Protein AF-0000000072150602 (afdb_homodimer)

InterPro domains:
  IPR001905 Ammonium transporter [TIGR00836] (14-439)
  IPR018047 Ammonium transporter, conserved site [PS01219] (167-192)
  IPR024041 Ammonium transporter AmtB-like domain [PF00909] (18-439)
  IPR029020 Ammonium/urea transporter [G3DSA:1.10.3430.10] (2-454)

Solvent-accessible surface area (backbone atoms only — not comparable to full-atom values): 42009 Å² total; per-residue (Å²): 93,47,45,50,71,70,52,36,49,49,52,27,53,22,40,54,52,25,41,54,16,21,53,26,30,44,38,26,57,53,9,50,35,29,29,52,33,14,46,32,46,61,49,30,27,38,48,45,45,35,52,45,53,45,27,45,28,42,16,51,52,26,22,44,50,36,8,52,6,22,20,63,24,70,74,48,40,64,40,21,75,32,42,46,59,48,52,76,61,62,51,98,86,46,46,40,37,54,51,47,33,53,47,33,53,36,26,49,26,39,50,40,23,52,36,12,40,57,80,46,50,30,70,68,37,52,56,51,51,27,33,47,38,20,22,44,57,41,16,27,49,36,8,21,41,70,19,56,58,9,50,33,2,49,64,20,91,65,37,34,68,67,31,10,26,67,48,61,50,19,5,46,53,35,31,26,42,14,8,48,36,11,42,41,42,16,64,74,65,44,55,58,91,67,38,43,49,100,84,58,47,81,39,91,77,65,43,65,30,68,68,35,30,54,52,9,45,52,32,34,56,58,9,43,58,15,42,47,30,30,53,62,59,50,47,89,42,65,19,83,82,46,94,87,43,29,36,58,50,48,32,52,49,15,43,50,22,40,51,40,4,12,52,34,0,12,54,46,21,31,54,53,45,24,72,70,71,71,53,88,50,74,65,42,26,49,52,15,21,51,15,4,40,34,14,39,25,9,26,32,67,20,47,55,60,73,56,20,38,53,49,2,47,52,18,15,50,42,30,54,51,39,50,53,50,31,55,76,67,63,54,46,40,76,58,40,23,40,30,30,29,24,40,8,5,51,48,10,29,52,47,24,15,34,53,23,36,49,70,33,45,36,37,71,65,50,50,27,52,79,94,70,85,63,51,17,3,38,79,73,69,33,46,64,34,20,34,50,26,25,52,50,50,54,51,51,49,54,50,52,35,45,70,51,43,34,55,50,46,49,52,31,47,75,68,64,44,27,56,54,53,70,67,40,46,73,67,14,46,7,55,70,50,39,80,38,65,27,54,49,74,70,74,64,77,63,72,72,46,71,55,55,58,47,44,52,53,51,68,71,95,127,81,73,49,72,68,52,47,50,51,54,50,53,24,44,52,53,26,42,53,16,23,54,26,30,45,41,25,57,56,10,48,37,28,29,52,31,12,46,32,47,59,50,32,28,40,48,45,45,51,51,48,53,44,27,45,55,43,13,50,53,26,20,44,50,36,7,51,6,22,20,62,25,70,74,47,40,65,40,20,76,31,42,47,61,50,50,75,60,63,50,99,85,46,45,70,50,56,51,52,34,52,46,32,52,36,26,50,25,39,50,39,23,50,34,12,41,58,78,45,50,30,70,68,37,53,55,50,51,26,32,46,39,20,22,46,57,38,18,26,49,35,8,22,42,71,18,56,59,9,50,32,2,48,64,20,92,66,37,36,69,66,32,10,25,67,47,63,50,19,6,46,52,35,31,27,42,14,9,48,36,13,42,42,43,17,62,73,67,43,53,59,90,68,40,44,46,100,85,58,48,80,40,93,78,64,38,26,26,48,66,35,30,53,52,9,46,50,33,33,56,56,8,42,57,15,43,48,30,32,54,62,61,50,38,78,44,58,16,58,82,27,56,84,44,28,37,41,44,47,32,20,41,16,46,47,22,40,52,40,4,13,22,34,0,12,52,45,21,32,54,54,45,24,74,72,72,71,43,54,46,54,66,40,26,48,52,15,20,49,15,4,39,33,13,37,25,10,26,32,66,20,48,55,59,73,54,20,37,53,50,2,48,51,19,14,51,42,30,54,50,38,49,54,48,29,53,76,67,62,52,46,39,75,59,40,22,40,31,28,29,24,40,8,4,50,47,10,29,53,48,26,16,32,54,24,36,47,70,32,45,35,36,71,65,48,49,26,52,79,93,68,84,63,51,16,3,40,81,73,70,31,45,64,34,20,34,50,28,25,51,48,50,54,51,52,49,54,48,52,34,44,69,50,43,33,55,49,45,48,50,33,46,74,67,64,44,27,58,55,54,70,68,40,44,74,68,13,47,6,55,70,74,64,78,38,66,67,65,77,74,73,69,74,61,62,70,65,38,69,58,48,54,46,43,50,49,50,68,71,93

Structure (mmCIF, N/CA/C/O backbone):
data_AF-0000000072150602-model_v1
#
loop_
_entity.id
_entity.type
_entity.pdbx_description
1 polymer 'Ammonium transporter'
#
loop_
_atom_site.group_PDB
_atom_site.id
_atom_site.type_symbol
_atom_site.label_atom_id
_atom_site.label_alt_id
_atom_site.label_comp_id
_atom_site.label_asym_id
_atom_site.label_entity_id
_atom_site.label_seq_id
_atom_site.pdbx_PDB_ins_code
_atom_site.Cartn_x
_atom_site.Cartn_y
_atom_site.Cartn_z
_atom_site.occupancy
_atom_site.B_iso_or_equiv
_atom_site.auth_seq_id
_atom_site.auth_comp_id
_atom_site.auth_asym_id
_atom_site.auth_atom_id
_atom_site.pdbx_PDB_model_num
ATOM 1 N N . MET A 1 1 ? -31.891 -9.07 10.656 1 74.75 1 MET A N 1
ATOM 2 C CA . MET A 1 1 ? -32.562 -8.969 9.375 1 74.75 1 MET A CA 1
ATOM 3 C C . MET A 1 1 ? -31.625 -8.484 8.289 1 74.75 1 MET A C 1
ATOM 5 O O . MET A 1 1 ? -30.75 -7.66 8.547 1 74.75 1 MET A O 1
ATOM 9 N N . GLU A 1 2 ? -31.828 -9.117 7.176 1 83.19 2 GLU A N 1
ATOM 10 C CA . GLU A 1 2 ? -31 -8.781 6.02 1 83.19 2 GLU A CA 1
ATOM 11 C C . GLU A 1 2 ? -31.156 -7.312 5.637 1 83.19 2 GLU A C 1
ATOM 13 O O . GLU A 1 2 ? -32.25 -6.762 5.699 1 83.19 2 GLU A O 1
ATOM 18 N N . ALA A 1 3 ? -30.062 -6.688 5.266 1 87.44 3 ALA A N 1
ATOM 19 C CA . ALA A 1 3 ? -30.109 -5.305 4.797 1 87.44 3 ALA A CA 1
ATOM 20 C C . ALA A 1 3 ? -31.031 -5.172 3.586 1 87.44 3 ALA A C 1
ATOM 22 O O . ALA A 1 3 ? -31.031 -6.031 2.703 1 87.44 3 ALA A O 1
ATOM 23 N N . SER A 1 4 ? -31.828 -4.086 3.547 1 92.44 4 SER A N 1
ATOM 24 C CA . SER A 1 4 ? -32.625 -3.799 2.354 1 92.44 4 SER A CA 1
ATOM 25 C C . SER A 1 4 ? -31.719 -3.529 1.149 1 92.44 4 SER A C 1
ATOM 27 O O . SER A 1 4 ? -30.516 -3.334 1.301 1 92.44 4 SER A O 1
ATOM 29 N N . TRP A 1 5 ? -32.281 -3.57 0.023 1 92.62 5 TRP A N 1
ATOM 30 C CA . TRP A 1 5 ? -31.531 -3.275 -1.186 1 92.62 5 TRP A CA 1
ATOM 31 C C . TRP A 1 5 ? -30.953 -1.864 -1.133 1 92.62 5 TRP A C 1
ATOM 33 O O . TRP A 1 5 ? -29.781 -1.648 -1.492 1 92.62 5 TRP A O 1
ATOM 43 N N . GLU A 1 6 ? -31.766 -0.874 -0.652 1 94.62 6 GLU A N 1
ATOM 44 C CA . GLU A 1 6 ? -31.297 0.505 -0.53 1 94.62 6 GLU A CA 1
ATOM 45 C C . GLU A 1 6 ? -30.125 0.607 0.438 1 94.62 6 GLU A C 1
ATOM 47 O O . GLU A 1 6 ? -29.156 1.318 0.17 1 94.62 6 GLU A O 1
ATOM 52 N N . GLU A 1 7 ? -30.234 -0.114 1.497 1 94.81 7 GLU A N 1
ATOM 53 C CA . GLU A 1 7 ? -29.156 -0.131 2.477 1 94.81 7 GLU A CA 1
ATOM 54 C C . GLU A 1 7 ? -27.891 -0.781 1.902 1 94.81 7 GLU A C 1
ATOM 56 O O . GLU A 1 7 ? -26.781 -0.287 2.107 1 94.81 7 GLU A O 1
ATOM 61 N N . SER A 1 8 ? -28.156 -1.89 1.17 1 95.12 8 SER A N 1
ATOM 62 C CA . SER A 1 8 ? -27.047 -2.617 0.574 1 95.12 8 SER A CA 1
ATOM 63 C C . SER A 1 8 ? -26.281 -1.748 -0.422 1 95.12 8 SER A C 1
ATOM 65 O O . SER A 1 8 ? -25.047 -1.773 -0.463 1 95.12 8 SER A O 1
ATOM 67 N N . VAL A 1 9 ? -27 -0.994 -1.162 1 96.44 9 VAL A N 1
ATOM 68 C CA . VAL A 1 9 ? -26.406 -0.095 -2.146 1 96.44 9 VAL A CA 1
ATOM 69 C C . VAL A 1 9 ? -25.641 1.014 -1.435 1 96.44 9 VAL A C 1
ATOM 71 O O . VAL A 1 9 ? -24.516 1.35 -1.826 1 96.44 9 VAL A O 1
ATOM 74 N N . THR A 1 10 ? -26.234 1.561 -0.382 1 97.19 10 THR A N 1
ATOM 75 C CA . THR A 1 10 ? -25.594 2.623 0.387 1 97.19 10 THR A CA 1
ATOM 76 C C . THR A 1 10 ? -24.281 2.133 1.01 1 97.19 10 THR A C 1
ATOM 78 O O . THR A 1 10 ? -23.25 2.779 0.871 1 97.19 10 THR A O 1
ATOM 81 N N . TYR A 1 11 ? -24.312 0.928 1.648 1 97 11 TYR A N 1
ATOM 82 C CA . TYR A 1 11 ? -23.125 0.352 2.26 1 97 11 TYR A CA 1
ATOM 83 C C . TYR A 1 11 ? -22.047 0.072 1.211 1 97 11 TYR A C 1
ATOM 85 O O . TYR A 1 11 ? -20.859 0.349 1.431 1 97 11 TYR A O 1
ATOM 93 N N . SER A 1 12 ? -22.469 -0.437 0.057 1 98.12 12 SER A N 1
ATOM 94 C CA . SER A 1 12 ? -21.547 -0.816 -1.001 1 98.12 12 SER A CA 1
ATOM 95 C C . SER A 1 12 ? -20.844 0.407 -1.59 1 98.12 12 SER A C 1
ATOM 97 O O . SER A 1 12 ? -19.625 0.413 -1.754 1 98.12 12 SER A O 1
ATOM 99 N N . ILE A 1 13 ? -21.625 1.476 -1.877 1 98.19 13 ILE A N 1
ATOM 100 C CA . ILE A 1 13 ? -21.078 2.684 -2.48 1 98.19 13 ILE A CA 1
ATOM 101 C C . ILE A 1 13 ? -20.125 3.367 -1.495 1 98.19 13 ILE A C 1
ATOM 103 O O . ILE A 1 13 ? -19.031 3.791 -1.869 1 98.19 13 ILE A O 1
ATOM 107 N N . ASN A 1 14 ? -20.531 3.449 -0.258 1 98.5 14 ASN A N 1
ATOM 108 C CA . ASN A 1 14 ? -19.688 4.051 0.763 1 98.5 14 ASN A CA 1
ATOM 109 C C . ASN A 1 14 ? -18.391 3.266 0.942 1 98.5 14 ASN A C 1
ATOM 111 O O . ASN A 1 14 ? -17.328 3.855 1.125 1 98.5 14 ASN A O 1
ATOM 115 N N . THR A 1 15 ? -18.484 1.943 0.852 1 98.56 15 THR A N 1
ATOM 116 C CA . THR A 1 15 ? -17.312 1.104 1.016 1 98.56 15 THR A CA 1
ATOM 117 C C . THR A 1 15 ? -16.359 1.271 -0.166 1 98.56 15 THR A C 1
ATOM 119 O O . THR A 1 15 ? -15.141 1.393 0.018 1 98.56 15 THR A O 1
ATOM 122 N N . ILE A 1 16 ? -16.875 1.329 -1.387 1 98.44 16 ILE A N 1
ATOM 123 C CA . ILE A 1 16 ? -16.047 1.572 -2.566 1 98.44 16 ILE A CA 1
ATOM 124 C C . ILE A 1 16 ? -15.305 2.898 -2.412 1 98.44 16 ILE A C 1
ATOM 126 O O . ILE A 1 16 ? -14.086 2.961 -2.6 1 98.44 16 ILE A O 1
ATOM 130 N N . TYR A 1 17 ? -16.109 3.902 -2 1 98.56 17 TYR A N 1
ATOM 131 C CA . TYR A 1 17 ? -15.562 5.246 -1.849 1 98.56 17 TYR A CA 1
ATOM 132 C C . TYR A 1 17 ? -14.422 5.258 -0.837 1 98.56 17 TYR A C 1
ATOM 134 O O . TYR A 1 17 ? -13.344 5.793 -1.112 1 98.56 17 TYR A O 1
ATOM 142 N N . LEU A 1 18 ? -14.609 4.609 0.255 1 98.56 18 LEU A N 1
ATOM 143 C CA . LEU A 1 18 ? -13.648 4.688 1.353 1 98.56 18 LEU A CA 1
ATOM 144 C C . LEU A 1 18 ? -12.422 3.828 1.066 1 98.56 18 LEU A C 1
ATOM 146 O O . LEU A 1 18 ? -11.289 4.25 1.316 1 98.56 18 LEU A O 1
ATOM 150 N N . LEU A 1 19 ? -12.578 2.613 0.532 1 98.69 19 LEU A N 1
ATOM 151 C CA . LEU A 1 19 ? -11.445 1.751 0.213 1 98.69 19 LEU A CA 1
ATOM 152 C C . LEU A 1 19 ? -10.562 2.387 -0.854 1 98.69 19 LEU A C 1
ATOM 154 O O . LEU A 1 19 ? -9.336 2.402 -0.721 1 98.69 19 LEU A O 1
ATOM 158 N N . PHE A 1 20 ? -11.141 2.957 -1.824 1 98.12 20 PHE A N 1
ATOM 159 C CA . PHE A 1 20 ? -10.344 3.562 -2.881 1 98.12 20 PHE A CA 1
ATOM 160 C C . PHE A 1 20 ? -9.625 4.805 -2.371 1 98.12 20 PHE A C 1
ATOM 162 O O . PHE A 1 20 ? -8.508 5.105 -2.803 1 98.12 20 PHE A O 1
ATOM 169 N N . SER A 1 21 ? -10.289 5.551 -1.462 1 98.75 21 SER A N 1
ATOM 170 C CA . SER A 1 21 ? -9.594 6.648 -0.797 1 98.75 21 SER A CA 1
ATOM 171 C C . SER A 1 21 ? -8.398 6.141 0.004 1 98.75 21 SER A C 1
ATOM 173 O O . SER A 1 21 ? -7.32 6.734 -0.033 1 98.75 21 SER A O 1
ATOM 175 N N . ALA A 1 22 ? -8.578 5.016 0.692 1 98.69 22 ALA A N 1
ATOM 176 C CA . ALA A 1 22 ? -7.5 4.418 1.477 1 98.69 22 ALA A CA 1
ATOM 177 C C . ALA A 1 22 ? -6.324 4.027 0.586 1 98.69 22 ALA A C 1
ATOM 179 O O . ALA A 1 22 ? -5.168 4.238 0.949 1 98.69 22 ALA A O 1
ATOM 180 N N . TYR A 1 23 ? -6.637 3.449 -0.563 1 98.69 23 TYR A N 1
ATOM 181 C CA . TYR A 1 23 ? -5.598 3.041 -1.504 1 98.69 23 TYR A CA 1
ATOM 182 C C . TYR A 1 23 ? -4.816 4.246 -2.012 1 98.69 23 TYR A C 1
ATOM 184 O O . TYR A 1 23 ? -3.594 4.184 -2.16 1 98.69 23 TYR A O 1
ATOM 192 N N . LEU A 1 24 ? -5.5 5.309 -2.24 1 98.44 24 LEU A N 1
ATOM 193 C CA . LEU A 1 24 ? -4.836 6.531 -2.68 1 98.44 24 LEU A CA 1
ATOM 194 C C . LEU A 1 24 ? -3.932 7.082 -1.581 1 98.44 24 LEU A C 1
ATOM 196 O O . LEU A 1 24 ? -2.816 7.531 -1.857 1 98.44 24 LEU A O 1
ATOM 200 N N . VAL A 1 25 ? -4.418 7.09 -0.36 1 98.62 25 VAL A N 1
ATOM 201 C CA . VAL A 1 25 ? -3.57 7.539 0.738 1 98.62 25 VAL A CA 1
ATOM 202 C C . VAL A 1 25 ? -2.33 6.656 0.828 1 98.62 25 VAL A C 1
ATOM 204 O O . VAL A 1 25 ? -1.227 7.148 1.082 1 98.62 25 VAL A O 1
ATOM 207 N N . PHE A 1 26 ? -2.445 5.367 0.595 1 98.56 26 PHE A N 1
ATOM 208 C CA . PHE A 1 26 ? -1.312 4.449 0.632 1 98.56 26 PHE A CA 1
ATOM 209 C C . PHE A 1 26 ? -0.274 4.828 -0.418 1 98.56 26 PHE A C 1
ATOM 211 O O . PHE A 1 26 ? 0.927 4.66 -0.2 1 98.56 26 PHE A O 1
ATOM 218 N N . VAL A 1 27 ? -0.676 5.41 -1.536 1 97.81 27 VAL A N 1
ATOM 219 C CA . VAL A 1 27 ? 0.238 5.852 -2.586 1 97.81 27 VAL A CA 1
ATOM 220 C C . VAL A 1 27 ? 1.189 6.91 -2.031 1 97.81 27 VAL A C 1
ATOM 222 O O . VAL A 1 27 ? 2.326 7.035 -2.496 1 97.81 27 VAL A O 1
ATOM 225 N N . MET A 1 28 ? 0.75 7.578 -1.054 1 97.69 28 MET A N 1
ATOM 226 C CA . MET A 1 28 ? 1.592 8.602 -0.444 1 97.69 28 MET A CA 1
ATOM 227 C C . MET A 1 28 ? 2.834 7.984 0.187 1 97.69 28 MET A C 1
ATOM 229 O O . MET A 1 28 ? 3.881 8.625 0.268 1 97.69 28 MET A O 1
ATOM 233 N N . GLN A 1 29 ? 2.725 6.715 0.594 1 96.56 29 GLN A N 1
ATOM 234 C CA . GLN A 1 29 ? 3.9 6.02 1.107 1 96.56 29 GLN A CA 1
ATOM 235 C C . GLN A 1 29 ? 4.969 5.871 0.028 1 96.56 29 GLN A C 1
ATOM 237 O O . GLN A 1 29 ? 6.164 5.98 0.309 1 96.56 29 GLN A O 1
ATOM 242 N N . ILE A 1 30 ? 4.504 5.605 -1.151 1 97.19 30 ILE A N 1
ATOM 243 C CA . ILE A 1 30 ? 5.422 5.527 -2.283 1 97.19 30 ILE A CA 1
ATOM 244 C C . ILE A 1 30 ? 6.051 6.898 -2.531 1 97.19 30 ILE A C 1
ATOM 246 O O . ILE A 1 30 ? 7.262 7.004 -2.738 1 97.19 30 ILE A O 1
ATOM 250 N N . GLY A 1 31 ? 5.227 7.887 -2.5 1 97.44 31 GLY A N 1
ATOM 251 C CA . GLY A 1 31 ? 5.707 9.242 -2.699 1 97.44 31 GLY A CA 1
ATOM 252 C C . GLY A 1 31 ? 6.738 9.664 -1.671 1 97.44 31 GLY A C 1
ATOM 253 O O . GLY A 1 31 ? 7.777 10.234 -2.021 1 97.44 31 GLY A O 1
ATOM 254 N N . PHE A 1 32 ? 6.484 9.336 -0.462 1 96.25 32 PHE A N 1
ATOM 255 C CA . PHE A 1 32 ? 7.406 9.68 0.615 1 96.25 32 PHE A CA 1
ATOM 256 C C . PHE A 1 32 ? 8.734 8.953 0.437 1 96.25 32 PHE A C 1
ATOM 258 O O . PHE A 1 32 ? 9.797 9.539 0.659 1 96.25 32 PHE A O 1
ATOM 265 N N . ALA A 1 33 ? 8.648 7.73 0.083 1 96.12 33 ALA A N 1
ATOM 266 C CA . ALA A 1 33 ? 9.867 6.965 -0.135 1 96.12 33 ALA A CA 1
ATOM 267 C C . ALA A 1 33 ? 10.727 7.602 -1.225 1 96.12 33 ALA A C 1
ATOM 269 O O . ALA A 1 33 ? 11.945 7.715 -1.074 1 96.12 33 ALA A O 1
ATOM 270 N N . MET A 1 34 ? 10.109 8.055 -2.291 1 97.12 34 MET A N 1
ATOM 271 C CA . MET A 1 34 ? 10.844 8.633 -3.418 1 97.12 34 MET A CA 1
ATOM 272 C C . MET A 1 34 ? 11.398 10 -3.057 1 97.12 34 MET A C 1
ATOM 274 O O . MET A 1 34 ? 12.562 10.297 -3.346 1 97.12 34 MET A O 1
ATOM 278 N N . ILE A 1 35 ? 10.625 10.82 -2.375 1 96 35 ILE A N 1
ATOM 279 C CA . ILE A 1 35 ? 11.086 12.164 -2.029 1 96 35 ILE A CA 1
ATOM 280 C C . ILE A 1 35 ? 12.227 12.062 -1.013 1 96 35 ILE A C 1
ATOM 282 O O . ILE A 1 35 ? 13.211 12.805 -1.103 1 96 35 ILE A O 1
ATOM 286 N N . CYS A 1 36 ? 12.133 11.195 -0.086 1 95 36 CYS A N 1
ATOM 287 C CA . CYS A 1 36 ? 13.18 11.039 0.922 1 95 36 CYS A CA 1
ATOM 288 C C . CYS A 1 36 ? 14.469 10.523 0.297 1 95 36 CYS A C 1
ATOM 290 O O . CYS A 1 36 ? 15.547 11.039 0.572 1 95 36 CYS A O 1
ATOM 292 N N . ALA A 1 37 ? 14.281 9.531 -0.533 1 94.62 37 ALA A N 1
ATOM 293 C CA . ALA A 1 37 ? 15.461 8.977 -1.188 1 94.62 37 ALA A CA 1
ATOM 294 C C . ALA A 1 37 ? 16.156 10.016 -2.061 1 94.62 37 ALA A C 1
ATOM 296 O O . ALA A 1 37 ? 17.375 10.172 -2.008 1 94.62 37 ALA A O 1
ATOM 297 N N . GLY A 1 38 ? 15.406 10.75 -2.803 1 94.94 38 GLY A N 1
ATOM 298 C CA . GLY A 1 38 ? 15.969 11.734 -3.707 1 94.94 38 GLY A CA 1
ATOM 299 C C . GLY A 1 38 ? 16.594 12.914 -2.988 1 94.94 38 GLY A C 1
ATOM 300 O O . GLY A 1 38 ? 17.516 13.547 -3.508 1 94.94 38 GLY A O 1
ATOM 301 N N . SER A 1 39 ? 16.156 13.18 -1.786 1 93.81 39 SER A N 1
ATOM 302 C CA . SER A 1 39 ? 16.547 14.391 -1.072 1 93.81 39 SER A CA 1
ATOM 303 C C . SER A 1 39 ? 17.766 14.148 -0.184 1 93.81 39 SER A C 1
ATOM 305 O O . SER A 1 39 ? 18.266 15.078 0.448 1 93.81 39 SER A O 1
ATOM 307 N N . VAL A 1 40 ? 18.25 12.93 -0.082 1 93.19 40 VAL A N 1
ATOM 308 C CA . VAL A 1 40 ? 19.422 12.633 0.717 1 93.19 40 VAL A CA 1
ATOM 309 C C . VAL A 1 40 ? 20.609 12.312 -0.202 1 93.19 40 VAL A C 1
ATOM 311 O O . VAL A 1 40 ? 20.422 12.133 -1.408 1 93.19 40 VAL A O 1
ATOM 314 N N . ARG A 1 41 ? 21.906 12.289 0.381 1 92.81 41 ARG A N 1
ATOM 315 C CA . ARG A 1 41 ? 23.094 11.898 -0.373 1 92.81 41 ARG A CA 1
ATOM 316 C C . ARG A 1 41 ? 23.016 10.43 -0.784 1 92.81 41 ARG A C 1
ATOM 318 O O . ARG A 1 41 ? 22.5 9.594 -0.039 1 92.81 41 ARG A O 1
ATOM 325 N N . ALA A 1 42 ? 23.531 10.094 -1.885 1 92 42 ALA A N 1
ATOM 326 C CA . ALA A 1 42 ? 23.438 8.773 -2.494 1 92 42 ALA A CA 1
ATOM 327 C C . ALA A 1 42 ? 23.922 7.688 -1.533 1 92 42 ALA A C 1
ATOM 329 O O . ALA A 1 42 ? 23.375 6.578 -1.523 1 92 42 ALA A O 1
ATOM 330 N N . LYS A 1 43 ? 24.875 7.992 -0.729 1 91.88 43 LYS A N 1
ATOM 331 C CA . LYS A 1 43 ? 25.5 7.027 0.17 1 91.88 43 LYS A CA 1
ATOM 332 C C . LYS A 1 43 ? 24.547 6.629 1.295 1 91.88 43 LYS A C 1
ATOM 334 O O . LYS A 1 43 ? 24.859 5.73 2.084 1 91.88 43 LYS A O 1
ATOM 339 N N . ASN A 1 44 ? 23.297 7.281 1.383 1 93.69 44 ASN A N 1
ATOM 340 C CA . ASN A 1 44 ? 22.312 6.992 2.422 1 93.69 44 ASN A CA 1
ATOM 341 C C . ASN A 1 44 ? 21 6.504 1.828 1 93.69 44 ASN A C 1
ATOM 343 O O . ASN A 1 44 ? 20.016 6.289 2.555 1 93.69 44 ASN A O 1
ATOM 347 N N . ALA A 1 45 ? 20.938 6.336 0.573 1 92.62 45 ALA A N 1
ATOM 348 C CA . ALA A 1 45 ? 19.703 6.055 -0.138 1 92.62 45 ALA A CA 1
ATOM 349 C C . ALA A 1 45 ? 19.109 4.715 0.298 1 92.62 45 ALA A C 1
ATOM 351 O O . ALA A 1 45 ? 17.891 4.605 0.511 1 92.62 45 ALA A O 1
ATOM 352 N N . MET A 1 46 ? 19.891 3.754 0.466 1 92.06 46 MET A N 1
ATOM 353 C CA . MET A 1 46 ? 19.422 2.432 0.864 1 92.06 46 MET A CA 1
ATOM 354 C C . MET A 1 46 ? 18.797 2.475 2.25 1 92.06 46 MET A C 1
ATOM 356 O O . MET A 1 46 ? 17.75 1.865 2.48 1 92.06 46 MET A O 1
ATOM 360 N N . ASN A 1 47 ? 19.406 3.133 3.084 1 92.62 47 ASN A N 1
ATOM 361 C CA . ASN A 1 47 ? 18.891 3.275 4.438 1 92.62 47 ASN A CA 1
ATOM 362 C C . ASN A 1 47 ? 17.516 3.947 4.434 1 92.62 47 ASN A C 1
ATOM 364 O O . ASN A 1 47 ? 16.609 3.516 5.145 1 92.62 47 ASN A O 1
ATOM 368 N N . ILE A 1 48 ? 17.422 4.961 3.707 1 92.12 48 ILE A N 1
ATOM 369 C CA . ILE A 1 48 ? 16.172 5.711 3.631 1 92.12 48 ILE A CA 1
ATOM 370 C C . ILE A 1 48 ? 15.078 4.824 3.059 1 92.12 48 ILE A C 1
ATOM 372 O O . ILE A 1 48 ? 13.938 4.848 3.539 1 92.12 48 ILE A O 1
ATOM 376 N N . MET A 1 49 ? 15.398 4.098 2.084 1 92.12 49 MET A N 1
ATOM 377 C CA . MET A 1 49 ? 14.422 3.195 1.479 1 92.12 49 MET A CA 1
ATOM 378 C C . MET A 1 49 ? 13.961 2.145 2.482 1 92.12 49 MET A C 1
ATOM 380 O O . MET A 1 49 ? 12.758 1.878 2.598 1 92.12 49 MET A O 1
ATOM 384 N N . LEU A 1 50 ? 14.883 1.589 3.154 1 92.62 50 LEU A N 1
ATOM 385 C CA . LEU A 1 50 ? 14.578 0.582 4.164 1 92.62 50 LEU A CA 1
ATOM 386 C C . LEU A 1 50 ? 13.656 1.153 5.238 1 92.62 50 LEU A C 1
ATOM 388 O O . LEU A 1 50 ? 12.68 0.513 5.629 1 92.62 50 LEU A O 1
ATOM 392 N N . THR A 1 51 ? 13.938 2.299 5.691 1 92.62 51 THR A N 1
ATOM 393 C CA . THR A 1 51 ? 13.164 2.891 6.773 1 92.62 51 THR A CA 1
ATOM 394 C C . THR A 1 51 ? 11.734 3.186 6.316 1 92.62 51 THR A C 1
ATOM 396 O O . THR A 1 51 ? 10.797 3.096 7.109 1 92.62 51 THR A O 1
ATOM 399 N N . ASN A 1 52 ? 11.578 3.508 5.09 1 93.44 52 ASN A N 1
ATOM 400 C CA . ASN A 1 52 ? 10.242 3.775 4.574 1 93.44 52 ASN A CA 1
ATOM 401 C C . ASN A 1 52 ? 9.398 2.504 4.527 1 93.44 52 ASN A C 1
ATOM 403 O O . ASN A 1 52 ? 8.219 2.525 4.875 1 93.44 52 ASN A O 1
ATOM 407 N N . VAL A 1 53 ? 9.969 1.414 4.102 1 94.75 53 VAL A N 1
ATOM 408 C CA . VAL A 1 53 ? 9.242 0.146 4.082 1 94.75 53 VAL A CA 1
ATOM 409 C C . VAL A 1 53 ? 8.914 -0.282 5.508 1 94.75 53 VAL A C 1
ATOM 411 O O . VAL A 1 53 ? 7.801 -0.737 5.785 1 94.75 53 VAL A O 1
ATOM 414 N N . VAL A 1 54 ? 9.82 -0.066 6.34 1 93.06 54 VAL A N 1
ATOM 415 C CA . VAL A 1 54 ? 9.672 -0.488 7.73 1 93.06 54 VAL A CA 1
ATOM 416 C C . VAL A 1 54 ? 8.602 0.358 8.414 1 93.06 54 VAL A C 1
ATOM 418 O O . VAL A 1 54 ? 7.836 -0.146 9.242 1 93.06 54 VAL A O 1
ATOM 421 N N . ASP A 1 55 ? 8.547 1.63 8.078 1 94.25 55 ASP A N 1
ATOM 422 C CA . ASP A 1 55 ? 7.48 2.477 8.602 1 94.25 55 ASP A CA 1
ATOM 423 C C . ASP A 1 55 ? 6.105 1.9 8.273 1 94.25 55 ASP A C 1
ATOM 425 O O . ASP A 1 55 ? 5.207 1.894 9.117 1 94.25 55 ASP A O 1
ATOM 429 N N . ALA A 1 56 ? 6 1.407 7.113 1 96 56 ALA A N 1
ATOM 430 C CA . ALA A 1 56 ? 4.711 0.879 6.668 1 96 56 ALA A CA 1
ATOM 431 C C . ALA A 1 56 ? 4.387 -0.437 7.367 1 96 56 ALA A C 1
ATOM 433 O O . ALA A 1 56 ? 3.277 -0.617 7.879 1 96 56 ALA A O 1
ATOM 434 N N . VAL A 1 57 ? 5.344 -1.329 7.477 1 97.5 57 VAL A N 1
ATOM 435 C CA . VAL A 1 57 ? 5.055 -2.666 7.984 1 97.5 57 VAL A CA 1
ATOM 436 C C . VAL A 1 57 ? 4.93 -2.625 9.5 1 97.5 57 VAL A C 1
ATOM 438 O O . VAL A 1 57 ? 4.039 -3.26 10.078 1 97.5 57 VAL A O 1
ATOM 441 N N . VAL A 1 58 ? 5.785 -1.843 10.156 1 97 58 VAL A N 1
ATOM 442 C CA . VAL A 1 58 ? 5.715 -1.708 11.609 1 97 58 VAL A CA 1
ATOM 443 C C . VAL A 1 58 ? 4.445 -0.953 12 1 97 58 VAL A C 1
ATOM 445 O O . VAL A 1 58 ? 3.748 -1.342 12.938 1 97 58 VAL A O 1
ATOM 448 N N . GLY A 1 59 ? 4.215 0.082 11.258 1 97.75 59 GLY A N 1
ATOM 449 C CA . GLY A 1 59 ? 3.008 0.85 11.516 1 97.75 59 GLY A CA 1
ATOM 450 C C . GLY A 1 59 ? 1.738 0.036 11.359 1 97.75 59 GLY A C 1
ATOM 451 O O . GLY A 1 59 ? 0.775 0.227 12.102 1 97.75 59 GLY A O 1
ATOM 452 N N . SER A 1 60 ? 1.714 -0.901 10.406 1 98.5 60 SER A N 1
ATOM 453 C CA . SER A 1 60 ? 0.551 -1.749 10.164 1 98.5 60 SER A CA 1
ATOM 454 C C . SER A 1 60 ? 0.247 -2.625 11.375 1 98.5 60 SER A C 1
ATOM 456 O O . SER A 1 60 ? -0.898 -2.695 11.828 1 98.5 60 SER A O 1
ATOM 458 N N . ILE A 1 61 ? 1.252 -3.201 11.914 1 98.31 61 ILE A N 1
ATOM 459 C CA . ILE A 1 61 ? 1.077 -4.129 13.023 1 98.31 61 ILE A CA 1
ATOM 460 C C . ILE A 1 61 ? 0.753 -3.352 14.297 1 98.31 61 ILE A C 1
ATOM 462 O O . ILE A 1 61 ? -0.137 -3.736 15.062 1 98.31 61 ILE A O 1
ATOM 466 N N . SER A 1 62 ? 1.434 -2.242 14.492 1 98.56 62 SER A N 1
ATOM 467 C CA . SER A 1 62 ? 1.238 -1.435 15.695 1 98.56 62 SER A CA 1
ATOM 468 C C . SER A 1 62 ? -0.162 -0.83 15.727 1 98.56 62 SER A C 1
ATOM 470 O O . SER A 1 62 ? -0.818 -0.835 16.766 1 98.56 62 SER A O 1
ATOM 472 N N . PHE A 1 63 ? -0.587 -0.281 14.609 1 98.69 63 PHE A N 1
ATOM 473 C CA . PHE A 1 63 ? -1.913 0.323 14.555 1 98.69 63 PHE A CA 1
ATOM 474 C C . PHE A 1 63 ? -2.996 -0.737 14.711 1 98.69 63 PHE A C 1
ATOM 476 O O . PHE A 1 63 ? -4.027 -0.488 15.344 1 98.69 63 PHE A O 1
ATOM 483 N N . TYR A 1 64 ? -2.783 -1.94 14.164 1 98.75 64 TYR A N 1
ATOM 484 C CA . TYR A 1 64 ? -3.723 -3.049 14.273 1 98.75 64 TYR A CA 1
ATOM 485 C C . TYR A 1 64 ? -3.854 -3.508 15.727 1 98.75 64 TYR A C 1
ATOM 487 O O . TYR A 1 64 ? -4.965 -3.643 16.234 1 98.75 64 TYR A O 1
ATOM 495 N N . LEU A 1 65 ? -2.734 -3.668 16.391 1 98.56 65 LEU A N 1
ATOM 496 C CA . LEU A 1 65 ? -2.736 -4.238 17.734 1 98.56 65 LEU A CA 1
ATOM 497 C C . LEU A 1 65 ? -3.242 -3.221 18.766 1 98.56 65 LEU A C 1
ATOM 499 O O . LEU A 1 65 ? -3.979 -3.576 19.688 1 98.56 65 LEU A O 1
ATOM 503 N N . PHE A 1 66 ? -2.879 -1.854 18.562 1 98.5 66 PHE A N 1
ATOM 504 C CA . PHE A 1 66 ? -3.1 -0.895 19.641 1 98.5 66 PHE A CA 1
ATOM 505 C C . PHE A 1 66 ? -3.754 0.375 19.109 1 98.5 66 PHE A C 1
ATOM 507 O O . PHE A 1 66 ? -4.719 0.873 19.688 1 98.5 66 PHE A O 1
ATOM 514 N N . GLY A 1 67 ? -3.229 0.902 18.016 1 98.69 67 GLY A N 1
ATOM 515 C CA . GLY A 1 67 ? -3.539 2.252 17.562 1 98.69 67 GLY A CA 1
ATOM 516 C C . GLY A 1 67 ? -5.02 2.473 17.312 1 98.69 67 GLY A C 1
ATOM 517 O O . GLY A 1 67 ? -5.578 3.486 17.734 1 98.69 67 GLY A O 1
ATOM 518 N N . PHE A 1 68 ? -5.641 1.491 16.594 1 98.69 68 PHE A N 1
ATOM 519 C CA . PHE A 1 68 ? -7.055 1.649 16.266 1 98.69 68 PHE A CA 1
ATOM 520 C C . PHE A 1 68 ? -7.891 1.734 17.531 1 98.69 68 PHE A C 1
ATOM 522 O O . PHE A 1 68 ? -8.82 2.539 17.625 1 98.69 68 PHE A O 1
ATOM 529 N N . ALA A 1 69 ? -7.547 0.911 18.531 1 98.5 69 ALA A N 1
ATOM 530 C CA . ALA A 1 69 ? -8.25 0.897 19.812 1 98.5 69 ALA A CA 1
ATOM 531 C C . ALA A 1 69 ? -8.117 2.24 20.516 1 98.5 69 ALA A C 1
ATOM 533 O O . ALA A 1 69 ? -9.109 2.811 20.969 1 98.5 69 ALA A O 1
ATOM 534 N N . PHE A 1 70 ? -6.953 2.777 20.547 1 98.69 70 PHE A N 1
ATOM 535 C CA . PHE A 1 70 ? -6.699 4.039 21.234 1 98.69 70 PHE A CA 1
ATOM 536 C C . PHE A 1 70 ? -7.367 5.199 20.516 1 98.69 70 PHE A C 1
ATOM 538 O O . PHE A 1 70 ? -7.824 6.152 21.141 1 98.69 70 PHE A O 1
ATOM 545 N N . ALA A 1 71 ? -7.516 5.129 19.25 1 98.62 71 ALA A N 1
ATOM 546 C CA . ALA A 1 71 ? -8.039 6.234 18.453 1 98.62 71 ALA A CA 1
ATOM 547 C C . ALA A 1 71 ? -9.562 6.23 18.438 1 98.62 71 ALA A C 1
ATOM 549 O O . ALA A 1 71 ? -10.188 7.289 18.516 1 98.62 71 ALA A O 1
ATOM 550 N N . TYR A 1 72 ? -10.188 5.016 18.359 1 97.69 72 TYR A N 1
ATOM 551 C CA . TYR A 1 72 ? -11.609 5 18.031 1 97.69 72 TYR A CA 1
ATOM 552 C C . TYR A 1 72 ? -12.391 4.141 19.031 1 97.69 72 TYR A C 1
ATOM 554 O O . TYR A 1 72 ? -13.609 4.004 18.922 1 97.69 72 TYR A O 1
ATOM 562 N N . GLY A 1 73 ? -11.641 3.543 19.969 1 96.06 73 GLY A N 1
ATOM 563 C CA . GLY A 1 73 ? -12.336 2.824 21.031 1 96.06 73 GLY A CA 1
ATOM 564 C C . GLY A 1 73 ? -13.172 3.727 21.906 1 96.06 73 GLY A C 1
ATOM 565 O O . GLY A 1 73 ? -13.031 4.949 21.875 1 96.06 73 GLY A O 1
ATOM 566 N N . ASN A 1 74 ? -14.055 3.041 22.594 1 88.25 74 ASN A N 1
ATOM 567 C CA . ASN A 1 74 ? -14.93 3.768 23.516 1 88.25 74 ASN A CA 1
ATOM 568 C C . ASN A 1 74 ? -14.438 3.67 24.953 1 88.25 74 ASN A C 1
ATOM 570 O O . ASN A 1 74 ? -13.969 2.615 25.391 1 88.25 74 ASN A O 1
ATOM 574 N N . SER A 1 75 ? -14.094 4.734 25.562 1 81.56 75 SER A N 1
ATOM 575 C CA . SER A 1 75 ? -13.789 4.691 26.984 1 81.56 75 SER A CA 1
ATOM 576 C C . SER A 1 75 ? -13.969 6.062 27.641 1 81.56 75 SER A C 1
ATOM 578 O O . SER A 1 75 ? -14.766 6.219 28.562 1 81.56 75 SER A O 1
ATOM 580 N N . ASN A 1 76 ? -13.164 6.941 27.219 1 92.56 76 ASN A N 1
ATOM 581 C CA . ASN A 1 76 ? -13.211 8.305 27.734 1 92.56 76 ASN A CA 1
ATOM 582 C C . ASN A 1 76 ? -12.773 9.32 26.688 1 92.56 76 ASN A C 1
ATOM 584 O O . ASN A 1 76 ? -12.344 8.945 25.594 1 92.56 76 ASN A O 1
ATOM 588 N N . PRO A 1 77 ? -12.867 10.562 26.969 1 96.38 77 PRO A N 1
ATOM 589 C CA . PRO A 1 77 ? -12.586 11.609 25.984 1 96.38 77 PRO A CA 1
ATOM 590 C C . PRO A 1 77 ? -11.102 11.703 25.641 1 96.38 77 PRO A C 1
ATOM 592 O O . PRO A 1 77 ? -10.734 12.32 24.641 1 96.38 77 PRO A O 1
ATOM 595 N N . PHE A 1 78 ? -10.297 11.078 26.375 1 97.75 78 PHE A N 1
ATOM 596 C CA . PHE A 1 78 ? -8.859 11.234 26.203 1 97.75 78 PHE A CA 1
ATOM 597 C C . PHE A 1 78 ? -8.289 10.078 25.375 1 97.75 78 PHE A C 1
ATOM 599 O O . PHE A 1 78 ? -7.328 10.266 24.625 1 97.75 78 PHE A O 1
ATOM 606 N N . ILE A 1 79 ? -8.812 8.859 25.531 1 97.88 79 ILE A N 1
ATOM 607 C CA . ILE A 1 79 ? -8.219 7.68 24.922 1 97.88 79 ILE A CA 1
ATOM 608 C C . ILE A 1 79 ? -9.273 6.578 24.797 1 97.88 79 ILE A C 1
ATOM 610 O O . ILE A 1 79 ? -10.148 6.457 25.656 1 97.88 79 ILE A O 1
ATOM 614 N N . GLY A 1 80 ? -9.188 5.781 23.688 1 97.31 80 GLY A N 1
ATOM 615 C CA . GLY A 1 80 ? -9.984 4.574 23.578 1 97.31 80 GLY A CA 1
ATOM 616 C C . GLY A 1 80 ? -9.344 3.369 24.25 1 97.31 80 GLY A C 1
ATOM 617 O O . GLY A 1 80 ? -8.117 3.264 24.297 1 97.31 80 GLY A O 1
ATOM 618 N N . THR A 1 81 ? -10.203 2.369 24.719 1 96.06 81 THR A N 1
ATOM 619 C CA . THR A 1 81 ? -9.617 1.252 25.453 1 96.06 81 THR A CA 1
ATOM 620 C C . THR A 1 81 ? -10.25 -0.068 25.016 1 96.06 81 THR A C 1
ATOM 622 O O . THR A 1 81 ? -10.172 -1.064 25.75 1 96.06 81 THR A O 1
ATOM 625 N N . ASP A 1 82 ? -10.922 -0.038 23.906 1 96.12 82 ASP A N 1
ATOM 626 C CA . ASP A 1 82 ? -11.445 -1.283 23.359 1 96.12 82 ASP A CA 1
ATOM 627 C C . ASP A 1 82 ? -11.141 -1.392 21.859 1 96.12 82 ASP A C 1
ATOM 629 O O . ASP A 1 82 ? -10.516 -0.503 21.281 1 96.12 82 ASP A O 1
ATOM 633 N N . LEU A 1 83 ? -11.438 -2.51 21.219 1 97 83 LEU A N 1
ATOM 634 C CA . LEU A 1 83 ? -11.258 -2.783 19.797 1 97 83 LEU A CA 1
ATOM 635 C C . LEU A 1 83 ? -9.812 -3.166 19.5 1 97 83 LEU A C 1
ATOM 637 O O . LEU A 1 83 ? -9.352 -3.041 18.359 1 97 83 LEU A O 1
ATOM 641 N N . PHE A 1 84 ? -9.039 -3.543 20.547 1 98.25 84 PHE A N 1
ATOM 642 C CA . PHE A 1 84 ? -7.664 -3.988 20.328 1 98.25 84 PHE A CA 1
ATOM 643 C C . PHE A 1 84 ? -7.617 -5.156 19.344 1 98.25 84 PHE A C 1
ATOM 645 O O . PHE A 1 84 ? -8.469 -6.047 19.406 1 98.25 84 PHE A O 1
ATOM 652 N N . ALA A 1 85 ? -6.719 -5.125 18.422 1 98.31 85 ALA A N 1
ATOM 653 C CA . ALA A 1 85 ? -6.543 -6.168 17.406 1 98.31 85 ALA A CA 1
ATOM 654 C C . ALA A 1 85 ? -7.844 -6.418 16.656 1 98.31 85 ALA A C 1
ATOM 656 O O . ALA A 1 85 ? -8.125 -7.547 16.234 1 98.31 85 ALA A O 1
ATOM 657 N N . LEU A 1 86 ? -8.742 -5.414 16.609 1 98 86 LEU A N 1
ATOM 658 C CA . LEU A 1 86 ? -9.992 -5.387 15.859 1 98 86 LEU A CA 1
ATOM 659 C C . LEU A 1 86 ? -10.992 -6.387 16.438 1 98 86 LEU A C 1
ATOM 661 O O . LEU A 1 86 ? -11.812 -6.934 15.695 1 98 86 LEU A O 1
ATOM 665 N N . VAL A 1 87 ? -10.836 -6.641 17.703 1 96.88 87 VAL A N 1
ATOM 666 C CA . VAL A 1 87 ? -11.875 -7.422 18.359 1 96.88 87 VAL A CA 1
ATOM 667 C C . VAL A 1 87 ? -13.219 -6.699 18.234 1 96.88 87 VAL A C 1
ATOM 669 O O . VAL A 1 87 ? -13.289 -5.477 18.359 1 96.88 87 VAL A O 1
ATOM 672 N N . ASN A 1 88 ? -14.281 -7.398 17.844 1 95.25 88 ASN A N 1
ATOM 673 C CA . ASN A 1 88 ? -15.648 -6.906 17.734 1 95.25 88 ASN A CA 1
ATOM 674 C C . ASN A 1 88 ? -15.828 -6.055 16.484 1 95.25 88 ASN A C 1
ATOM 676 O O . ASN A 1 88 ? -16.734 -5.215 16.422 1 95.25 88 ASN A O 1
ATOM 680 N N . ILE A 1 89 ? -14.953 -6.152 15.539 1 96.25 89 ILE A N 1
ATOM 681 C CA . ILE A 1 89 ? -15.109 -5.531 14.227 1 96.25 89 ILE A CA 1
ATOM 682 C C . ILE A 1 89 ? -15.422 -6.602 13.18 1 96.25 89 ILE A C 1
ATOM 684 O O . ILE A 1 89 ? -14.773 -7.652 13.148 1 96.25 89 ILE A O 1
ATOM 688 N N . PRO A 1 90 ? -16.438 -6.414 12.422 1 96.06 90 PRO A N 1
ATOM 689 C CA . PRO A 1 90 ? -17.25 -5.203 12.273 1 96.06 90 PRO A CA 1
ATOM 690 C C . PRO A 1 90 ? -18.297 -5.055 13.375 1 96.06 90 PRO A C 1
ATOM 692 O O . PRO A 1 90 ? -18.625 -6.035 14.047 1 96.06 90 PRO A O 1
ATOM 695 N N . ASN A 1 91 ? -18.703 -3.812 13.602 1 94.19 91 ASN A N 1
ATOM 696 C CA . ASN A 1 91 ? -19.859 -3.482 14.438 1 94.19 91 ASN A CA 1
ATOM 697 C C . ASN A 1 91 ? -20.688 -2.373 13.812 1 94.19 91 ASN A C 1
ATOM 699 O O . ASN A 1 91 ? -20.5 -2.02 12.648 1 94.19 91 ASN A O 1
ATOM 703 N N . VAL A 1 92 ? -21.656 -1.843 14.516 1 89.06 92 VAL A N 1
ATOM 704 C CA . VAL A 1 92 ? -22.641 -0.917 13.961 1 89.06 92 VAL A CA 1
ATOM 705 C C . VAL A 1 92 ? -21.953 0.39 13.57 1 89.06 92 VAL A C 1
ATOM 707 O O . VAL A 1 92 ? -22.438 1.101 12.68 1 89.06 92 VAL A O 1
ATOM 710 N N . THR A 1 93 ? -20.75 0.651 14.18 1 91.25 93 THR A N 1
ATOM 711 C CA . THR A 1 93 ? -20.094 1.937 13.984 1 91.25 93 THR A CA 1
ATOM 712 C C . THR A 1 93 ? -18.938 1.807 12.984 1 91.25 93 THR A C 1
ATOM 714 O O . THR A 1 93 ? -18.766 2.668 12.125 1 91.25 93 THR A O 1
ATOM 717 N N . TYR A 1 94 ? -18.172 0.731 13.203 1 95.69 94 TYR A N 1
ATOM 718 C CA . TYR A 1 94 ? -16.938 0.626 12.43 1 95.69 94 TYR A CA 1
ATOM 719 C C . TYR A 1 94 ? -16.891 -0.679 11.648 1 95.69 94 TYR A C 1
ATOM 721 O O . TYR A 1 94 ? -17.328 -1.724 12.141 1 95.69 94 TYR A O 1
ATOM 729 N N . ASP A 1 95 ? -16.422 -0.573 10.406 1 97.69 95 ASP A N 1
ATOM 730 C CA . ASP A 1 95 ? -16.141 -1.729 9.562 1 97.69 95 ASP A CA 1
ATOM 731 C C . ASP A 1 95 ? -14.672 -1.759 9.141 1 97.69 95 ASP A C 1
ATOM 733 O O . ASP A 1 95 ? -13.914 -0.839 9.445 1 97.69 95 ASP A O 1
ATOM 737 N N . TYR A 1 96 ? -14.273 -2.785 8.477 1 98.69 96 TYR A N 1
ATOM 738 C CA . TYR A 1 96 ? -12.883 -3.014 8.102 1 98.69 96 TYR A CA 1
ATOM 739 C C . TYR A 1 96 ? -12.391 -1.915 7.164 1 98.69 96 TYR A C 1
ATOM 741 O O . TYR A 1 96 ? -11.211 -1.548 7.203 1 98.69 96 TYR A O 1
ATOM 749 N N . ALA A 1 97 ? -13.266 -1.403 6.332 1 98.62 97 ALA A N 1
ATOM 750 C CA . ALA A 1 97 ? -12.867 -0.333 5.422 1 98.62 97 ALA A CA 1
ATOM 751 C C . ALA A 1 97 ? -12.414 0.903 6.191 1 98.62 97 ALA A C 1
ATOM 753 O O . ALA A 1 97 ? -11.469 1.581 5.789 1 98.62 97 ALA A O 1
ATOM 754 N N . PHE A 1 98 ? -13.07 1.182 7.289 1 98.69 98 PHE A N 1
ATOM 755 C CA . PHE A 1 98 ? -12.703 2.324 8.117 1 98.69 98 PHE A CA 1
ATOM 756 C C . PHE A 1 98 ? -11.336 2.109 8.758 1 98.69 98 PHE A C 1
ATOM 758 O O . PHE A 1 98 ? -10.508 3.025 8.789 1 98.69 98 PHE A O 1
ATOM 765 N N . PHE A 1 99 ? -11.102 0.948 9.211 1 98.62 99 PHE A N 1
ATOM 766 C CA . PHE A 1 99 ? -9.789 0.628 9.75 1 98.62 99 PHE A CA 1
ATOM 767 C C . PHE A 1 99 ? -8.703 0.875 8.711 1 98.62 99 PHE A C 1
ATOM 769 O O . PHE A 1 99 ? -7.68 1.498 9 1 98.62 99 PHE A O 1
ATOM 776 N N . LEU A 1 100 ? -8.914 0.317 7.523 1 98.75 100 LEU A N 1
ATOM 777 C CA . LEU A 1 100 ? -7.891 0.416 6.488 1 98.75 100 LEU A CA 1
ATOM 778 C C . LEU A 1 100 ? -7.602 1.873 6.148 1 98.75 100 LEU A C 1
ATOM 780 O O . LEU A 1 100 ? -6.449 2.246 5.922 1 98.75 100 LEU A O 1
ATOM 784 N N . TYR A 1 101 ? -8.664 2.641 6.062 1 98.75 101 TYR A N 1
ATOM 785 C CA . TYR A 1 101 ? -8.5 4.059 5.762 1 98.75 101 TYR A CA 1
ATOM 786 C C . TYR A 1 101 ? -7.688 4.758 6.844 1 98.75 101 TYR A C 1
ATOM 788 O O . TYR A 1 101 ? -6.742 5.488 6.543 1 98.75 101 TYR A O 1
ATOM 796 N N . GLN A 1 102 ? -8.016 4.523 8.102 1 98.69 102 GLN A N 1
ATOM 797 C CA . GLN A 1 102 ? -7.316 5.152 9.219 1 98.69 102 GLN A CA 1
ATOM 798 C C . GLN A 1 102 ? -5.891 4.621 9.344 1 98.69 102 GLN A C 1
ATOM 800 O O . GLN A 1 102 ? -4.984 5.355 9.734 1 98.69 102 GLN A O 1
ATOM 805 N N . TRP A 1 103 ? -5.684 3.381 9.008 1 98.5 103 TRP A N 1
ATOM 806 C CA . TRP A 1 103 ? -4.355 2.775 8.977 1 98.5 103 TRP A CA 1
ATOM 807 C C . TRP A 1 103 ? -3.432 3.539 8.039 1 98.5 103 TRP A C 1
ATOM 809 O O . TRP A 1 103 ? -2.262 3.77 8.359 1 98.5 103 TRP A O 1
ATOM 819 N N . ALA A 1 104 ? -3.945 3.928 6.898 1 98.25 104 ALA A N 1
ATOM 820 C CA . ALA A 1 104 ? -3.133 4.633 5.91 1 98.25 104 ALA A CA 1
ATOM 821 C C . ALA A 1 104 ? -2.627 5.961 6.465 1 98.25 104 ALA A C 1
ATOM 823 O O . ALA A 1 104 ? -1.518 6.391 6.145 1 98.25 104 ALA A O 1
ATOM 824 N N . PHE A 1 105 ? -3.422 6.621 7.332 1 98.19 105 PHE A N 1
ATOM 825 C CA . PHE A 1 105 ? -2.98 7.844 7.988 1 98.19 105 PHE A CA 1
ATOM 826 C C . PHE A 1 105 ? -1.885 7.547 9.008 1 98.19 105 PHE A C 1
ATOM 828 O O . PHE A 1 105 ? -0.904 8.289 9.109 1 98.19 105 PHE A O 1
ATOM 835 N N . ALA A 1 106 ? -2.076 6.48 9.695 1 97.81 106 ALA A N 1
ATOM 836 C CA . ALA A 1 106 ? -1.146 6.133 10.773 1 97.81 106 ALA A CA 1
ATOM 837 C C . ALA A 1 106 ? 0.258 5.891 10.219 1 97.81 106 ALA A C 1
ATOM 839 O O . ALA A 1 106 ? 1.244 6.359 10.797 1 97.81 106 ALA A O 1
ATOM 840 N N . ILE A 1 107 ? 0.376 5.184 9.133 1 96.5 107 ILE A N 1
ATOM 841 C CA . ILE A 1 107 ? 1.702 4.867 8.617 1 96.5 107 ILE A CA 1
ATOM 842 C C . ILE A 1 107 ? 2.309 6.105 7.957 1 96.5 107 ILE A C 1
ATOM 844 O O . ILE A 1 107 ? 3.533 6.246 7.898 1 96.5 107 ILE A O 1
ATOM 848 N N . ALA A 1 108 ? 1.51 7.027 7.559 1 93.81 108 ALA A N 1
ATOM 849 C CA . ALA A 1 108 ? 1.998 8.266 6.961 1 93.81 108 ALA A CA 1
ATOM 850 C C . ALA A 1 108 ? 2.662 9.156 8.008 1 93.81 108 ALA A C 1
ATOM 852 O O . ALA A 1 108 ? 3.656 9.828 7.719 1 93.81 108 ALA A O 1
ATOM 853 N N . VAL A 1 109 ? 2.168 9.164 9.203 1 96.5 109 VAL A N 1
ATOM 854 C CA . VAL A 1 109 ? 2.693 10.016 10.266 1 96.5 109 VAL A CA 1
ATOM 855 C C . VAL A 1 109 ? 4.145 9.633 10.562 1 96.5 109 VAL A C 1
ATOM 857 O O . VAL A 1 109 ? 4.996 10.508 10.727 1 96.5 109 VAL A O 1
ATOM 860 N N . ALA A 1 110 ? 4.414 8.398 10.578 1 93.88 110 ALA A N 1
ATOM 861 C CA . ALA A 1 110 ? 5.762 7.91 10.859 1 93.88 110 ALA A CA 1
ATOM 862 C C . ALA A 1 110 ? 6.742 8.367 9.789 1 93.88 110 ALA A C 1
ATOM 864 O O . ALA A 1 110 ? 7.906 8.656 10.086 1 93.88 110 ALA A O 1
ATOM 865 N N . GLY A 1 111 ? 6.285 8.445 8.617 1 92.81 111 GLY A N 1
ATOM 866 C CA . GLY A 1 111 ? 7.129 8.898 7.523 1 92.81 111 GLY A CA 1
ATOM 867 C C . GLY A 1 111 ? 7.578 10.344 7.668 1 92.81 111 GLY A C 1
ATOM 868 O O . GLY A 1 111 ? 8.719 10.68 7.34 1 92.81 111 GLY A O 1
ATOM 869 N N . ILE A 1 112 ? 6.766 11.195 8.211 1 95.75 112 ILE A N 1
ATOM 870 C CA . ILE A 1 112 ? 7.082 12.602 8.414 1 95.75 112 ILE A CA 1
ATOM 871 C C . ILE A 1 112 ? 8.234 12.727 9.406 1 95.75 112 ILE A C 1
ATOM 873 O O . ILE A 1 112 ? 9.211 13.438 9.148 1 95.75 112 ILE A O 1
ATOM 877 N N . THR A 1 113 ? 8.195 11.984 10.414 1 96.44 113 THR A N 1
ATOM 878 C CA . THR A 1 113 ? 9.211 12.016 11.461 1 96.44 113 THR A CA 1
ATOM 879 C C . THR A 1 113 ? 10.539 11.469 10.938 1 96.44 113 THR A C 1
ATOM 881 O O . THR A 1 113 ? 11.602 12.031 11.219 1 96.44 113 THR A O 1
ATOM 884 N N . SER A 1 114 ? 10.477 10.438 10.148 1 93.69 114 SER A N 1
ATOM 885 C CA . SER A 1 114 ? 11.672 9.797 9.609 1 93.69 114 SER A CA 1
ATOM 886 C C . SER A 1 114 ? 12.469 10.758 8.734 1 93.69 114 SER A C 1
ATOM 888 O O . SER A 1 114 ? 13.695 10.711 8.703 1 93.69 114 SER A O 1
ATOM 890 N N . GLY A 1 115 ? 11.82 11.625 8.086 1 92.31 115 GLY A N 1
ATOM 891 C CA . GLY A 1 115 ? 12.477 12.602 7.227 1 92.31 115 GLY A CA 1
ATOM 892 C C . GLY A 1 115 ? 13.328 13.594 7.996 1 92.31 115 GLY A C 1
ATOM 893 O O . GLY A 1 115 ? 14.375 14.023 7.516 1 92.31 115 GLY A O 1
ATOM 894 N N . SER A 1 116 ? 12.969 13.875 9.18 1 95.5 116 SER A N 1
ATOM 895 C CA . SER A 1 116 ? 13.641 14.883 10 1 95.5 116 SER A CA 1
ATOM 896 C C . SER A 1 116 ? 14.969 14.352 10.539 1 95.5 116 SER A C 1
ATOM 898 O O . SER A 1 116 ? 15.891 15.133 10.789 1 95.5 116 SER A O 1
ATOM 900 N N . ILE A 1 117 ? 15.062 13.07 10.672 1 95.25 117 ILE A N 1
ATOM 901 C CA . ILE A 1 117 ? 16.234 12.516 11.359 1 95.25 117 ILE A CA 1
ATOM 902 C C . ILE A 1 117 ? 17.031 11.648 10.398 1 95.25 117 ILE A C 1
ATOM 904 O O . ILE A 1 117 ? 17.859 10.836 10.82 1 95.25 117 ILE A O 1
ATOM 908 N N . ALA A 1 118 ? 16.844 11.875 9.18 1 93.5 118 ALA A N 1
ATOM 909 C CA . ALA A 1 118 ? 17.484 11.086 8.125 1 93.5 118 ALA A CA 1
ATOM 910 C C . ALA A 1 118 ? 18.984 11.281 8.133 1 93.5 118 ALA A C 1
ATOM 912 O O . ALA A 1 118 ? 19.484 12.312 8.586 1 93.5 118 ALA A O 1
ATOM 913 N N . GLU A 1 119 ? 19.812 10.305 7.66 1 94.25 119 GLU A N 1
ATOM 914 C CA . GLU A 1 119 ? 21.234 10.266 7.301 1 94.25 119 GLU A CA 1
ATOM 915 C C . GLU A 1 119 ? 22.109 10.078 8.539 1 94.25 119 GLU A C 1
ATOM 917 O O . GLU A 1 119 ? 23.312 9.859 8.422 1 94.25 119 GLU A O 1
ATOM 922 N N . ARG A 1 120 ? 21.531 10.141 9.758 1 95.31 120 ARG A N 1
ATOM 923 C CA . ARG A 1 120 ? 22.453 9.992 10.891 1 95.31 120 ARG A CA 1
ATOM 924 C C . ARG A 1 120 ? 21.797 9.211 12.023 1 95.31 120 ARG A C 1
ATOM 926 O O . ARG A 1 120 ? 22.297 9.188 13.141 1 95.31 120 ARG A O 1
ATOM 933 N N . THR A 1 121 ? 20.672 8.633 11.82 1 96.06 121 THR A N 1
ATOM 934 C CA . THR A 1 121 ? 19.938 7.898 12.844 1 96.06 121 THR A CA 1
ATOM 935 C C . THR A 1 121 ? 20.125 6.395 12.672 1 96.06 121 THR A C 1
ATOM 937 O O . THR A 1 121 ? 20.109 5.887 11.547 1 96.06 121 THR A O 1
ATOM 940 N N . GLN A 1 122 ? 20.297 5.742 13.805 1 95.06 122 GLN A N 1
ATOM 941 C CA . GLN A 1 122 ? 20.406 4.289 13.773 1 95.06 122 GLN A CA 1
ATOM 942 C C . GLN A 1 122 ? 19.078 3.643 13.375 1 95.06 122 GLN A C 1
ATOM 944 O O . GLN A 1 122 ? 18.016 4.109 13.766 1 95.06 122 GLN A O 1
ATOM 949 N N . PHE A 1 123 ? 19.188 2.525 12.688 1 92.38 123 PHE A N 1
ATOM 950 C CA . PHE A 1 123 ? 18.016 1.832 12.172 1 92.38 123 PHE A CA 1
ATOM 951 C C . PHE A 1 123 ? 17.125 1.362 13.32 1 92.38 123 PHE A C 1
ATOM 953 O O . PHE A 1 123 ? 15.898 1.41 13.219 1 92.38 123 PHE A O 1
ATOM 960 N N . SER A 1 124 ? 17.656 0.931 14.367 1 92 124 SER A N 1
ATOM 961 C CA . SER A 1 124 ? 16.906 0.462 15.523 1 92 124 SER A CA 1
ATOM 962 C C . SER A 1 124 ? 16.031 1.57 16.109 1 92 124 SER A C 1
ATOM 964 O O . SER A 1 124 ? 14.938 1.309 16.594 1 92 124 SER A O 1
ATOM 966 N N . ALA A 1 125 ? 16.531 2.73 16.078 1 95.12 125 ALA A N 1
ATOM 967 C CA . ALA A 1 125 ? 15.75 3.871 16.547 1 95.12 125 ALA A CA 1
ATOM 968 C C . ALA A 1 125 ? 14.5 4.078 15.703 1 95.12 125 ALA A C 1
ATOM 970 O O . ALA A 1 125 ? 13.438 4.414 16.219 1 95.12 125 ALA A O 1
ATOM 971 N N . TYR A 1 126 ? 14.641 3.84 14.43 1 93.44 126 TYR A N 1
ATOM 972 C CA . TYR A 1 126 ? 13.5 3.967 13.523 1 93.44 126 TYR A CA 1
ATOM 973 C C . TYR A 1 126 ? 12.406 2.963 13.883 1 93.44 126 TYR A C 1
ATOM 975 O O . TYR A 1 126 ? 11.219 3.291 13.844 1 93.44 126 TYR A O 1
ATOM 983 N N . LEU A 1 127 ? 12.789 1.789 14.211 1 94.19 127 LEU A N 1
ATOM 984 C CA . LEU A 1 127 ? 11.836 0.751 14.586 1 94.19 127 LEU A CA 1
ATOM 985 C C . LEU A 1 127 ? 11.055 1.153 15.836 1 94.19 127 LEU A C 1
ATOM 987 O O . LEU A 1 127 ? 9.836 1.015 15.883 1 94.19 127 LEU A O 1
ATOM 991 N N . VAL A 1 128 ? 11.742 1.688 16.734 1 95.81 128 VAL A N 1
ATOM 992 C CA . VAL A 1 128 ? 11.164 2 18.031 1 95.81 128 VAL A CA 1
ATOM 993 C C . VAL A 1 128 ? 10.195 3.172 17.891 1 95.81 128 VAL A C 1
ATOM 995 O O . VAL A 1 128 ? 9.031 3.078 18.297 1 95.81 128 VAL A O 1
ATOM 998 N N . PHE A 1 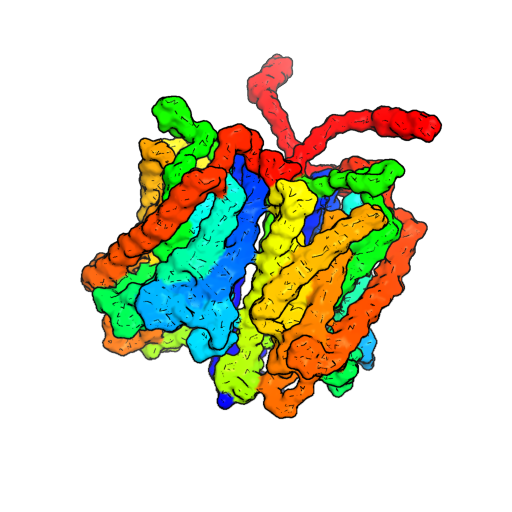129 ? 10.648 4.246 17.375 1 96.06 129 PHE A N 1
ATOM 999 C CA . PHE A 1 129 ? 9.758 5.406 17.391 1 96.06 129 PHE A CA 1
ATOM 1000 C C . PHE A 1 129 ? 8.57 5.176 16.469 1 96.06 129 PHE A C 1
ATOM 1002 O O . PHE A 1 129 ? 7.465 5.66 16.734 1 96.06 129 PHE A O 1
ATOM 1009 N N . SER A 1 130 ? 8.789 4.473 15.281 1 96.44 130 SER A N 1
ATOM 1010 C CA . SER A 1 130 ? 7.68 4.199 14.375 1 96.44 130 SER A CA 1
ATOM 1011 C C . SER A 1 130 ? 6.578 3.402 15.062 1 96.44 130 SER A C 1
ATOM 1013 O O . SER A 1 130 ? 5.395 3.699 14.898 1 96.44 130 SER A O 1
ATOM 1015 N N . PHE A 1 131 ? 7.023 2.396 15.797 1 97.69 131 PHE A N 1
ATOM 1016 C CA . PHE A 1 131 ? 6.082 1.569 16.547 1 97.69 131 PHE A CA 1
ATOM 1017 C C . PHE A 1 131 ? 5.316 2.404 17.562 1 97.69 131 PHE A C 1
ATOM 1019 O O . PHE A 1 131 ? 4.086 2.338 17.625 1 97.69 131 PHE A O 1
ATOM 1026 N N . PHE A 1 132 ? 5.969 3.258 18.266 1 98.25 132 PHE A N 1
ATOM 1027 C CA . PHE A 1 132 ? 5.379 4.027 19.359 1 98.25 132 PHE A CA 1
ATOM 1028 C C . PHE A 1 132 ? 4.508 5.156 18.812 1 98.25 132 PHE A C 1
ATOM 1030 O O . PHE A 1 132 ? 3.43 5.426 19.344 1 98.25 132 PHE A O 1
ATOM 1037 N N . LEU A 1 133 ? 4.965 5.781 17.828 1 98.44 133 LEU A N 1
ATOM 1038 C CA . LEU A 1 133 ? 4.246 6.906 17.234 1 98.44 133 LEU A CA 1
ATOM 1039 C C . LEU A 1 133 ? 2.943 6.441 16.594 1 98.44 133 LEU A C 1
ATOM 1041 O O . LEU A 1 133 ? 1.885 7.027 16.844 1 98.44 133 LEU A O 1
ATOM 1045 N N . SER A 1 134 ? 2.938 5.348 15.836 1 98.06 134 SER A N 1
ATOM 1046 C CA . SER A 1 134 ? 1.768 4.879 15.102 1 98.06 134 SER A CA 1
ATOM 1047 C C . SER A 1 134 ? 0.812 4.113 16.016 1 98.06 134 SER A C 1
ATOM 1049 O O . SER A 1 134 ? -0.388 4.043 15.734 1 98.06 134 SER A O 1
ATOM 1051 N N . GLY A 1 135 ? 1.354 3.572 17.109 1 98.44 135 GLY A N 1
ATOM 1052 C CA . GLY A 1 135 ? 0.536 2.715 17.953 1 98.44 135 GLY A CA 1
ATOM 1053 C C . GLY A 1 135 ? -0.004 3.426 19.188 1 98.44 135 GLY A C 1
ATOM 1054 O O . GLY A 1 135 ? -0.953 2.953 19.812 1 98.44 135 GLY A O 1
ATOM 1055 N N . PHE A 1 136 ? 0.576 4.629 19.438 1 98.62 136 PHE A N 1
ATOM 1056 C CA . PHE A 1 136 ? 0.195 5.215 20.719 1 98.62 136 PHE A CA 1
ATOM 1057 C C . PHE A 1 136 ? 0.048 6.727 20.609 1 98.62 136 PHE A C 1
ATOM 1059 O O . PHE A 1 136 ? -1.036 7.27 20.828 1 98.62 136 PHE A O 1
ATOM 1066 N N . VAL A 1 137 ? 1.022 7.43 20.203 1 98.88 137 VAL A N 1
ATOM 1067 C CA . VAL A 1 137 ? 1.054 8.891 20.266 1 98.88 137 VAL A CA 1
ATOM 1068 C C . VAL A 1 137 ? 0.051 9.469 19.281 1 98.88 137 VAL A C 1
ATOM 1070 O O . VAL A 1 137 ? -0.823 10.258 19.656 1 98.88 137 VAL A O 1
ATOM 1073 N N . TYR A 1 138 ? 0.144 9.094 18.031 1 98.75 138 TYR A N 1
ATOM 1074 C CA . TYR A 1 138 ? -0.753 9.57 16.984 1 98.75 138 TYR A CA 1
ATOM 1075 C C . TYR A 1 138 ? -2.195 9.18 17.281 1 98.75 138 TYR A C 1
ATOM 1077 O O . TYR A 1 138 ? -3.102 10.016 17.219 1 98.75 138 TYR A O 1
ATOM 1085 N N . PRO A 1 139 ? -2.467 7.941 17.688 1 98.81 139 PRO A N 1
ATOM 1086 C CA . PRO A 1 139 ? -3.854 7.504 17.875 1 98.81 139 PRO A CA 1
ATOM 1087 C C . PRO A 1 139 ? -4.578 8.297 18.953 1 98.81 139 PRO A C 1
ATOM 1089 O O . PRO A 1 139 ? -5.777 8.555 18.844 1 98.81 139 PRO A O 1
ATOM 1092 N N . ILE A 1 140 ? -3.902 8.719 19.906 1 98.81 140 ILE A N 1
ATOM 1093 C CA . ILE A 1 140 ? -4.547 9.445 20.984 1 98.81 140 ILE A CA 1
ATOM 1094 C C . ILE A 1 140 ? -4.938 10.844 20.516 1 98.81 140 ILE A C 1
ATOM 1096 O O . ILE A 1 140 ? -6.023 11.336 20.828 1 98.81 140 ILE A O 1
ATOM 1100 N N . ALA A 1 141 ? -4.059 11.453 19.781 1 98.88 141 ALA A N 1
ATOM 1101 C CA . ALA A 1 141 ? -4.426 12.734 19.172 1 98.88 141 ALA A CA 1
ATOM 1102 C C . ALA A 1 141 ? -5.613 12.57 18.234 1 98.88 141 ALA A C 1
ATOM 1104 O O . ALA A 1 141 ? -6.516 13.414 18.219 1 98.88 141 ALA A O 1
ATOM 1105 N N . ALA A 1 142 ? -5.594 11.492 17.469 1 98.75 142 ALA A N 1
ATOM 1106 C CA . ALA A 1 142 ? -6.711 11.203 16.578 1 98.75 142 ALA A CA 1
ATOM 1107 C C . ALA A 1 142 ? -8.008 11.031 17.359 1 98.75 142 ALA A C 1
ATOM 1109 O O . ALA A 1 142 ? -9.07 11.484 16.922 1 98.75 142 ALA A O 1
ATOM 1110 N N . HIS A 1 143 ? -7.914 10.422 18.484 1 98.69 143 HIS A N 1
ATOM 1111 C CA . HIS A 1 143 ? -9.07 10.242 19.359 1 98.69 143 HIS A CA 1
ATOM 1112 C C . HIS A 1 143 ? -9.664 11.578 19.766 1 98.69 143 HIS A C 1
ATOM 1114 O O . HIS A 1 143 ? -10.883 11.773 19.688 1 98.69 143 HIS A O 1
ATOM 1120 N N . TRP A 1 144 ? -8.828 12.492 20.141 1 98.75 144 TRP A N 1
ATOM 1121 C CA . TRP A 1 144 ? -9.281 13.789 20.641 1 98.75 144 TRP A CA 1
ATOM 1122 C C . TRP A 1 144 ? -10.125 14.508 19.578 1 98.75 144 TRP A C 1
ATOM 1124 O O . TRP A 1 144 ? -11.125 15.148 19.922 1 98.75 144 TRP A O 1
ATOM 1134 N N . VAL A 1 145 ? -9.727 14.336 18.375 1 98.69 145 VAL A N 1
ATOM 1135 C CA . VAL A 1 145 ? -10.242 15.258 17.359 1 98.69 145 VAL A CA 1
ATOM 1136 C C . VAL A 1 145 ? -11.242 14.531 16.469 1 98.69 145 VAL A C 1
ATOM 1138 O O . VAL A 1 145 ? -12.203 15.133 15.992 1 98.69 145 VAL A O 1
ATOM 1141 N N . TRP A 1 146 ? -11.047 13.219 16.281 1 98.06 146 TRP A N 1
ATOM 1142 C CA . TRP A 1 146 ? -11.812 12.57 15.211 1 98.06 146 TRP A CA 1
ATOM 1143 C C . TRP A 1 146 ? -12.797 11.562 15.789 1 98.06 146 TRP A C 1
ATOM 1145 O O . TRP A 1 146 ? -13.766 11.188 15.125 1 98.06 146 TRP A O 1
ATOM 1155 N N . SER A 1 147 ? -12.594 11.078 16.969 1 97.31 147 SER A N 1
ATOM 1156 C CA . SER A 1 147 ? -13.555 10.164 17.578 1 97.31 147 SER A CA 1
ATOM 1157 C C . SER A 1 147 ? -14.758 10.914 18.141 1 97.31 147 SER A C 1
ATOM 1159 O O . SER A 1 147 ? -14.617 12 18.703 1 97.31 147 SER A O 1
ATOM 1161 N N . PRO A 1 148 ? -15.914 10.367 18 1 94.12 148 PRO A N 1
ATOM 1162 C CA . PRO A 1 148 ? -17.094 11.016 18.594 1 94.12 148 PRO A CA 1
ATOM 1163 C C . PRO A 1 148 ? -16.984 11.156 20.109 1 94.12 148 PRO A C 1
ATOM 1165 O O . PRO A 1 148 ? -17.625 12.016 20.703 1 94.12 148 PRO A O 1
ATOM 1168 N N . SER A 1 149 ? -16.109 10.375 20.672 1 94.62 149 SER A N 1
ATOM 1169 C CA . SER A 1 149 ? -15.922 10.43 22.109 1 94.62 149 SER A CA 1
ATOM 1170 C C . SER A 1 149 ? -14.773 11.367 22.484 1 94.62 149 SER A C 1
ATOM 1172 O O . SER A 1 149 ? -14.508 11.586 23.672 1 94.62 149 SER A O 1
ATOM 1174 N N . GLY A 1 150 ? -14.125 11.961 21.547 1 97.81 150 GLY A N 1
ATOM 1175 C CA . GLY A 1 150 ? -12.984 12.82 21.797 1 97.81 150 GLY A CA 1
ATOM 1176 C C . GLY A 1 150 ? -13.375 14.188 22.328 1 97.81 150 GLY A C 1
ATOM 1177 O O . GLY A 1 150 ? -14.383 14.758 21.906 1 97.81 150 GLY A O 1
ATOM 1178 N N . TRP A 1 151 ? -12.586 14.75 23.125 1 98.12 151 TRP A N 1
ATOM 1179 C CA . TRP A 1 151 ? -12.969 15.961 23.828 1 98.12 151 TRP A CA 1
ATOM 1180 C C . TRP A 1 151 ? -12.844 17.188 22.938 1 98.12 151 TRP A C 1
ATOM 1182 O O . TRP A 1 151 ? -13.453 18.234 23.203 1 98.12 151 TRP A O 1
ATOM 1192 N N . LEU A 1 152 ? -12.117 17.094 21.891 1 98.62 152 LEU A N 1
ATOM 1193 C CA . LEU A 1 152 ? -11.969 18.219 20.969 1 98.62 152 LEU A CA 1
ATOM 1194 C C . LEU A 1 152 ? -12.766 17.984 19.688 1 98.62 152 LEU A C 1
ATOM 1196 O O . LEU A 1 152 ? -12.742 18.797 18.766 1 98.62 152 LEU A O 1
ATOM 1200 N N . SER A 1 153 ? -13.492 16.891 19.609 1 98.38 153 SER A N 1
ATOM 1201 C CA . SER A 1 153 ? -14.133 16.453 18.375 1 98.38 153 SER A CA 1
ATOM 1202 C C . SER A 1 153 ? -15.359 17.312 18.062 1 98.38 153 SER A C 1
ATOM 1204 O O . SER A 1 153 ? -16.234 17.484 18.906 1 98.38 153 SER A O 1
ATOM 1206 N N . PRO A 1 154 ? -15.438 17.75 16.812 1 98.19 154 PRO A N 1
ATOM 1207 C CA . PRO A 1 154 ? -16.641 18.453 16.391 1 98.19 154 PRO A CA 1
ATOM 1208 C C . PRO A 1 154 ? -17.859 17.531 16.266 1 98.19 154 PRO A C 1
ATOM 1210 O O . PRO A 1 154 ? -18.969 18 16.016 1 98.19 154 PRO A O 1
ATOM 1213 N N . PHE A 1 155 ? -17.625 16.25 16.453 1 95.38 155 PHE A N 1
ATOM 1214 C CA . PHE A 1 155 ? -18.719 15.281 16.422 1 95.38 155 PHE A CA 1
ATOM 1215 C C . PHE A 1 155 ? -19.219 14.984 17.828 1 95.38 155 PHE A C 1
ATOM 1217 O O . PHE A 1 155 ? -20.234 14.32 18.016 1 95.38 155 PHE A O 1
ATOM 1224 N N . SER A 1 156 ? -18.578 15.5 18.797 1 93.75 156 SER A N 1
ATOM 1225 C CA . SER A 1 156 ? -18.891 15.18 20.172 1 93.75 156 SER A CA 1
ATOM 1226 C C . SER A 1 156 ? -20.266 15.727 20.578 1 93.75 156 SER A C 1
ATOM 1228 O O . SER A 1 156 ? -20.703 16.734 20.047 1 93.75 156 SER A O 1
ATOM 1230 N N . THR A 1 157 ? -20.906 15.023 21.5 1 90.94 157 THR A N 1
ATOM 1231 C CA . THR A 1 157 ? -22.156 15.516 22.062 1 90.94 157 THR A CA 1
ATOM 1232 C C . THR A 1 157 ? -21.891 16.703 22.984 1 90.94 157 THR A C 1
ATOM 1234 O O . THR A 1 157 ? -22.797 17.516 23.219 1 90.94 157 THR A O 1
ATOM 1237 N N . ASN A 1 158 ? -20.734 16.734 23.547 1 93.69 158 ASN A N 1
ATOM 1238 C CA . ASN A 1 158 ? -20.281 17.859 24.359 1 93.69 158 ASN A CA 1
ATOM 1239 C C . ASN A 1 158 ? -19.156 18.625 23.672 1 93.69 158 ASN A C 1
ATOM 1241 O O . ASN A 1 158 ? -17.984 18.406 23.953 1 93.69 158 ASN A O 1
ATOM 1245 N N . LEU A 1 159 ? -19.531 19.656 22.984 1 97 159 LEU A N 1
ATOM 1246 C CA . LEU A 1 159 ? -18.578 20.375 22.141 1 97 159 LEU A CA 1
ATOM 1247 C C . LEU A 1 159 ? -17.719 21.312 22.969 1 97 159 LEU A C 1
ATOM 1249 O O . LEU A 1 159 ? -18.234 22.188 23.672 1 97 159 LEU A O 1
ATOM 1253 N N . PHE A 1 160 ? -16.422 21.156 22.828 1 97.88 160 PHE A N 1
ATOM 1254 C CA . PHE A 1 160 ? -15.469 22.062 23.422 1 97.88 160 PHE A CA 1
ATOM 1255 C C . PHE A 1 160 ? -15.625 23.469 22.859 1 97.88 160 PHE A C 1
ATOM 1257 O O . PHE A 1 160 ? -15.586 23.672 21.641 1 97.88 160 PHE A O 1
ATOM 1264 N N . LEU A 1 161 ? -15.961 24.5 23.688 1 97.94 161 LEU A N 1
ATOM 1265 C CA . LEU A 1 161 ? -16.188 25.891 23.312 1 97.94 161 LEU A CA 1
ATOM 1266 C C . LEU A 1 161 ? -17.328 26 22.312 1 97.94 161 LEU A C 1
ATOM 1268 O O . LEU A 1 161 ? -17.281 26.828 21.391 1 97.94 161 LEU A O 1
ATOM 1272 N N . SER A 1 162 ? -18.25 25.047 22.375 1 97.12 162 SER A N 1
ATOM 1273 C CA . SER A 1 162 ? -19.453 25 21.547 1 97.12 162 SER A CA 1
ATOM 1274 C C . SER A 1 162 ? -19.125 24.688 20.094 1 97.12 162 SER A C 1
ATOM 1276 O O . SER A 1 162 ? -19.953 24.875 19.203 1 97.12 162 SER A O 1
ATOM 1278 N N . SER A 1 163 ? -17.969 24.219 19.875 1 97.88 163 SER A N 1
ATOM 1279 C CA . SER A 1 163 ? -17.547 24.031 18.5 1 97.88 163 SER A CA 1
ATOM 1280 C C . SER A 1 163 ? -16.844 22.688 18.312 1 97.88 163 SER A C 1
ATOM 1282 O O . SER A 1 163 ? -17.234 21.891 17.453 1 97.88 163 SER A O 1
ATOM 1284 N N . GLY A 1 164 ? -15.867 22.422 19.125 1 98.44 164 GLY A N 1
ATOM 1285 C CA . GLY A 1 164 ? -14.805 21.469 18.812 1 98.44 164 GLY A CA 1
ATOM 1286 C C . GLY A 1 164 ? -13.742 22.047 17.891 1 98.44 164 GLY A C 1
ATOM 1287 O O . GLY A 1 164 ? -13.883 23.156 17.406 1 98.44 164 GLY A O 1
ATOM 1288 N N . ALA A 1 165 ? -12.727 21.344 17.719 1 98.88 165 ALA A N 1
ATOM 1289 C CA . ALA A 1 165 ? -11.68 21.766 16.781 1 98.88 165 ALA A CA 1
ATOM 1290 C C . ALA A 1 165 ? -11.836 21.078 15.438 1 98.88 165 ALA A C 1
ATOM 1292 O O . ALA A 1 165 ? -12.086 19.875 15.375 1 98.88 165 ALA A O 1
ATOM 1293 N N . ILE A 1 166 ? -11.727 21.891 14.391 1 98.88 166 ILE A N 1
ATOM 1294 C CA . ILE A 1 166 ? -11.844 21.328 13.047 1 98.88 166 ILE A CA 1
ATOM 1295 C C . ILE A 1 166 ? -10.453 21.062 12.477 1 98.88 166 ILE A C 1
ATOM 1297 O O . ILE A 1 166 ? -9.727 22 12.133 1 98.88 166 ILE A O 1
ATOM 1301 N N . ASP A 1 167 ? -10.102 19.875 12.414 1 98.94 167 ASP A N 1
ATOM 1302 C CA . ASP A 1 167 ? -8.961 19.312 11.703 1 98.94 167 ASP A CA 1
ATOM 1303 C C . ASP A 1 167 ? -9.391 18.156 10.812 1 98.94 167 ASP A C 1
ATOM 1305 O O . ASP A 1 167 ? -9.078 17 11.109 1 98.94 167 ASP A O 1
ATOM 1309 N N . PHE A 1 168 ? -10.023 18.531 9.766 1 98.88 168 PHE A N 1
ATOM 1310 C CA . PHE A 1 168 ? -10.859 17.625 8.984 1 98.88 168 PHE A CA 1
ATOM 1311 C C . PHE A 1 168 ? -10.07 16.391 8.539 1 98.88 168 PHE A C 1
ATOM 1313 O O . PHE A 1 168 ? -10.547 15.266 8.664 1 98.88 168 PHE A O 1
ATOM 1320 N N . ALA A 1 169 ? -8.844 16.672 7.988 1 98.88 169 ALA A N 1
ATOM 1321 C CA . ALA A 1 169 ? -8.086 15.555 7.434 1 98.88 169 ALA A CA 1
ATOM 1322 C C . ALA A 1 169 ? -6.707 15.453 8.094 1 98.88 169 ALA A C 1
ATOM 1324 O O . ALA A 1 169 ? -5.965 14.5 7.84 1 98.88 169 ALA A O 1
ATOM 1325 N N . GLY A 1 170 ? -6.215 16.469 8.859 1 98.81 170 GLY A N 1
ATOM 1326 C CA . GLY A 1 170 ? -5.07 16.109 9.688 1 98.81 170 GLY A CA 1
ATOM 1327 C C . GLY A 1 170 ? -3.908 17.078 9.547 1 98.81 170 GLY A C 1
ATOM 1328 O O . GLY A 1 170 ? -2.746 16.672 9.625 1 98.81 170 GLY A O 1
ATOM 1329 N N . SER A 1 171 ? -4.152 18.438 9.328 1 98.94 171 SER A N 1
ATOM 1330 C CA . SER A 1 171 ? -3.051 19.375 9.469 1 98.94 171 SER A CA 1
ATOM 1331 C C . SER A 1 171 ? -2.41 19.266 10.852 1 98.94 171 SER A C 1
ATOM 1333 O O . SER A 1 171 ? -1.201 19.469 11 1 98.94 171 SER A O 1
ATOM 1335 N N . GLY A 1 172 ? -3.236 19.078 11.789 1 98.88 172 GLY A N 1
ATOM 1336 C CA . GLY A 1 172 ? -2.789 18.906 13.164 1 98.88 172 GLY A CA 1
ATOM 1337 C C . GLY A 1 172 ? -2.508 17.453 13.516 1 98.88 172 GLY A C 1
ATOM 1338 O O . GLY A 1 172 ? -1.348 17.047 13.609 1 98.88 172 GLY A O 1
ATOM 1339 N N . VAL A 1 173 ? -3.488 16.594 13.453 1 98.88 173 VAL A N 1
ATOM 1340 C CA . VAL A 1 173 ? -3.475 15.227 13.961 1 98.88 173 VAL A CA 1
ATOM 1341 C C . VAL A 1 173 ? -2.41 14.414 13.234 1 98.88 173 VAL A C 1
ATOM 1343 O O . VAL A 1 173 ? -1.774 13.539 13.828 1 98.88 173 VAL A O 1
ATOM 1346 N N . VAL A 1 174 ? -2.189 14.695 11.961 1 98.81 174 VAL A N 1
ATOM 1347 C CA . VAL A 1 174 ? -1.215 13.938 11.195 1 98.81 174 VAL A CA 1
ATOM 1348 C C . VAL A 1 174 ? 0.072 14.742 11.039 1 98.81 174 VAL A C 1
ATOM 1350 O O . VAL A 1 174 ? 1.118 14.359 11.57 1 98.81 174 VAL A O 1
ATOM 1353 N N . HIS A 1 175 ? -0.024 15.922 10.414 1 98.88 175 HIS A N 1
ATOM 1354 C CA . HIS A 1 175 ? 1.155 16.672 9.992 1 98.88 175 HIS A CA 1
ATOM 1355 C C . HIS A 1 175 ? 1.858 17.312 11.188 1 98.88 175 HIS A C 1
ATOM 1357 O O . HIS A 1 175 ? 3.076 17.188 11.336 1 98.88 175 HIS A O 1
ATOM 1363 N N . LEU A 1 176 ? 1.143 17.938 12.039 1 98.88 176 LEU A N 1
ATOM 1364 C CA . LEU A 1 176 ? 1.762 18.562 13.203 1 98.88 176 LEU A CA 1
ATOM 1365 C C . LEU A 1 176 ? 2.326 17.516 14.148 1 98.88 176 LEU A C 1
ATOM 1367 O O . LEU A 1 176 ? 3.418 17.688 14.695 1 98.88 176 LEU A O 1
ATOM 1371 N N . VAL A 1 177 ? 1.591 16.438 14.352 1 98.88 177 VAL A N 1
ATOM 1372 C CA . VAL A 1 177 ? 2.066 15.359 15.211 1 98.88 177 VAL A CA 1
ATOM 1373 C C . VAL A 1 177 ? 3.391 14.82 14.672 1 98.88 177 VAL A C 1
ATOM 1375 O O . VAL A 1 177 ? 4.375 14.727 15.414 1 98.88 177 VAL A O 1
ATOM 1378 N N . GLY A 1 178 ? 3.41 14.469 13.43 1 98.62 178 GLY A N 1
ATOM 1379 C CA . GLY A 1 178 ? 4.637 13.961 12.836 1 98.62 178 GLY A CA 1
ATOM 1380 C C . GLY A 1 178 ? 5.777 14.961 12.875 1 98.62 178 GLY A C 1
ATOM 1381 O O . GLY A 1 178 ? 6.926 14.586 13.125 1 98.62 178 GLY A O 1
ATOM 1382 N N . ALA A 1 179 ? 5.461 16.203 12.688 1 98.75 179 ALA A N 1
ATOM 1383 C CA . ALA A 1 179 ? 6.465 17.266 12.609 1 98.75 179 ALA A CA 1
ATOM 1384 C C . ALA A 1 179 ? 7.082 17.531 13.984 1 98.75 179 ALA A C 1
ATOM 1386 O O . ALA A 1 179 ? 8.289 17.766 14.094 1 98.75 179 ALA A O 1
ATOM 1387 N N . ILE A 1 180 ? 6.258 17.531 14.992 1 98.81 180 ILE A N 1
ATOM 1388 C CA . ILE A 1 180 ? 6.762 17.797 16.328 1 98.81 180 ILE A CA 1
ATOM 1389 C C . ILE A 1 180 ? 7.633 16.625 16.797 1 98.81 180 ILE A C 1
ATOM 1391 O O . ILE A 1 180 ? 8.664 16.828 17.438 1 98.81 180 ILE A O 1
ATOM 1395 N N . ALA A 1 181 ? 7.199 15.43 16.484 1 98.75 181 ALA A N 1
ATOM 1396 C CA . ALA A 1 181 ? 8.055 14.281 16.75 1 98.75 181 ALA A CA 1
ATOM 1397 C C . ALA A 1 181 ? 9.406 14.422 16.062 1 98.75 181 ALA A C 1
ATOM 1399 O O . ALA A 1 181 ? 10.453 14.227 16.672 1 98.75 181 ALA A O 1
ATOM 1400 N N . GLY A 1 182 ? 9.352 14.797 14.797 1 98.25 182 GLY A N 1
ATOM 1401 C CA . GLY A 1 182 ? 10.578 15.016 14.047 1 98.25 182 GLY A CA 1
ATOM 1402 C C . GLY A 1 182 ? 11.422 16.156 14.594 1 98.25 182 GLY A C 1
ATOM 1403 O O . GLY A 1 182 ? 12.648 16.078 14.578 1 98.25 182 GLY A O 1
ATOM 1404 N N . LEU A 1 183 ? 10.773 17.172 15.031 1 98.5 183 LEU A N 1
ATOM 1405 C CA . LEU A 1 183 ? 11.453 18.312 15.641 1 98.5 183 LEU A CA 1
ATOM 1406 C C . LEU A 1 183 ? 12.289 17.859 16.828 1 98.5 183 LEU A C 1
ATOM 1408 O O . LEU A 1 183 ? 13.477 18.188 16.922 1 98.5 183 LEU A O 1
ATOM 1412 N N . TRP A 1 184 ? 11.711 17.109 17.719 1 98.5 184 TRP A N 1
ATOM 1413 C CA . TRP A 1 184 ? 12.422 16.656 18.906 1 98.5 184 TRP A CA 1
ATOM 1414 C C . TRP A 1 184 ? 13.523 15.664 18.547 1 98.5 184 TRP A C 1
ATOM 1416 O O . TRP A 1 184 ? 14.625 15.711 19.109 1 98.5 184 TRP A O 1
ATOM 1426 N N . GLY A 1 185 ? 13.211 14.789 17.625 1 98.06 185 GLY A N 1
ATOM 1427 C CA . GLY A 1 185 ? 14.266 13.906 17.141 1 98.06 185 GLY A CA 1
ATOM 1428 C C . GLY A 1 185 ? 15.477 14.641 16.609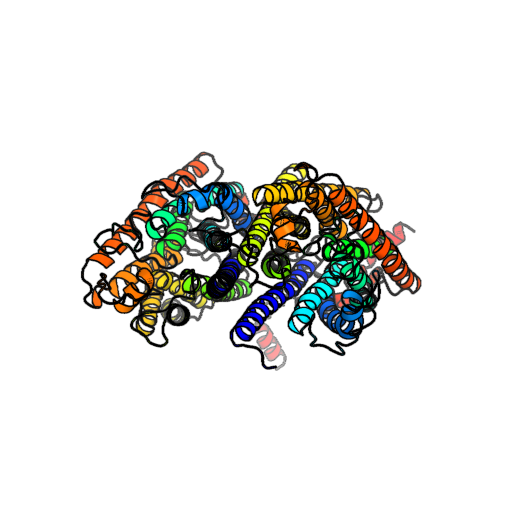 1 98.06 185 GLY A C 1
ATOM 1429 O O . GLY A 1 185 ? 16.609 14.328 16.969 1 98.06 185 GLY A O 1
ATOM 1430 N N . SER A 1 186 ? 15.234 15.648 15.867 1 97.88 186 SER A N 1
ATOM 1431 C CA . SER A 1 186 ? 16.297 16.422 15.234 1 97.88 186 SER A CA 1
ATOM 1432 C C . SER A 1 186 ? 17.062 17.25 16.266 1 97.88 186 SER A C 1
ATOM 1434 O O . SER A 1 186 ? 18.281 17.375 16.188 1 97.88 186 SER A O 1
ATOM 1436 N N . ILE A 1 187 ? 16.375 17.844 17.188 1 97.94 187 ILE A N 1
ATOM 1437 C CA . ILE A 1 187 ? 17 18.672 18.203 1 97.94 187 ILE A CA 1
ATOM 1438 C C . ILE A 1 187 ? 17.922 17.828 19.062 1 97.94 187 ILE A C 1
ATOM 1440 O O . ILE A 1 187 ? 19.062 18.203 19.328 1 97.94 187 ILE A O 1
ATOM 1444 N N . ILE A 1 188 ? 17.484 16.688 19.438 1 98.06 188 ILE A N 1
ATOM 1445 C CA . ILE A 1 188 ? 18.219 15.82 20.344 1 98.06 188 ILE A CA 1
ATOM 1446 C C . ILE A 1 188 ? 19.406 15.18 19.609 1 98.06 188 ILE A C 1
ATOM 1448 O O . ILE A 1 188 ? 20.5 15.055 20.172 1 98.06 188 ILE A O 1
ATOM 1452 N N . GLU A 1 189 ? 19.234 14.891 18.391 1 96.38 189 GLU A N 1
ATOM 1453 C CA . GLU A 1 189 ? 20.281 14.273 17.578 1 96.38 189 GLU A CA 1
ATOM 1454 C C . GLU A 1 189 ? 21.344 15.289 17.172 1 96.38 189 GLU A C 1
ATOM 1456 O O . GLU A 1 189 ? 22.516 14.945 17 1 96.38 189 GLU A O 1
ATOM 1461 N N . GLY A 1 190 ? 20.922 16.516 16.953 1 96.19 190 GLY A N 1
ATOM 1462 C CA . GLY A 1 190 ? 21.828 17.531 16.453 1 96.19 190 GLY A CA 1
ATOM 1463 C C . GLY A 1 190 ? 21.984 17.484 14.938 1 96.19 190 GLY A C 1
ATOM 1464 O O . GLY A 1 190 ? 21.516 16.547 14.289 1 96.19 190 GLY A O 1
ATOM 1465 N N . PRO A 1 191 ? 22.688 18.453 14.438 1 96.75 191 PRO A N 1
ATOM 1466 C CA . PRO A 1 191 ? 22.844 18.547 12.984 1 96.75 191 PRO A CA 1
ATOM 1467 C C . PRO A 1 191 ? 23.75 17.469 12.414 1 96.75 191 PRO A C 1
ATOM 1469 O O . PRO A 1 191 ? 24.641 16.969 13.109 1 96.75 191 PRO A O 1
ATOM 1472 N N . ARG A 1 192 ? 23.547 17.141 11.18 1 96.62 192 ARG A N 1
ATOM 1473 C CA . ARG A 1 192 ? 24.438 16.234 10.461 1 96.62 192 ARG A CA 1
ATOM 1474 C C . ARG A 1 192 ? 25.844 16.797 10.383 1 96.62 192 ARG A C 1
ATOM 1476 O O . ARG A 1 192 ? 26.031 18.016 10.305 1 96.62 192 ARG A O 1
ATOM 1483 N N . ALA A 1 193 ? 26.719 15.828 10.328 1 93.5 193 ALA A N 1
ATOM 1484 C CA . ALA A 1 193 ? 28.109 16.234 10.188 1 93.5 193 ALA A CA 1
ATOM 1485 C C . ALA A 1 193 ? 28.328 17 8.891 1 93.5 193 ALA A C 1
ATOM 1487 O O . ALA A 1 193 ? 27.969 16.531 7.812 1 93.5 193 ALA A O 1
ATOM 1488 N N . GLY A 1 194 ? 28.812 18.219 9.086 1 92.94 194 GLY A N 1
ATOM 1489 C CA . GLY A 1 194 ? 29.156 19 7.91 1 92.94 194 GLY A CA 1
ATOM 1490 C C . GLY A 1 194 ? 28.047 19.938 7.477 1 92.94 194 GLY A C 1
ATOM 1491 O O . GLY A 1 194 ? 28.234 20.734 6.555 1 92.94 194 GLY A O 1
ATOM 1492 N N . ARG A 1 195 ? 26.953 19.906 8.133 1 94.75 195 ARG A N 1
ATOM 1493 C CA . ARG A 1 195 ? 25.828 20.75 7.754 1 94.75 195 ARG A CA 1
ATOM 1494 C C . ARG A 1 195 ? 26.078 22.219 8.109 1 94.75 195 ARG A C 1
ATOM 1496 O O . ARG A 1 195 ? 25.578 23.125 7.453 1 94.75 195 ARG A O 1
ATOM 1503 N N . PHE A 1 196 ? 26.844 22.406 9.133 1 94.94 196 PHE A N 1
ATOM 1504 C CA . PHE A 1 196 ? 27.312 23.719 9.57 1 94.94 196 PHE A CA 1
ATOM 1505 C C . PHE A 1 196 ? 28.812 23.703 9.797 1 94.94 196 PHE A C 1
ATOM 1507 O O . PHE A 1 196 ? 29.359 22.734 10.32 1 94.94 196 PHE A O 1
ATOM 1514 N N . ASP A 1 197 ? 29.422 24.734 9.391 1 91.75 197 ASP A N 1
ATOM 1515 C CA . ASP A 1 197 ? 30.875 24.766 9.547 1 91.75 197 ASP A CA 1
ATOM 1516 C C . ASP A 1 197 ? 31.266 25.172 10.961 1 91.75 197 ASP A C 1
ATOM 1518 O O . ASP A 1 197 ? 30.422 25.266 11.852 1 91.75 197 ASP A O 1
ATOM 1522 N N . ALA A 1 198 ? 32.594 25.312 11.148 1 90.19 198 ALA A N 1
ATOM 1523 C CA . ALA A 1 198 ? 33.156 25.578 12.469 1 90.19 198 ALA A CA 1
ATOM 1524 C C . ALA A 1 198 ? 32.656 26.906 13.016 1 90.19 198 ALA A C 1
ATOM 1526 O O . ALA A 1 198 ? 32.688 27.141 14.227 1 90.19 198 ALA A O 1
ATOM 1527 N N . PHE A 1 199 ? 32.156 27.719 12.125 1 92.38 199 PHE A N 1
ATOM 1528 C CA . PHE A 1 199 ? 31.703 29.047 12.531 1 92.38 199 PHE A CA 1
ATOM 1529 C C . PHE A 1 199 ? 30.188 29.125 12.555 1 92.38 199 PHE A C 1
ATOM 1531 O O . PHE A 1 199 ? 29.625 30.219 12.734 1 92.38 199 PHE A O 1
ATOM 1538 N N . GLY A 1 200 ? 29.562 28.047 12.242 1 90.25 200 GLY A N 1
ATOM 1539 C CA . GLY A 1 200 ? 28.109 28 12.312 1 90.25 200 GLY A CA 1
ATOM 1540 C C . GLY A 1 200 ? 27.438 28.359 11.008 1 90.25 200 GLY A C 1
ATOM 1541 O O . GLY A 1 200 ? 26.203 28.453 10.938 1 90.25 200 GLY A O 1
ATOM 1542 N N . LYS A 1 201 ? 28.172 28.594 10.039 1 93.38 201 LYS A N 1
ATOM 1543 C CA . LYS A 1 201 ? 27.625 28.922 8.727 1 93.38 201 LYS A CA 1
ATOM 1544 C C . LYS A 1 201 ? 27.062 27.688 8.039 1 93.38 201 LYS A C 1
ATOM 1546 O O . LYS A 1 201 ? 27.688 26.625 8.039 1 93.38 201 LYS A O 1
ATOM 1551 N N . PRO A 1 202 ? 25.938 27.844 7.441 1 93.94 202 PRO A N 1
ATOM 1552 C CA . PRO A 1 202 ? 25.312 26.688 6.797 1 93.94 202 PRO A CA 1
ATOM 1553 C C . PRO A 1 202 ? 26.078 26.219 5.555 1 93.94 202 PRO A C 1
ATOM 1555 O O . PRO A 1 202 ? 26.578 27.047 4.789 1 93.94 202 PRO A O 1
ATOM 1558 N N . VAL A 1 203 ? 26.234 24.875 5.395 1 92.88 203 VAL A N 1
ATOM 1559 C CA . VAL A 1 203 ? 26.781 24.203 4.219 1 92.88 203 VAL A CA 1
ATOM 1560 C C . VAL A 1 203 ? 25.703 23.328 3.584 1 92.88 203 VAL A C 1
ATOM 1562 O O . VAL A 1 203 ? 25.156 22.438 4.238 1 92.88 203 VAL A O 1
ATOM 1565 N N . PRO A 1 204 ? 25.438 23.578 2.305 1 89.81 204 PRO A N 1
ATOM 1566 C CA . PRO A 1 204 ? 24.359 22.797 1.678 1 89.81 204 PRO A CA 1
ATOM 1567 C C . PRO A 1 204 ? 24.719 21.328 1.483 1 89.81 204 PRO A C 1
ATOM 1569 O O . PRO A 1 204 ? 25.828 21.016 1.023 1 89.81 204 PRO A O 1
ATOM 1572 N N . LEU A 1 205 ? 23.938 20.438 1.918 1 91 205 LEU A N 1
ATOM 1573 C CA . LEU A 1 205 ? 23.969 19.016 1.598 1 91 205 LEU A CA 1
ATOM 1574 C C . LEU A 1 205 ? 22.875 18.672 0.6 1 91 205 LEU A C 1
ATOM 1576 O O . LEU A 1 205 ? 21.703 18.547 0.974 1 91 205 LEU A O 1
ATOM 1580 N N . ARG A 1 206 ? 23.266 18.438 -0.637 1 88.94 206 ARG A N 1
ATOM 1581 C CA . ARG A 1 206 ? 22.281 18.312 -1.712 1 88.94 206 ARG A CA 1
ATOM 1582 C C . ARG A 1 206 ? 21.828 16.859 -1.875 1 88.94 206 ARG A C 1
ATOM 1584 O O . ARG A 1 206 ? 22.625 15.938 -1.712 1 88.94 206 ARG A O 1
ATOM 1591 N N . GLY A 1 207 ? 20.562 16.75 -2.211 1 91.81 207 GLY A N 1
ATOM 1592 C CA . GLY A 1 207 ? 20.062 15.445 -2.59 1 91.81 207 GLY A CA 1
ATOM 1593 C C . GLY A 1 207 ? 20.672 14.922 -3.881 1 91.81 207 GLY A C 1
ATOM 1594 O O . GLY A 1 207 ? 21.156 15.703 -4.699 1 91.81 207 GLY A O 1
ATOM 1595 N N . HIS A 1 208 ? 20.578 13.625 -4.086 1 92.19 208 HIS A N 1
ATOM 1596 C CA . HIS A 1 208 ? 21.344 13.047 -5.188 1 92.19 208 HIS A CA 1
ATOM 1597 C C . HIS A 1 208 ? 20.469 12.859 -6.422 1 92.19 208 HIS A C 1
ATOM 1599 O O . HIS A 1 208 ? 20.969 12.609 -7.516 1 92.19 208 HIS A O 1
ATOM 1605 N N . ASN A 1 209 ? 19.109 12.969 -6.301 1 95.25 209 ASN A N 1
ATOM 1606 C CA . ASN A 1 209 ? 18.266 12.602 -7.434 1 95.25 209 ASN A CA 1
ATOM 1607 C C . ASN A 1 209 ? 16.984 13.438 -7.473 1 95.25 209 ASN A C 1
ATOM 1609 O O . ASN A 1 209 ? 15.977 13.07 -6.871 1 95.25 209 ASN A O 1
ATOM 1613 N N . ALA A 1 210 ? 16.984 14.477 -8.266 1 93.44 210 ALA A N 1
ATOM 1614 C CA . ALA A 1 210 ? 15.867 15.414 -8.352 1 93.44 210 ALA A CA 1
ATOM 1615 C C . ALA A 1 210 ? 14.664 14.758 -9.023 1 93.44 210 ALA A C 1
ATOM 1617 O O . ALA A 1 210 ? 13.516 15.117 -8.742 1 93.44 210 ALA A O 1
ATOM 1618 N N . THR A 1 211 ? 14.922 13.812 -9.906 1 94.69 211 THR A N 1
ATOM 1619 C CA . THR A 1 211 ? 13.836 13.117 -10.594 1 94.69 211 THR A CA 1
ATOM 1620 C C . THR A 1 211 ? 12.969 12.359 -9.594 1 94.69 211 THR A C 1
ATOM 1622 O O . THR A 1 211 ? 11.742 12.359 -9.711 1 94.69 211 THR A O 1
ATOM 1625 N N . LEU A 1 212 ? 13.586 11.75 -8.617 1 96.75 212 LEU A N 1
ATOM 1626 C CA . LEU A 1 212 ? 12.844 11.031 -7.582 1 96.75 212 LEU A CA 1
ATOM 1627 C C . LEU A 1 212 ? 12.023 11.992 -6.73 1 96.75 212 LEU A C 1
ATOM 1629 O O . LEU A 1 212 ? 10.906 11.672 -6.332 1 96.75 212 LEU A O 1
ATOM 1633 N N . VAL A 1 213 ? 12.531 13.164 -6.473 1 96.56 213 VAL A N 1
ATOM 1634 C CA . VAL A 1 213 ? 11.828 14.164 -5.676 1 96.56 213 VAL A CA 1
ATOM 1635 C C . VAL A 1 213 ? 10.562 14.602 -6.402 1 96.56 213 VAL A C 1
ATOM 1637 O O . VAL A 1 213 ? 9.484 14.672 -5.805 1 96.56 213 VAL A O 1
ATOM 1640 N N . VAL A 1 214 ? 10.68 14.867 -7.672 1 96.94 214 VAL A N 1
ATOM 1641 C CA . VAL A 1 214 ? 9.531 15.305 -8.453 1 96.94 214 VAL A CA 1
ATOM 1642 C C . VAL A 1 214 ? 8.508 14.18 -8.547 1 96.94 214 VAL A C 1
ATOM 1644 O O . VAL A 1 214 ? 7.305 14.406 -8.383 1 96.94 214 VAL A O 1
ATOM 1647 N N . LEU A 1 215 ? 8.992 12.945 -8.781 1 97.31 215 LEU A N 1
ATOM 1648 C CA . LEU A 1 215 ? 8.109 11.781 -8.789 1 97.31 215 LEU A CA 1
ATOM 1649 C C . LEU A 1 215 ? 7.359 11.664 -7.469 1 97.31 215 LEU A C 1
ATOM 1651 O O . LEU A 1 215 ? 6.137 11.508 -7.457 1 97.31 215 LEU A O 1
ATOM 1655 N N . GLY A 1 216 ? 8.125 11.758 -6.438 1 98.06 216 GLY A N 1
ATOM 1656 C CA . GLY A 1 216 ? 7.516 11.664 -5.117 1 98.06 216 GLY A CA 1
ATOM 1657 C C . GLY A 1 216 ? 6.496 12.758 -4.855 1 98.06 216 GLY A C 1
ATOM 1658 O O . GLY A 1 216 ? 5.441 12.5 -4.27 1 98.06 216 GLY A O 1
ATOM 1659 N N . THR A 1 217 ? 6.746 13.914 -5.27 1 98.25 217 THR A N 1
ATOM 1660 C CA . THR A 1 217 ? 5.84 15.039 -5.082 1 98.25 217 THR A CA 1
ATOM 1661 C C . THR A 1 217 ? 4.508 14.781 -5.777 1 98.25 217 THR A C 1
ATOM 1663 O O . THR A 1 217 ? 3.443 14.984 -5.184 1 98.25 217 THR A O 1
ATOM 1666 N N . PHE A 1 218 ? 4.559 14.312 -6.992 1 98.19 218 PHE A N 1
ATOM 1667 C CA . PHE A 1 218 ? 3.334 14.055 -7.742 1 98.19 218 PHE A CA 1
ATOM 1668 C C . PHE A 1 218 ? 2.57 12.883 -7.145 1 98.19 218 PHE A C 1
ATOM 1670 O O . PHE A 1 218 ? 1.337 12.867 -7.145 1 98.19 218 PHE A O 1
ATOM 1677 N N . LEU A 1 219 ? 3.26 11.883 -6.68 1 98.44 219 LEU A N 1
ATOM 1678 C CA . LEU A 1 219 ? 2.588 10.758 -6.039 1 98.44 219 LEU A CA 1
ATOM 1679 C C . LEU A 1 219 ? 1.919 11.195 -4.738 1 98.44 219 LEU A C 1
ATOM 1681 O O . LEU A 1 219 ? 0.824 10.727 -4.414 1 98.44 219 LEU A O 1
ATOM 1685 N N . LEU A 1 220 ? 2.572 12.062 -4 1 98.5 220 LEU A N 1
ATOM 1686 C CA . LEU A 1 220 ? 1.953 12.617 -2.801 1 98.5 220 LEU A CA 1
ATOM 1687 C C . LEU A 1 220 ? 0.707 13.422 -3.154 1 98.5 220 LEU A C 1
ATOM 1689 O O . LEU A 1 220 ? -0.34 13.258 -2.521 1 98.5 220 LEU A O 1
ATOM 1693 N N . TRP A 1 221 ? 0.817 14.258 -4.191 1 98.62 221 TRP A N 1
ATOM 1694 C CA . TRP A 1 221 ? -0.334 15.031 -4.641 1 98.62 221 TRP A CA 1
ATOM 1695 C C . TRP A 1 221 ? -1.474 14.117 -5.07 1 98.62 221 TRP A C 1
ATOM 1697 O O . TRP A 1 221 ? -2.627 14.328 -4.695 1 98.62 221 TRP A O 1
ATOM 1707 N N . PHE A 1 222 ? -1.139 13.07 -5.797 1 98.5 222 PHE A N 1
ATOM 1708 C CA . PHE A 1 222 ? -2.115 12.078 -6.227 1 98.5 222 PHE A CA 1
ATOM 1709 C C . PHE A 1 222 ? -2.801 11.438 -5.023 1 98.5 222 PHE A C 1
ATOM 1711 O O . PHE A 1 222 ? -4.023 11.305 -5 1 98.5 222 PHE A O 1
ATOM 1718 N N . GLY A 1 223 ? -2.045 11.078 -4.047 1 98.62 223 GLY A N 1
ATOM 1719 C CA . GLY A 1 223 ? -2.588 10.461 -2.844 1 98.62 223 GLY A CA 1
ATOM 1720 C C . GLY A 1 223 ? -3.441 11.414 -2.023 1 98.62 223 GLY A C 1
ATOM 1721 O O . GLY A 1 223 ? -4.371 10.984 -1.339 1 98.62 223 GLY A O 1
ATOM 1722 N N . TRP A 1 224 ? -3.225 12.727 -2.154 1 98.81 224 TRP A N 1
ATOM 1723 C CA . TRP A 1 224 ? -3.945 13.719 -1.363 1 98.81 224 TRP A CA 1
ATOM 1724 C C . TRP A 1 224 ? -5.418 13.766 -1.761 1 98.81 224 TRP A C 1
ATOM 1726 O O . TRP A 1 224 ? -6.258 14.25 -1 1 98.81 224 TRP A O 1
ATOM 1736 N N . PHE A 1 225 ? -5.754 13.211 -2.939 1 98.69 225 PHE A N 1
ATOM 1737 C CA . PHE A 1 225 ? -7.145 13.156 -3.373 1 98.69 225 PHE A CA 1
ATOM 1738 C C . PHE A 1 225 ? -7.91 12.094 -2.598 1 98.69 225 PHE A C 1
ATOM 1740 O O . PHE A 1 225 ? -9.141 12.109 -2.564 1 98.69 225 PHE A O 1
ATOM 1747 N N . GLY A 1 226 ? -7.191 11.141 -2.049 1 98.69 226 GLY A N 1
ATOM 1748 C CA . GLY A 1 226 ? -7.797 10.227 -1.096 1 98.69 226 GLY A CA 1
ATOM 1749 C C . GLY A 1 226 ? -7.758 10.734 0.332 1 98.69 226 GLY A C 1
ATOM 1750 O O . GLY A 1 226 ? -8.633 10.414 1.137 1 98.69 226 GLY A O 1
ATOM 1751 N N . PHE A 1 227 ? -6.812 11.555 0.607 1 98.69 227 PHE A N 1
ATOM 1752 C CA . PHE A 1 227 ? -6.52 12.055 1.947 1 98.69 227 PHE A CA 1
ATOM 1753 C C . PHE A 1 227 ? -7.57 13.062 2.391 1 98.69 227 PHE A C 1
ATOM 1755 O O . PHE A 1 227 ? -8.312 12.82 3.348 1 98.69 227 PHE A O 1
ATOM 1762 N N . ASN A 1 228 ? -7.723 14.109 1.626 1 98.88 228 ASN A N 1
ATOM 1763 C CA . ASN A 1 228 ? -8.641 15.172 2.01 1 98.88 228 ASN A CA 1
ATOM 1764 C C . ASN A 1 228 ? -10.086 14.812 1.687 1 98.88 228 ASN A C 1
ATOM 1766 O O . ASN A 1 228 ? -10.914 14.688 2.59 1 98.88 228 ASN A O 1
ATOM 1770 N N . PRO A 1 229 ? -10.422 14.547 0.419 1 98.88 229 PRO A N 1
ATOM 1771 C CA . PRO A 1 229 ? -11.812 14.188 0.132 1 98.88 229 PRO A CA 1
ATOM 1772 C C . PRO A 1 229 ? -12.258 12.922 0.867 1 98.88 229 PRO A C 1
ATOM 1774 O O . PRO A 1 229 ? -13.398 12.844 1.336 1 98.88 229 PRO A O 1
ATOM 1777 N N . GLY A 1 230 ? -11.344 11.969 0.972 1 98.81 230 GLY A N 1
ATOM 1778 C CA . GLY A 1 230 ? -11.68 10.688 1.571 1 98.81 230 GLY A CA 1
ATOM 1779 C C . GLY A 1 230 ? -12.078 10.797 3.031 1 98.81 230 GLY A C 1
ATOM 1780 O O . GLY A 1 230 ? -12.797 9.945 3.553 1 98.81 230 GLY A O 1
ATOM 1781 N N . SER A 1 231 ? -11.805 11.883 3.666 1 98.81 231 SER A N 1
ATOM 1782 C CA . SER A 1 231 ? -12.016 12.047 5.102 1 98.81 231 SER A CA 1
ATOM 1783 C C . SER A 1 231 ? -13.484 12.305 5.422 1 98.81 231 SER A C 1
ATOM 1785 O O . SER A 1 231 ? -13.867 12.336 6.59 1 98.81 231 SER A O 1
ATOM 1787 N N . PHE A 1 232 ? -14.344 12.359 4.391 1 98.69 232 PHE A N 1
ATOM 1788 C CA . PHE A 1 232 ? -15.789 12.375 4.625 1 98.69 232 PHE A CA 1
ATOM 1789 C C . PHE A 1 232 ? -16.281 11.008 5.074 1 98.69 232 PHE A C 1
ATOM 1791 O O . PHE A 1 232 ? -17.391 10.883 5.602 1 98.69 232 PHE A O 1
ATOM 1798 N N . ASP A 1 233 ? -15.539 9.969 4.766 1 97.94 233 ASP A N 1
ATOM 1799 C CA . ASP A 1 233 ? -15.797 8.586 5.152 1 97.94 233 ASP A CA 1
ATOM 1800 C C . ASP A 1 233 ? -16.969 8.008 4.367 1 97.94 233 ASP A C 1
ATOM 1802 O O . ASP A 1 233 ? -16.984 6.82 4.035 1 97.94 233 ASP A O 1
ATOM 1806 N N . LYS A 1 234 ? -18.078 8.844 4.148 1 98.25 234 LYS A N 1
ATOM 1807 C CA . LYS A 1 234 ? -19.297 8.438 3.438 1 98.25 234 LYS A CA 1
ATOM 1808 C C . LYS A 1 234 ? -19.641 9.438 2.342 1 98.25 234 LYS A C 1
ATOM 1810 O O . LYS A 1 234 ? -19.516 10.648 2.533 1 98.25 234 LYS A O 1
ATOM 1815 N N . ILE A 1 235 ? -20.062 8.852 1.264 1 98.62 235 ILE A N 1
ATOM 1816 C CA . ILE A 1 235 ? -20.375 9.727 0.144 1 98.62 235 ILE A CA 1
ATOM 1817 C C . ILE A 1 235 ? -21.891 9.828 -0.014 1 98.62 235 ILE A C 1
ATOM 1819 O O . ILE A 1 235 ? -22.406 10.867 -0.441 1 98.62 235 ILE A O 1
ATOM 1823 N N . VAL A 1 236 ? -22.719 8.805 0.45 1 98 236 VAL A N 1
ATOM 1824 C CA . VAL A 1 236 ? -24.172 8.82 0.293 1 98 236 VAL A CA 1
ATOM 1825 C C . VAL A 1 236 ? -24.812 9.477 1.513 1 98 236 VAL A C 1
ATOM 1827 O O . VAL A 1 236 ? -25.453 8.797 2.322 1 98 236 VAL A O 1
ATOM 1830 N N . VAL A 1 237 ? -24.703 10.766 1.567 1 97.94 237 VAL A N 1
ATOM 1831 C CA . VAL A 1 237 ? -25.344 11.609 2.576 1 97.94 237 VAL A CA 1
ATOM 1832 C C . VAL A 1 237 ? -25.953 12.844 1.912 1 97.94 237 VAL A C 1
ATOM 1834 O O . VAL A 1 237 ? -25.219 13.711 1.427 1 97.94 237 VAL A O 1
ATOM 1837 N N . SER A 1 238 ? -27.234 12.953 1.908 1 97.44 238 SER A N 1
ATOM 1838 C CA . SER A 1 238 ? -27.938 14.078 1.298 1 97.44 238 SER A CA 1
ATOM 1839 C C . SER A 1 238 ? -28.078 15.234 2.281 1 97.44 238 SER A C 1
ATOM 1841 O O . SER A 1 238 ? -28.172 15.023 3.49 1 97.44 238 SER A O 1
ATOM 1843 N N . TYR A 1 239 ? -28.141 16.359 1.721 1 97.12 239 TYR A N 1
ATOM 1844 C CA . TYR A 1 239 ? -28.375 17.547 2.529 1 97.12 239 TYR A CA 1
ATOM 1845 C C . TYR A 1 239 ? -29.844 17.969 2.471 1 97.12 239 TYR A C 1
ATOM 1847 O O . TYR A 1 239 ? -30.328 18.391 1.423 1 97.12 239 TYR A O 1
ATOM 1855 N N . PRO A 1 240 ? -30.797 17.766 3.502 1 94.44 240 PRO A N 1
ATOM 1856 C CA . PRO A 1 240 ? -32.25 18 3.49 1 94.44 240 PRO A CA 1
ATOM 1857 C C . PRO A 1 240 ? -32.594 19.391 2.971 1 94.44 240 PRO A C 1
ATOM 1859 O O . PRO A 1 240 ? -33.625 19.547 2.293 1 94.44 240 PRO A O 1
ATOM 1862 N N . GLY A 1 241 ? -31.859 20.406 2.969 1 88.75 241 GLY A N 1
ATOM 1863 C CA . GLY A 1 241 ? -32.156 21.781 2.545 1 88.75 241 GLY A CA 1
ATOM 1864 C C . GLY A 1 241 ? -31.734 22.062 1.114 1 88.75 241 GLY A C 1
ATOM 1865 O O . GLY A 1 241 ? -31.859 23.188 0.634 1 88.75 241 GLY A O 1
ATOM 1866 N N . THR A 1 242 ? -31.328 20.984 0.482 1 92.88 242 THR A N 1
ATOM 1867 C CA . THR A 1 242 ? -30.906 21.125 -0.906 1 92.88 242 THR A CA 1
ATOM 1868 C C . THR A 1 242 ? -31.516 20.031 -1.773 1 92.88 242 THR A C 1
ATOM 1870 O O . THR A 1 242 ? -31.922 18.984 -1.264 1 92.88 242 THR A O 1
ATOM 1873 N N . THR A 1 243 ? -31.656 20.25 -3.105 1 93.19 243 THR A N 1
ATOM 1874 C CA . THR A 1 243 ? -32.281 19.297 -4.012 1 93.19 243 THR A CA 1
ATOM 1875 C C . THR A 1 243 ? -31.234 18.344 -4.602 1 93.19 243 THR A C 1
ATOM 1877 O O . THR A 1 243 ? -31.562 17.203 -4.934 1 93.19 243 THR A O 1
ATOM 1880 N N . TYR A 1 244 ? -30.031 18.797 -4.723 1 95.88 244 TYR A N 1
ATOM 1881 C CA . TYR A 1 244 ? -29.094 17.969 -5.484 1 95.88 244 TYR A CA 1
ATOM 1882 C C . TYR A 1 244 ? -27.734 17.938 -4.816 1 95.88 244 TYR A C 1
ATOM 1884 O O . TYR A 1 244 ? -26.734 17.531 -5.434 1 95.88 244 TYR A O 1
ATOM 1892 N N . GLN A 1 245 ? -27.672 18.438 -3.566 1 97.44 245 GLN A N 1
ATOM 1893 C CA . GLN A 1 245 ? -26.375 18.5 -2.916 1 97.44 245 GLN A CA 1
ATOM 1894 C C . GLN A 1 245 ? -26.281 17.484 -1.778 1 97.44 245 GLN A C 1
ATOM 1896 O O . GLN A 1 245 ? -27.297 17.078 -1.214 1 97.44 245 GLN A O 1
ATOM 1901 N N . GLY A 1 246 ? -25.156 17.047 -1.452 1 98.44 246 GLY A N 1
ATOM 1902 C CA . GLY A 1 246 ? -24.781 16.125 -0.383 1 98.44 246 GLY A CA 1
ATOM 1903 C C . GLY A 1 246 ? -23.281 16.031 -0.174 1 98.44 246 GLY A C 1
ATOM 1904 O O . GLY A 1 246 ? -22.531 16.859 -0.669 1 98.44 246 GLY A O 1
ATOM 1905 N N . ASN A 1 247 ? -22.906 15.07 0.57 1 98.75 247 ASN A N 1
ATOM 1906 C CA . ASN A 1 247 ? -21.469 14.859 0.729 1 98.75 247 ASN A CA 1
ATOM 1907 C C . ASN A 1 247 ? -20.766 14.766 -0.621 1 98.75 247 ASN A C 1
ATOM 1909 O O . ASN A 1 247 ? -19.609 15.188 -0.755 1 98.75 247 ASN A O 1
ATOM 1913 N N . TRP A 1 248 ? -21.453 14.195 -1.677 1 98.5 248 TRP A N 1
ATOM 1914 C CA . TRP A 1 248 ? -20.844 14.047 -2.992 1 98.5 248 TRP A CA 1
ATOM 1915 C C . TRP A 1 248 ? -20.453 15.406 -3.562 1 98.5 248 TRP A C 1
ATOM 1917 O O . TRP A 1 248 ? -19.453 15.516 -4.293 1 98.5 248 TRP A O 1
ATOM 1927 N N . THR A 1 249 ? -21.172 16.453 -3.174 1 98.62 249 THR A N 1
ATOM 1928 C CA . THR A 1 249 ? -20.828 17.797 -3.594 1 98.62 249 THR A CA 1
ATOM 1929 C C . THR A 1 249 ? -19.641 18.328 -2.797 1 98.62 249 THR A C 1
ATOM 1931 O O . THR A 1 249 ? -18.688 18.875 -3.369 1 98.62 249 THR A O 1
ATOM 1934 N N . SER A 1 250 ? -19.688 18.141 -1.474 1 98.75 250 SER A N 1
ATOM 1935 C CA . SER A 1 250 ? -18.641 18.625 -0.586 1 98.75 250 SER A CA 1
ATOM 1936 C C . SER A 1 250 ? -17.312 17.906 -0.859 1 98.75 250 SER A C 1
ATOM 1938 O O . SER A 1 250 ? -16.25 18.516 -0.756 1 98.75 250 SER A O 1
ATOM 1940 N N . ILE A 1 251 ? -17.391 16.641 -1.177 1 98.81 251 ILE A N 1
ATOM 1941 C CA . ILE A 1 251 ? -16.203 15.859 -1.526 1 98.81 251 ILE A CA 1
ATOM 1942 C C . ILE A 1 251 ? -15.531 16.453 -2.762 1 98.81 251 ILE A C 1
ATOM 1944 O O . ILE A 1 251 ? -14.32 16.641 -2.777 1 98.81 251 ILE A O 1
ATOM 1948 N N . GLY A 1 252 ? -16.312 16.812 -3.77 1 98.81 252 GLY A N 1
ATOM 1949 C CA . GLY A 1 252 ? -15.789 17.469 -4.957 1 98.81 252 GLY A CA 1
ATOM 1950 C C . GLY A 1 252 ? -15.148 18.812 -4.664 1 98.81 252 GLY A C 1
ATOM 1951 O O . GLY A 1 252 ? -14.062 19.109 -5.168 1 98.81 252 GLY A O 1
ATOM 1952 N N . ARG A 1 253 ? -15.766 19.578 -3.838 1 98.81 253 ARG A N 1
ATOM 1953 C CA . ARG A 1 253 ? -15.219 20.875 -3.445 1 98.81 253 ARG A CA 1
ATOM 1954 C C . ARG A 1 253 ? -13.891 20.703 -2.707 1 98.81 253 ARG A C 1
ATOM 1956 O O . ARG A 1 253 ? -12.945 21.469 -2.941 1 98.81 253 ARG A O 1
ATOM 1963 N N . THR A 1 254 ? -13.875 19.734 -1.836 1 98.94 254 THR A N 1
ATOM 1964 C CA . THR A 1 254 ? -12.672 19.453 -1.058 1 98.94 254 THR A CA 1
ATOM 1965 C C . THR A 1 254 ? -11.5 19.109 -1.976 1 98.94 254 THR A C 1
ATOM 1967 O O . THR A 1 254 ? -10.383 19.562 -1.745 1 98.94 254 THR A O 1
ATOM 1970 N N . ALA A 1 255 ? -11.758 18.344 -3.053 1 98.88 255 ALA A N 1
ATOM 1971 C CA . ALA A 1 255 ? -10.711 18.031 -4.027 1 98.88 255 ALA A CA 1
ATOM 1972 C C . ALA A 1 255 ? -10.219 19.281 -4.734 1 98.88 255 ALA A C 1
ATOM 1974 O O . ALA A 1 255 ? -9.016 19.469 -4.934 1 98.88 255 ALA A O 1
ATOM 1975 N N . VAL A 1 256 ? -11.125 20.141 -5.039 1 98.88 256 VAL A N 1
ATOM 1976 C CA . VAL A 1 256 ? -10.812 21.375 -5.75 1 98.88 256 VAL A CA 1
ATOM 1977 C C . VAL A 1 256 ? -9.945 22.281 -4.867 1 98.88 256 VAL A C 1
ATOM 1979 O O . VAL A 1 256 ? -8.898 22.766 -5.297 1 98.88 256 VAL A O 1
ATOM 1982 N N . VAL A 1 257 ? -10.336 22.5 -3.635 1 98.88 257 VAL A N 1
ATOM 1983 C CA . VAL A 1 257 ? -9.602 23.422 -2.77 1 98.88 257 VAL A CA 1
ATOM 1984 C C . VAL A 1 257 ? -8.227 22.844 -2.453 1 98.88 257 VAL A C 1
ATOM 1986 O O . VAL A 1 257 ? -7.254 23.594 -2.305 1 98.88 257 VAL A O 1
ATOM 1989 N N . THR A 1 258 ? -8.148 21.516 -2.357 1 98.88 258 THR A N 1
ATOM 1990 C CA . THR A 1 258 ? -6.863 20.859 -2.168 1 98.88 258 THR A CA 1
ATOM 1991 C C . THR A 1 258 ? -5.898 21.234 -3.291 1 98.88 258 THR A C 1
ATOM 1993 O O . THR A 1 258 ? -4.766 21.641 -3.033 1 98.88 258 THR A O 1
ATOM 1996 N N . THR A 1 259 ? -6.367 21.156 -4.504 1 98.88 259 THR A N 1
ATOM 1997 C CA . THR A 1 259 ? -5.555 21.438 -5.68 1 98.88 259 THR A CA 1
ATOM 1998 C C . THR A 1 259 ? -5.164 22.906 -5.727 1 98.88 259 THR A C 1
ATOM 2000 O O . THR A 1 259 ? -4.016 23.25 -6.027 1 98.88 259 THR A O 1
ATOM 2003 N N . LEU A 1 260 ? -6.066 23.719 -5.391 1 98.94 260 LEU A N 1
ATOM 2004 C CA . LEU A 1 260 ? -5.824 25.141 -5.48 1 98.94 260 LEU A CA 1
ATOM 2005 C C . LEU A 1 260 ? -4.82 25.594 -4.426 1 98.94 260 LEU A C 1
ATOM 2007 O O . LEU A 1 260 ? -3.939 26.406 -4.707 1 98.94 260 LEU A O 1
ATOM 2011 N N . ALA A 1 261 ? -4.949 25.109 -3.227 1 98.94 261 ALA A N 1
ATOM 2012 C CA . ALA A 1 261 ? -4.023 25.484 -2.16 1 98.94 261 ALA A CA 1
ATOM 2013 C C . ALA A 1 261 ? -2.607 25 -2.473 1 98.94 261 ALA A C 1
ATOM 2015 O O . ALA A 1 261 ? -1.648 25.766 -2.348 1 98.94 261 ALA A O 1
ATOM 2016 N N . GLY A 1 262 ? -2.479 23.75 -2.861 1 98.94 262 GLY A N 1
ATOM 2017 C CA . GLY A 1 262 ? -1.17 23.234 -3.227 1 98.94 262 GLY A CA 1
ATOM 2018 C C . GLY A 1 262 ? -0.532 23.984 -4.383 1 98.94 262 GLY A C 1
ATOM 2019 O O . GLY A 1 262 ? 0.645 24.344 -4.316 1 98.94 262 GLY A O 1
ATOM 2020 N N . SER A 1 263 ? -1.313 24.25 -5.402 1 98.88 263 SER A N 1
ATOM 2021 C CA . SER A 1 263 ? -0.819 24.938 -6.594 1 98.88 263 SER A CA 1
ATOM 2022 C C . SER A 1 263 ? -0.378 26.359 -6.273 1 98.88 263 SER A C 1
ATOM 2024 O O . SER A 1 263 ? 0.672 26.812 -6.734 1 98.88 263 SER A O 1
ATOM 2026 N N . THR A 1 264 ? -1.139 26.969 -5.492 1 98.88 264 THR A N 1
ATOM 2027 C CA . THR A 1 264 ? -0.8 28.344 -5.129 1 98.88 264 THR A CA 1
ATOM 2028 C C . THR A 1 264 ? 0.48 28.391 -4.301 1 98.88 264 THR A C 1
ATOM 2030 O O . THR A 1 264 ? 1.371 29.203 -4.562 1 98.88 264 THR A O 1
ATOM 2033 N N . ALA A 1 265 ? 0.548 27.547 -3.348 1 98.94 265 ALA A N 1
ATOM 2034 C CA . ALA A 1 265 ? 1.747 27.516 -2.514 1 98.94 265 ALA A CA 1
ATOM 2035 C C . ALA A 1 265 ? 2.984 27.188 -3.344 1 98.94 265 ALA A C 1
ATOM 2037 O O . ALA A 1 265 ? 4.062 27.734 -3.105 1 98.94 265 ALA A O 1
ATOM 2038 N N . GLY A 1 266 ? 2.838 26.281 -4.285 1 98.69 266 GLY A N 1
ATOM 2039 C CA . GLY A 1 266 ? 3.945 25.922 -5.16 1 98.69 266 GLY A CA 1
ATOM 2040 C C . GLY A 1 266 ? 4.465 27.109 -5.961 1 98.69 266 GLY A C 1
ATOM 2041 O O . GLY A 1 266 ? 5.664 27.375 -5.969 1 98.69 266 GLY A O 1
ATOM 2042 N N . ILE A 1 267 ? 3.582 27.828 -6.57 1 98.44 267 ILE A N 1
ATOM 2043 C CA . ILE A 1 267 ? 3.98 28.938 -7.438 1 98.44 267 ILE A CA 1
ATOM 2044 C C . ILE A 1 267 ? 4.543 30.078 -6.59 1 98.44 267 ILE A C 1
ATOM 2046 O O . ILE A 1 267 ? 5.535 30.703 -6.965 1 98.44 267 ILE A O 1
ATOM 2050 N N . VAL A 1 268 ? 3.928 30.344 -5.512 1 98.69 268 VAL A N 1
ATOM 2051 C CA . VAL A 1 268 ? 4.375 31.438 -4.648 1 98.69 268 VAL A CA 1
ATOM 2052 C C . VAL A 1 268 ? 5.742 31.094 -4.059 1 98.69 268 VAL A C 1
ATOM 2054 O O . VAL A 1 268 ? 6.609 31.969 -3.957 1 98.69 268 VAL A O 1
ATOM 2057 N N . THR A 1 269 ? 5.934 29.891 -3.631 1 98.62 269 THR A N 1
ATOM 2058 C CA . THR A 1 269 ? 7.242 29.484 -3.121 1 98.62 269 THR A CA 1
ATOM 2059 C C . THR A 1 269 ? 8.305 29.609 -4.207 1 98.62 269 THR A C 1
ATOM 2061 O O . THR A 1 269 ? 9.422 30.062 -3.939 1 98.62 269 THR A O 1
ATOM 2064 N N . LEU A 1 270 ? 7.957 29.156 -5.406 1 97.31 270 LEU A N 1
ATOM 2065 C CA . LEU A 1 270 ? 8.883 29.234 -6.531 1 97.31 270 LEU A CA 1
ATOM 2066 C C . LEU A 1 270 ? 9.336 30.672 -6.766 1 97.31 270 LEU A C 1
ATOM 2068 O O . LEU A 1 270 ? 10.539 30.953 -6.84 1 97.31 270 LEU A O 1
ATOM 2072 N N . PHE A 1 271 ? 8.445 31.594 -6.832 1 97.25 271 PHE A N 1
ATOM 2073 C CA . PHE A 1 271 ? 8.758 33 -7.109 1 97.25 271 PHE A CA 1
ATOM 2074 C C . PHE A 1 271 ? 9.391 33.656 -5.891 1 97.25 271 PHE A C 1
ATOM 2076 O O . PHE A 1 271 ? 10.312 34.469 -6.027 1 97.25 271 PHE A O 1
ATOM 2083 N N . GLY A 1 272 ? 8.852 33.375 -4.754 1 96.94 272 GLY A N 1
ATOM 2084 C CA . GLY A 1 272 ? 9.438 33.938 -3.543 1 96.94 272 GLY A CA 1
ATOM 2085 C C . GLY A 1 272 ? 10.891 33.562 -3.354 1 96.94 272 GLY A C 1
ATOM 2086 O O . GLY A 1 272 ? 11.727 34.406 -3.02 1 96.94 272 GLY A O 1
ATOM 2087 N N . ARG A 1 273 ? 11.156 32.344 -3.553 1 96.19 273 ARG A N 1
ATOM 2088 C CA . ARG A 1 273 ? 12.523 31.875 -3.398 1 96.19 273 ARG A CA 1
ATOM 2089 C C . ARG A 1 273 ? 13.43 32.406 -4.5 1 96.19 273 ARG A C 1
ATOM 2091 O O . ARG A 1 273 ? 14.602 32.688 -4.266 1 96.19 273 ARG A O 1
ATOM 2098 N N . ARG A 1 274 ? 12.938 32.469 -5.688 1 94.19 274 ARG A N 1
ATOM 2099 C CA . ARG A 1 274 ? 13.703 33.094 -6.77 1 94.19 274 ARG A CA 1
ATOM 2100 C C . ARG A 1 274 ? 14.172 34.5 -6.391 1 94.19 274 ARG A C 1
ATOM 2102 O O . ARG A 1 274 ? 15.297 34.875 -6.703 1 94.19 274 ARG A O 1
ATOM 2109 N N . LEU A 1 275 ? 13.398 35.188 -5.758 1 94.75 275 LEU A N 1
ATOM 2110 C CA . LEU A 1 275 ? 13.727 36.531 -5.34 1 94.75 275 LEU A CA 1
ATOM 2111 C C . LEU A 1 275 ? 14.828 36.531 -4.281 1 94.75 275 LEU A C 1
ATOM 2113 O O . LEU A 1 275 ? 15.641 37.469 -4.215 1 94.75 275 LEU A O 1
ATOM 2117 N N . LEU A 1 276 ? 14.867 35.562 -3.551 1 92.06 276 LEU A N 1
ATOM 2118 C CA . LEU A 1 276 ? 15.812 35.469 -2.445 1 92.06 276 LEU A CA 1
ATOM 2119 C C . LEU A 1 276 ? 17.141 34.906 -2.91 1 92.06 276 LEU A C 1
ATOM 2121 O O . LEU A 1 276 ? 18.203 35.344 -2.469 1 92.06 276 LEU A O 1
ATOM 2125 N N . ILE A 1 277 ? 17.094 33.906 -3.807 1 90.62 277 ILE A N 1
ATOM 2126 C CA . ILE A 1 277 ? 18.328 33.188 -4.086 1 90.62 277 ILE A CA 1
ATOM 2127 C C . ILE A 1 277 ? 18.781 33.469 -5.516 1 90.62 277 ILE A C 1
ATOM 2129 O O . ILE A 1 277 ? 19.906 33.156 -5.887 1 90.62 277 ILE A O 1
ATOM 2133 N N . GLY A 1 278 ? 17.938 33.906 -6.434 1 92.19 278 GLY A N 1
ATOM 2134 C CA . GLY A 1 278 ? 18.359 34.438 -7.723 1 92.19 278 GLY A CA 1
ATOM 2135 C C . GLY A 1 278 ? 18.188 33.438 -8.859 1 92.19 278 GLY A C 1
ATOM 2136 O O . GLY A 1 278 ? 18.469 33.781 -10.016 1 92.19 278 GLY A O 1
ATOM 2137 N N . HIS A 1 279 ? 17.891 32.188 -8.555 1 91.88 279 HIS A N 1
ATOM 2138 C CA . HIS A 1 279 ? 17.656 31.219 -9.625 1 91.88 279 HIS A CA 1
ATOM 2139 C C . HIS A 1 279 ? 16.438 30.359 -9.344 1 91.88 279 HIS A C 1
ATOM 2141 O O . HIS A 1 279 ? 15.977 30.281 -8.203 1 91.88 279 HIS A O 1
ATOM 2147 N N . TRP A 1 280 ? 15.852 29.781 -10.422 1 92.62 280 TRP A N 1
ATOM 2148 C CA . TRP A 1 280 ? 14.719 28.859 -10.305 1 92.62 280 TRP A CA 1
ATOM 2149 C C . TRP A 1 280 ? 15.164 27.516 -9.766 1 92.62 280 TRP A C 1
ATOM 2151 O O . TRP A 1 280 ? 16.172 26.969 -10.211 1 92.62 280 TRP A O 1
ATOM 2161 N N . ASP A 1 281 ? 14.477 27.031 -8.812 1 90.75 281 ASP A N 1
ATOM 2162 C CA . ASP A 1 281 ? 14.812 25.766 -8.18 1 90.75 281 ASP A CA 1
ATOM 2163 C C . ASP A 1 281 ? 13.609 24.828 -8.141 1 90.75 281 ASP A C 1
ATOM 2165 O O . ASP A 1 281 ? 12.586 25.156 -7.539 1 90.75 281 ASP A O 1
ATOM 2169 N N . ALA A 1 282 ? 13.75 23.656 -8.727 1 90.75 282 ALA A N 1
ATOM 2170 C CA . ALA A 1 282 ? 12.672 22.688 -8.82 1 90.75 282 ALA A CA 1
ATOM 2171 C C . ALA A 1 282 ? 12.266 22.172 -7.441 1 90.75 282 ALA A C 1
ATOM 2173 O O . ALA A 1 282 ? 11.094 21.875 -7.203 1 90.75 282 ALA A O 1
ATOM 2174 N N . MET A 1 283 ? 13.148 22.109 -6.523 1 91.88 283 MET A N 1
ATOM 2175 C CA . MET A 1 283 ? 12.859 21.609 -5.18 1 91.88 283 MET A CA 1
ATOM 2176 C C . MET A 1 283 ? 11.977 22.578 -4.418 1 91.88 283 MET A C 1
ATOM 2178 O O . MET A 1 283 ? 11.148 22.172 -3.604 1 91.88 283 MET A O 1
ATOM 2182 N N . ASP A 1 284 ? 12.164 23.812 -4.734 1 94.06 284 ASP A N 1
ATOM 2183 C CA . ASP A 1 284 ? 11.383 24.828 -4.047 1 94.06 284 ASP A CA 1
ATOM 2184 C C . ASP A 1 284 ? 9.898 24.719 -4.387 1 94.06 284 ASP A C 1
ATOM 2186 O O . ASP A 1 284 ? 9.047 24.797 -3.504 1 94.06 284 ASP A O 1
ATOM 2190 N N . VAL A 1 285 ? 9.586 24.578 -5.625 1 96.62 285 VAL A N 1
ATOM 2191 C CA . VAL A 1 285 ? 8.188 24.469 -6.039 1 96.62 285 VAL A CA 1
ATOM 2192 C C . VAL A 1 285 ? 7.57 23.203 -5.461 1 96.62 285 VAL A C 1
ATOM 2194 O O . VAL A 1 285 ? 6.398 23.203 -5.07 1 96.62 285 VAL A O 1
ATOM 2197 N N . CYS A 1 286 ? 8.32 22.094 -5.445 1 97.75 286 CYS A N 1
ATOM 2198 C CA . CYS A 1 286 ? 7.828 20.844 -4.887 1 97.75 286 CYS A CA 1
ATOM 2199 C C . CYS A 1 286 ? 7.504 20.984 -3.406 1 97.75 286 CYS A C 1
ATOM 2201 O O . CYS A 1 286 ? 6.406 20.641 -2.969 1 97.75 286 CYS A O 1
ATOM 2203 N N . ASN A 1 287 ? 8.383 21.578 -2.646 1 97.62 287 ASN A N 1
ATOM 2204 C CA . ASN A 1 287 ? 8.164 21.75 -1.215 1 97.62 287 ASN A CA 1
ATOM 2205 C C . ASN A 1 287 ? 7.031 22.734 -0.935 1 97.62 287 ASN A C 1
ATOM 2207 O O . ASN A 1 287 ? 6.25 22.531 -0.005 1 97.62 287 ASN A O 1
ATOM 2211 N N . GLY A 1 288 ? 7.066 23.766 -1.699 1 98.62 288 GLY A N 1
ATOM 2212 C CA . GLY A 1 288 ? 5.973 24.703 -1.555 1 98.62 288 GLY A CA 1
ATOM 2213 C C . GLY A 1 288 ? 4.609 24.078 -1.787 1 98.62 288 GLY A C 1
ATOM 2214 O O . GLY A 1 288 ? 3.686 24.281 -0.996 1 98.62 288 GLY A O 1
ATOM 2215 N N . LEU A 1 289 ? 4.516 23.359 -2.895 1 98.81 289 LEU A N 1
ATOM 2216 C CA . LEU A 1 289 ? 3.289 22.641 -3.227 1 98.81 289 LEU A CA 1
ATOM 2217 C C . LEU A 1 289 ? 2.846 21.75 -2.068 1 98.81 289 LEU A C 1
ATOM 2219 O O . LEU A 1 289 ? 1.681 21.797 -1.663 1 98.81 289 LEU A O 1
ATOM 2223 N N . LEU A 1 290 ? 3.719 21.031 -1.511 1 98.81 290 LEU A N 1
ATOM 2224 C CA . LEU A 1 290 ? 3.41 20.141 -0.396 1 98.81 290 LEU A CA 1
ATOM 2225 C C . LEU A 1 290 ? 2.98 20.938 0.832 1 98.81 290 LEU A C 1
ATOM 2227 O O . LEU A 1 290 ? 2.08 20.516 1.563 1 98.81 290 LEU A O 1
ATOM 2231 N N . GLY A 1 291 ? 3.635 22.062 1.043 1 98.88 291 GLY A N 1
ATOM 2232 C CA . GLY A 1 291 ? 3.229 22.922 2.145 1 98.88 291 GLY A CA 1
ATOM 2233 C C . GLY A 1 291 ? 1.788 23.391 2.037 1 98.88 291 GLY A C 1
ATOM 2234 O O . GLY A 1 291 ? 1.071 23.438 3.039 1 98.88 291 GLY A O 1
ATOM 2235 N N . GLY A 1 292 ? 1.398 23.766 0.85 1 98.94 292 GLY A N 1
ATOM 2236 C CA . GLY A 1 292 ? 0.02 24.172 0.624 1 98.94 292 GLY A CA 1
ATOM 2237 C C . GLY A 1 292 ? -0.975 23.047 0.839 1 98.94 292 GLY A C 1
ATOM 2238 O O . GLY A 1 292 ? -2.057 23.266 1.391 1 98.94 292 GLY A O 1
ATOM 2239 N N . LEU A 1 293 ? -0.626 21.844 0.377 1 98.94 293 LEU A N 1
ATOM 2240 C CA . LEU A 1 293 ? -1.471 20.672 0.591 1 98.94 293 LEU A CA 1
ATOM 2241 C C . LEU A 1 293 ? -1.638 20.391 2.08 1 98.94 293 LEU A C 1
ATOM 2243 O O . LEU A 1 293 ? -2.744 20.094 2.539 1 98.94 293 LEU A O 1
ATOM 2247 N N . VAL A 1 294 ? -0.586 20.516 2.869 1 98.94 294 VAL A N 1
ATOM 2248 C CA . VAL A 1 294 ? -0.607 20.312 4.312 1 98.94 294 VAL A CA 1
ATOM 2249 C C . VAL A 1 294 ? -1.499 21.344 4.977 1 98.94 294 VAL A C 1
ATOM 2251 O O . VAL A 1 294 ? -2.336 21.016 5.82 1 98.94 294 VAL A O 1
ATOM 2254 N N . ALA A 1 295 ? -1.404 22.516 4.566 1 99 295 ALA A N 1
ATOM 2255 C CA . ALA A 1 295 ? -2.109 23.625 5.207 1 99 295 ALA A CA 1
ATOM 2256 C C . ALA A 1 295 ? -3.619 23.5 5.008 1 99 295 ALA A C 1
ATOM 2258 O O . ALA A 1 295 ? -4.391 23.672 5.957 1 99 295 ALA A O 1
ATOM 2259 N N . ILE A 1 296 ? -4.043 23.188 3.863 1 99 296 ILE A N 1
ATOM 2260 C CA . ILE A 1 296 ? -5.465 23.219 3.543 1 99 296 ILE A CA 1
ATOM 2261 C C . ILE A 1 296 ? -6.164 22 4.164 1 99 296 ILE A C 1
ATOM 2263 O O . ILE A 1 296 ? -7.395 21.953 4.227 1 99 296 ILE A O 1
ATOM 2267 N N . THR A 1 297 ? -5.422 21.047 4.625 1 98.94 297 THR A N 1
ATOM 2268 C CA . THR A 1 297 ? -5.902 19.75 5.055 1 98.94 297 THR A CA 1
ATOM 2269 C C . THR A 1 297 ? -6.859 19.875 6.234 1 98.94 297 THR A C 1
ATOM 2271 O O . THR A 1 297 ? -7.84 19.141 6.336 1 98.94 297 THR A O 1
ATOM 2274 N N . SER A 1 298 ? -6.691 20.859 7.062 1 98.88 298 SER A N 1
ATOM 2275 C CA . SER A 1 298 ? -7.559 21.078 8.219 1 98.88 298 SER A CA 1
ATOM 2276 C C . SER A 1 298 ? -8.922 21.609 7.797 1 98.88 298 SER A C 1
ATOM 2278 O O . SER A 1 298 ? -9.953 21.172 8.289 1 98.88 298 SER A O 1
ATOM 2280 N N . GLY A 1 299 ? -8.93 22.531 6.918 1 98.94 299 GLY A N 1
ATOM 2281 C CA . GLY A 1 299 ? -10.148 23.266 6.598 1 98.94 299 GLY A CA 1
ATOM 2282 C C . GLY A 1 299 ? -10.719 22.906 5.242 1 98.94 299 GLY A C 1
ATOM 2283 O O . GLY A 1 299 ? -11.68 23.516 4.781 1 98.94 299 GLY A O 1
ATOM 2284 N N . CYS A 1 300 ? -10.227 21.859 4.582 1 98.94 300 CYS A N 1
ATOM 2285 C CA . CYS A 1 300 ? -10.531 21.594 3.182 1 98.94 300 CYS A CA 1
ATOM 2286 C C . CYS A 1 300 ? -12.016 21.312 2.984 1 98.94 300 CYS A C 1
ATOM 2288 O O . CYS A 1 300 ? -12.555 21.547 1.901 1 98.94 300 CYS A O 1
ATOM 2290 N N . SER A 1 301 ? -12.727 20.922 3.994 1 98.88 301 SER A N 1
ATOM 2291 C CA . SER A 1 301 ? -14.141 20.594 3.848 1 98.88 301 SER A CA 1
ATOM 2292 C C . SER A 1 301 ? -15.031 21.812 4.125 1 98.88 301 SER A C 1
ATOM 2294 O O . SER A 1 301 ? -16.234 21.781 3.848 1 98.88 301 SER A O 1
ATOM 2296 N N . VAL A 1 302 ? -14.438 22.906 4.652 1 98.94 302 VAL A N 1
ATOM 2297 C CA . VAL A 1 302 ? -15.336 23.922 5.203 1 98.94 302 VAL A CA 1
ATOM 2298 C C . VAL A 1 302 ? -14.984 25.297 4.625 1 98.94 302 VAL A C 1
ATOM 2300 O O . VAL A 1 302 ? -15.359 26.328 5.184 1 98.94 302 VAL A O 1
ATOM 2303 N N . VAL A 1 303 ? -14.227 25.312 3.572 1 98.88 303 VAL A N 1
ATOM 2304 C CA . VAL A 1 303 ? -13.859 26.625 3.018 1 98.88 303 VAL A CA 1
ATOM 2305 C C . VAL A 1 303 ? -14.227 26.672 1.536 1 98.88 303 VAL A C 1
ATOM 2307 O O . VAL A 1 303 ? -14.398 25.625 0.897 1 98.88 303 VAL A O 1
ATOM 2310 N N . GLU A 1 304 ? -14.32 27.844 1.023 1 98.5 304 GLU A N 1
ATOM 2311 C CA . GLU A 1 304 ? -14.57 28.094 -0.393 1 98.5 304 GLU A CA 1
ATOM 2312 C C . GLU A 1 304 ? -13.281 28.047 -1.201 1 98.5 304 GLU A C 1
ATOM 2314 O O . GLU A 1 304 ? -12.188 28.234 -0.655 1 98.5 304 GLU A O 1
ATOM 2319 N N . PRO A 1 305 ? -13.375 27.844 -2.5 1 98.69 305 PRO A N 1
ATOM 2320 C CA . PRO A 1 305 ? -12.188 27.766 -3.352 1 98.69 305 PRO A CA 1
ATOM 2321 C C . PRO A 1 305 ? -11.32 29.016 -3.279 1 98.69 305 PRO A C 1
ATOM 2323 O O . PRO A 1 305 ? -10.094 28.922 -3.279 1 98.69 305 PRO A O 1
ATOM 2326 N N . TRP A 1 306 ? -11.914 30.188 -3.178 1 98.69 306 TRP A N 1
ATOM 2327 C CA . TRP A 1 306 ? -11.109 31.406 -3.125 1 98.69 306 TRP A CA 1
ATOM 2328 C C . TRP A 1 306 ? -10.234 31.422 -1.875 1 98.69 306 TRP A C 1
ATOM 2330 O O . TRP A 1 306 ? -9.109 31.922 -1.906 1 98.69 306 TRP A O 1
ATOM 2340 N N . ALA A 1 307 ? -10.742 30.969 -0.77 1 98.81 307 ALA A N 1
ATOM 2341 C CA . ALA A 1 307 ? -10 30.938 0.489 1 98.81 307 ALA A CA 1
ATOM 2342 C C . ALA A 1 307 ? -8.805 30 0.402 1 98.81 307 ALA A C 1
ATOM 2344 O O . ALA A 1 307 ? -7.781 30.234 1.051 1 98.81 307 ALA A O 1
ATOM 2345 N N . ALA A 1 308 ? -8.938 28.953 -0.401 1 98.88 308 ALA A N 1
ATOM 2346 C CA . ALA A 1 308 ? -7.836 28 -0.577 1 98.88 308 ALA A CA 1
ATOM 2347 C C . ALA A 1 308 ? -6.621 28.688 -1.202 1 98.88 308 ALA A C 1
ATOM 2349 O O . ALA A 1 308 ? -5.48 28.344 -0.886 1 98.88 308 ALA A O 1
ATOM 2350 N N . ILE A 1 309 ? -6.883 29.594 -2.094 1 98.88 309 ILE A N 1
ATOM 2351 C CA . ILE A 1 309 ? -5.805 30.375 -2.705 1 98.88 309 ILE A CA 1
ATOM 2352 C C . ILE A 1 309 ? -5.051 31.141 -1.627 1 98.88 309 ILE A C 1
ATOM 2354 O O . ILE A 1 309 ? -3.816 31.141 -1.604 1 98.88 309 ILE A O 1
ATOM 2358 N N . LEU A 1 310 ? -5.746 31.719 -0.74 1 98.88 310 LEU A N 1
ATOM 2359 C CA . LEU A 1 310 ? -5.141 32.469 0.357 1 98.88 310 LEU A CA 1
ATOM 2360 C C . LEU A 1 310 ? -4.371 31.547 1.288 1 98.88 310 LEU A C 1
ATOM 2362 O O . LEU A 1 310 ? -3.291 31.906 1.77 1 98.88 310 LEU A O 1
ATOM 2366 N N . CYS A 1 311 ? -4.98 30.438 1.535 1 98.94 311 CYS A N 1
ATOM 2367 C CA . CYS A 1 311 ? -4.32 29.453 2.377 1 98.94 311 CYS A CA 1
ATOM 2368 C C . CYS A 1 311 ? -2.951 29.078 1.817 1 98.94 311 CYS A C 1
ATOM 2370 O O . CYS A 1 311 ? -1.957 29.078 2.545 1 98.94 311 CYS A O 1
ATOM 2372 N N . GLY A 1 312 ? -2.941 28.734 0.514 1 98.94 312 GLY A N 1
ATOM 2373 C CA . GLY A 1 312 ? -1.688 28.375 -0.132 1 98.94 312 GLY A CA 1
ATOM 2374 C C . GLY A 1 312 ? -0.688 29.516 -0.159 1 98.94 312 GLY A C 1
ATOM 2375 O O . GLY A 1 312 ? 0.51 29.312 0.046 1 98.94 312 GLY A O 1
ATOM 2376 N N . PHE A 1 313 ? -1.191 30.719 -0.375 1 98.94 313 PHE A N 1
ATOM 2377 C CA . PHE A 1 313 ? -0.333 31.891 -0.438 1 98.94 313 PHE A CA 1
ATOM 2378 C C . PHE A 1 313 ? 0.428 32.062 0.87 1 98.94 313 PHE A C 1
ATOM 2380 O O . PHE A 1 313 ? 1.649 32.25 0.866 1 98.94 313 PHE A O 1
ATOM 2387 N N . VAL A 1 314 ? -0.244 32.031 1.962 1 98.94 314 VAL A N 1
ATOM 2388 C CA . VAL A 1 314 ? 0.379 32.25 3.26 1 98.94 314 VAL A CA 1
ATOM 2389 C C . VAL A 1 314 ? 1.263 31.078 3.633 1 98.94 314 VAL A C 1
ATOM 2391 O O . VAL A 1 314 ? 2.326 31.25 4.234 1 98.94 314 VAL A O 1
ATOM 2394 N N . ALA A 1 315 ? 0.792 29.859 3.26 1 98.94 315 ALA A N 1
ATOM 2395 C CA . ALA A 1 315 ? 1.581 28.672 3.549 1 98.94 315 ALA A CA 1
ATOM 2396 C C . ALA A 1 315 ? 2.98 28.781 2.951 1 98.94 315 ALA A C 1
ATOM 2398 O O . ALA A 1 315 ? 3.963 28.359 3.574 1 98.94 315 ALA A O 1
ATOM 2399 N N . ALA A 1 316 ? 3.064 29.312 1.743 1 98.88 316 ALA A N 1
ATOM 2400 C CA . ALA A 1 316 ? 4.355 29.484 1.083 1 98.88 316 ALA A CA 1
ATOM 2401 C C . ALA A 1 316 ? 5.293 30.344 1.927 1 98.88 316 ALA A C 1
ATOM 2403 O O . ALA A 1 316 ? 6.461 30 2.115 1 98.88 316 ALA A O 1
ATOM 2404 N N . TRP A 1 317 ? 4.836 31.375 2.461 1 98.81 317 TRP A N 1
ATOM 2405 C CA . TRP A 1 317 ? 5.656 32.312 3.232 1 98.81 317 TRP A CA 1
ATOM 2406 C C . TRP A 1 317 ? 5.992 31.734 4.602 1 98.81 317 TRP A C 1
ATOM 2408 O O . TRP A 1 317 ? 7.066 31.984 5.145 1 98.81 317 TRP A O 1
ATOM 2418 N N . VAL A 1 318 ? 5.039 31.016 5.168 1 98.88 318 VAL A N 1
ATOM 2419 C CA . VAL A 1 318 ? 5.328 30.297 6.41 1 98.88 318 VAL A CA 1
ATOM 2420 C C . VAL A 1 318 ? 6.512 29.359 6.203 1 98.88 318 VAL A C 1
ATOM 2422 O O . VAL A 1 318 ? 7.453 29.344 7 1 98.88 318 VAL A O 1
ATOM 2425 N N . LEU A 1 319 ? 6.457 28.578 5.121 1 98.69 319 LEU A N 1
ATOM 2426 C CA . LEU A 1 319 ? 7.527 27.641 4.82 1 98.69 319 LEU A CA 1
ATOM 2427 C C . LEU A 1 319 ? 8.844 28.375 4.59 1 98.69 319 LEU A C 1
ATOM 2429 O O . LEU A 1 319 ? 9.875 28 5.172 1 98.69 319 LEU A O 1
ATOM 2433 N N . ILE A 1 320 ? 8.867 29.422 3.76 1 98.38 320 ILE A N 1
ATOM 2434 C CA . ILE A 1 320 ? 10.062 30.188 3.455 1 98.38 320 ILE A CA 1
ATOM 2435 C C . ILE A 1 320 ? 10.625 30.797 4.738 1 98.38 320 ILE A C 1
ATOM 2437 O O . ILE A 1 320 ? 11.828 30.688 5.008 1 98.38 320 ILE A O 1
ATOM 2441 N N . GLY A 1 321 ? 9.766 31.422 5.523 1 98.5 321 GLY A N 1
ATOM 2442 C CA . GLY A 1 321 ? 10.188 32.062 6.762 1 98.5 321 GLY A CA 1
ATOM 2443 C C . GLY A 1 321 ? 10.781 31.078 7.762 1 98.5 321 GLY A C 1
ATOM 2444 O O . GLY A 1 321 ? 11.82 31.344 8.359 1 98.5 321 GLY A O 1
ATOM 2445 N N . LEU A 1 322 ? 10.148 29.938 7.926 1 98.62 322 LEU A N 1
ATOM 2446 C CA . LEU A 1 322 ? 10.625 28.969 8.906 1 98.62 322 LEU A CA 1
ATOM 2447 C C . LEU A 1 322 ? 11.914 28.297 8.43 1 98.62 322 LEU A C 1
ATOM 2449 O O . LEU A 1 322 ? 12.75 27.906 9.242 1 98.62 322 LEU A O 1
ATOM 2453 N N . ASN A 1 323 ? 12.07 28.172 7.148 1 97.25 323 ASN A N 1
ATOM 2454 C CA . ASN A 1 323 ? 13.352 27.672 6.641 1 97.25 323 ASN A CA 1
ATOM 2455 C C . ASN A 1 323 ? 14.492 28.625 6.953 1 97.25 323 ASN A C 1
ATOM 2457 O O . ASN A 1 323 ? 15.594 28.203 7.289 1 97.25 323 ASN A O 1
ATOM 2461 N N . ILE A 1 324 ? 14.266 29.938 6.809 1 96.69 324 ILE A N 1
ATOM 2462 C CA . ILE A 1 324 ? 15.266 30.938 7.148 1 96.69 324 ILE A CA 1
ATOM 2463 C C . ILE A 1 324 ? 15.586 30.875 8.641 1 96.69 324 ILE A C 1
ATOM 2465 O O . ILE A 1 324 ? 16.75 30.875 9.031 1 96.69 324 ILE A O 1
ATOM 2469 N N . VAL A 1 325 ? 14.547 30.75 9.453 1 97.88 325 VAL A N 1
ATOM 2470 C CA . VAL A 1 325 ? 14.719 30.688 10.906 1 97.88 325 VAL A CA 1
ATOM 2471 C C . VAL A 1 325 ? 15.5 29.438 11.281 1 97.88 325 VAL A C 1
ATOM 2473 O O . VAL A 1 325 ? 16.375 29.469 12.156 1 97.88 325 VAL A O 1
ATOM 2476 N N . ALA A 1 326 ? 15.164 28.328 10.672 1 97.25 326 ALA A N 1
ATOM 2477 C CA . ALA A 1 326 ? 15.852 27.062 10.953 1 97.25 326 ALA A CA 1
ATOM 2478 C C . ALA A 1 326 ? 17.344 27.203 10.711 1 97.25 326 ALA A C 1
ATOM 2480 O O . ALA A 1 326 ? 18.156 26.734 11.523 1 97.25 326 ALA A O 1
ATOM 2481 N N . LEU A 1 327 ? 17.719 27.812 9.648 1 95.44 327 LEU A N 1
ATOM 2482 C CA . LEU A 1 327 ? 19.141 28 9.328 1 95.44 327 LEU A CA 1
ATOM 2483 C C . LEU A 1 327 ? 19.812 28.906 10.352 1 95.44 327 LEU A C 1
ATOM 2485 O O . LEU A 1 327 ? 20.938 28.641 10.781 1 95.44 327 LEU A O 1
ATOM 2489 N N . LYS A 1 328 ? 19.141 29.922 10.695 1 95.88 328 LYS A N 1
ATOM 2490 C CA . LYS A 1 328 ? 19.672 30.875 11.664 1 95.88 328 LYS A CA 1
ATOM 2491 C C . LYS A 1 328 ? 19.875 30.219 13.023 1 95.88 328 LYS A C 1
ATOM 2493 O O . LYS A 1 328 ? 20.781 30.578 13.773 1 95.88 328 LYS A O 1
ATOM 2498 N N . MET A 1 329 ? 19.078 29.203 13.312 1 96.75 329 MET A N 1
ATOM 2499 C CA . MET A 1 329 ? 19.141 28.516 14.602 1 96.75 329 MET A CA 1
ATOM 2500 C C . MET A 1 329 ? 20.016 27.266 14.523 1 96.75 329 MET A C 1
ATOM 2502 O O . MET A 1 329 ? 20.078 26.484 15.477 1 96.75 329 MET A O 1
ATOM 2506 N N . ASN A 1 330 ? 20.594 26.984 13.438 1 96.62 330 ASN A N 1
ATOM 2507 C CA . ASN A 1 330 ? 21.422 25.812 13.188 1 96.62 330 ASN A CA 1
ATOM 2508 C C . ASN A 1 330 ? 20.625 24.516 13.406 1 96.62 330 ASN A C 1
ATOM 2510 O O . ASN A 1 330 ? 21.141 23.578 14.008 1 96.62 330 ASN A O 1
ATOM 2514 N N . TYR A 1 331 ? 19.375 24.578 13.016 1 97.19 331 TYR A N 1
ATOM 2515 C CA . TYR A 1 331 ? 18.484 23.422 13.031 1 97.19 331 TYR A CA 1
ATOM 2516 C C . TYR A 1 331 ? 18.578 22.641 11.727 1 97.19 331 TYR A C 1
ATOM 2518 O O . TYR A 1 331 ? 18.422 23.203 10.648 1 97.19 331 TYR A O 1
ATOM 2526 N N . ASP A 1 332 ? 18.875 21.359 11.852 1 96.94 332 ASP A N 1
ATOM 2527 C CA . ASP A 1 332 ? 19.062 20.531 10.664 1 96.94 332 ASP A CA 1
ATOM 2528 C C . ASP A 1 332 ? 17.953 19.484 10.539 1 96.94 332 ASP A C 1
ATOM 2530 O O . ASP A 1 332 ? 17.922 18.5 11.289 1 96.94 332 ASP A O 1
ATOM 2534 N N . ASP A 1 333 ? 17.094 19.672 9.602 1 96.19 333 ASP A N 1
ATOM 2535 C CA . ASP A 1 333 ? 16.016 18.797 9.195 1 96.19 333 ASP A CA 1
ATOM 2536 C C . ASP A 1 333 ? 16.078 18.5 7.695 1 96.19 333 ASP A C 1
ATOM 2538 O O . ASP A 1 333 ? 15.57 19.281 6.883 1 96.19 333 ASP A O 1
ATOM 2542 N N . PRO A 1 334 ? 16.672 17.359 7.34 1 94.12 334 PRO A N 1
ATOM 2543 C CA . PRO A 1 334 ? 16.969 17.078 5.938 1 94.12 334 PRO A CA 1
ATOM 2544 C C . PRO A 1 334 ? 15.758 17.219 5.023 1 94.12 334 PRO A C 1
ATOM 2546 O O . PRO A 1 334 ? 15.898 17.578 3.854 1 94.12 334 PRO A O 1
ATOM 2549 N N . LEU A 1 335 ? 14.586 16.969 5.504 1 94.44 335 LEU A N 1
ATOM 2550 C CA . LEU A 1 335 ? 13.406 17.031 4.652 1 94.44 335 LEU A CA 1
ATOM 2551 C C . LEU A 1 335 ? 12.508 18.203 5.066 1 94.44 335 LEU A C 1
ATOM 2553 O O . LEU A 1 335 ? 11.352 18.281 4.633 1 94.44 335 LEU A O 1
ATOM 2557 N N . GLU A 1 336 ? 12.969 19.062 5.957 1 96 336 GLU A N 1
ATOM 2558 C CA . GLU A 1 336 ? 12.258 20.25 6.398 1 96 336 GLU A CA 1
ATOM 2559 C C . GLU A 1 336 ? 10.875 19.906 6.945 1 96 336 GLU A C 1
ATOM 2561 O O . GLU A 1 336 ? 9.898 20.609 6.676 1 96 336 GLU A O 1
ATOM 2566 N N . ALA A 1 337 ? 10.742 18.812 7.625 1 96.5 337 ALA A N 1
ATOM 2567 C CA . ALA A 1 337 ? 9.445 18.328 8.102 1 96.5 337 ALA A CA 1
ATOM 2568 C C . ALA A 1 337 ? 8.852 19.297 9.133 1 96.5 337 ALA A C 1
ATOM 2570 O O . ALA A 1 337 ? 7.652 19.594 9.086 1 96.5 337 ALA A O 1
ATOM 2571 N N . ALA A 1 338 ? 9.641 19.766 10.031 1 98.06 338 ALA A N 1
ATOM 2572 C CA . ALA A 1 338 ? 9.133 20.703 11.031 1 98.06 338 ALA A CA 1
ATOM 2573 C C . ALA A 1 338 ? 8.625 21.984 10.383 1 98.06 338 ALA A C 1
ATOM 2575 O O . ALA A 1 338 ? 7.582 22.516 10.766 1 98.06 338 ALA A O 1
ATOM 2576 N N . GLN A 1 339 ? 9.406 22.5 9.477 1 98.56 339 GLN A N 1
ATOM 2577 C CA . GLN A 1 339 ? 9.047 23.75 8.797 1 98.56 339 GLN A CA 1
ATOM 2578 C C . GLN A 1 339 ? 7.816 23.547 7.918 1 98.56 339 GLN A C 1
ATOM 2580 O O . GLN A 1 339 ? 6.883 24.359 7.961 1 98.56 339 GLN A O 1
ATOM 2585 N N . LEU A 1 340 ? 7.824 22.484 7.156 1 98.56 340 LEU A N 1
ATOM 2586 C CA . LEU A 1 340 ? 6.777 22.234 6.168 1 98.56 340 LEU A CA 1
ATOM 2587 C C . LEU A 1 340 ? 5.523 21.688 6.832 1 98.56 340 LEU A C 1
ATOM 2589 O O . LEU A 1 340 ? 4.469 22.328 6.812 1 98.56 340 LEU A O 1
ATOM 2593 N N . HIS A 1 341 ? 5.613 20.516 7.465 1 98.81 341 HIS A N 1
ATOM 2594 C CA . HIS A 1 341 ? 4.457 19.891 8.086 1 98.81 341 HIS A CA 1
ATOM 2595 C C . HIS A 1 341 ? 4.062 20.594 9.375 1 98.81 341 HIS A C 1
ATOM 2597 O O . HIS A 1 341 ? 2.873 20.766 9.656 1 98.81 341 HIS A O 1
ATOM 2603 N N . GLY A 1 342 ? 5.035 21 10.148 1 98.81 342 GLY A N 1
ATOM 2604 C CA . GLY A 1 342 ? 4.738 21.703 11.383 1 98.81 342 GLY A CA 1
ATOM 2605 C C . GLY A 1 342 ? 4.246 23.125 11.164 1 98.81 342 GLY A C 1
ATOM 2606 O O . GLY A 1 342 ? 3.189 23.5 11.672 1 98.81 342 GLY A O 1
ATOM 2607 N N . GLY A 1 343 ? 5.035 23.859 10.461 1 98.88 343 GLY A N 1
ATOM 2608 C CA . GLY A 1 343 ? 4.68 25.25 10.195 1 98.88 343 GLY A CA 1
ATOM 2609 C C . GLY A 1 343 ? 3.404 25.391 9.391 1 98.88 343 GLY A C 1
ATOM 2610 O O . GLY A 1 343 ? 2.473 26.078 9.812 1 98.88 343 GLY A O 1
ATOM 2611 N N . CYS A 1 344 ? 3.371 24.781 8.234 1 98.94 344 CYS A N 1
ATOM 2612 C CA . CYS A 1 344 ? 2.197 24.891 7.371 1 98.94 344 CYS A CA 1
ATOM 2613 C C . CYS A 1 344 ? 0.994 24.203 8.008 1 98.94 344 CYS A C 1
ATOM 2615 O O . CYS A 1 344 ? -0.143 24.641 7.82 1 98.94 344 CYS A O 1
ATOM 2617 N N . GLY A 1 345 ? 1.225 23.109 8.758 1 98.94 345 GLY A N 1
ATOM 2618 C CA . GLY A 1 345 ? 0.139 22.5 9.508 1 98.94 345 GLY A CA 1
ATOM 2619 C C . GLY A 1 345 ? -0.479 23.422 10.531 1 98.94 345 GLY A C 1
ATOM 2620 O O . GLY A 1 345 ? -1.704 23.516 10.641 1 98.94 345 GLY A O 1
ATOM 2621 N N . THR A 1 346 ? 0.354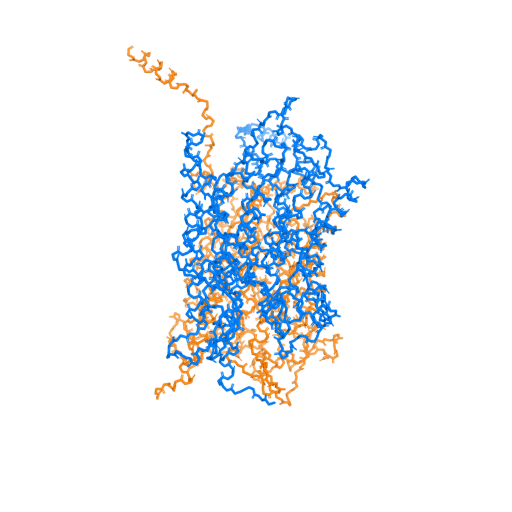 24.094 11.234 1 98.94 346 THR A N 1
ATOM 2622 C CA . THR A 1 346 ? -0.107 25.078 12.211 1 98.94 346 THR A CA 1
ATOM 2623 C C . THR A 1 346 ? -0.887 26.203 11.531 1 98.94 346 THR A C 1
ATOM 2625 O O . THR A 1 346 ? -1.971 26.578 11.984 1 98.94 346 THR A O 1
ATOM 2628 N N . TRP A 1 347 ? -0.333 26.688 10.492 1 98.94 347 TRP A N 1
ATOM 2629 C CA . TRP A 1 347 ? -1.051 27.703 9.727 1 98.94 347 TRP A CA 1
ATOM 2630 C C . TRP A 1 347 ? -2.406 27.172 9.266 1 98.94 347 TRP A C 1
ATOM 2632 O O . TRP A 1 347 ? -3.41 27.891 9.328 1 98.94 347 TRP A O 1
ATOM 2642 N N . GLY A 1 348 ? -2.439 25.938 8.781 1 98.94 348 GLY A N 1
ATOM 2643 C CA . GLY A 1 348 ? -3.689 25.328 8.344 1 98.94 348 GLY A CA 1
ATOM 2644 C C . GLY A 1 348 ? -4.762 25.328 9.414 1 98.94 348 GLY A C 1
ATOM 2645 O O . GLY A 1 348 ? -5.922 25.641 9.141 1 98.94 348 GLY A O 1
ATOM 2646 N N . LEU A 1 349 ? -4.375 25.031 10.602 1 98.94 349 LEU A N 1
ATOM 2647 C CA . LEU A 1 349 ? -5.312 25 11.719 1 98.94 349 LEU A CA 1
ATOM 2648 C C . LEU A 1 349 ? -5.824 26.406 12.023 1 98.94 349 LEU A C 1
ATOM 2650 O O . LEU A 1 349 ? -7.023 26.609 12.234 1 98.94 349 LEU A O 1
ATOM 2654 N N . LEU A 1 350 ? -4.934 27.375 12.055 1 98.94 350 LEU A N 1
ATOM 2655 C CA . LEU A 1 350 ? -5.34 28.75 12.281 1 98.94 350 LEU A CA 1
ATOM 2656 C C . LEU A 1 350 ? -6.234 29.25 11.156 1 98.94 350 LEU A C 1
ATOM 2658 O O . LEU A 1 350 ? -7.254 29.891 11.406 1 98.94 350 LEU A O 1
ATOM 2662 N N . PHE A 1 351 ? -5.848 28.922 9.953 1 98.94 351 PHE A N 1
ATOM 2663 C CA . PHE A 1 351 ? -6.598 29.312 8.758 1 98.94 351 PHE A CA 1
ATOM 2664 C C . PHE A 1 351 ? -8.039 28.828 8.852 1 98.94 351 PHE A C 1
ATOM 2666 O O . PHE A 1 351 ? -8.969 29.578 8.531 1 98.94 351 PHE A O 1
ATOM 2673 N N . THR A 1 352 ? -8.242 27.609 9.273 1 98.94 352 THR A N 1
ATOM 2674 C CA . THR A 1 352 ? -9.57 27.031 9.414 1 98.94 352 THR A CA 1
ATOM 2675 C C . THR A 1 352 ? -10.414 27.844 10.391 1 98.94 352 THR A C 1
ATOM 2677 O O . THR A 1 352 ? -11.57 28.156 10.109 1 98.94 352 THR A O 1
ATOM 2680 N N . GLY A 1 353 ? -9.805 28.25 11.516 1 98.88 353 GLY A N 1
ATOM 2681 C CA . GLY A 1 353 ? -10.5 29.047 12.508 1 98.88 353 GLY A CA 1
ATOM 2682 C C . GLY A 1 353 ? -10.844 30.438 12.016 1 98.88 353 GLY A C 1
ATOM 2683 O O . GLY A 1 353 ? -11.766 31.078 12.531 1 98.88 353 GLY A O 1
ATOM 2684 N N . LEU A 1 354 ? -10.195 30.859 11.016 1 98.88 354 LEU A N 1
ATOM 2685 C CA . LEU A 1 354 ? -10.375 32.219 10.508 1 98.88 354 LEU A CA 1
ATOM 2686 C C . LEU A 1 354 ? -11.367 32.25 9.352 1 98.88 354 LEU A C 1
ATOM 2688 O O . LEU A 1 354 ? -12.094 33.219 9.164 1 98.88 354 LEU A O 1
ATOM 2692 N N . PHE A 1 355 ? -11.508 31.109 8.539 1 98.88 355 PHE A N 1
ATOM 2693 C CA . PHE A 1 355 ? -12.156 31.266 7.246 1 98.88 355 PHE A CA 1
ATOM 2694 C C . PHE A 1 355 ? -13.219 30.203 7.027 1 98.88 355 PHE A C 1
ATOM 2696 O O . PHE A 1 355 ? -13.844 30.141 5.969 1 98.88 355 PHE A O 1
ATOM 2703 N N . ALA A 1 356 ? -13.492 29.344 7.98 1 98.88 356 ALA A N 1
ATOM 2704 C CA . ALA A 1 356 ? -14.531 28.328 7.824 1 98.88 356 ALA A CA 1
ATOM 2705 C C . ALA A 1 356 ? -15.891 28.969 7.574 1 98.88 356 ALA A C 1
ATOM 2707 O O . ALA A 1 356 ? -16.266 29.938 8.25 1 98.88 356 ALA A O 1
ATOM 2708 N N . LYS A 1 357 ? -16.594 28.438 6.609 1 98.75 357 LYS A N 1
ATOM 2709 C CA . LYS A 1 357 ? -17.938 28.891 6.309 1 98.75 357 LYS A CA 1
ATOM 2710 C C . LYS A 1 357 ? -18.984 28.094 7.09 1 98.75 357 LYS A C 1
ATOM 2712 O O . LYS A 1 357 ? -18.953 26.859 7.102 1 98.75 357 LYS A O 1
ATOM 2717 N N . GLN A 1 358 ? -19.938 28.844 7.684 1 98.12 358 GLN A N 1
ATOM 2718 C CA . GLN A 1 358 ? -20.906 28.203 8.57 1 98.12 358 GLN A CA 1
ATOM 2719 C C . GLN A 1 358 ? -21.672 27.109 7.84 1 98.12 358 GLN A C 1
ATOM 2721 O O . GLN A 1 358 ? -21.844 26 8.367 1 98.12 358 GLN A O 1
ATOM 2726 N N . GLU A 1 359 ? -22.125 27.391 6.668 1 97.75 359 GLU A N 1
ATOM 2727 C CA . GLU A 1 359 ? -22.875 26.422 5.871 1 97.75 359 GLU A CA 1
ATOM 2728 C C . GLU A 1 359 ? -22.109 25.125 5.695 1 97.75 359 GLU A C 1
ATOM 2730 O O . GLU A 1 359 ? -22.672 24.031 5.84 1 97.75 359 GLU A O 1
ATOM 2735 N N . PHE A 1 360 ? -20.859 25.234 5.426 1 98.62 360 PHE A N 1
ATOM 2736 C CA . PHE A 1 360 ? -20.031 24.062 5.145 1 98.62 360 PHE A CA 1
ATOM 2737 C C . PHE A 1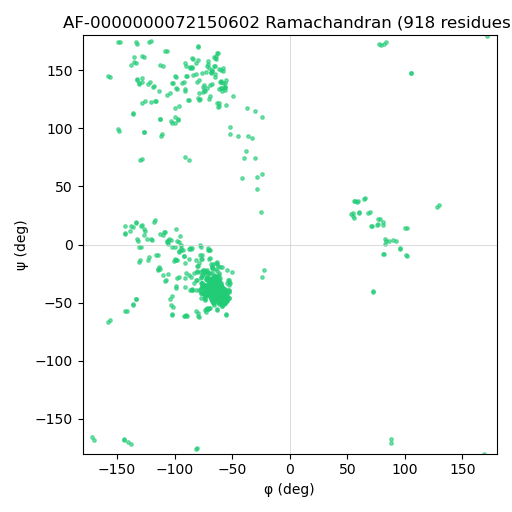 360 ? -19.703 23.312 6.43 1 98.62 360 PHE A C 1
ATOM 2739 O O . PHE A 1 360 ? -19.578 22.094 6.426 1 98.62 360 PHE A O 1
ATOM 2746 N N . VAL A 1 361 ? -19.547 24.031 7.551 1 98.69 361 VAL A N 1
ATOM 2747 C CA . VAL A 1 361 ? -19.359 23.375 8.844 1 98.69 361 VAL A CA 1
ATOM 2748 C C . VAL A 1 361 ? -20.562 22.5 9.164 1 98.69 361 VAL A C 1
ATOM 2750 O O . VAL A 1 361 ? -20.406 21.344 9.562 1 98.69 361 VAL A O 1
ATOM 2753 N N . ILE A 1 362 ? -21.766 23.031 8.938 1 98.06 362 ILE A N 1
ATOM 2754 C CA . ILE A 1 362 ? -23 22.297 9.211 1 98.06 362 ILE A CA 1
ATOM 2755 C C . ILE A 1 362 ? -23.125 21.125 8.25 1 98.06 362 ILE A C 1
ATOM 2757 O O . ILE A 1 362 ? -23.531 20.031 8.648 1 98.06 362 ILE A O 1
ATOM 2761 N N . GLN A 1 363 ? -22.75 21.297 6.984 1 98 363 GLN A N 1
ATOM 2762 C CA . GLN A 1 363 ? -22.781 20.219 6.008 1 98 363 GLN A CA 1
ATOM 2763 C C . GLN A 1 363 ? -21.844 19.078 6.414 1 98 363 GLN A C 1
ATOM 2765 O O . GLN A 1 363 ? -22.219 17.906 6.359 1 98 363 GLN A O 1
ATOM 2770 N N . THR A 1 364 ? -20.688 19.438 6.891 1 98.19 364 THR A N 1
ATOM 2771 C CA . THR A 1 364 ? -19.641 18.453 7.188 1 98.19 364 THR A CA 1
ATOM 2772 C C . THR A 1 364 ? -19.938 17.734 8.492 1 98.19 364 THR A C 1
ATOM 2774 O O . THR A 1 364 ? -19.781 16.5 8.586 1 98.19 364 THR A O 1
ATOM 2777 N N . TYR A 1 365 ? -20.469 18.438 9.484 1 97.81 365 TYR A N 1
ATOM 2778 C CA . TYR A 1 365 ? -20.5 17.844 10.82 1 97.81 365 TYR A CA 1
ATOM 2779 C C . TYR A 1 365 ? -21.938 17.625 11.281 1 97.81 365 TYR A C 1
ATOM 2781 O O . TYR A 1 365 ? -22.172 16.953 12.297 1 97.81 365 TYR A O 1
ATOM 2789 N N . ASN A 1 366 ? -22.969 18.172 10.492 1 96.81 366 ASN A N 1
ATOM 2790 C CA . ASN A 1 366 ? -24.375 17.969 10.812 1 96.81 366 ASN A CA 1
ATOM 2791 C C . ASN A 1 366 ? -25.188 17.562 9.586 1 96.81 366 ASN A C 1
ATOM 2793 O O . ASN A 1 366 ? -26.406 17.766 9.539 1 96.81 366 ASN A O 1
ATOM 2797 N N . SER A 1 367 ? -24.516 17.078 8.523 1 95.88 367 SER A N 1
ATOM 2798 C CA . SER A 1 367 ? -25.141 16.578 7.301 1 95.88 367 SER A CA 1
ATOM 2799 C C . SER A 1 367 ? -26.078 17.625 6.695 1 95.88 367 SER A C 1
ATOM 2801 O O . SER A 1 367 ? -27.141 17.281 6.176 1 95.88 367 SER A O 1
ATOM 2803 N N . GLY A 1 368 ? -25.797 18.844 6.957 1 93.56 368 GLY A N 1
ATOM 2804 C CA . GLY A 1 368 ? -26.562 19.922 6.359 1 93.56 368 GLY A CA 1
ATOM 2805 C C . GLY A 1 368 ? -27.922 20.125 7.016 1 93.56 368 GLY A C 1
ATOM 2806 O O . GLY A 1 368 ? -28.828 20.688 6.406 1 93.56 368 GLY A O 1
ATOM 2807 N N . GLU A 1 369 ? -28.078 19.703 8.164 1 94.62 369 GLU A N 1
ATOM 2808 C CA . GLU A 1 369 ? -29.344 19.828 8.883 1 94.62 369 GLU A CA 1
ATOM 2809 C C . GLU A 1 369 ? -29.797 21.281 8.945 1 94.62 369 GLU A C 1
ATOM 2811 O O . GLU A 1 369 ? -28.984 22.188 9.148 1 94.62 369 GLU A O 1
ATOM 2816 N N . LEU A 1 370 ? -31.078 21.453 8.812 1 94.88 370 LEU A N 1
ATOM 2817 C CA . LEU A 1 370 ? -31.641 22.797 8.852 1 94.88 370 LEU A CA 1
ATOM 2818 C C . LEU A 1 370 ? -31.875 23.25 10.289 1 94.88 370 LEU A C 1
ATOM 2820 O O . LEU A 1 370 ? -32.188 22.438 11.156 1 94.88 370 LEU A O 1
ATOM 2824 N N . GLY A 1 371 ? -31.734 24.469 10.609 1 94.06 371 GLY A N 1
ATOM 2825 C CA . GLY A 1 371 ? -32.031 25.047 11.914 1 94.06 371 GLY A CA 1
ATOM 2826 C C . GLY A 1 371 ? -30.891 24.875 12.914 1 94.06 371 GLY A C 1
ATOM 2827 O O . GLY A 1 371 ? -31.031 25.25 14.078 1 94.06 371 GLY A O 1
ATOM 2828 N N . VAL A 1 372 ? -29.797 24.312 12.516 1 94.19 372 VAL A N 1
ATOM 2829 C CA . VAL A 1 372 ? -28.625 24.109 13.375 1 94.19 372 VAL A CA 1
ATOM 2830 C C . VAL A 1 372 ? -27.656 25.281 13.195 1 94.19 372 VAL A C 1
ATOM 2832 O O . VAL A 1 372 ? -27.5 25.797 12.094 1 94.19 372 VAL A O 1
ATOM 2835 N N . SER A 1 373 ? -27.094 25.703 14.352 1 95.5 373 SER A N 1
ATOM 2836 C CA . SER A 1 373 ? -26.062 26.734 14.312 1 95.5 373 SER A CA 1
ATOM 2837 C C . SER A 1 373 ? -24.734 26.203 14.859 1 95.5 373 SER A C 1
ATOM 2839 O O . SER A 1 373 ? -24.719 25.469 15.844 1 95.5 373 SER A O 1
ATOM 2841 N N . ARG A 1 374 ? -23.703 26.531 14.172 1 97.5 374 ARG A N 1
ATOM 2842 C CA . ARG A 1 374 ? -22.344 26.156 14.555 1 97.5 374 ARG A CA 1
ATOM 2843 C C . ARG A 1 374 ? -21.406 27.359 14.461 1 97.5 374 ARG A C 1
ATOM 2845 O O . ARG A 1 374 ? -21.531 28.188 13.555 1 97.5 374 ARG A O 1
ATOM 2852 N N . PRO A 1 375 ? -20.469 27.422 15.422 1 98.25 375 PRO A N 1
ATOM 2853 C CA . PRO A 1 375 ? -19.422 28.438 15.227 1 98.25 375 PRO A CA 1
ATOM 2854 C C . PRO A 1 375 ? -18.641 28.234 13.93 1 98.25 375 PRO A C 1
ATOM 2856 O O . PRO A 1 375 ? -18.547 27.109 13.438 1 98.25 375 PRO A O 1
ATOM 2859 N N . TYR A 1 376 ? -18.156 29.359 13.375 1 98.44 376 TYR A N 1
ATOM 2860 C CA . TYR A 1 376 ? -17.422 29.344 12.109 1 98.44 376 TYR A CA 1
ATOM 2861 C C . TYR A 1 376 ? -16.297 30.391 12.117 1 98.44 376 TYR A C 1
ATOM 2863 O O . TYR A 1 376 ? -15.891 30.859 13.172 1 98.44 376 TYR A O 1
ATOM 2871 N N . GLY A 1 377 ? -15.727 30.672 11 1 98.69 377 GLY A N 1
ATOM 2872 C CA . GLY A 1 377 ? -14.516 31.469 10.914 1 98.69 377 GLY A CA 1
ATOM 2873 C C . GLY A 1 377 ? -14.68 32.875 11.484 1 98.69 377 GLY A C 1
ATOM 2874 O O . GLY A 1 377 ? -15.68 33.531 11.227 1 98.69 377 GLY A O 1
ATOM 2875 N N . LEU A 1 378 ? -13.648 33.25 12.156 1 98.75 378 LEU A N 1
ATOM 2876 C CA . LEU A 1 378 ? -13.656 34.531 12.836 1 98.75 378 LEU A CA 1
ATOM 2877 C C . LEU A 1 378 ? -13.828 35.656 11.836 1 98.75 378 LEU A C 1
ATOM 2879 O O . LEU A 1 378 ? -14.625 36.594 12.055 1 98.75 378 LEU A O 1
ATOM 2883 N N . LEU A 1 379 ? -13.117 35.594 10.773 1 98.5 379 LEU A N 1
ATOM 2884 C CA . LEU A 1 379 ? -13.078 36.688 9.812 1 98.5 379 LEU A CA 1
ATOM 2885 C C . LEU A 1 379 ? -14.352 36.719 8.969 1 98.5 379 LEU A C 1
ATOM 2887 O O . LEU A 1 379 ? -14.602 37.688 8.25 1 98.5 379 LEU A O 1
ATOM 2891 N N . LEU A 1 380 ? -15.156 35.688 9.109 1 98 380 LEU A N 1
ATOM 2892 C CA . LEU A 1 380 ? -16.438 35.656 8.414 1 98 380 LEU A CA 1
ATOM 2893 C C . LEU A 1 380 ? -17.594 35.938 9.375 1 98 380 LEU A C 1
ATOM 2895 O O . LEU A 1 380 ? -18.75 35.781 9.016 1 98 380 LEU A O 1
ATOM 2899 N N . GLY A 1 381 ? -17.203 36.25 10.641 1 97.44 381 GLY A N 1
ATOM 2900 C CA . GLY A 1 381 ? -18.219 36.688 11.609 1 97.44 381 GLY A CA 1
ATOM 2901 C C . GLY A 1 381 ? -18.609 35.562 12.57 1 97.44 381 GLY A C 1
ATOM 2902 O O . GLY A 1 381 ? -19.594 35.688 13.289 1 97.44 381 GLY A O 1
ATOM 2903 N N . GLY A 1 382 ? -17.938 34.5 12.688 1 96.81 382 GLY A N 1
ATOM 2904 C CA . GLY A 1 382 ? -18.344 33.281 13.406 1 96.81 382 GLY A CA 1
ATOM 2905 C C . GLY A 1 382 ? -18.016 33.344 14.891 1 96.81 382 GLY A C 1
ATOM 2906 O O . GLY A 1 382 ? -18.359 32.406 15.633 1 96.81 382 GLY A O 1
ATOM 2907 N N . GLY A 1 383 ? -17.359 34.406 15.367 1 95.75 383 GLY A N 1
ATOM 2908 C CA . GLY A 1 383 ? -17.016 34.5 16.781 1 95.75 383 GLY A CA 1
ATOM 2909 C C . GLY A 1 383 ? -15.68 33.844 17.109 1 95.75 383 GLY A C 1
ATOM 2910 O O . GLY A 1 383 ? -14.969 33.375 16.219 1 95.75 383 GLY A O 1
ATOM 2911 N N . TRP A 1 384 ? -15.391 33.719 18.469 1 98.25 384 TRP A N 1
ATOM 2912 C CA . TRP A 1 384 ? -14.055 33.312 18.906 1 98.25 384 TRP A CA 1
ATOM 2913 C C . TRP A 1 384 ? -14.008 31.844 19.25 1 98.25 384 TRP A C 1
ATOM 2915 O O . TRP A 1 384 ? -12.938 31.281 19.516 1 98.25 384 TRP A O 1
ATOM 2925 N N . GLU A 1 385 ? -15.141 31.172 19.156 1 98.56 385 GLU A N 1
ATOM 2926 C CA . GLU A 1 385 ? -15.25 29.797 19.625 1 98.56 385 GLU A CA 1
ATOM 2927 C C . GLU A 1 385 ? -14.383 28.844 18.797 1 98.56 385 GLU A C 1
ATOM 2929 O O . GLU A 1 385 ? -13.555 28.125 19.344 1 98.56 385 GLU A O 1
ATOM 2934 N N . LEU A 1 386 ? -14.57 28.922 17.469 1 98.81 386 LEU A N 1
ATOM 2935 C CA . LEU A 1 386 ? -13.828 28 16.625 1 98.81 386 LEU A CA 1
ATOM 2936 C C . LEU A 1 386 ? -12.336 28.297 16.656 1 98.81 386 LEU A C 1
ATOM 2938 O O . LEU A 1 386 ? -11.523 27.375 16.828 1 98.81 386 LEU A O 1
ATOM 2942 N N . ILE A 1 387 ? -11.938 29.531 16.5 1 98.81 387 ILE A N 1
ATOM 2943 C CA . ILE A 1 387 ? -10.516 29.875 16.484 1 98.81 387 ILE A CA 1
ATOM 2944 C C . ILE A 1 387 ? -9.898 29.516 17.844 1 98.81 387 ILE A C 1
ATOM 2946 O O . ILE A 1 387 ? -8.742 29.109 17.922 1 98.81 387 ILE A O 1
ATOM 2950 N N . GLY A 1 388 ? -10.609 29.766 18.922 1 98.81 388 GLY A N 1
ATOM 2951 C CA . GLY A 1 388 ? -10.148 29.328 20.234 1 98.81 388 GLY A CA 1
ATOM 2952 C C . GLY A 1 388 ? -9.883 27.844 20.297 1 98.81 388 GLY A C 1
ATOM 2953 O O . GLY A 1 388 ? -8.867 27.422 20.859 1 98.81 388 GLY A O 1
ATOM 2954 N N . ALA A 1 389 ? -10.828 27.047 19.797 1 98.88 389 ALA A N 1
ATOM 2955 C CA . ALA A 1 389 ? -10.656 25.594 19.781 1 98.88 389 ALA A CA 1
ATOM 2956 C C . ALA A 1 389 ? -9.438 25.203 18.953 1 98.88 389 ALA A C 1
ATOM 2958 O O . ALA A 1 389 ? -8.703 24.281 19.312 1 98.88 389 ALA A O 1
ATOM 2959 N N . GLN A 1 390 ? -9.273 25.922 17.812 1 98.94 390 GLN A N 1
ATOM 2960 C CA . GLN A 1 390 ? -8.125 25.656 16.969 1 98.94 390 GLN A CA 1
ATOM 2961 C C . GLN A 1 390 ? -6.816 25.891 17.719 1 98.94 390 GLN A C 1
ATOM 2963 O O . GLN A 1 390 ? -5.883 25.094 17.625 1 98.94 390 GLN A O 1
ATOM 2968 N N . VAL A 1 391 ? -6.711 26.938 18.406 1 98.88 391 VAL A N 1
ATOM 2969 C CA . VAL A 1 391 ? -5.508 27.281 19.156 1 98.88 391 VAL A CA 1
ATOM 2970 C C . VAL A 1 391 ? -5.246 26.234 20.234 1 98.88 391 VAL A C 1
ATOM 2972 O O . VAL A 1 391 ? -4.105 25.812 20.422 1 98.88 391 VAL A O 1
ATOM 2975 N N . VAL A 1 392 ? -6.277 25.859 20.906 1 98.88 392 VAL A N 1
ATOM 2976 C CA . VAL A 1 392 ? -6.129 24.828 21.938 1 98.88 392 VAL A CA 1
ATOM 2977 C C . VAL A 1 392 ? -5.621 23.547 21.312 1 98.88 392 VAL A C 1
ATOM 2979 O O . VAL A 1 392 ? -4.754 22.859 21.875 1 98.88 392 VAL A O 1
ATOM 2982 N N . GLU A 1 393 ? -6.199 23.156 20.156 1 98.94 393 GLU A N 1
ATOM 2983 C CA . GLU A 1 393 ? -5.723 21.953 19.469 1 98.94 393 GLU A CA 1
ATOM 2984 C C . GLU A 1 393 ? -4.227 22.047 19.188 1 98.94 393 GLU A C 1
ATOM 2986 O O . GLU A 1 393 ? -3.488 21.078 19.422 1 98.94 393 GLU A O 1
ATOM 2991 N N . ILE A 1 394 ? -3.781 23.156 18.656 1 98.94 394 ILE A N 1
ATOM 2992 C CA . ILE A 1 394 ? -2.373 23.375 18.328 1 98.94 394 ILE A CA 1
ATOM 2993 C C . ILE A 1 394 ? -1.525 23.172 19.594 1 98.94 394 ILE A C 1
ATOM 2995 O O . ILE A 1 394 ? -0.546 22.422 19.578 1 98.94 394 ILE A O 1
ATOM 2999 N N . LEU A 1 395 ? -1.896 23.75 20.656 1 98.88 395 LEU A N 1
ATOM 3000 C CA . LEU A 1 395 ? -1.122 23.734 21.891 1 98.88 395 LEU A CA 1
ATOM 3001 C C . LEU A 1 395 ? -1.098 22.344 22.5 1 98.88 395 LEU A C 1
ATOM 3003 O O . LEU A 1 395 ? -0.052 21.891 22.969 1 98.88 395 LEU A O 1
ATOM 3007 N N . VAL A 1 396 ? -2.225 21.672 22.547 1 98.81 396 VAL A N 1
ATOM 3008 C CA . VAL A 1 396 ? -2.295 20.375 23.203 1 98.81 396 VAL A CA 1
ATOM 3009 C C . VAL A 1 396 ? -1.537 19.344 22.391 1 98.81 396 VAL A C 1
ATOM 3011 O O . VAL A 1 396 ? -0.923 18.422 22.938 1 98.81 396 VAL A O 1
ATOM 3014 N N . ILE A 1 397 ? -1.649 19.391 21.031 1 98.88 397 ILE A N 1
ATOM 3015 C CA . ILE A 1 397 ? -0.884 18.469 20.203 1 98.88 397 ILE A CA 1
ATOM 3016 C C . ILE A 1 397 ? 0.61 18.719 20.406 1 98.88 397 ILE A C 1
ATOM 3018 O O . ILE A 1 397 ? 1.379 17.766 20.578 1 98.88 397 ILE A O 1
ATOM 3022 N N . PHE A 1 398 ? 1.02 20.016 20.375 1 98.81 398 PHE A N 1
ATOM 3023 C CA . PHE A 1 398 ? 2.42 20.344 20.609 1 98.81 398 PHE A CA 1
ATOM 3024 C C . PHE A 1 398 ? 2.881 19.766 21.953 1 98.81 398 PHE A C 1
ATOM 3026 O O . PHE A 1 398 ? 3.936 19.141 22.031 1 98.81 398 PHE A O 1
ATOM 3033 N N . ALA A 1 399 ? 2.125 19.953 22.953 1 98.88 399 ALA A N 1
ATOM 3034 C CA . ALA A 1 399 ? 2.479 19.516 24.297 1 98.88 399 ALA A CA 1
ATOM 3035 C C . ALA A 1 399 ? 2.5 17.984 24.375 1 98.88 399 ALA A C 1
ATOM 3037 O O . ALA A 1 399 ? 3.445 17.406 24.906 1 98.88 399 ALA A O 1
ATOM 3038 N N . TRP A 1 400 ? 1.476 17.328 23.875 1 98.88 400 TRP A N 1
ATOM 3039 C CA . TRP A 1 400 ? 1.331 15.875 23.938 1 98.88 400 TRP A CA 1
ATOM 3040 C C . TRP A 1 400 ? 2.496 15.18 23.25 1 98.88 400 TRP A C 1
ATOM 3042 O O . TRP A 1 400 ? 3.125 14.289 23.828 1 98.88 400 TRP A O 1
ATOM 3052 N N . VAL A 1 401 ? 2.768 15.602 22.031 1 98.88 401 VAL A N 1
ATOM 3053 C CA . VAL A 1 401 ? 3.828 14.961 21.266 1 98.88 401 VAL A CA 1
ATOM 3054 C C . VAL A 1 401 ? 5.184 15.266 21.906 1 98.88 401 VAL A C 1
ATOM 3056 O O . VAL A 1 401 ? 6.07 14.414 21.922 1 98.88 401 VAL A O 1
ATOM 3059 N N . SER A 1 402 ? 5.34 16.5 22.469 1 98.88 402 SER A N 1
ATOM 3060 C CA . SER A 1 402 ? 6.59 16.875 23.125 1 98.88 402 SER A CA 1
ATOM 3061 C C . SER A 1 402 ? 6.824 16.016 24.375 1 98.88 402 SER A C 1
ATOM 3063 O O . SER A 1 402 ? 7.938 15.531 24.594 1 98.88 402 SER A O 1
ATOM 3065 N N . VAL A 1 403 ? 5.828 15.727 25.172 1 98.75 403 VAL A N 1
ATOM 3066 C CA . VAL A 1 403 ? 6.004 15.023 26.438 1 98.75 403 VAL A CA 1
ATOM 3067 C C . VAL A 1 403 ? 6.102 13.523 26.203 1 98.75 403 VAL A C 1
ATOM 3069 O O . VAL A 1 403 ? 6.559 12.773 27.062 1 98.75 403 VAL A O 1
ATOM 3072 N N . THR A 1 404 ? 5.742 13.062 25 1 98.75 404 THR A N 1
ATOM 3073 C CA . THR A 1 404 ? 5.836 11.633 24.719 1 98.75 404 THR A CA 1
ATOM 3074 C C . THR A 1 404 ? 7.062 11.336 23.859 1 98.75 404 THR A C 1
ATOM 3076 O O . THR A 1 404 ? 7.957 10.602 24.281 1 98.75 404 THR A O 1
ATOM 3079 N N . MET A 1 405 ? 7.207 12.047 22.734 1 98.62 405 MET A N 1
ATOM 3080 C CA . MET A 1 405 ? 8.281 11.742 21.797 1 98.62 405 MET A CA 1
ATOM 3081 C C . MET A 1 405 ? 9.594 12.375 22.25 1 98.62 405 MET A C 1
ATOM 3083 O O . MET A 1 405 ? 10.672 11.844 21.969 1 98.62 405 MET A O 1
ATOM 3087 N N . GLY A 1 406 ? 9.516 13.547 22.953 1 98.44 406 GLY A N 1
ATOM 3088 C CA . GLY A 1 406 ? 10.727 14.133 23.5 1 98.44 406 GLY A CA 1
ATOM 3089 C C . GLY A 1 406 ? 11.5 13.18 24.391 1 98.44 406 GLY A C 1
ATOM 3090 O O . GLY A 1 406 ? 12.641 12.828 24.094 1 98.44 406 GLY A O 1
ATOM 3091 N N . PRO A 1 407 ? 10.867 12.727 25.453 1 98.62 407 PRO A N 1
ATOM 3092 C CA . PRO A 1 407 ? 11.531 11.766 26.328 1 98.62 407 PRO A CA 1
ATOM 3093 C C . PRO A 1 407 ? 11.914 10.469 25.609 1 98.62 407 PRO A C 1
ATOM 3095 O O . PRO A 1 407 ? 12.93 9.852 25.938 1 98.62 407 PRO A O 1
ATOM 3098 N N . MET A 1 408 ? 11.117 10.031 24.672 1 98.12 408 MET A N 1
ATOM 3099 C CA . MET A 1 408 ? 11.445 8.82 23.938 1 98.12 408 MET A CA 1
ATOM 3100 C C . MET A 1 408 ? 12.766 8.977 23.188 1 98.12 408 MET A C 1
ATOM 3102 O O . MET A 1 408 ? 13.672 8.156 23.344 1 98.12 408 MET A O 1
ATOM 3106 N N . PHE A 1 409 ? 12.914 10.031 22.438 1 98.44 409 PHE A N 1
ATOM 3107 C CA . PHE A 1 409 ? 14.148 10.266 21.688 1 98.44 409 PHE A CA 1
ATOM 3108 C C . PHE A 1 409 ? 15.312 10.523 22.625 1 98.44 409 PHE A C 1
ATOM 3110 O O . PHE A 1 409 ? 16.438 10.102 22.359 1 98.44 409 PHE A O 1
ATOM 3117 N N . TYR A 1 410 ? 15.055 11.211 23.703 1 98.5 410 TYR A N 1
ATOM 3118 C CA . TYR A 1 410 ? 16.109 11.445 24.688 1 98.5 410 TYR A CA 1
ATOM 3119 C C . TYR A 1 410 ? 16.578 10.125 25.297 1 98.5 410 TYR A C 1
ATOM 3121 O O . TYR A 1 410 ? 17.766 9.938 25.531 1 98.5 410 TYR A O 1
ATOM 3129 N N . GLY A 1 411 ? 15.602 9.234 25.641 1 98.38 411 GLY A N 1
ATOM 3130 C CA . GLY A 1 411 ? 15.961 7.91 26.109 1 98.38 411 GLY A CA 1
ATOM 3131 C C . GLY A 1 411 ? 16.812 7.129 25.141 1 98.38 411 GLY A C 1
ATOM 3132 O O . GLY A 1 411 ? 17.781 6.488 25.531 1 98.38 411 GLY A O 1
ATOM 3133 N N . LEU A 1 412 ? 16.484 7.188 23.859 1 98.06 412 LEU A N 1
ATOM 3134 C CA . LEU A 1 412 ? 17.281 6.52 22.828 1 98.06 412 LEU A CA 1
ATOM 3135 C C . LEU A 1 412 ? 18.688 7.117 22.75 1 98.06 412 LEU A C 1
ATOM 3137 O O . LEU A 1 412 ? 19.656 6.395 22.531 1 98.06 412 LEU A O 1
ATOM 3141 N N . HIS A 1 413 ? 18.766 8.438 22.891 1 98.06 413 HIS A N 1
ATOM 3142 C CA . HIS A 1 413 ? 20.047 9.125 22.906 1 98.06 413 HIS A CA 1
ATOM 3143 C C . HIS A 1 413 ? 20.891 8.68 24.078 1 98.06 413 HIS A C 1
ATOM 3145 O O . HIS A 1 413 ? 22.094 8.398 23.922 1 98.06 413 HIS A O 1
ATOM 3151 N N . LYS A 1 414 ? 20.328 8.562 25.25 1 98.06 414 LYS A N 1
ATOM 3152 C CA . LYS A 1 414 ? 21.047 8.172 26.453 1 98.06 414 LYS A CA 1
ATOM 3153 C C . LYS A 1 414 ? 21.516 6.723 26.375 1 98.06 414 LYS A C 1
ATOM 3155 O O . LYS A 1 414 ? 22.562 6.371 26.922 1 98.06 414 LYS A O 1
ATOM 3160 N N . LEU A 1 415 ? 20.797 5.949 25.656 1 97.31 415 LEU A N 1
ATOM 3161 C CA . LEU A 1 415 ? 21.141 4.539 25.5 1 97.31 415 LEU A CA 1
ATOM 3162 C C . LEU A 1 415 ? 22.125 4.348 24.344 1 97.31 415 LEU A C 1
ATOM 3164 O O . LEU A 1 415 ? 22.531 3.221 24.047 1 97.31 415 LEU A O 1
ATOM 3168 N N . ASN A 1 416 ? 22.453 5.367 23.656 1 96.38 416 ASN A N 1
ATOM 3169 C CA . ASN A 1 416 ? 23.391 5.371 22.547 1 96.38 416 ASN A CA 1
ATOM 3170 C C . ASN A 1 416 ? 22.875 4.531 21.375 1 96.38 416 ASN A C 1
ATOM 3172 O O . ASN A 1 416 ? 23.656 3.805 20.75 1 96.38 416 ASN A O 1
ATOM 3176 N N . ILE A 1 417 ? 21.547 4.645 21.141 1 95.44 417 ILE A N 1
ATOM 3177 C CA . ILE A 1 417 ? 21 3.887 20.031 1 95.44 417 ILE A CA 1
ATOM 3178 C C . ILE A 1 417 ? 20.25 4.824 19.094 1 95.44 417 ILE A C 1
ATOM 3180 O O . ILE A 1 417 ? 19.484 4.371 18.234 1 95.44 417 ILE A O 1
ATOM 3184 N N . LEU A 1 418 ? 20.406 6.074 19.266 1 97.25 418 LEU A N 1
ATOM 3185 C CA . LEU A 1 418 ? 19.734 7.043 18.406 1 97.25 418 LEU A CA 1
ATOM 3186 C C . LEU A 1 418 ? 20.609 7.414 17.203 1 97.25 418 LEU A C 1
ATOM 3188 O O . LEU A 1 418 ? 20.328 7.02 16.078 1 97.25 418 LEU A O 1
ATOM 3192 N N . ARG A 1 419 ? 21.828 8.023 17.5 1 97.12 419 ARG A N 1
ATOM 3193 C CA . ARG A 1 419 ? 22.703 8.539 16.438 1 97.12 419 ARG A CA 1
ATOM 3194 C C . ARG A 1 419 ? 23.812 7.547 16.109 1 97.12 419 ARG A C 1
ATOM 3196 O O . ARG A 1 419 ? 24.344 6.883 17.016 1 97.12 419 ARG A O 1
ATOM 3203 N N . ILE A 1 420 ? 24.141 7.492 14.914 1 95.44 420 ILE A N 1
ATOM 3204 C CA . ILE A 1 420 ? 25.266 6.668 14.484 1 95.44 420 ILE A CA 1
ATOM 3205 C C . ILE A 1 420 ? 26.578 7.391 14.766 1 95.44 420 ILE A C 1
ATOM 3207 O O . ILE A 1 420 ? 26.578 8.578 15.109 1 95.44 420 ILE A O 1
ATOM 3211 N N . SER A 1 421 ? 27.703 6.652 14.609 1 94.81 421 SER A N 1
ATOM 3212 C CA . SER A 1 421 ? 29 7.273 14.805 1 94.81 421 SER A CA 1
ATOM 3213 C C . SER A 1 421 ? 29.328 8.25 13.68 1 94.81 421 SER A C 1
ATOM 3215 O O . SER A 1 421 ? 28.797 8.125 12.57 1 94.81 421 SER A O 1
ATOM 3217 N N . ILE A 1 422 ? 30.188 9.133 13.984 1 93.5 422 ILE A N 1
ATOM 3218 C CA . ILE A 1 422 ? 30.578 10.125 12.992 1 93.5 422 ILE A CA 1
ATOM 3219 C C . ILE A 1 422 ? 31.25 9.43 11.805 1 93.5 422 ILE A C 1
ATOM 3221 O O . ILE A 1 422 ? 31.078 9.852 10.656 1 93.5 422 ILE A O 1
ATOM 3225 N N . ASP A 1 423 ? 31.953 8.406 12.078 1 92.56 423 ASP A N 1
ATOM 3226 C CA . ASP A 1 423 ? 32.594 7.652 11.016 1 92.56 423 ASP A CA 1
ATOM 3227 C C . ASP A 1 423 ? 31.594 7.012 10.078 1 92.56 423 ASP A C 1
ATOM 3229 O O . ASP A 1 423 ? 31.734 7.055 8.859 1 92.56 423 ASP A O 1
ATOM 3233 N N . ASP A 1 424 ? 30.641 6.508 10.695 1 91.81 424 ASP A N 1
ATOM 3234 C CA . ASP A 1 424 ? 29.578 5.906 9.898 1 91.81 424 ASP A CA 1
ATOM 3235 C C . ASP A 1 424 ? 28.828 6.965 9.094 1 91.81 424 ASP A C 1
ATOM 3237 O O . ASP A 1 424 ? 28.406 6.715 7.961 1 91.81 424 ASP A O 1
ATOM 3241 N N . GLU A 1 425 ? 28.656 8.078 9.664 1 93.19 425 GLU A N 1
ATOM 3242 C CA . GLU A 1 425 ? 27.953 9.172 9 1 93.19 425 GLU A CA 1
ATOM 3243 C C . GLU A 1 425 ? 28.734 9.664 7.777 1 93.19 425 GLU A C 1
ATOM 3245 O O . GLU A 1 425 ? 28.125 9.953 6.738 1 93.19 425 GLU A O 1
ATOM 3250 N N . VAL A 1 426 ? 30.016 9.758 7.879 1 90.12 426 VAL A N 1
ATOM 3251 C CA . VAL A 1 426 ? 30.875 10.227 6.793 1 90.12 426 VAL A CA 1
ATOM 3252 C C . VAL A 1 426 ? 30.938 9.172 5.695 1 90.12 426 VAL A C 1
ATOM 3254 O O . VAL A 1 426 ? 30.906 9.5 4.504 1 90.12 426 VAL A O 1
ATOM 3257 N N . ALA A 1 427 ? 30.984 7.98 6.086 1 89.38 427 ALA A N 1
ATOM 3258 C CA . ALA A 1 427 ? 31.047 6.879 5.129 1 89.38 427 ALA A CA 1
ATOM 3259 C C . ALA A 1 427 ? 29.719 6.699 4.402 1 89.38 427 ALA A C 1
ATOM 3261 O O . ALA A 1 427 ? 29.703 6.348 3.221 1 89.38 427 ALA A O 1
ATOM 3262 N N . GLY A 1 428 ? 28.703 6.918 5.156 1 90.69 428 GLY A N 1
ATOM 3263 C CA . GLY A 1 428 ? 27.359 6.648 4.668 1 90.69 428 GLY A CA 1
ATOM 3264 C C . GLY A 1 428 ? 26.75 5.387 5.254 1 90.69 428 GLY A C 1
ATOM 3265 O O . GLY A 1 428 ? 27.453 4.391 5.453 1 90.69 428 GLY A O 1
ATOM 3266 N N . LEU A 1 429 ? 25.562 5.379 5.426 1 89.06 429 LEU A N 1
ATOM 3267 C CA . LEU A 1 429 ? 24.891 4.289 6.109 1 89.06 429 LEU A CA 1
ATOM 3268 C C . LEU A 1 429 ? 24.75 3.072 5.203 1 89.06 429 LEU A C 1
ATOM 3270 O O . LEU A 1 429 ? 24.688 1.938 5.684 1 89.06 429 LEU A O 1
ATOM 3274 N N . ASP A 1 430 ? 24.688 3.287 3.93 1 88.38 430 ASP A N 1
ATOM 3275 C CA . ASP A 1 430 ? 24.484 2.184 2.994 1 88.38 430 ASP A CA 1
ATOM 3276 C C . ASP A 1 430 ? 25.609 1.146 3.125 1 88.38 430 ASP A C 1
ATOM 3278 O O . ASP A 1 430 ? 25.328 -0.043 3.301 1 88.38 430 ASP A O 1
ATOM 3282 N N . ILE A 1 431 ? 26.75 1.624 3.131 1 82.31 431 ILE A N 1
ATOM 3283 C CA . ILE A 1 431 ? 27.891 0.715 3.156 1 82.31 431 ILE A CA 1
ATOM 3284 C C . ILE A 1 431 ? 28.172 0.281 4.594 1 82.31 431 ILE A C 1
ATOM 3286 O O . ILE A 1 431 ? 28.547 -0.869 4.84 1 82.31 431 ILE A O 1
ATOM 3290 N N . SER A 1 432 ? 27.953 1.078 5.5 1 78.5 432 SER A N 1
ATOM 3291 C CA . SER A 1 432 ? 28.391 0.816 6.867 1 78.5 432 SER A CA 1
ATOM 3292 C C . SER A 1 432 ? 27.391 -0.079 7.598 1 78.5 432 SER A C 1
ATOM 3294 O O . SER A 1 432 ? 27.766 -0.829 8.5 1 78.5 432 SER A O 1
ATOM 3296 N N . ARG A 1 433 ? 26.172 -0.028 7.125 1 80.81 433 ARG A N 1
ATOM 3297 C CA . ARG A 1 433 ? 25.172 -0.704 7.945 1 80.81 433 ARG A CA 1
ATOM 3298 C C . ARG A 1 433 ? 24.312 -1.656 7.109 1 80.81 433 ARG A C 1
ATOM 3300 O O . ARG A 1 433 ? 23.656 -2.539 7.648 1 80.81 433 ARG A O 1
ATOM 3307 N N . HIS A 1 434 ? 24.422 -1.509 5.809 1 83.56 434 HIS A N 1
ATOM 3308 C CA . HIS A 1 434 ? 23.469 -2.273 5.004 1 83.56 434 HIS A CA 1
ATOM 3309 C C . HIS A 1 434 ? 24.188 -3.121 3.961 1 83.56 434 HIS A C 1
ATOM 3311 O O . HIS A 1 434 ? 23.562 -3.695 3.074 1 83.56 434 HIS A O 1
ATOM 3317 N N . GLY A 1 435 ? 25.422 -3.193 4.012 1 73.19 435 GLY A N 1
ATOM 3318 C CA . GLY A 1 435 ? 26.219 -4.16 3.271 1 73.19 435 GLY A CA 1
ATOM 3319 C C . GLY A 1 435 ? 26.484 -3.736 1.84 1 73.19 435 GLY A C 1
ATOM 3320 O O . GLY A 1 435 ? 26.984 -4.527 1.038 1 73.19 435 GLY A O 1
ATOM 3321 N N . GLY A 1 436 ? 26.062 -2.52 1.43 1 77.31 436 GLY A N 1
ATOM 3322 C CA . GLY A 1 436 ? 26.328 -2.066 0.073 1 77.31 436 GLY A CA 1
ATOM 3323 C C . GLY A 1 436 ? 25.562 -0.808 -0.293 1 77.31 436 GLY A C 1
ATOM 3324 O O . GLY A 1 436 ? 24.797 -0.275 0.522 1 77.31 436 GLY A O 1
ATOM 3325 N N . TYR A 1 437 ? 25.812 -0.36 -1.606 1 81.62 437 TYR A N 1
ATOM 3326 C CA . TYR A 1 437 ? 25.188 0.874 -2.076 1 81.62 437 TYR A CA 1
ATOM 3327 C C . TYR A 1 437 ? 23.844 0.592 -2.742 1 81.62 437 TYR A C 1
ATOM 3329 O O . TYR A 1 437 ? 23.594 -0.521 -3.211 1 81.62 437 TYR A O 1
ATOM 3337 N N . ALA A 1 438 ? 23.031 1.609 -2.75 1 82.31 438 ALA A N 1
ATOM 3338 C CA . ALA A 1 438 ? 21.734 1.521 -3.404 1 82.31 438 ALA A CA 1
ATOM 3339 C C . ALA A 1 438 ? 21.891 1.362 -4.914 1 82.31 438 ALA A C 1
ATOM 3341 O O . ALA A 1 438 ? 21 0.816 -5.582 1 82.31 438 ALA A O 1
ATOM 3342 N N . TYR A 1 439 ? 22.922 1.904 -5.434 1 83.88 439 TYR A N 1
ATOM 3343 C CA . TYR A 1 439 ? 23.203 1.862 -6.863 1 83.88 439 TYR A CA 1
ATOM 3344 C C . TYR A 1 439 ? 24.547 1.181 -7.133 1 83.88 439 TYR A C 1
ATOM 3346 O O . TYR A 1 439 ? 25.531 1.461 -6.461 1 83.88 439 TYR A O 1
ATOM 3354 N N . ALA A 1 440 ? 24.531 0.137 -7.926 1 78.12 440 ALA A N 1
ATOM 3355 C CA . ALA A 1 440 ? 25.781 -0.532 -8.273 1 78.12 440 ALA A CA 1
ATOM 3356 C C . ALA A 1 440 ? 26.609 0.312 -9.234 1 78.12 440 ALA A C 1
ATOM 3358 O O . ALA A 1 440 ? 26.047 0.965 -10.125 1 78.12 440 ALA A O 1
ATOM 3359 N N . PRO A 1 441 ? 28.016 0.387 -8.859 1 63.81 441 PRO A N 1
ATOM 3360 C CA . PRO A 1 441 ? 28.859 1.155 -9.766 1 63.81 441 PRO A CA 1
ATOM 3361 C C . PRO A 1 441 ? 28.781 0.658 -11.211 1 63.81 441 PRO A C 1
ATOM 3363 O O . PRO A 1 441 ? 28.578 -0.535 -11.445 1 63.81 441 PRO A O 1
ATOM 3366 N N . HIS A 1 442 ? 28.375 1.51 -12.023 1 53.34 442 HIS A N 1
ATOM 3367 C CA . HIS A 1 442 ? 28.469 1.113 -13.43 1 53.34 442 HIS A CA 1
ATOM 3368 C C . HIS A 1 442 ? 29.828 0.464 -13.719 1 53.34 442 HIS A C 1
ATOM 3370 O O . HIS A 1 442 ? 30.859 0.968 -13.289 1 53.34 442 HIS A O 1
ATOM 3376 N N . GLU A 1 443 ? 29.844 -0.814 -13.617 1 45.12 443 GLU A N 1
ATOM 3377 C CA . GLU A 1 443 ? 31.125 -1.4 -14.023 1 45.12 443 GLU A CA 1
ATOM 3378 C C . GLU A 1 443 ? 31.797 -0.556 -15.102 1 45.12 443 GLU A C 1
ATOM 3380 O O . GLU A 1 443 ? 31.219 -0.338 -16.172 1 45.12 443 GLU A O 1
ATOM 3385 N N . ASP A 1 444 ? 32.312 0.506 -14.781 1 39.34 444 ASP A N 1
ATOM 3386 C CA . ASP A 1 444 ? 33.219 1.029 -15.797 1 39.34 444 ASP A CA 1
ATOM 3387 C C . ASP A 1 444 ? 33.875 -0.103 -16.594 1 39.34 444 ASP A C 1
ATOM 3389 O O . ASP A 1 444 ? 34.219 -1.145 -16.031 1 39.34 444 ASP A O 1
ATOM 3393 N N . ASN A 1 445 ? 33.531 -0.12 -17.828 1 36.25 445 ASN A N 1
ATOM 3394 C CA . ASN A 1 445 ? 34.312 -0.903 -18.797 1 36.25 445 ASN A CA 1
ATOM 3395 C C . ASN A 1 445 ? 35.75 -1.12 -18.344 1 36.25 445 ASN A C 1
ATOM 3397 O O . ASN A 1 445 ? 36.625 -0.372 -18.734 1 36.25 445 ASN A O 1
ATOM 3401 N N . PHE A 1 446 ? 36.125 -1.16 -17.188 1 32.81 446 PHE A N 1
ATOM 3402 C CA . PHE A 1 446 ? 37.469 -1.688 -17.391 1 32.81 446 PHE A CA 1
ATOM 3403 C C . PHE A 1 446 ? 37.438 -2.961 -18.234 1 32.81 446 PHE A C 1
ATOM 3405 O O . PHE A 1 446 ? 36.656 -3.873 -17.938 1 32.81 446 PHE A O 1
ATOM 3412 N N . PRO A 1 447 ? 37.75 -2.881 -19.5 1 34.28 447 PRO A N 1
ATOM 3413 C CA . PRO A 1 447 ? 38.062 -4.09 -20.25 1 34.28 447 PRO A CA 1
ATOM 3414 C C . PRO A 1 447 ? 38.656 -5.191 -19.375 1 34.28 447 PRO A C 1
ATOM 3416 O O . PRO A 1 447 ? 39.812 -5.059 -18.906 1 34.28 447 PRO A O 1
ATOM 3419 N N . GLN A 1 448 ? 38.25 -5.535 -18.375 1 34.38 448 GLN A N 1
ATOM 3420 C CA . GLN A 1 448 ? 38.938 -6.781 -18.062 1 34.38 448 GLN A CA 1
ATOM 3421 C C . GLN A 1 448 ? 39.25 -7.57 -19.328 1 34.38 448 GLN A C 1
ATOM 3423 O O . GLN A 1 448 ? 38.375 -7.906 -20.094 1 34.38 448 GLN A O 1
ATOM 3428 N N . SER A 1 449 ? 40.406 -7.414 -19.969 1 32.78 449 SER A N 1
ATOM 3429 C CA . SER A 1 449 ? 40.906 -7.922 -21.25 1 32.78 449 SER A CA 1
ATOM 3430 C C . SER A 1 449 ? 40.406 -9.352 -21.484 1 32.78 449 SER A C 1
ATOM 3432 O O . SER A 1 449 ? 40.406 -10.172 -20.562 1 32.78 449 SER A O 1
ATOM 3434 N N . TYR A 1 450 ? 39.625 -9.625 -22.5 1 31.98 450 TYR A N 1
ATOM 3435 C CA . TYR A 1 450 ? 39.562 -10.945 -23.109 1 31.98 450 TYR A CA 1
ATOM 3436 C C . TYR A 1 450 ? 40.844 -11.742 -22.812 1 31.98 450 TYR A C 1
ATOM 3438 O O . TYR A 1 450 ? 40.875 -12.945 -23.078 1 31.98 450 TYR A O 1
ATOM 3446 N N . ALA A 1 451 ? 41.781 -10.914 -22.516 1 40.12 451 ALA A N 1
ATOM 3447 C CA . ALA A 1 451 ? 43.094 -11.477 -22.312 1 40.12 451 ALA A CA 1
ATOM 3448 C C . ALA A 1 451 ? 43.188 -12.156 -20.953 1 40.12 451 ALA A C 1
ATOM 3450 O O . ALA A 1 451 ? 43.812 -13.227 -20.828 1 40.12 451 ALA A O 1
ATOM 3451 N N . ASP A 1 452 ? 42.594 -11.609 -20.109 1 40.44 452 ASP A N 1
ATOM 3452 C CA . ASP A 1 452 ? 42.719 -12.25 -18.812 1 40.44 452 ASP A CA 1
ATOM 3453 C C . ASP A 1 452 ? 41.75 -13.438 -18.672 1 40.44 452 ASP A C 1
ATOM 3455 O O . ASP A 1 452 ? 42.125 -14.461 -18.094 1 40.44 452 ASP A O 1
ATOM 3459 N N . TYR A 1 453 ? 40.594 -13.281 -19.172 1 38.03 453 TYR A N 1
ATOM 3460 C CA . TYR A 1 453 ? 39.719 -14.438 -19.25 1 38.03 453 TYR A CA 1
ATOM 3461 C C . TYR A 1 453 ? 40.25 -15.477 -20.219 1 38.03 453 TYR A C 1
ATOM 3463 O O . TYR A 1 453 ? 40.219 -16.672 -19.938 1 38.03 453 TYR A O 1
ATOM 3471 N N . MET A 1 454 ? 40.75 -15.016 -21.359 1 41.91 454 MET A N 1
ATOM 3472 C CA . MET A 1 454 ? 41.438 -15.945 -22.25 1 41.91 454 MET A CA 1
ATOM 3473 C C . MET A 1 454 ? 42.656 -16.531 -21.562 1 41.91 454 MET A C 1
ATOM 3475 O O . MET A 1 454 ? 43.031 -17.688 -21.828 1 41.91 454 MET A O 1
ATOM 3479 N N . ARG A 1 455 ? 43.281 -15.766 -20.719 1 44.28 455 ARG A N 1
ATOM 3480 C CA . ARG A 1 455 ? 44.438 -16.281 -19.984 1 44.28 455 ARG A CA 1
ATOM 3481 C C . ARG A 1 455 ? 44 -17.359 -18.984 1 44.28 455 ARG A C 1
ATOM 3483 O O . ARG A 1 455 ? 44.688 -18.375 -18.828 1 44.28 455 ARG A O 1
ATOM 3490 N N . LEU A 1 456 ? 42.906 -17.156 -18.406 1 41.25 456 LEU A N 1
ATOM 3491 C CA . LEU A 1 456 ? 42.469 -18.188 -17.469 1 41.25 456 LEU A CA 1
ATOM 3492 C C . LEU A 1 456 ? 41.938 -19.422 -18.203 1 41.25 456 LEU A C 1
ATOM 3494 O O . LEU A 1 456 ? 42.188 -20.547 -17.766 1 41.25 456 LEU A O 1
ATOM 3498 N N . ARG A 1 457 ? 41.281 -19.312 -19.297 1 42.25 457 ARG A N 1
ATOM 3499 C CA . ARG A 1 457 ? 40.969 -20.469 -20.109 1 42.25 457 ARG A CA 1
ATOM 3500 C C . ARG A 1 457 ? 42.219 -21.125 -20.672 1 42.25 457 ARG A C 1
ATOM 3502 O O . ARG A 1 457 ? 42.281 -22.344 -20.781 1 42.25 457 ARG A O 1
ATOM 3509 N N . GLU A 1 458 ? 43.125 -20.312 -21.062 1 45 458 GLU A N 1
ATOM 3510 C CA . GLU A 1 458 ? 44.375 -20.875 -21.547 1 45 458 GLU A CA 1
ATOM 3511 C C . GLU A 1 458 ? 45.156 -21.562 -20.422 1 45 458 GLU A C 1
ATOM 3513 O O . GLU A 1 458 ? 45.781 -22.594 -20.641 1 45 458 GLU A O 1
ATOM 3518 N N . ASP A 1 459 ? 45.062 -21.031 -19.312 1 44.91 459 ASP A N 1
ATOM 3519 C CA . ASP A 1 459 ? 45.781 -21.719 -18.234 1 44.91 459 ASP A CA 1
ATOM 3520 C C . ASP A 1 459 ? 45.062 -23 -17.812 1 44.91 459 ASP A C 1
ATOM 3522 O O . ASP A 1 459 ? 45.625 -23.812 -17.078 1 44.91 459 ASP A O 1
ATOM 3526 N N . GLN A 1 460 ? 43.75 -23.094 -18.062 1 40.5 460 GLN A N 1
ATOM 3527 C CA . GLN A 1 460 ? 43.062 -24.328 -17.719 1 40.5 460 GLN A CA 1
ATOM 3528 C C . GLN A 1 460 ? 43.062 -25.312 -18.891 1 40.5 460 GLN A C 1
ATOM 3530 O O . GLN A 1 460 ? 42.594 -26.453 -18.75 1 40.5 460 GLN A O 1
ATOM 3535 N N . SER A 1 461 ? 43.344 -24.844 -20.016 1 36.62 461 SER A N 1
ATOM 3536 C CA . SER A 1 461 ? 43.688 -25.875 -20.984 1 36.62 461 SER A CA 1
ATOM 3537 C C . SER A 1 461 ? 45.094 -26.359 -20.797 1 36.62 461 SER A C 1
ATOM 3539 O O . SER A 1 461 ? 46 -25.578 -20.484 1 36.62 461 SER A O 1
ATOM 3541 N N . MET B 1 1 ? -36.469 -7.414 -21.578 1 74.81 1 MET B N 1
ATOM 3542 C CA . MET B 1 1 ? -37.031 -6.387 -20.719 1 74.81 1 MET B CA 1
ATOM 3543 C C . MET B 1 1 ? -35.969 -5.457 -20.172 1 74.81 1 MET B C 1
ATOM 3545 O O . MET B 1 1 ? -34.844 -5.891 -19.922 1 74.81 1 MET B O 1
ATOM 3549 N N . GLU B 1 2 ? -36.25 -4.32 -20.266 1 86.12 2 GLU B N 1
ATOM 3550 C CA . GLU B 1 2 ? -35.312 -3.299 -19.781 1 86.12 2 GLU B CA 1
ATOM 3551 C C . GLU B 1 2 ? -34.969 -3.523 -18.312 1 86.12 2 GLU B C 1
ATOM 3553 O O . GLU B 1 2 ? -35.812 -3.951 -17.531 1 86.12 2 GLU B O 1
ATOM 3558 N N . ALA B 1 3 ? -33.781 -3.422 -18.031 1 89.75 3 ALA B N 1
ATOM 3559 C CA . ALA B 1 3 ? -33.344 -3.512 -16.641 1 89.75 3 ALA B CA 1
ATOM 3560 C C . ALA B 1 3 ? -34.062 -2.486 -15.773 1 89.75 3 ALA B C 1
ATOM 3562 O O . ALA B 1 3 ? -34.25 -1.34 -16.188 1 89.75 3 ALA B O 1
ATOM 3563 N N . SER B 1 4 ? -34.562 -2.877 -14.656 1 94.06 4 SER B N 1
ATOM 3564 C CA . SER B 1 4 ? -35.156 -1.941 -13.688 1 94.06 4 SER B CA 1
ATOM 3565 C C . SER B 1 4 ? -34.094 -0.952 -13.188 1 94.06 4 SER B C 1
ATOM 3567 O O . SER B 1 4 ? -32.906 -1.138 -13.422 1 94.06 4 SER B O 1
ATOM 3569 N N . TRP B 1 5 ? -34.5 0.081 -12.586 1 93.12 5 TRP B N 1
ATOM 3570 C CA . TRP B 1 5 ? -33.562 1.055 -12.016 1 93.12 5 TRP B CA 1
ATOM 3571 C C . TRP B 1 5 ? -32.656 0.396 -10.984 1 93.12 5 TRP B C 1
ATOM 3573 O O . TRP B 1 5 ? -31.453 0.655 -10.961 1 93.12 5 TRP B O 1
ATOM 3583 N N . GLU B 1 6 ? -33.25 -0.461 -10.133 1 94.62 6 GLU B N 1
ATOM 3584 C CA . GLU B 1 6 ? -32.469 -1.159 -9.109 1 94.62 6 GLU B CA 1
ATOM 3585 C C . GLU B 1 6 ? -31.406 -2.051 -9.734 1 94.62 6 GLU B C 1
ATOM 3587 O O . GLU B 1 6 ? -30.266 -2.084 -9.273 1 94.62 6 GLU B O 1
ATOM 3592 N N . GLU B 1 7 ? -31.812 -2.736 -10.766 1 94.31 7 GLU B N 1
ATOM 3593 C CA . GLU B 1 7 ? -30.875 -3.59 -11.477 1 94.31 7 GLU B CA 1
ATOM 3594 C C . GLU B 1 7 ? -29.766 -2.764 -12.125 1 94.31 7 GLU B C 1
ATOM 3596 O O . GLU B 1 7 ? -28.594 -3.146 -12.086 1 94.31 7 GLU B O 1
ATOM 3601 N N . SER B 1 8 ? -30.219 -1.682 -12.719 1 95.5 8 SER B N 1
ATOM 3602 C CA . SER B 1 8 ? -29.266 -0.805 -13.391 1 95.5 8 SER B CA 1
ATOM 3603 C C . SER B 1 8 ? -28.219 -0.275 -12.422 1 95.5 8 SER B C 1
ATOM 3605 O O . SER B 1 8 ? -27.031 -0.224 -12.75 1 95.5 8 SER B O 1
ATOM 3607 N N . VAL B 1 9 ? -28.641 0.127 -11.242 1 96.25 9 VAL B N 1
ATOM 3608 C CA . VAL B 1 9 ? -27.734 0.652 -10.219 1 96.25 9 VAL B CA 1
ATOM 3609 C C . VAL B 1 9 ? -26.797 -0.452 -9.742 1 96.25 9 VAL B C 1
ATOM 3611 O O . VAL B 1 9 ? -25.594 -0.233 -9.609 1 96.25 9 VAL B O 1
ATOM 3614 N N . THR B 1 10 ? -27.344 -1.617 -9.547 1 96.69 10 THR B N 1
ATOM 3615 C CA . THR B 1 10 ? -26.547 -2.75 -9.086 1 96.69 10 THR B CA 1
ATOM 3616 C C . THR B 1 10 ? -25.469 -3.107 -10.102 1 96.69 10 THR B C 1
ATOM 3618 O O . THR B 1 10 ? -24.297 -3.262 -9.75 1 96.69 10 THR B O 1
ATOM 3621 N N . TYR B 1 11 ? -25.828 -3.201 -11.422 1 96.62 11 TYR B N 1
ATOM 3622 C CA . TYR B 1 11 ? -24.875 -3.502 -12.484 1 96.62 11 TYR B CA 1
ATOM 3623 C C . TYR B 1 11 ? -23.781 -2.434 -12.555 1 96.62 11 TYR B C 1
ATOM 3625 O O . TYR B 1 11 ? -22.609 -2.746 -12.727 1 96.62 11 TYR B O 1
ATOM 3633 N N . SER B 1 12 ? -24.234 -1.168 -12.375 1 97.56 12 SER B N 1
ATOM 3634 C CA . SER B 1 12 ? -23.297 -0.05 -12.508 1 97.56 12 SER B CA 1
ATOM 3635 C C . SER B 1 12 ? -22.266 -0.054 -11.383 1 97.56 12 SER B C 1
ATOM 3637 O O . SER B 1 12 ? -21.078 0.095 -11.633 1 97.56 12 SER B O 1
ATOM 3639 N N . ILE B 1 13 ? -22.734 -0.282 -10.156 1 98.06 13 ILE B N 1
ATOM 3640 C CA . ILE B 1 13 ? -21.844 -0.259 -8.992 1 98.06 13 ILE B CA 1
ATOM 3641 C C . ILE B 1 13 ? -20.875 -1.437 -9.062 1 98.06 13 ILE B C 1
ATOM 3643 O O . ILE B 1 13 ? -19.672 -1.273 -8.836 1 98.06 13 ILE B O 1
ATOM 3647 N N . ASN B 1 14 ? -21.328 -2.551 -9.438 1 98.38 14 ASN B N 1
ATOM 3648 C CA . ASN B 1 14 ? -20.484 -3.727 -9.547 1 98.38 14 ASN B CA 1
ATOM 3649 C C . ASN B 1 14 ? -19.438 -3.557 -10.648 1 98.38 14 ASN B C 1
ATOM 3651 O O . ASN B 1 14 ? -18.281 -3.971 -10.492 1 98.38 14 ASN B O 1
ATOM 3655 N N . THR B 1 15 ? -19.828 -2.941 -11.742 1 98.44 15 THR B N 1
ATOM 3656 C CA . THR B 1 15 ? -18.891 -2.709 -12.844 1 98.44 15 THR B CA 1
ATOM 3657 C C . THR B 1 15 ? -17.812 -1.718 -12.438 1 98.44 15 THR B C 1
ATOM 3659 O O . THR B 1 15 ? -16.625 -1.929 -12.727 1 98.44 15 THR B O 1
ATOM 3662 N N . ILE B 1 16 ? -18.188 -0.666 -11.695 1 98.06 16 ILE B N 1
ATOM 3663 C CA . ILE B 1 16 ? -17.219 0.318 -11.211 1 98.06 16 ILE B CA 1
ATOM 3664 C C . ILE B 1 16 ? -16.203 -0.361 -10.297 1 98.06 16 ILE B C 1
ATOM 3666 O O . ILE B 1 16 ? -15 -0.194 -10.461 1 98.06 16 ILE B O 1
ATOM 3670 N N . TYR B 1 17 ? -16.766 -1.141 -9.406 1 98.56 17 TYR B N 1
ATOM 3671 C CA . TYR B 1 17 ? -15.922 -1.846 -8.445 1 98.56 17 TYR B CA 1
ATOM 3672 C C . TYR B 1 17 ? -14.93 -2.756 -9.148 1 98.56 17 TYR B C 1
ATOM 3674 O O . TYR B 1 17 ? -13.734 -2.734 -8.852 1 98.56 17 TYR B O 1
ATOM 3682 N N . LEU B 1 18 ? -15.344 -3.494 -10.094 1 98.56 18 LEU B N 1
ATOM 3683 C CA . LEU B 1 18 ? -14.523 -4.508 -10.742 1 98.56 18 LEU B CA 1
ATOM 3684 C C . LEU B 1 18 ? -13.5 -3.863 -11.672 1 98.56 18 LEU B C 1
ATOM 3686 O O . LEU B 1 18 ? -12.336 -4.285 -11.711 1 98.56 18 LEU B O 1
ATOM 3690 N N . LEU B 1 19 ? -13.875 -2.826 -12.43 1 98.44 19 LEU B N 1
ATOM 3691 C CA . LEU B 1 19 ? -12.953 -2.146 -13.328 1 98.44 19 LEU B CA 1
ATOM 3692 C C . LEU B 1 19 ? -11.82 -1.484 -12.547 1 98.44 19 LEU B C 1
ATOM 3694 O O . LEU B 1 19 ? -10.656 -1.596 -12.922 1 98.44 19 LEU B O 1
ATOM 3698 N N . PHE B 1 20 ? -12.148 -0.881 -11.445 1 98 20 PHE B N 1
ATOM 3699 C CA . PHE B 1 20 ? -11.102 -0.234 -10.656 1 98 20 PHE B CA 1
ATOM 3700 C C . PHE B 1 20 ? -10.172 -1.269 -10.039 1 98 20 PHE B C 1
ATOM 3702 O O . PHE B 1 20 ? -8.969 -1.032 -9.922 1 98 20 PHE B O 1
ATOM 3709 N N . SER B 1 21 ? -10.75 -2.369 -9.648 1 98.69 21 SER B N 1
ATOM 3710 C CA . SER B 1 21 ? -9.906 -3.457 -9.172 1 98.69 21 SER B CA 1
ATOM 3711 C C . SER B 1 21 ? -8.953 -3.941 -10.266 1 98.69 21 SER B C 1
ATOM 3713 O O . SER B 1 21 ? -7.777 -4.195 -10.008 1 98.69 21 SER B O 1
ATOM 3715 N N . ALA B 1 22 ? -9.438 -4.027 -11.508 1 98.62 22 ALA B N 1
ATOM 3716 C CA . ALA B 1 22 ? -8.617 -4.445 -12.633 1 98.62 22 ALA B CA 1
ATOM 3717 C C . ALA B 1 22 ? -7.465 -3.471 -12.867 1 98.62 22 ALA B C 1
ATOM 3719 O O . ALA B 1 22 ? -6.336 -3.887 -13.141 1 98.62 22 ALA B O 1
ATOM 3720 N N . TYR B 1 23 ? -7.793 -2.184 -12.789 1 98.5 23 TYR B N 1
ATOM 3721 C CA . TYR B 1 23 ? -6.773 -1.158 -12.969 1 98.5 23 TYR B CA 1
ATOM 3722 C C . TYR B 1 23 ? -5.684 -1.273 -11.914 1 98.5 23 TYR B C 1
ATOM 3724 O O . TYR B 1 23 ? -4.496 -1.114 -12.211 1 98.5 23 TYR B O 1
ATOM 3732 N N . LEU B 1 24 ? -6.051 -1.549 -10.695 1 98.56 24 LEU B N 1
ATOM 3733 C CA . LEU B 1 24 ? -5.082 -1.737 -9.625 1 98.56 24 LEU B CA 1
ATOM 3734 C C . LEU B 1 24 ? -4.219 -2.965 -9.883 1 98.56 24 LEU B C 1
ATOM 3736 O O . LEU B 1 24 ? -3.002 -2.928 -9.68 1 98.56 24 LEU B O 1
ATOM 3740 N N . VAL B 1 25 ? -4.82 -4.07 -10.305 1 98.5 25 VAL B N 1
ATOM 3741 C CA . VAL B 1 25 ? -4.039 -5.262 -10.625 1 98.5 25 VAL B CA 1
ATOM 3742 C C . VAL B 1 25 ? -3.053 -4.949 -11.75 1 98.5 25 VAL B C 1
ATOM 3744 O O . VAL B 1 25 ? -1.906 -5.402 -11.719 1 98.5 25 VAL B O 1
ATOM 3747 N N . PHE B 1 26 ? -3.447 -4.148 -12.711 1 98.06 26 PHE B N 1
ATOM 3748 C CA . PHE B 1 26 ? -2.568 -3.805 -13.82 1 98.06 26 PHE B CA 1
ATOM 3749 C C . PHE B 1 26 ? -1.357 -3.021 -13.328 1 98.06 26 PHE B C 1
ATOM 3751 O O . PHE B 1 26 ? -0.269 -3.133 -13.898 1 98.06 26 PHE B O 1
ATOM 3758 N N . VAL B 1 27 ? -1.498 -2.275 -12.281 1 97.75 27 VAL B N 1
ATOM 3759 C CA . VAL B 1 27 ? -0.381 -1.53 -11.711 1 97.75 27 VAL B CA 1
ATOM 3760 C C . VAL B 1 27 ? 0.713 -2.498 -11.266 1 97.75 27 VAL B C 1
ATOM 3762 O O . VAL B 1 27 ? 1.896 -2.148 -11.258 1 97.75 27 VAL B O 1
ATOM 3765 N N . MET B 1 28 ? 0.368 -3.695 -10.984 1 97.56 28 MET B N 1
ATOM 3766 C CA . MET B 1 28 ? 1.346 -4.699 -10.578 1 97.56 28 MET B CA 1
ATOM 3767 C C . MET B 1 28 ? 2.34 -4.977 -11.703 1 97.56 28 MET B C 1
ATOM 3769 O O . MET B 1 28 ? 3.494 -5.32 -11.445 1 97.56 28 MET B O 1
ATOM 3773 N N . GLN B 1 29 ? 1.882 -4.773 -12.953 1 96.31 29 GLN B N 1
ATOM 3774 C CA . GLN B 1 29 ? 2.805 -4.922 -14.07 1 96.31 29 GLN B CA 1
ATOM 3775 C C . GLN B 1 29 ? 3.924 -3.889 -14 1 96.31 29 GLN B C 1
ATOM 3777 O O . GLN B 1 29 ? 5.078 -4.191 -14.32 1 96.31 29 GLN B O 1
ATOM 3782 N N . ILE B 1 30 ? 3.576 -2.688 -13.594 1 96.5 30 ILE B N 1
ATOM 3783 C CA . ILE B 1 30 ? 4.574 -1.642 -13.406 1 96.5 30 ILE B CA 1
ATOM 3784 C C . ILE B 1 30 ? 5.52 -2.029 -12.266 1 96.5 30 ILE B C 1
ATOM 3786 O O . ILE B 1 30 ? 6.738 -1.892 -12.391 1 96.5 30 ILE B O 1
ATOM 3790 N N . GLY B 1 31 ? 4.918 -2.521 -11.203 1 97.19 31 GLY B N 1
ATOM 3791 C CA . GLY B 1 31 ? 5.715 -2.955 -10.07 1 97.19 31 GLY B CA 1
ATOM 3792 C C . GLY B 1 31 ? 6.695 -4.062 -10.422 1 97.19 31 GLY B C 1
ATOM 3793 O O . GLY B 1 31 ? 7.863 -4.004 -10.039 1 97.19 31 GLY B O 1
ATOM 3794 N N . PHE B 1 32 ? 6.258 -5 -11.18 1 95.81 32 PHE B N 1
ATOM 3795 C CA . PHE B 1 32 ? 7.113 -6.105 -11.602 1 95.81 32 PHE B CA 1
ATOM 3796 C C . PHE B 1 32 ? 8.25 -5.605 -12.484 1 95.81 32 PHE B C 1
ATOM 3798 O O . PHE B 1 32 ? 9.391 -6.062 -12.359 1 95.81 32 PHE B O 1
ATOM 3805 N N . ALA B 1 33 ? 7.914 -4.73 -13.352 1 96.12 33 ALA B N 1
ATOM 3806 C CA . ALA B 1 33 ? 8.945 -4.172 -14.227 1 96.12 33 ALA B CA 1
ATOM 3807 C C . ALA B 1 33 ? 10.047 -3.494 -13.414 1 96.12 33 ALA B C 1
ATOM 3809 O O . ALA B 1 33 ? 11.234 -3.676 -13.688 1 96.12 33 ALA B O 1
ATOM 3810 N N . MET B 1 34 ? 9.664 -2.789 -12.375 1 96.94 34 MET B N 1
ATOM 3811 C CA . MET B 1 34 ? 10.633 -2.055 -11.555 1 96.94 34 MET B CA 1
ATOM 3812 C C . MET B 1 34 ? 11.453 -3.008 -10.695 1 96.94 34 MET B C 1
ATOM 3814 O O . MET B 1 34 ? 12.672 -2.891 -10.617 1 96.94 34 MET B O 1
ATOM 3818 N N . ILE B 1 35 ? 10.797 -3.971 -10.102 1 95.81 35 ILE B N 1
ATOM 3819 C CA . ILE B 1 35 ? 11.523 -4.895 -9.234 1 95.81 35 ILE B CA 1
ATOM 3820 C C . ILE B 1 35 ? 12.477 -5.742 -10.07 1 95.81 35 ILE B C 1
ATOM 3822 O O . ILE B 1 35 ? 13.617 -5.996 -9.656 1 95.81 35 ILE B O 1
ATOM 3826 N N . CYS B 1 36 ? 12.07 -6.16 -11.227 1 94.69 36 CYS B N 1
ATOM 3827 C CA . CYS B 1 36 ? 12.93 -6.973 -12.078 1 94.69 36 CYS B CA 1
ATOM 3828 C C . CYS B 1 36 ? 14.125 -6.172 -12.578 1 94.69 36 CYS B C 1
ATOM 3830 O O . CYS B 1 36 ? 15.258 -6.648 -12.531 1 94.69 36 CYS B O 1
ATOM 3832 N N . ALA B 1 37 ? 13.82 -4.965 -12.984 1 94.12 37 ALA B N 1
ATOM 3833 C CA . ALA B 1 37 ? 14.898 -4.113 -13.477 1 94.12 37 ALA B CA 1
ATOM 3834 C C . ALA B 1 37 ? 15.906 -3.818 -12.367 1 94.12 37 ALA B C 1
ATOM 3836 O O . ALA B 1 37 ? 17.125 -3.936 -12.578 1 94.12 37 ALA B O 1
ATOM 3837 N N . GLY B 1 38 ? 15.438 -3.52 -11.25 1 94.56 38 GLY B N 1
ATOM 3838 C CA . GLY B 1 38 ? 16.312 -3.164 -10.148 1 94.56 38 GLY B CA 1
ATOM 3839 C C . GLY B 1 38 ? 17.109 -4.34 -9.617 1 94.56 38 GLY B C 1
ATOM 3840 O O . GLY B 1 38 ? 18.219 -4.168 -9.102 1 94.56 38 GLY B O 1
ATOM 3841 N N . SER B 1 39 ? 16.641 -5.547 -9.797 1 93.38 39 SER B N 1
ATOM 3842 C CA . SER B 1 39 ? 17.203 -6.73 -9.164 1 93.38 39 SER B CA 1
ATOM 3843 C C . SER B 1 39 ? 18.219 -7.406 -10.078 1 93.38 39 SER B C 1
ATOM 3845 O O . SER B 1 39 ? 18.875 -8.375 -9.688 1 93.38 39 SER B O 1
ATOM 3847 N N . VAL B 1 40 ? 18.375 -6.934 -11.281 1 92.25 40 VAL B N 1
ATOM 3848 C CA . VAL B 1 40 ? 19.359 -7.508 -12.195 1 92.25 40 VAL B CA 1
ATOM 3849 C C . VAL B 1 40 ? 20.547 -6.547 -12.344 1 92.25 40 VAL B C 1
ATOM 3851 O O . VAL B 1 40 ? 20.453 -5.383 -11.953 1 92.25 40 VAL B O 1
ATOM 3854 N N . ARG B 1 41 ? 21.719 -7.082 -12.953 1 92.19 41 ARG B N 1
ATOM 3855 C CA . ARG B 1 41 ? 22.875 -6.238 -13.25 1 92.19 41 ARG B CA 1
ATOM 3856 C C . ARG B 1 41 ? 22.531 -5.191 -14.305 1 92.19 41 ARG B C 1
ATOM 3858 O O . ARG B 1 41 ? 21.734 -5.453 -15.203 1 92.19 41 ARG B O 1
ATOM 3865 N N . ALA B 1 42 ? 23.047 -4.062 -14.219 1 90.38 42 ALA B N 1
ATOM 3866 C CA . ALA B 1 42 ? 22.719 -2.91 -15.055 1 90.38 42 ALA B CA 1
ATOM 3867 C C . ALA B 1 42 ? 22.812 -3.266 -16.531 1 90.38 42 ALA B C 1
ATOM 3869 O O . ALA B 1 42 ? 22.047 -2.762 -17.344 1 90.38 42 ALA B O 1
ATOM 3870 N N . LYS B 1 43 ? 23.734 -4.121 -16.906 1 89.81 43 LYS B N 1
ATOM 3871 C CA . LYS B 1 43 ? 24.016 -4.477 -18.297 1 89.81 43 LYS B CA 1
ATOM 3872 C C . LYS B 1 43 ? 22.859 -5.289 -18.891 1 89.81 43 LYS B C 1
ATOM 3874 O O . LYS B 1 43 ? 22.844 -5.566 -20.094 1 89.81 43 LYS B O 1
ATOM 3879 N N . ASN B 1 44 ? 21.812 -5.66 -18.078 1 92.56 44 ASN B N 1
ATOM 3880 C CA . ASN B 1 44 ? 20.672 -6.453 -18.531 1 92.56 44 ASN B CA 1
ATOM 3881 C C . ASN B 1 44 ? 19.359 -5.703 -18.344 1 92.56 44 ASN B C 1
ATOM 3883 O O . ASN B 1 44 ? 18.281 -6.262 -18.562 1 92.56 44 ASN B O 1
ATOM 3887 N N . ALA B 1 45 ? 19.375 -4.5 -17.938 1 91.62 45 ALA B N 1
ATOM 3888 C CA . ALA B 1 45 ? 18.188 -3.734 -17.531 1 91.62 45 ALA B CA 1
ATOM 3889 C C . ALA B 1 45 ? 17.25 -3.52 -18.719 1 91.62 45 ALA B C 1
ATOM 3891 O O . ALA B 1 45 ? 16.031 -3.658 -18.594 1 91.62 45 ALA B O 1
ATOM 3892 N N . MET B 1 46 ? 17.797 -3.229 -19.859 1 90.38 46 MET B N 1
ATOM 3893 C CA . MET B 1 46 ? 16.984 -2.977 -21.031 1 90.38 46 MET B CA 1
ATOM 3894 C C . MET B 1 46 ? 16.219 -4.234 -21.438 1 90.38 46 MET B C 1
ATOM 3896 O O . MET B 1 46 ? 15.039 -4.164 -21.797 1 90.38 46 MET B O 1
ATOM 3900 N N . ASN B 1 47 ? 16.891 -5.293 -21.438 1 90.81 47 ASN B N 1
ATOM 3901 C CA . ASN B 1 47 ? 16.266 -6.562 -21.766 1 90.81 47 ASN B CA 1
ATOM 3902 C C . ASN B 1 47 ? 15.094 -6.875 -20.844 1 90.81 47 ASN B C 1
ATOM 3904 O O . ASN B 1 47 ? 14.023 -7.297 -21.297 1 90.81 47 ASN B O 1
ATOM 3908 N N . ILE B 1 48 ? 15.305 -6.699 -19.625 1 90.44 48 ILE B N 1
ATOM 3909 C CA . ILE B 1 48 ? 14.281 -6.992 -18.625 1 90.44 48 ILE B CA 1
ATOM 3910 C C . ILE B 1 48 ? 13.078 -6.074 -18.828 1 90.44 48 ILE B C 1
ATOM 3912 O O . ILE B 1 48 ? 11.93 -6.508 -18.719 1 90.44 48 ILE B O 1
ATOM 3916 N N . MET B 1 49 ? 13.297 -4.828 -19.094 1 90.69 49 MET B N 1
ATOM 3917 C CA . MET B 1 49 ? 12.219 -3.873 -19.328 1 90.69 49 MET B CA 1
ATOM 3918 C C . MET B 1 49 ? 11.406 -4.273 -20.547 1 90.69 49 MET B C 1
ATOM 3920 O O . MET B 1 49 ? 10.172 -4.207 -20.531 1 90.69 49 MET B O 1
ATOM 3924 N N . LEU B 1 50 ? 12.094 -4.676 -21.578 1 90.69 50 LEU B N 1
ATOM 3925 C CA . LEU B 1 50 ? 11.43 -5.102 -22.797 1 90.69 50 LEU B CA 1
ATOM 3926 C C . LEU B 1 50 ? 10.555 -6.328 -22.547 1 90.69 50 LEU B C 1
ATOM 3928 O O . LEU B 1 50 ? 9.406 -6.383 -22.984 1 90.69 50 LEU B O 1
ATOM 3932 N N . THR B 1 51 ? 11.07 -7.273 -21.875 1 90.94 51 THR B N 1
ATOM 3933 C CA . THR B 1 51 ? 10.336 -8.516 -21.641 1 90.94 51 THR B CA 1
ATOM 3934 C C . THR B 1 51 ? 9.094 -8.258 -20.797 1 90.94 51 THR B C 1
ATOM 3936 O O . THR B 1 51 ? 8.07 -8.922 -20.984 1 90.94 51 THR B O 1
ATOM 3939 N N . ASN B 1 52 ? 9.141 -7.355 -19.906 1 92.25 52 ASN B N 1
ATOM 3940 C CA . ASN B 1 52 ? 7.973 -7.023 -19.094 1 92.25 52 ASN B CA 1
ATOM 3941 C C . ASN B 1 52 ? 6.852 -6.426 -19.938 1 92.25 52 ASN B C 1
ATOM 3943 O O . ASN B 1 52 ? 5.684 -6.773 -19.766 1 92.25 52 ASN B O 1
ATOM 3947 N N . VAL B 1 53 ? 7.188 -5.555 -20.844 1 93 53 VAL B N 1
ATOM 3948 C CA . VAL B 1 53 ? 6.191 -4.957 -21.719 1 93 53 VAL B CA 1
ATOM 3949 C C . VAL B 1 53 ? 5.602 -6.027 -22.641 1 93 53 VAL B C 1
ATOM 3951 O O . VAL B 1 53 ? 4.391 -6.07 -22.844 1 93 53 VAL B O 1
ATOM 3954 N N . VAL B 1 54 ? 6.438 -6.828 -23.109 1 90.44 54 VAL B N 1
ATOM 3955 C CA . VAL B 1 54 ? 6.031 -7.875 -24.031 1 90.44 54 VAL B CA 1
ATOM 3956 C C . VAL B 1 54 ? 5.117 -8.867 -23.328 1 90.44 54 VAL B C 1
ATOM 3958 O O . VAL B 1 54 ? 4.152 -9.367 -23.922 1 90.44 54 VAL B O 1
ATOM 3961 N N . ASP B 1 55 ? 5.434 -9.195 -22.094 1 92.25 55 ASP B N 1
ATOM 3962 C CA . ASP B 1 55 ? 4.555 -10.062 -21.312 1 92.25 55 ASP B CA 1
ATOM 3963 C C . ASP B 1 55 ? 3.127 -9.531 -21.297 1 92.25 55 ASP B C 1
ATOM 3965 O O . ASP B 1 55 ? 2.17 -10.289 -21.453 1 92.25 55 ASP B O 1
ATOM 3969 N N . ALA B 1 56 ? 2.992 -8.258 -21.188 1 94.75 56 ALA B N 1
ATOM 3970 C CA . ALA B 1 56 ? 1.673 -7.641 -21.109 1 94.75 56 ALA B CA 1
ATOM 3971 C C . ALA B 1 56 ? 0.976 -7.672 -22.469 1 94.75 56 ALA B C 1
ATOM 3973 O O . ALA B 1 56 ? -0.206 -8.016 -22.562 1 94.75 56 ALA B O 1
ATOM 3974 N N . VAL B 1 57 ? 1.722 -7.371 -23.516 1 96.62 57 VAL B N 1
ATOM 3975 C CA . VAL B 1 57 ? 1.087 -7.227 -24.828 1 96.62 57 VAL B CA 1
ATOM 3976 C C . VAL B 1 57 ? 0.782 -8.609 -25.406 1 96.62 57 VAL B C 1
ATOM 3978 O O . VAL B 1 57 ? -0.299 -8.836 -25.953 1 96.62 57 VAL B O 1
ATOM 3981 N N . VAL B 1 58 ? 1.721 -9.531 -25.25 1 96.69 58 VAL B N 1
ATOM 3982 C CA . VAL B 1 58 ? 1.52 -10.891 -25.75 1 96.69 58 VAL B CA 1
ATOM 3983 C C . VAL B 1 58 ? 0.434 -11.586 -24.922 1 96.69 58 VAL B C 1
ATOM 3985 O O . VAL B 1 58 ? -0.446 -12.25 -25.469 1 96.69 58 VAL B O 1
ATOM 3988 N N . GLY B 1 59 ? 0.547 -11.406 -23.625 1 97.19 59 GLY B N 1
ATOM 3989 C CA . GLY B 1 59 ? -0.46 -11.992 -22.766 1 97.19 59 GLY B CA 1
ATOM 3990 C C . GLY B 1 59 ? -1.863 -11.5 -23.047 1 97.19 59 GLY B C 1
ATOM 3991 O O . GLY B 1 59 ? -2.83 -12.25 -22.953 1 97.19 59 GLY B O 1
ATOM 3992 N N . SER B 1 60 ? -1.982 -10.234 -23.453 1 98.06 60 SER B N 1
ATOM 3993 C CA . SER B 1 60 ? -3.281 -9.641 -23.766 1 98.06 60 SER B CA 1
ATOM 3994 C C . SER B 1 60 ? -3.93 -10.32 -24.969 1 98.06 60 SER B C 1
ATOM 3996 O O . SER B 1 60 ? -5.098 -10.703 -24.906 1 98.06 60 SER B O 1
ATOM 3998 N N . ILE B 1 61 ? -3.154 -10.492 -25.984 1 98.31 61 ILE B N 1
ATOM 3999 C CA . ILE B 1 61 ? -3.689 -11.07 -27.203 1 98.31 61 ILE B CA 1
ATOM 4000 C C . ILE B 1 61 ? -3.947 -12.562 -27.016 1 98.31 61 ILE B C 1
ATOM 4002 O O . ILE B 1 61 ? -4.98 -13.078 -27.438 1 98.31 61 ILE B O 1
ATOM 4006 N N . SER B 1 62 ? -3.037 -13.211 -26.359 1 98.56 62 SER B N 1
ATOM 4007 C CA . SER B 1 62 ? -3.168 -14.648 -26.125 1 98.56 62 SER B CA 1
ATOM 4008 C C . SER B 1 62 ? -4.371 -14.961 -25.25 1 98.56 62 SER B C 1
ATOM 4010 O O . SER B 1 62 ? -5.121 -15.906 -25.531 1 98.56 62 SER B O 1
ATOM 4012 N N . PHE B 1 63 ? -4.555 -14.219 -24.203 1 98.62 63 PHE B N 1
ATOM 4013 C CA . PHE B 1 63 ? -5.68 -14.453 -23.312 1 98.62 63 PHE B CA 1
ATOM 4014 C C . PHE B 1 63 ? -7 -14.141 -24 1 98.62 63 PHE B C 1
ATOM 4016 O O . PHE B 1 63 ? -8.008 -14.82 -23.766 1 98.62 63 PHE B O 1
ATOM 4023 N N . TYR B 1 64 ? -7.016 -13.109 -24.844 1 98.62 64 TYR B N 1
ATOM 4024 C CA . TYR B 1 64 ? -8.203 -12.727 -25.609 1 98.62 64 TYR B CA 1
ATOM 4025 C C . TYR B 1 64 ? -8.594 -13.82 -26.594 1 98.62 64 TYR B C 1
ATOM 4027 O O . TYR B 1 64 ? -9.75 -14.242 -26.641 1 98.62 64 TYR B O 1
ATOM 4035 N N . LEU B 1 65 ? -7.602 -14.336 -27.297 1 98.56 65 LEU B N 1
ATOM 4036 C CA . LEU B 1 65 ? -7.887 -15.289 -28.359 1 98.56 65 LEU B CA 1
ATOM 4037 C C . LEU B 1 65 ? -8.242 -16.656 -27.797 1 98.56 65 LEU B C 1
ATOM 4039 O O . LEU B 1 65 ? -9.125 -17.344 -28.312 1 98.56 65 LEU B O 1
ATOM 4043 N N . PHE B 1 66 ? -7.562 -17.094 -26.656 1 98.5 66 PHE B N 1
ATOM 4044 C CA . PHE B 1 66 ? -7.672 -18.484 -26.219 1 98.5 66 PHE B CA 1
ATOM 4045 C C . PHE B 1 66 ? -7.941 -18.562 -24.719 1 98.5 66 PHE B C 1
ATOM 4047 O O . PHE B 1 66 ? -8.828 -19.297 -24.281 1 98.5 66 PHE B O 1
ATOM 4054 N N . GLY B 1 67 ? -7.199 -17.812 -23.938 1 98.62 67 GLY B N 1
ATOM 4055 C CA . GLY B 1 67 ? -7.129 -18 -22.5 1 98.62 67 GLY B CA 1
ATOM 4056 C C . GLY B 1 67 ? -8.477 -17.875 -21.812 1 98.62 67 GLY B C 1
ATOM 4057 O O . GLY B 1 67 ? -8.836 -18.703 -20.969 1 98.62 67 GLY B O 1
ATOM 4058 N N . PHE B 1 68 ? -9.203 -16.781 -22.172 1 98.69 68 PHE B N 1
ATOM 4059 C CA . PHE B 1 68 ? -10.492 -16.562 -21.531 1 98.69 68 PHE B CA 1
ATOM 4060 C C . PHE B 1 68 ? -11.43 -17.734 -21.797 1 98.69 68 PHE B C 1
ATOM 4062 O O . PHE B 1 68 ? -12.148 -18.172 -20.891 1 98.69 68 PHE B O 1
ATOM 4069 N N . ALA B 1 69 ? -11.422 -18.25 -23.031 1 98.44 69 ALA B N 1
ATOM 4070 C CA . ALA B 1 69 ? -12.25 -19.391 -23.406 1 98.44 69 ALA B CA 1
ATOM 4071 C C . ALA B 1 69 ? -11.883 -20.641 -22.594 1 98.44 69 ALA B C 1
ATOM 4073 O O . ALA B 1 69 ? -12.766 -21.297 -22.047 1 98.44 69 ALA B O 1
ATOM 4074 N N . PHE B 1 70 ? -10.641 -20.906 -22.453 1 98.69 70 PHE B N 1
ATOM 4075 C CA . PHE B 1 70 ? -10.18 -22.094 -21.734 1 98.69 70 PHE B CA 1
ATOM 4076 C C . PHE B 1 70 ? -10.453 -21.969 -20.234 1 98.69 70 PHE B C 1
ATOM 4078 O O . PHE B 1 70 ? -10.742 -22.953 -19.562 1 98.69 70 PHE B O 1
ATOM 4085 N N . ALA B 1 71 ? -10.477 -20.797 -19.703 1 98.56 71 ALA B N 1
ATOM 4086 C CA . ALA B 1 71 ? -10.625 -20.562 -18.266 1 98.56 71 ALA B CA 1
ATOM 4087 C C . ALA B 1 71 ? -12.094 -20.562 -17.859 1 98.56 71 ALA B C 1
ATOM 4089 O O . ALA B 1 71 ? -12.461 -21.109 -16.812 1 98.56 71 ALA B O 1
ATOM 4090 N N . TYR B 1 72 ? -12.984 -19.969 -18.703 1 97.62 72 TYR B N 1
ATOM 4091 C CA . TYR B 1 72 ? -14.32 -19.672 -18.203 1 97.62 72 TYR B CA 1
ATOM 4092 C C . TYR B 1 72 ? -15.391 -20.172 -19.172 1 97.62 72 TYR B C 1
ATOM 4094 O O . TYR B 1 72 ? -16.578 -20.031 -18.906 1 97.62 72 TYR B O 1
ATOM 4102 N N . GLY B 1 73 ? -14.922 -20.719 -20.281 1 96 73 GLY B N 1
ATOM 4103 C CA . GLY B 1 73 ? -15.875 -21.344 -21.188 1 96 73 GLY B CA 1
ATOM 4104 C C . GLY B 1 73 ? -16.562 -22.547 -20.578 1 96 73 GLY B C 1
ATOM 4105 O O . GLY B 1 73 ? -16.141 -23.062 -19.547 1 96 73 GLY B O 1
ATOM 4106 N N . ASN B 1 74 ? -17.672 -22.828 -21.188 1 88.19 74 ASN B N 1
ATOM 4107 C CA . ASN B 1 74 ? -18.453 -23.984 -20.75 1 88.19 74 ASN B CA 1
ATOM 4108 C C . ASN B 1 74 ? -18.141 -25.219 -21.594 1 88.19 74 ASN B C 1
ATOM 4110 O O . ASN B 1 74 ? -17.953 -25.109 -22.812 1 88.19 74 ASN B O 1
ATOM 4114 N N . SER B 1 75 ? -17.656 -26.266 -21.047 1 81.31 75 SER B N 1
ATOM 4115 C CA . SER B 1 75 ? -17.531 -27.516 -21.781 1 81.31 75 SER B CA 1
ATOM 4116 C C . SER B 1 75 ? -17.453 -28.703 -20.844 1 81.31 75 SER B C 1
ATOM 4118 O O . SER B 1 75 ? -18.312 -29.594 -20.891 1 81.31 75 SER B O 1
ATOM 4120 N N . ASN B 1 76 ? -16.422 -28.766 -20.125 1 92.19 76 ASN B N 1
ATOM 4121 C CA . ASN B 1 76 ? -16.219 -29.844 -19.156 1 92.19 76 ASN B CA 1
ATOM 4122 C C . ASN B 1 76 ? -15.445 -29.359 -17.938 1 92.19 76 ASN B C 1
ATOM 4124 O O . ASN B 1 76 ? -14.984 -28.219 -17.906 1 92.19 76 ASN B O 1
ATOM 4128 N N . PRO B 1 77 ? -15.297 -30.156 -16.969 1 96.44 77 PRO B N 1
ATOM 4129 C CA . PRO B 1 77 ? -14.664 -29.734 -15.719 1 96.44 77 PRO B CA 1
ATOM 4130 C C . PRO B 1 77 ? -13.172 -29.469 -15.867 1 96.44 77 PRO B C 1
ATOM 4132 O O . PRO B 1 77 ? -12.562 -28.844 -14.992 1 96.44 77 PRO B O 1
ATOM 4135 N N . PHE B 1 78 ? -12.609 -29.828 -16.922 1 97.62 78 PHE B N 1
ATOM 4136 C CA . PHE B 1 78 ? -11.164 -29.734 -17.094 1 97.62 78 PHE B CA 1
ATOM 4137 C C . PHE B 1 78 ? -10.789 -28.484 -17.875 1 97.62 78 PHE B C 1
ATOM 4139 O O . PHE B 1 78 ? -9.734 -27.891 -17.641 1 97.62 78 PHE B O 1
ATOM 4146 N N . ILE B 1 79 ? -11.602 -28.109 -18.875 1 97.81 79 ILE B N 1
ATOM 4147 C CA . ILE B 1 79 ? -11.234 -27.031 -19.781 1 97.81 79 ILE B CA 1
ATOM 4148 C C . ILE B 1 79 ? -12.492 -26.422 -20.406 1 97.81 79 ILE B C 1
ATOM 4150 O O . ILE B 1 79 ? -13.477 -27.141 -20.641 1 97.81 79 ILE B O 1
ATOM 4154 N N . GLY B 1 80 ? -12.469 -25.078 -20.625 1 97.19 80 GLY B N 1
ATOM 4155 C CA . GLY B 1 80 ? -13.516 -24.438 -21.406 1 97.19 80 GLY B CA 1
ATOM 4156 C C . GLY B 1 80 ? -13.25 -24.5 -22.906 1 97.19 80 GLY B C 1
ATOM 4157 O O . GLY B 1 80 ? -12.094 -24.5 -23.328 1 97.19 80 GLY B O 1
ATOM 4158 N N . THR B 1 81 ? -14.359 -24.5 -23.719 1 95.94 81 THR B N 1
ATOM 4159 C CA . THR B 1 81 ? -14.141 -24.656 -25.141 1 95.94 81 THR B CA 1
ATOM 4160 C C . THR B 1 81 ? -15.016 -23.672 -25.938 1 95.94 81 THR B C 1
ATOM 4162 O O . THR B 1 81 ? -15.25 -23.875 -27.125 1 95.94 81 THR B O 1
ATOM 4165 N N . ASP B 1 82 ? -15.531 -22.719 -25.25 1 95.75 82 ASP B N 1
ATOM 4166 C CA . ASP B 1 82 ? -16.266 -21.656 -25.938 1 95.75 82 ASP B CA 1
ATOM 4167 C C . ASP B 1 82 ? -15.82 -20.281 -25.453 1 95.75 82 ASP B C 1
ATOM 4169 O O . ASP B 1 82 ? -14.914 -20.156 -24.625 1 95.75 82 ASP B O 1
ATOM 4173 N N . LEU B 1 83 ? -16.281 -19.203 -26.078 1 97.19 83 LEU B N 1
ATOM 4174 C CA . LEU B 1 83 ? -16.016 -17.812 -25.75 1 97.19 83 LEU B CA 1
ATOM 4175 C C . LEU B 1 83 ? -14.672 -17.375 -26.312 1 97.19 83 LEU B C 1
ATOM 4177 O O . LEU B 1 83 ? -14.078 -16.406 -25.828 1 97.19 83 LEU B O 1
ATOM 4181 N N . PHE B 1 84 ? -14.133 -18.141 -27.328 1 98.19 84 PHE B N 1
ATOM 4182 C CA . PHE B 1 84 ? -12.898 -17.75 -27.984 1 98.19 84 PHE B CA 1
ATOM 4183 C C . PHE B 1 84 ? -13.016 -16.359 -28.578 1 98.19 84 PHE B C 1
ATOM 4185 O O . PHE B 1 84 ? -14.062 -16 -29.141 1 98.19 84 PHE B O 1
ATOM 4192 N N . ALA B 1 85 ? -12.039 -15.492 -28.406 1 98.44 85 ALA B N 1
ATOM 4193 C CA . ALA B 1 85 ? -12.016 -14.125 -28.922 1 98.44 85 ALA B CA 1
ATOM 4194 C C . ALA B 1 85 ? -13.242 -13.352 -28.453 1 98.44 85 ALA B C 1
ATOM 4196 O O . ALA B 1 85 ? -13.75 -12.484 -29.172 1 98.44 85 ALA B O 1
ATOM 4197 N N . LEU B 1 86 ? -13.852 -13.789 -27.344 1 98.12 86 LEU B N 1
ATOM 4198 C CA . LEU B 1 86 ? -14.961 -13.141 -26.641 1 98.12 86 LEU B CA 1
ATOM 4199 C C . LEU B 1 86 ? -16.25 -13.219 -27.469 1 98.12 86 LEU B C 1
ATOM 4201 O O . LEU B 1 86 ? -17.094 -12.328 -27.391 1 98.12 86 LEU B O 1
ATOM 4205 N N . VAL B 1 87 ? -16.312 -14.234 -28.25 1 97.56 87 VAL B N 1
ATOM 4206 C CA . VAL B 1 87 ? -17.578 -14.469 -28.938 1 97.56 87 VAL B CA 1
ATOM 4207 C C . VAL B 1 87 ? -18.672 -14.711 -27.906 1 97.56 87 VAL B C 1
ATOM 4209 O O . VAL B 1 87 ? -18.469 -15.398 -26.906 1 97.56 87 VAL B O 1
ATOM 4212 N N . ASN B 1 88 ? -19.828 -14.086 -28.047 1 96.38 88 ASN B N 1
ATOM 4213 C CA . ASN B 1 88 ? -21.016 -14.227 -27.219 1 96.38 88 ASN B CA 1
ATOM 4214 C C . ASN B 1 88 ? -20.859 -13.508 -25.891 1 96.38 88 ASN B C 1
ATOM 4216 O O . ASN B 1 88 ? -21.547 -13.82 -24.922 1 96.38 88 ASN B O 1
ATOM 4220 N N . ILE B 1 89 ? -19.938 -12.641 -25.781 1 96.94 89 ILE B N 1
ATOM 4221 C CA . ILE B 1 89 ? -19.812 -11.734 -24.656 1 96.94 89 ILE B CA 1
ATOM 4222 C C . ILE B 1 89 ? -20.281 -10.336 -25.062 1 96.94 89 ILE B C 1
ATOM 4224 O O . ILE B 1 89 ? -19.906 -9.836 -26.125 1 96.94 89 ILE B O 1
ATOM 4228 N N . PRO B 1 90 ? -21.094 -9.68 -24.391 1 96.56 90 PRO B N 1
ATOM 4229 C CA . PRO B 1 90 ? -21.562 -10.094 -23.062 1 96.56 90 PRO B CA 1
ATOM 4230 C C . PRO B 1 90 ? -22.656 -11.156 -23.125 1 96.56 90 PRO B C 1
ATOM 4232 O O . PRO B 1 90 ? -23.297 -11.328 -24.172 1 96.56 90 PRO B O 1
ATOM 4235 N N . ASN B 1 91 ? -22.828 -11.883 -22.031 1 95.06 91 ASN B N 1
ATOM 4236 C CA . ASN B 1 91 ? -23.938 -12.789 -21.781 1 95.06 91 ASN B CA 1
ATOM 4237 C C . ASN B 1 91 ? -24.422 -12.719 -20.344 1 95.06 91 ASN B C 1
ATOM 4239 O O . ASN B 1 91 ? -24.047 -11.797 -19.609 1 95.06 91 ASN B O 1
ATOM 4243 N N . VAL B 1 92 ? -25.266 -13.609 -19.922 1 90.44 92 VAL B N 1
ATOM 4244 C CA . VAL B 1 92 ? -25.922 -13.531 -18.625 1 90.44 92 VAL B CA 1
ATOM 4245 C C . VAL B 1 92 ? -24.891 -13.727 -17.516 1 90.44 92 VAL B C 1
ATOM 4247 O O . VAL B 1 92 ? -25.078 -13.242 -16.391 1 90.44 92 VAL B O 1
ATOM 4250 N N . THR B 1 93 ? -23.719 -14.344 -17.859 1 91.12 93 THR B N 1
ATOM 4251 C CA . THR B 1 93 ? -22.75 -14.727 -16.844 1 91.12 93 THR B CA 1
ATOM 4252 C C . THR B 1 93 ? -21.578 -13.766 -16.828 1 91.12 93 THR B C 1
ATOM 4254 O O . THR B 1 93 ? -21.109 -13.359 -15.758 1 91.12 93 THR B O 1
ATOM 4257 N N . TYR B 1 94 ? -21.078 -13.484 -18.047 1 95.62 94 TYR B N 1
ATOM 4258 C CA . TYR B 1 94 ? -19.844 -12.734 -18.141 1 95.62 94 TYR B CA 1
ATOM 4259 C C . TYR B 1 94 ? -20.031 -11.453 -18.938 1 95.62 94 TYR B C 1
ATOM 4261 O O . TYR B 1 94 ? -20.766 -11.438 -19.922 1 95.62 94 TYR B O 1
ATOM 4269 N N . ASP B 1 95 ? -19.391 -10.336 -18.469 1 97.56 95 ASP B N 1
ATOM 4270 C CA . ASP B 1 95 ? -19.312 -9.07 -19.188 1 97.56 95 ASP B CA 1
ATOM 4271 C C . ASP B 1 95 ? -17.859 -8.656 -19.406 1 97.56 95 ASP B C 1
ATOM 4273 O O . ASP B 1 95 ? -16.938 -9.336 -18.953 1 97.56 95 ASP B O 1
ATOM 4277 N N . TYR B 1 96 ? -17.625 -7.594 -20.141 1 98.5 96 TYR B N 1
ATOM 4278 C CA . TYR B 1 96 ? -16.297 -7.145 -20.531 1 98.5 96 TYR B CA 1
ATOM 4279 C C . TYR B 1 96 ? -15.445 -6.789 -19.328 1 98.5 96 TYR B C 1
ATOM 4281 O O . TYR B 1 96 ? -14.227 -6.965 -19.328 1 98.5 96 TYR B O 1
ATOM 4289 N N . ALA B 1 97 ? -16.109 -6.293 -18.203 1 98.5 97 ALA B N 1
ATOM 4290 C CA . ALA B 1 97 ? -15.367 -5.957 -16.984 1 98.5 97 ALA B CA 1
ATOM 4291 C C . ALA B 1 97 ? -14.734 -7.203 -16.375 1 98.5 97 ALA B C 1
ATOM 4293 O O . ALA B 1 97 ? -13.617 -7.145 -15.859 1 98.5 97 ALA B O 1
ATOM 4294 N N . PHE B 1 98 ? -15.438 -8.289 -16.484 1 98.56 98 PHE B N 1
ATOM 4295 C CA . PHE B 1 98 ? -14.906 -9.539 -15.953 1 98.56 98 PHE B CA 1
ATOM 4296 C C . PHE B 1 98 ? -13.711 -10.016 -16.766 1 98.56 98 PHE B C 1
ATOM 4298 O O . PHE B 1 98 ? -12.703 -10.453 -16.203 1 98.56 98 PHE B O 1
ATOM 4305 N N . PHE B 1 99 ? -13.773 -9.922 -18.062 1 98.56 99 PHE B N 1
ATOM 4306 C CA . PHE B 1 99 ? -12.641 -10.25 -18.922 1 98.56 99 PHE B CA 1
ATOM 4307 C C . PHE B 1 99 ? -11.414 -9.422 -18.531 1 98.56 99 PHE B C 1
ATOM 4309 O O . PHE B 1 99 ? -10.32 -9.961 -18.391 1 98.56 99 PHE B O 1
ATOM 4316 N N . LEU B 1 100 ? -11.641 -8.102 -18.422 1 98.75 100 LEU B N 1
ATOM 4317 C CA . LEU B 1 100 ? -10.508 -7.223 -18.156 1 98.75 100 LEU B CA 1
ATOM 4318 C C . LEU B 1 100 ? -9.859 -7.57 -16.812 1 98.75 100 LEU B C 1
ATOM 4320 O O . LEU B 1 100 ? -8.633 -7.582 -16.703 1 98.75 100 LEU B O 1
ATOM 4324 N N . TYR B 1 101 ? -10.688 -7.809 -15.844 1 98.69 101 TYR B N 1
ATOM 4325 C CA . TYR B 1 101 ? -10.172 -8.172 -14.531 1 98.69 101 TYR B CA 1
ATOM 4326 C C . TYR B 1 101 ? -9.352 -9.453 -14.602 1 98.69 101 TYR B C 1
ATOM 4328 O O . TYR B 1 101 ? -8.242 -9.516 -14.07 1 98.69 101 TYR B O 1
ATOM 4336 N N . GLN B 1 102 ? -9.852 -10.484 -15.266 1 98.62 102 GLN B N 1
ATOM 4337 C CA . GLN B 1 102 ? -9.164 -11.766 -15.383 1 98.62 102 GLN B CA 1
ATOM 4338 C C . GLN B 1 102 ? -7.926 -11.648 -16.266 1 98.62 102 GLN B C 1
ATOM 4340 O O . GLN B 1 102 ? -6.926 -12.336 -16.031 1 98.62 102 GLN B O 1
ATOM 4345 N N . TRP B 1 103 ? -7.977 -10.812 -17.234 1 98.38 103 TRP B N 1
ATOM 4346 C CA . TRP B 1 103 ? -6.832 -10.516 -18.094 1 98.38 103 TRP B CA 1
ATOM 4347 C C . TRP B 1 103 ? -5.648 -10.016 -17.266 1 98.38 103 TRP B C 1
ATOM 4349 O O . TRP B 1 103 ? -4.504 -10.414 -17.516 1 98.38 103 TRP B O 1
ATOM 4359 N N . ALA B 1 104 ? -5.926 -9.188 -16.312 1 98.12 104 ALA B N 1
ATOM 4360 C CA . ALA B 1 104 ? -4.859 -8.617 -15.492 1 98.12 104 ALA B CA 1
ATOM 4361 C C . ALA B 1 104 ? -4.129 -9.703 -14.711 1 98.12 104 ALA B C 1
ATOM 4363 O O . ALA B 1 104 ? -2.92 -9.609 -14.484 1 98.12 104 ALA B O 1
ATOM 4364 N N . PHE B 1 105 ? -4.844 -10.766 -14.344 1 98.06 105 PHE B N 1
ATOM 4365 C CA . PHE B 1 105 ? -4.211 -11.898 -13.68 1 98.06 105 PHE B CA 1
ATOM 4366 C C . PHE B 1 105 ? -3.332 -12.672 -14.648 1 98.06 105 PHE B C 1
ATOM 4368 O O . PHE B 1 105 ? -2.225 -13.086 -14.297 1 98.06 105 PHE B O 1
ATOM 4375 N N . ALA B 1 106 ? -3.826 -12.82 -15.82 1 97.69 106 ALA B N 1
ATOM 4376 C CA . ALA B 1 106 ? -3.131 -13.625 -16.812 1 97.69 106 ALA B CA 1
ATOM 4377 C C . ALA B 1 106 ? -1.765 -13.031 -17.156 1 97.69 106 ALA B C 1
ATOM 4379 O O . ALA B 1 106 ? -0.769 -13.758 -17.234 1 97.69 106 ALA B O 1
ATOM 4380 N N . ILE B 1 107 ? -1.705 -11.766 -17.312 1 96 107 ILE B N 1
ATOM 4381 C CA . ILE B 1 107 ? -0.44 -11.156 -17.719 1 96 107 ILE B CA 1
ATOM 4382 C C . ILE B 1 107 ? 0.508 -11.109 -16.516 1 96 107 ILE B C 1
ATOM 4384 O O . ILE B 1 107 ? 1.729 -11.094 -16.688 1 96 107 ILE B O 1
ATOM 4388 N N . ALA B 1 108 ? -0.022 -11.148 -15.344 1 93.38 108 ALA B N 1
ATOM 4389 C CA . ALA B 1 108 ? 0.812 -11.156 -14.141 1 93.38 108 ALA B CA 1
ATOM 4390 C C . ALA B 1 108 ? 1.531 -12.5 -13.992 1 93.38 108 ALA B C 1
ATOM 4392 O O . ALA B 1 108 ? 2.676 -12.547 -13.531 1 93.38 108 ALA B O 1
ATOM 4393 N N . VAL B 1 109 ? 0.937 -13.555 -14.375 1 96.25 109 VAL B N 1
ATOM 4394 C CA . VAL B 1 109 ? 1.514 -14.883 -14.242 1 96.25 109 VAL B CA 1
ATOM 4395 C C . VAL B 1 109 ? 2.791 -14.984 -15.07 1 96.25 109 VAL B C 1
ATOM 4397 O O . VAL B 1 109 ? 3.801 -15.516 -14.609 1 96.25 109 VAL B O 1
ATOM 4400 N N . ALA B 1 110 ? 2.768 -14.469 -16.234 1 93.62 110 ALA B N 1
ATOM 4401 C CA . ALA B 1 110 ? 3.928 -14.5 -17.125 1 93.62 110 ALA B CA 1
ATOM 4402 C C . ALA B 1 110 ? 5.105 -13.742 -16.516 1 93.62 110 ALA B C 1
ATOM 4404 O O . ALA B 1 110 ? 6.262 -14.133 -16.703 1 93.62 110 ALA B O 1
ATOM 4405 N N . GLY B 1 111 ? 4.801 -12.719 -15.836 1 92.5 111 GLY B N 1
ATOM 4406 C CA . GLY B 1 111 ? 5.848 -11.938 -15.195 1 92.5 111 GLY B CA 1
ATOM 4407 C C . GLY B 1 111 ? 6.598 -12.711 -14.125 1 92.5 111 GLY B C 1
ATOM 4408 O O . GLY B 1 111 ? 7.812 -12.555 -13.984 1 92.5 111 GLY B O 1
ATOM 4409 N N . ILE B 1 112 ? 5.953 -13.562 -13.406 1 95.56 112 ILE B N 1
ATOM 4410 C CA . ILE B 1 112 ? 6.566 -14.375 -12.367 1 95.56 112 ILE B CA 1
ATOM 4411 C C . ILE B 1 112 ? 7.598 -15.312 -12.977 1 95.56 112 ILE B C 1
ATOM 4413 O O . ILE B 1 112 ? 8.734 -15.398 -12.5 1 95.56 112 ILE B O 1
ATOM 4417 N N . THR B 1 113 ? 7.293 -15.883 -14.039 1 96.06 113 THR B N 1
ATOM 4418 C CA . THR B 1 113 ? 8.164 -16.828 -14.734 1 96.06 113 THR B CA 1
ATOM 4419 C C . THR B 1 113 ? 9.375 -16.109 -15.32 1 96.06 113 THR B C 1
ATOM 4421 O O . THR B 1 113 ? 10.5 -16.609 -15.234 1 96.06 113 THR B O 1
ATOM 4424 N N . SER B 1 114 ? 9.141 -14.953 -15.867 1 93.31 114 SER B N 1
ATOM 4425 C CA . SER B 1 114 ? 10.211 -14.18 -16.5 1 93.31 114 SER B CA 1
ATOM 4426 C C . SER B 1 114 ? 11.305 -13.828 -15.492 1 93.31 114 SER B C 1
ATOM 4428 O O . SER B 1 114 ? 12.484 -13.781 -15.852 1 93.31 114 SER B O 1
ATOM 4430 N N . GLY B 1 115 ? 10.938 -13.641 -14.305 1 92.25 115 GLY B N 1
ATOM 4431 C CA . GLY B 1 115 ? 11.906 -13.305 -13.273 1 92.25 115 GLY B CA 1
ATOM 4432 C C . GLY B 1 115 ? 12.867 -14.438 -12.969 1 92.25 115 GLY B C 1
ATOM 4433 O O . GLY B 1 115 ? 14.039 -14.203 -12.656 1 92.25 115 GLY B O 1
ATOM 4434 N N . SER B 1 116 ? 12.461 -15.609 -13.141 1 95.25 116 SER B N 1
ATOM 4435 C CA . SER B 1 116 ? 13.25 -16.797 -12.812 1 95.25 116 SER B CA 1
ATOM 4436 C C . SER B 1 116 ? 14.352 -17.031 -13.844 1 95.25 116 SER B C 1
ATOM 4438 O O . SER B 1 116 ? 15.391 -17.609 -13.523 1 95.25 116 SER B O 1
ATOM 4440 N N . ILE B 1 117 ? 14.156 -16.578 -15.023 1 95 117 ILE B N 1
ATOM 4441 C CA . ILE B 1 117 ? 15.07 -16.938 -16.109 1 95 117 ILE B CA 1
ATOM 4442 C C . ILE B 1 117 ? 15.75 -15.688 -16.641 1 95 117 ILE B C 1
ATOM 4444 O O . ILE B 1 117 ? 16.312 -15.703 -17.734 1 95 117 ILE B O 1
ATOM 4448 N N . ALA B 1 118 ? 15.742 -14.688 -15.875 1 93.31 118 ALA B N 1
ATOM 4449 C CA . ALA B 1 118 ? 16.297 -13.391 -16.266 1 93.31 118 ALA B CA 1
ATOM 4450 C C . ALA B 1 118 ? 17.812 -13.484 -16.484 1 93.31 118 ALA B C 1
ATOM 4452 O O . ALA B 1 118 ? 18.469 -14.344 -15.906 1 93.31 118 ALA B O 1
ATOM 4453 N N . GLU B 1 119 ? 18.422 -12.609 -17.328 1 93.81 119 GLU B N 1
ATOM 4454 C CA . GLU B 1 119 ? 19.812 -12.266 -17.578 1 93.81 119 GLU B CA 1
ATOM 4455 C C . GLU B 1 119 ? 20.484 -13.281 -18.5 1 93.81 119 GLU B C 1
ATOM 4457 O O . GLU B 1 119 ? 21.625 -13.078 -18.922 1 93.81 119 GLU B O 1
ATOM 4462 N N . ARG B 1 120 ? 19.828 -14.391 -18.828 1 94.94 120 ARG B N 1
ATOM 4463 C CA . ARG B 1 120 ? 20.531 -15.328 -19.688 1 94.94 120 ARG B CA 1
ATOM 4464 C C . ARG B 1 120 ? 19.594 -15.984 -20.688 1 94.94 120 ARG B C 1
ATOM 4466 O O . ARG B 1 120 ? 19.953 -16.969 -21.328 1 94.94 120 ARG B O 1
ATOM 4473 N N . THR B 1 121 ? 18.375 -15.562 -20.812 1 95.69 121 THR B N 1
ATOM 4474 C CA . THR B 1 121 ? 17.375 -16.156 -21.703 1 95.69 121 THR B CA 1
ATOM 4475 C C . THR B 1 121 ? 17.219 -15.312 -22.953 1 95.69 121 THR B C 1
ATOM 4477 O O . THR B 1 121 ? 17.219 -14.078 -22.891 1 95.69 121 THR B O 1
ATOM 4480 N N . GLN B 1 122 ? 17.109 -16.016 -24.062 1 95.06 122 GLN B N 1
ATOM 4481 C CA . GLN B 1 122 ? 16.891 -15.32 -25.328 1 95.06 122 GLN B CA 1
ATOM 4482 C C . GLN B 1 122 ? 15.5 -14.68 -25.359 1 95.06 122 GLN B C 1
ATOM 4484 O O . GLN B 1 122 ? 14.531 -15.258 -24.875 1 95.06 122 GLN B O 1
ATOM 4489 N N . PHE B 1 123 ? 15.391 -13.555 -26.062 1 92.38 123 PHE B N 1
ATOM 4490 C CA . PHE B 1 123 ? 14.141 -12.797 -26.141 1 92.38 123 PHE B CA 1
ATOM 4491 C C . PHE B 1 123 ? 13.047 -13.633 -26.812 1 92.38 123 PHE B C 1
ATOM 4493 O O . PHE B 1 123 ? 11.891 -13.578 -26.406 1 92.38 123 PHE B O 1
ATOM 4500 N N . SER B 1 124 ? 13.359 -14.375 -27.781 1 93.12 124 SER B N 1
ATOM 4501 C CA . SER B 1 124 ? 12.391 -15.211 -28.5 1 93.12 124 SER B CA 1
ATOM 4502 C C . SER B 1 124 ? 11.758 -16.234 -27.562 1 93.12 124 SER B C 1
ATOM 4504 O O . SER B 1 124 ? 10.578 -16.562 -27.703 1 93.12 124 SER B O 1
ATOM 4506 N N . ALA B 1 125 ? 12.5 -16.734 -26.672 1 94.94 125 ALA B N 1
ATOM 4507 C CA . ALA B 1 125 ? 11.977 -17.688 -25.703 1 94.94 125 ALA B CA 1
ATOM 4508 C C . ALA B 1 125 ? 10.914 -17.031 -24.812 1 94.94 125 ALA B C 1
ATOM 4510 O O . ALA B 1 125 ? 9.914 -17.672 -24.469 1 94.94 125 ALA B O 1
ATOM 4511 N N . TYR B 1 126 ? 11.086 -15.789 -24.516 1 93.06 126 TYR B N 1
ATOM 4512 C CA . TYR B 1 126 ? 10.117 -15.047 -23.703 1 93.06 126 TYR B CA 1
ATOM 4513 C C . TYR B 1 126 ? 8.781 -14.922 -24.438 1 93.06 126 TYR B C 1
ATOM 4515 O O . TYR B 1 126 ? 7.723 -15.039 -23.812 1 93.06 126 TYR B O 1
ATOM 4523 N N . LEU B 1 127 ? 8.852 -14.695 -25.703 1 94.62 127 LEU B N 1
ATOM 4524 C CA . LEU B 1 127 ? 7.637 -14.57 -26.5 1 94.62 127 LEU B CA 1
ATOM 4525 C C . LEU B 1 127 ? 6.848 -15.875 -26.5 1 94.62 127 LEU B C 1
ATOM 4527 O O . LEU B 1 127 ? 5.629 -15.867 -26.312 1 94.62 127 LEU B O 1
ATOM 4531 N N . VAL B 1 128 ? 7.566 -16.906 -26.594 1 96.12 128 VAL B N 1
ATOM 4532 C CA . VAL B 1 128 ? 6.93 -18.219 -26.734 1 96.12 128 VAL B CA 1
ATOM 4533 C C . VAL B 1 128 ? 6.285 -18.625 -25.406 1 96.12 128 VAL B C 1
ATOM 4535 O O . VAL B 1 128 ? 5.098 -18.953 -25.375 1 96.12 128 VAL B O 1
ATOM 4538 N N . PHE B 1 129 ? 7.035 -18.625 -24.391 1 95.81 129 PHE B N 1
ATOM 4539 C CA . PHE B 1 129 ? 6.445 -19.156 -23.156 1 95.81 129 PHE B CA 1
ATOM 4540 C C . PHE B 1 129 ? 5.348 -18.219 -22.641 1 95.81 129 PHE B C 1
ATOM 4542 O O . PHE B 1 129 ? 4.367 -18.688 -22.047 1 95.81 129 PHE B O 1
ATOM 4549 N N . SER B 1 130 ? 5.5 -16.859 -22.797 1 96.38 130 SER B N 1
ATOM 4550 C CA . SER B 1 130 ? 4.469 -15.93 -22.359 1 96.38 130 SER B CA 1
ATOM 4551 C C . SER B 1 130 ? 3.141 -16.188 -23.062 1 96.38 130 SER B C 1
ATOM 4553 O O . SER B 1 130 ? 2.084 -16.172 -22.422 1 96.38 130 SER B O 1
ATOM 4555 N N . PHE B 1 131 ? 3.254 -16.422 -24.344 1 97.69 131 PHE B N 1
ATOM 4556 C CA . PHE B 1 131 ? 2.066 -16.734 -25.141 1 97.69 131 PHE B CA 1
ATOM 4557 C C . PHE B 1 131 ? 1.414 -18.016 -24.656 1 97.69 131 PHE B C 1
ATOM 4559 O O . PHE B 1 131 ? 0.205 -18.062 -24.422 1 97.69 131 PHE B O 1
ATOM 4566 N N . PHE B 1 132 ? 2.184 -19.031 -24.406 1 98.25 132 PHE B N 1
ATOM 4567 C CA . PHE B 1 132 ? 1.683 -20.359 -24.062 1 98.25 132 PHE B CA 1
ATOM 4568 C C . PHE B 1 132 ? 1.165 -20.375 -22.625 1 98.25 132 PHE B C 1
ATOM 4570 O O . PHE B 1 132 ? 0.13 -20.984 -22.344 1 98.25 132 PHE B O 1
ATOM 4577 N N . LEU B 1 133 ? 1.852 -19.75 -21.781 1 98.31 133 LEU B N 1
ATOM 4578 C CA . LEU B 1 133 ? 1.487 -19.734 -20.375 1 98.31 133 LEU B CA 1
ATOM 4579 C C . LEU B 1 133 ? 0.189 -18.953 -20.156 1 98.31 133 LEU B C 1
ATOM 4581 O O . LEU B 1 133 ? -0.72 -19.438 -19.469 1 98.31 133 LEU B O 1
ATOM 4585 N N . SER B 1 134 ? 0.003 -17.781 -20.75 1 98 134 SER B N 1
ATOM 4586 C CA . SER B 1 134 ? -1.153 -16.922 -20.531 1 98 134 SER B CA 1
ATOM 4587 C C . SER B 1 134 ? -2.357 -17.391 -21.344 1 98 134 SER B C 1
ATOM 4589 O O . SER B 1 134 ? -3.502 -17.125 -20.969 1 98 134 SER B O 1
ATOM 4591 N N . GLY B 1 135 ? -2.057 -18.141 -22.422 1 98.38 135 GLY B N 1
ATOM 4592 C CA . GLY B 1 135 ? -3.143 -18.516 -23.312 1 98.38 135 GLY B CA 1
ATOM 4593 C C . GLY B 1 135 ? -3.633 -19.938 -23.078 1 98.38 135 GLY B C 1
ATOM 4594 O O . GLY B 1 135 ? -4.734 -20.297 -23.5 1 98.38 135 GLY B O 1
ATOM 4595 N N . PHE B 1 136 ? -2.814 -20.719 -22.328 1 98.62 136 PHE B N 1
ATOM 4596 C CA . PHE B 1 136 ? -3.188 -22.125 -22.297 1 98.62 136 PHE B CA 1
ATOM 4597 C C . PHE B 1 136 ? -2.955 -22.703 -20.891 1 98.62 136 PHE B C 1
ATOM 4599 O O . PHE B 1 136 ? -3.895 -23.156 -20.25 1 98.62 136 PHE B O 1
ATOM 4606 N N . VAL B 1 137 ? -1.818 -22.641 -20.375 1 98.88 137 VAL B N 1
ATOM 4607 C CA . VAL B 1 137 ? -1.451 -23.359 -19.156 1 98.88 137 VAL B CA 1
ATOM 4608 C C . VAL B 1 137 ? -2.168 -22.734 -17.969 1 98.88 137 VAL B C 1
ATOM 4610 O O . VAL B 1 137 ? -2.867 -23.438 -17.219 1 98.88 137 VAL B O 1
ATOM 4613 N N . TYR B 1 138 ? -2.023 -21.438 -17.766 1 98.75 138 TYR B N 1
ATOM 4614 C CA . TYR B 1 138 ? -2.656 -20.719 -16.672 1 98.75 138 TYR B CA 1
ATOM 4615 C C . TYR B 1 138 ? -4.176 -20.812 -16.766 1 98.75 138 TYR B C 1
ATOM 4617 O O . TYR B 1 138 ? -4.848 -21.125 -15.781 1 98.75 138 TYR B O 1
ATOM 4625 N N . PRO B 1 139 ? -4.805 -20.609 -17.922 1 98.81 139 PRO B N 1
ATOM 4626 C CA . PRO B 1 139 ? -6.266 -20.594 -18.016 1 98.81 139 PRO B CA 1
ATOM 4627 C C . PRO B 1 139 ? -6.902 -21.922 -17.625 1 98.81 139 PRO B C 1
ATOM 4629 O O . PRO B 1 139 ? -7.984 -21.938 -17.031 1 98.81 139 PRO B O 1
ATOM 4632 N N . ILE B 1 140 ? -6.242 -22.953 -17.844 1 98.81 140 ILE B N 1
ATOM 4633 C CA . ILE B 1 140 ? -6.816 -24.266 -17.531 1 98.81 140 ILE B CA 1
ATOM 4634 C C . ILE B 1 140 ? -6.809 -24.469 -16.016 1 98.81 140 ILE B C 1
ATOM 4636 O O . ILE B 1 140 ? -7.777 -24.969 -15.445 1 98.81 140 ILE B O 1
ATOM 4640 N N . ALA B 1 141 ? -5.727 -24.094 -15.398 1 98.88 141 ALA B N 1
ATOM 4641 C CA . ALA B 1 141 ? -5.711 -24.125 -13.938 1 98.88 141 ALA B CA 1
ATOM 4642 C C . ALA B 1 141 ? -6.785 -23.219 -13.359 1 98.88 141 ALA B C 1
ATOM 4644 O O . ALA B 1 141 ? -7.457 -23.578 -12.391 1 98.88 141 ALA B O 1
ATOM 4645 N N . ALA B 1 142 ? -6.941 -22.016 -13.977 1 98.75 142 ALA B N 1
ATOM 4646 C CA . ALA B 1 142 ? -7.984 -21.094 -13.547 1 98.75 142 ALA B CA 1
ATOM 4647 C C . ALA B 1 142 ? -9.367 -21.719 -13.688 1 98.75 142 ALA B C 1
ATOM 4649 O O . ALA B 1 142 ? -10.234 -21.531 -12.828 1 98.75 142 ALA B O 1
ATOM 4650 N N . HIS B 1 143 ? -9.57 -22.469 -14.734 1 98.69 143 HIS B N 1
ATOM 4651 C CA . HIS B 1 143 ? -10.828 -23.172 -14.953 1 98.69 143 HIS B CA 1
ATOM 4652 C C . HIS B 1 143 ? -11.133 -24.141 -13.82 1 98.69 143 HIS B C 1
ATOM 4654 O O . HIS B 1 143 ? -12.25 -24.172 -13.297 1 98.69 143 HIS B O 1
ATOM 4660 N N . TRP B 1 144 ? -10.141 -24.891 -13.438 1 98.75 144 TRP B N 1
ATOM 4661 C CA . TRP B 1 144 ? -10.328 -25.906 -12.414 1 98.75 144 TRP B CA 1
ATOM 4662 C C . TRP B 1 144 ? -10.852 -25.297 -11.117 1 98.75 144 TRP B C 1
ATOM 4664 O O . TRP B 1 144 ? -11.695 -25.891 -10.445 1 98.75 144 TRP B O 1
ATOM 4674 N N . VAL B 1 145 ? -10.391 -24.141 -10.812 1 98.69 145 VAL B N 1
ATOM 4675 C CA . VAL B 1 145 ? -10.562 -23.641 -9.445 1 98.69 145 VAL B CA 1
ATOM 4676 C C . VAL B 1 145 ? -11.594 -22.516 -9.43 1 98.69 145 VAL B C 1
ATOM 4678 O O . VAL B 1 145 ? -12.344 -22.375 -8.461 1 98.69 145 VAL B O 1
ATOM 4681 N N . TRP B 1 146 ? -11.688 -21.734 -10.539 1 98 146 TRP B N 1
ATOM 4682 C CA . TRP B 1 146 ? -12.445 -20.5 -10.438 1 98 146 TRP B CA 1
ATOM 4683 C C . TRP B 1 146 ? -13.703 -20.547 -11.297 1 98 146 TRP B C 1
ATOM 4685 O O . TRP B 1 146 ? -14.648 -19.781 -11.086 1 98 146 TRP B O 1
ATOM 4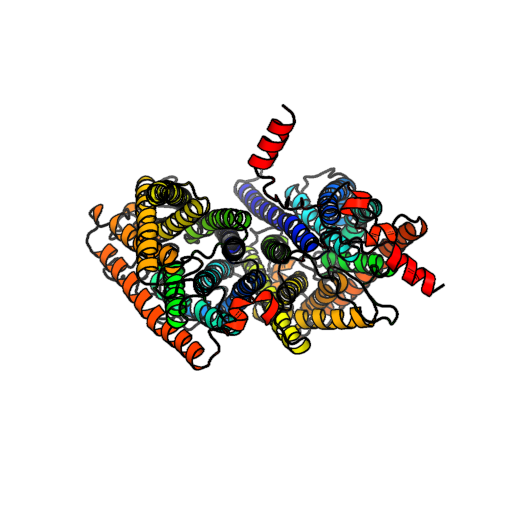695 N N . SER B 1 147 ? -13.766 -21.422 -12.266 1 97.25 147 SER B N 1
ATOM 4696 C CA . SER B 1 147 ? -14.977 -21.562 -13.07 1 97.25 147 SER B CA 1
ATOM 4697 C C . SER B 1 147 ? -16.031 -22.406 -12.344 1 97.25 147 SER B C 1
ATOM 4699 O O . SER B 1 147 ? -15.695 -23.391 -11.695 1 97.25 147 SER B O 1
ATOM 4701 N N . PRO B 1 148 ? -17.266 -22.016 -12.445 1 94 148 PRO B N 1
ATOM 4702 C CA . PRO B 1 148 ? -18.312 -22.844 -11.844 1 94 148 PRO B CA 1
ATOM 4703 C C . PRO B 1 148 ? -18.359 -24.266 -12.398 1 94 148 PRO B C 1
ATOM 4705 O O . PRO B 1 148 ? -18.859 -25.172 -11.742 1 94 148 PRO B O 1
ATOM 4708 N N . SER B 1 149 ? -17.781 -24.438 -13.539 1 94.62 149 SER B N 1
ATOM 4709 C CA . SER B 1 149 ? -17.75 -25.75 -14.156 1 94.62 149 SER B CA 1
ATOM 4710 C C . SER B 1 149 ? -16.469 -26.5 -13.82 1 94.62 149 SER B C 1
ATOM 4712 O O . SER B 1 149 ? -16.297 -27.656 -14.211 1 94.62 149 SER B O 1
ATOM 4714 N N . GLY B 1 150 ? -15.57 -25.891 -13.109 1 97.81 150 GLY B N 1
ATOM 4715 C CA . GLY B 1 150 ? -14.297 -26.516 -12.773 1 97.81 150 GLY B CA 1
ATOM 4716 C C . GLY B 1 150 ? -14.414 -27.609 -11.727 1 97.81 150 GLY B C 1
ATOM 4717 O O . GLY B 1 150 ? -15.203 -27.484 -10.781 1 97.81 150 GLY B O 1
ATOM 4718 N N . TRP B 1 151 ? -13.602 -28.562 -11.789 1 98.12 151 TRP B N 1
ATOM 4719 C CA . TRP B 1 151 ? -13.773 -29.75 -10.961 1 98.12 151 TRP B CA 1
ATOM 4720 C C . TRP B 1 151 ? -13.258 -29.5 -9.547 1 98.12 151 TRP B C 1
ATOM 4722 O O . TRP B 1 151 ? -13.625 -30.203 -8.609 1 98.12 151 TRP B O 1
ATOM 4732 N N . LEU B 1 152 ? -12.461 -28.516 -9.328 1 98.62 152 LEU B N 1
ATOM 4733 C CA . LEU B 1 152 ? -11.953 -28.188 -8 1 98.62 152 LEU B CA 1
ATOM 4734 C C . LEU B 1 152 ? -12.633 -26.938 -7.453 1 98.62 152 LEU B C 1
ATOM 4736 O O . LEU B 1 152 ? -12.312 -26.484 -6.355 1 98.62 152 LEU B O 1
ATOM 4740 N N . SER B 1 153 ? -13.586 -26.391 -8.18 1 98.31 153 SER B N 1
ATOM 4741 C CA . SER B 1 153 ? -14.164 -25.078 -7.863 1 98.31 153 SER B CA 1
ATOM 4742 C C . SER B 1 153 ? -15.109 -25.172 -6.672 1 98.31 153 SER B C 1
ATOM 4744 O O . SER B 1 153 ? -16 -26.016 -6.648 1 98.31 153 SER B O 1
ATOM 4746 N N . PRO B 1 154 ? -14.938 -24.266 -5.707 1 98.19 154 PRO B N 1
ATOM 4747 C CA . PRO B 1 154 ? -15.891 -24.219 -4.598 1 98.19 154 PRO B CA 1
ATOM 4748 C C . PRO B 1 154 ? -17.266 -23.688 -5.02 1 98.19 154 PRO B C 1
ATOM 4750 O O . PRO B 1 154 ? -18.203 -23.672 -4.215 1 98.19 154 PRO B O 1
ATOM 4753 N N . PHE B 1 155 ? -17.391 -23.297 -6.266 1 95.25 155 PHE B N 1
ATOM 4754 C CA . PHE B 1 155 ? -18.656 -22.844 -6.812 1 95.25 155 PHE B CA 1
ATOM 4755 C C . PHE B 1 155 ? -19.375 -23.969 -7.539 1 95.25 155 PHE B C 1
ATOM 4757 O O . PHE B 1 155 ? -20.547 -23.828 -7.918 1 95.25 155 PHE B O 1
ATOM 4764 N N . SER B 1 156 ? -18.75 -25.047 -7.676 1 93.62 156 SER B N 1
ATOM 4765 C CA . SER B 1 156 ? -19.297 -26.156 -8.469 1 93.62 156 SER B CA 1
ATOM 4766 C C . SER B 1 156 ? -20.531 -26.75 -7.805 1 93.62 156 SER B C 1
ATOM 4768 O O . SER B 1 156 ? -20.656 -26.734 -6.578 1 93.62 156 SER B O 1
ATOM 4770 N N . THR B 1 157 ? -21.438 -2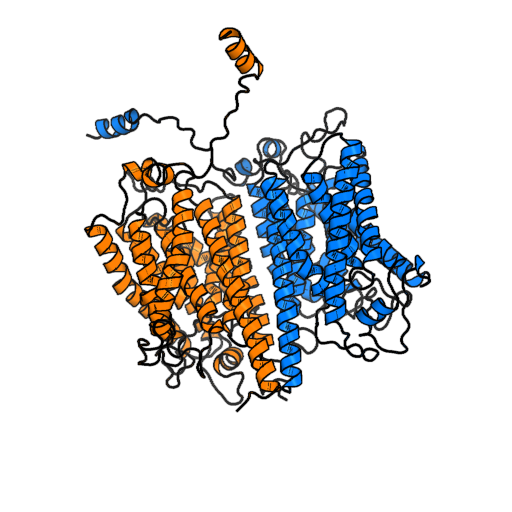7.266 -8.641 1 90.94 157 THR B N 1
ATOM 4771 C CA . THR B 1 157 ? -22.594 -27.984 -8.125 1 90.94 157 THR B CA 1
ATOM 4772 C C . THR B 1 157 ? -22.172 -29.344 -7.562 1 90.94 157 THR B C 1
ATOM 4774 O O . THR B 1 157 ? -22.859 -29.906 -6.715 1 90.94 157 THR B O 1
ATOM 4777 N N . ASN B 1 158 ? -21.094 -29.859 -8.078 1 93.62 158 ASN B N 1
ATOM 4778 C CA . ASN B 1 158 ? -20.484 -31.094 -7.582 1 93.62 158 ASN B CA 1
ATOM 4779 C C . ASN B 1 158 ? -19.141 -30.812 -6.922 1 93.62 158 ASN B C 1
ATOM 4781 O O . ASN B 1 158 ? -18.094 -30.969 -7.555 1 93.62 158 ASN B O 1
ATOM 4785 N N . LEU B 1 159 ? -19.188 -30.641 -5.66 1 96.94 159 LEU B N 1
ATOM 4786 C CA . LEU B 1 159 ? -18 -30.203 -4.926 1 96.94 159 LEU B CA 1
ATOM 4787 C C . LEU B 1 159 ? -17.031 -31.359 -4.695 1 96.94 159 LEU B C 1
ATOM 4789 O O . LEU B 1 159 ? -17.422 -32.375 -4.113 1 96.94 159 LEU B O 1
ATOM 4793 N N . PHE B 1 160 ? -15.797 -31.172 -5.133 1 97.81 160 PHE B N 1
ATOM 4794 C CA . PHE B 1 160 ? -14.734 -32.125 -4.852 1 97.81 160 PHE B CA 1
ATOM 4795 C C . PHE B 1 160 ? -14.5 -32.25 -3.352 1 97.81 160 PHE B C 1
ATOM 4797 O O . PHE B 1 160 ? -14.273 -31.234 -2.668 1 97.81 160 PHE B O 1
ATOM 4804 N N . LEU B 1 161 ? -14.672 -33.438 -2.723 1 97.94 161 LEU B N 1
ATOM 4805 C CA . LEU B 1 161 ? -14.523 -33.75 -1.302 1 97.94 161 LEU B CA 1
ATOM 4806 C C . LEU B 1 161 ? -15.484 -32.906 -0.47 1 97.94 161 LEU B C 1
ATOM 4808 O O . LEU B 1 161 ? -15.133 -32.438 0.622 1 97.94 161 LEU B O 1
ATOM 4812 N N . SER B 1 162 ? -16.594 -32.5 -1.072 1 97.19 162 SER B N 1
ATOM 4813 C CA . SER B 1 162 ? -17.672 -31.734 -0.444 1 97.19 162 SER B CA 1
ATOM 4814 C C . SER B 1 162 ? -17.25 -30.297 -0.163 1 97.19 162 SER B C 1
ATOM 4816 O O . SER B 1 162 ? -17.906 -29.578 0.593 1 97.19 162 SER B O 1
ATOM 4818 N N . SER B 1 163 ? -16.219 -29.906 -0.777 1 97.88 163 SER B N 1
ATOM 4819 C CA . SER B 1 163 ? -15.695 -28.594 -0.453 1 97.88 163 SER B CA 1
ATOM 4820 C C . SER B 1 163 ? -15.305 -27.828 -1.714 1 97.88 163 SER B C 1
ATOM 4822 O O . SER B 1 163 ? -15.758 -26.703 -1.923 1 97.88 163 SER B O 1
ATOM 4824 N N . GLY B 1 164 ? -14.531 -28.438 -2.576 1 98.44 164 GLY B N 1
ATOM 4825 C CA . GLY B 1 164 ? -13.695 -27.734 -3.535 1 98.44 164 GLY B CA 1
ATOM 4826 C C . GLY B 1 164 ? -12.43 -27.172 -2.918 1 98.44 164 GLY B C 1
ATOM 4827 O O . GLY B 1 164 ? -12.25 -27.234 -1.7 1 98.44 164 GLY B O 1
ATOM 4828 N N . ALA B 1 165 ? -11.586 -26.672 -3.725 1 98.88 165 ALA B N 1
ATOM 4829 C CA . ALA B 1 165 ? -10.375 -26.031 -3.227 1 98.88 165 ALA B CA 1
ATOM 4830 C C . ALA B 1 165 ? -10.531 -24.516 -3.197 1 98.88 165 ALA B C 1
ATOM 4832 O O . ALA B 1 165 ? -11.062 -23.922 -4.137 1 98.88 165 ALA B O 1
ATOM 4833 N N . ILE B 1 166 ? -10.102 -23.969 -2.08 1 98.88 166 ILE B N 1
ATOM 4834 C CA . ILE B 1 166 ? -10.188 -22.516 -1.944 1 98.88 166 ILE B CA 1
ATOM 4835 C C . ILE B 1 166 ? -8.836 -21.891 -2.295 1 98.88 166 ILE B C 1
ATOM 4837 O O . ILE B 1 166 ? -7.871 -22 -1.535 1 98.88 166 ILE B O 1
ATOM 4841 N N . ASP B 1 167 ? -8.773 -21.281 -3.367 1 98.94 167 ASP B N 1
ATOM 4842 C CA . ASP B 1 167 ? -7.727 -20.391 -3.846 1 98.94 167 ASP B CA 1
ATOM 4843 C C . ASP B 1 167 ? -8.312 -19.078 -4.355 1 98.94 167 ASP B C 1
ATOM 4845 O O . ASP B 1 167 ? -8.305 -18.812 -5.562 1 98.94 167 ASP B O 1
ATOM 4849 N N . PHE B 1 168 ? -8.727 -18.312 -3.404 1 98.88 168 PHE B N 1
ATOM 4850 C CA . PHE B 1 168 ? -9.656 -17.203 -3.633 1 98.88 168 PHE B CA 1
ATOM 4851 C C . PHE B 1 168 ? -9.117 -16.266 -4.699 1 98.88 168 PHE B C 1
ATOM 4853 O O . PHE B 1 168 ? -9.859 -15.852 -5.598 1 98.88 168 PHE B O 1
ATOM 4860 N N . ALA B 1 169 ? -7.797 -15.891 -4.512 1 98.81 169 ALA B N 1
ATOM 4861 C CA . ALA B 1 169 ? -7.258 -14.891 -5.43 1 98.81 169 ALA B CA 1
ATOM 4862 C C . ALA B 1 169 ? -6.031 -15.422 -6.164 1 98.81 169 ALA B C 1
ATOM 4864 O O . ALA B 1 169 ? -5.512 -14.766 -7.074 1 98.81 169 ALA B O 1
ATOM 4865 N N . GLY B 1 170 ? -5.426 -16.594 -5.773 1 98.81 170 GLY B N 1
ATOM 4866 C CA . GLY B 1 170 ? -4.496 -17.156 -6.734 1 98.81 170 GLY B CA 1
ATOM 4867 C C . GLY B 1 170 ? -3.135 -17.453 -6.141 1 98.81 170 GLY B C 1
ATOM 4868 O O . GLY B 1 170 ? -2.113 -17.328 -6.824 1 98.81 170 GLY B O 1
ATOM 4869 N N . SER B 1 171 ? -3.035 -17.828 -4.809 1 98.88 171 SER B N 1
ATOM 4870 C CA . SER B 1 171 ? -1.764 -18.375 -4.34 1 98.88 171 SER B CA 1
ATOM 4871 C C . SER B 1 171 ? -1.319 -19.547 -5.199 1 98.88 171 SER B C 1
ATOM 4873 O O . SER B 1 171 ? -0.122 -19.766 -5.41 1 98.88 171 SER B O 1
ATOM 4875 N N . GLY B 1 172 ? -2.268 -20.344 -5.582 1 98.88 172 GLY B N 1
ATOM 4876 C CA . GLY B 1 172 ? -2.021 -21.484 -6.445 1 98.88 172 GLY B CA 1
ATOM 4877 C C . GLY B 1 172 ? -2.131 -21.156 -7.918 1 98.88 172 GLY B C 1
ATOM 4878 O O . GLY B 1 172 ? -1.117 -21.047 -8.609 1 98.88 172 GLY B O 1
ATOM 4879 N N . VAL B 1 173 ? -3.275 -20.719 -8.359 1 98.88 173 VAL B N 1
ATOM 4880 C CA . VAL B 1 173 ? -3.643 -20.562 -9.766 1 98.88 173 VAL B CA 1
ATOM 4881 C C . VAL B 1 173 ? -2.723 -19.547 -10.43 1 98.88 173 VAL B C 1
ATOM 4883 O O . VAL B 1 173 ? -2.383 -19.688 -11.609 1 98.88 173 VAL B O 1
ATOM 4886 N N . VAL B 1 174 ? -2.299 -18.531 -9.688 1 98.81 174 VAL B N 1
ATOM 4887 C CA . VAL B 1 174 ? -1.447 -17.5 -10.266 1 98.81 174 VAL B CA 1
ATOM 4888 C C . VAL B 1 174 ? 0.001 -17.719 -9.836 1 98.81 174 VAL B C 1
ATOM 4890 O O . VAL B 1 174 ? 0.862 -18.016 -10.664 1 98.81 174 VAL B O 1
ATOM 4893 N N . HIS B 1 175 ? 0.261 -17.688 -8.547 1 98.88 175 HIS B N 1
ATOM 4894 C CA . HIS B 1 175 ? 1.622 -17.641 -8.023 1 98.88 175 HIS B CA 1
ATOM 4895 C C . HIS B 1 175 ? 2.316 -19 -8.18 1 98.88 175 HIS B C 1
ATOM 4897 O O . HIS B 1 175 ? 3.447 -19.062 -8.664 1 98.88 175 HIS B O 1
ATOM 4903 N N . LEU B 1 176 ? 1.669 -20.031 -7.801 1 98.88 176 LEU B N 1
ATOM 4904 C CA . LEU B 1 176 ? 2.283 -21.359 -7.926 1 98.88 176 LEU B CA 1
ATOM 4905 C C . LEU B 1 176 ? 2.475 -21.734 -9.391 1 98.88 176 LEU B C 1
ATOM 4907 O O . LEU B 1 176 ? 3.51 -22.281 -9.766 1 98.88 176 LEU B O 1
ATOM 4911 N N . VAL B 1 177 ? 1.51 -21.438 -10.219 1 98.88 177 VAL B N 1
ATOM 4912 C CA . VAL B 1 177 ? 1.617 -21.719 -11.648 1 98.88 177 VAL B CA 1
ATOM 4913 C C . VAL B 1 177 ? 2.828 -21 -12.227 1 98.88 177 VAL B C 1
ATOM 4915 O O . VAL B 1 177 ? 3.67 -21.609 -12.883 1 98.88 177 VAL B O 1
ATOM 4918 N N . GLY B 1 178 ? 2.889 -19.703 -11.984 1 98.56 178 GLY B N 1
ATOM 4919 C CA . GLY B 1 178 ? 4.02 -18.938 -12.484 1 98.56 178 GLY B CA 1
ATOM 4920 C C . GLY B 1 178 ? 5.352 -19.422 -11.938 1 98.56 178 GLY B C 1
ATOM 4921 O O . GLY B 1 178 ? 6.344 -19.469 -12.664 1 98.56 178 GLY B O 1
ATOM 4922 N N . ALA B 1 179 ? 5.359 -19.812 -10.711 1 98.75 179 ALA B N 1
ATOM 4923 C CA . ALA B 1 179 ? 6.586 -20.203 -10.031 1 98.75 179 ALA B CA 1
ATOM 4924 C C . ALA B 1 179 ? 7.09 -21.547 -10.547 1 98.75 179 ALA B C 1
ATOM 4926 O O . ALA B 1 179 ? 8.297 -21.75 -10.711 1 98.75 179 ALA B O 1
ATOM 4927 N N . ILE B 1 180 ? 6.199 -22.484 -10.781 1 98.81 180 ILE B N 1
ATOM 4928 C CA . ILE B 1 180 ? 6.594 -23.797 -11.273 1 98.81 180 ILE B CA 1
ATOM 4929 C C . ILE B 1 180 ? 7.109 -23.672 -12.703 1 98.81 180 ILE B C 1
ATOM 4931 O O . ILE B 1 180 ? 8.078 -24.328 -13.078 1 98.81 180 ILE B O 1
ATOM 4935 N N . ALA B 1 181 ? 6.43 -22.875 -13.484 1 98.69 181 ALA B N 1
ATOM 4936 C CA . ALA B 1 181 ? 6.949 -22.594 -14.82 1 98.69 181 ALA B CA 1
ATOM 4937 C C . ALA B 1 181 ? 8.367 -22.031 -14.75 1 98.69 181 ALA B C 1
ATOM 4939 O O . ALA B 1 181 ? 9.258 -22.484 -15.469 1 98.69 181 ALA B O 1
ATOM 4940 N N . GLY B 1 182 ? 8.555 -21.047 -13.859 1 98.19 182 GLY B N 1
ATOM 4941 C CA . GLY B 1 182 ? 9.875 -20.484 -13.664 1 98.19 182 GLY B CA 1
ATOM 4942 C C . GLY B 1 182 ? 10.891 -21.469 -13.141 1 98.19 182 GLY B C 1
ATOM 4943 O O . GLY B 1 182 ? 12.062 -21.422 -13.516 1 98.19 182 GLY B O 1
ATOM 4944 N N . LEU B 1 183 ? 10.453 -22.312 -12.305 1 98.5 183 LEU B N 1
ATOM 4945 C CA . LEU B 1 183 ? 11.305 -23.375 -11.758 1 98.5 183 LEU B CA 1
ATOM 4946 C C . LEU B 1 183 ? 11.875 -24.234 -12.875 1 98.5 183 LEU B C 1
ATOM 4948 O O . LEU B 1 183 ? 13.086 -24.453 -12.938 1 98.5 183 LEU B O 1
ATOM 4952 N N . TRP B 1 184 ? 11.039 -24.703 -13.75 1 98.5 184 TRP B N 1
ATOM 4953 C CA . TRP B 1 184 ? 11.484 -25.562 -14.844 1 98.5 184 TRP B CA 1
ATOM 4954 C C . TRP B 1 184 ? 12.367 -24.781 -15.82 1 98.5 184 TRP B C 1
ATOM 4956 O O . TRP B 1 184 ? 13.375 -25.297 -16.297 1 98.5 184 TRP B O 1
ATOM 4966 N N . GLY B 1 185 ? 11.945 -23.547 -16.125 1 98.06 185 GLY B N 1
ATOM 4967 C CA . GLY B 1 185 ? 12.812 -22.719 -16.953 1 98.06 185 GLY B CA 1
ATOM 4968 C C . GLY B 1 185 ? 14.211 -22.578 -16.391 1 98.06 185 GLY B C 1
ATOM 4969 O O . GLY B 1 185 ? 15.195 -22.75 -17.109 1 98.06 185 GLY B O 1
ATOM 4970 N N . SER B 1 186 ? 14.305 -22.344 -15.141 1 97.88 186 SER B N 1
ATOM 4971 C CA . SER B 1 186 ? 15.586 -22.125 -14.477 1 97.88 186 SER B CA 1
ATOM 4972 C C . SER B 1 186 ? 16.406 -23.422 -14.398 1 97.88 186 SER B C 1
ATOM 4974 O O . SER B 1 186 ? 17.625 -23.391 -14.578 1 97.88 186 SER B O 1
ATOM 4976 N N . ILE B 1 187 ? 15.758 -24.531 -14.117 1 97.94 187 ILE B N 1
ATOM 4977 C CA . ILE B 1 187 ? 16.453 -25.812 -14.008 1 97.94 187 ILE B CA 1
ATOM 4978 C C . ILE B 1 187 ? 17.031 -26.203 -15.367 1 97.94 187 ILE B C 1
ATOM 4980 O O . ILE B 1 187 ? 18.203 -26.609 -15.453 1 97.94 187 ILE B O 1
ATOM 4984 N N . ILE B 1 188 ? 16.312 -26.031 -16.391 1 98.06 188 ILE B N 1
ATOM 4985 C CA . ILE B 1 188 ? 16.719 -26.453 -17.719 1 98.06 188 ILE B CA 1
ATOM 4986 C C . ILE B 1 188 ? 17.797 -25.516 -18.266 1 98.06 188 ILE B C 1
ATOM 4988 O O . ILE B 1 188 ? 18.766 -25.953 -18.891 1 98.06 188 ILE B O 1
ATOM 4992 N N . GLU B 1 189 ? 17.688 -24.266 -17.938 1 96.5 189 GLU B N 1
ATOM 4993 C CA . GLU B 1 189 ? 18.656 -23.266 -18.391 1 96.5 189 GLU B CA 1
ATOM 4994 C C . GLU B 1 189 ? 19.953 -23.359 -17.594 1 96.5 189 GLU B C 1
ATOM 4996 O O . GLU B 1 189 ? 21.031 -23.031 -18.125 1 96.5 189 GLU B O 1
ATOM 5001 N N . GLY B 1 190 ? 19.844 -23.719 -16.359 1 96.12 190 GLY B N 1
ATOM 5002 C CA . GLY B 1 190 ? 21.016 -23.719 -15.492 1 96.12 190 GLY B CA 1
ATOM 5003 C C . GLY B 1 190 ? 21.344 -22.344 -14.922 1 96.12 190 GLY B C 1
ATOM 5004 O O . GLY B 1 190 ? 20.734 -21.344 -15.32 1 96.12 190 GLY B O 1
ATOM 5005 N N . PRO B 1 191 ? 22.297 -22.328 -14.016 1 96.88 191 PRO B N 1
ATOM 5006 C CA . PRO B 1 191 ? 22.625 -21.078 -13.344 1 96.88 191 PRO B CA 1
ATOM 5007 C C . PRO B 1 191 ? 23.312 -20.078 -14.266 1 96.88 191 PRO B C 1
ATOM 5009 O O . PRO B 1 191 ? 23.969 -20.469 -15.234 1 96.88 191 PRO B O 1
ATOM 5012 N N . ARG B 1 192 ? 23.188 -18.797 -14.047 1 96.25 192 ARG B N 1
ATOM 5013 C CA . ARG B 1 192 ? 23.922 -17.75 -14.734 1 96.25 192 ARG B CA 1
ATOM 5014 C C . ARG B 1 192 ? 25.438 -17.922 -14.578 1 96.25 192 ARG B C 1
ATOM 5016 O O . ARG B 1 192 ? 25.906 -18.375 -13.531 1 96.25 192 ARG B O 1
ATOM 5023 N N . ALA B 1 193 ? 26.031 -17.438 -15.547 1 92 193 ALA B N 1
ATOM 5024 C CA . ALA B 1 193 ? 27.484 -17.5 -15.5 1 92 193 ALA B CA 1
ATOM 5025 C C . ALA B 1 193 ? 28.031 -16.688 -14.328 1 92 193 ALA B C 1
ATOM 5027 O O . ALA B 1 193 ? 27.688 -15.508 -14.172 1 92 193 ALA B O 1
ATOM 5028 N N . GLY B 1 194 ? 28.766 -17.422 -13.477 1 92.38 194 GLY B N 1
ATOM 5029 C CA . GLY B 1 194 ? 29.422 -16.734 -12.375 1 92.38 194 GLY B CA 1
ATOM 5030 C C . GLY B 1 194 ? 28.625 -16.781 -11.086 1 92.38 194 GLY B C 1
ATOM 5031 O O . GLY B 1 194 ? 29.094 -16.312 -10.047 1 92.38 194 GLY B O 1
ATOM 5032 N N . ARG B 1 195 ? 27.438 -17.344 -11.102 1 94.62 195 ARG B N 1
ATOM 5033 C CA . ARG B 1 195 ? 26.594 -17.391 -9.914 1 94.62 195 ARG B CA 1
ATOM 5034 C C . ARG B 1 195 ? 27.141 -18.375 -8.883 1 94.62 195 ARG B C 1
ATOM 5036 O O . ARG B 1 195 ? 26.953 -18.203 -7.68 1 94.62 195 ARG B O 1
ATOM 5043 N N . PHE B 1 196 ? 27.812 -19.359 -9.359 1 94.62 196 PHE B N 1
ATOM 5044 C CA . PHE B 1 196 ? 28.516 -20.344 -8.547 1 94.62 196 PHE B CA 1
ATOM 5045 C C . PHE B 1 196 ? 29.938 -20.531 -9.055 1 94.62 196 PHE B C 1
ATOM 5047 O O . PHE B 1 196 ? 30.172 -20.562 -10.266 1 94.62 196 PHE B O 1
ATOM 5054 N N . ASP B 1 197 ? 30.828 -20.609 -8.125 1 91.31 197 ASP B N 1
ATOM 5055 C CA . ASP B 1 197 ? 32.219 -20.75 -8.555 1 91.31 197 ASP B CA 1
ATOM 5056 C C . ASP B 1 197 ? 32.531 -22.203 -8.922 1 91.31 197 ASP B C 1
ATOM 5058 O O . ASP B 1 197 ? 31.625 -23.047 -8.992 1 91.31 197 ASP B O 1
ATOM 5062 N N . ALA B 1 198 ? 33.812 -22.422 -9.219 1 89.06 198 ALA B N 1
ATOM 5063 C CA . ALA B 1 198 ? 34.25 -23.734 -9.719 1 89.06 198 ALA B CA 1
ATOM 5064 C C . ALA B 1 198 ? 34.031 -24.812 -8.68 1 89.06 198 ALA B C 1
ATOM 5066 O O . ALA B 1 198 ? 33.938 -26 -9.016 1 89.06 198 ALA B O 1
ATOM 5067 N N . PHE B 1 199 ? 33.844 -24.391 -7.453 1 91.56 199 PHE B N 1
ATOM 5068 C CA . PHE B 1 199 ? 33.688 -25.344 -6.371 1 91.56 199 PHE B CA 1
ATOM 5069 C C . PHE B 1 199 ? 32.25 -25.406 -5.914 1 91.56 199 PHE B C 1
ATOM 5071 O O . PHE B 1 199 ? 31.938 -26.047 -4.906 1 91.56 199 PHE B O 1
ATOM 5078 N N . GLY B 1 200 ? 31.438 -24.672 -6.57 1 89.94 200 GLY B N 1
ATOM 5079 C CA . GLY B 1 200 ? 30.016 -24.703 -6.262 1 89.94 200 GLY B CA 1
ATOM 5080 C C . GLY B 1 200 ? 29.609 -23.703 -5.199 1 89.94 200 GLY B C 1
ATOM 5081 O O . GLY B 1 200 ? 28.453 -23.688 -4.758 1 89.94 200 GLY B O 1
ATOM 5082 N N . LYS B 1 201 ? 30.484 -22.938 -4.781 1 93.5 201 LYS B N 1
ATOM 5083 C CA . LYS B 1 201 ? 30.188 -21.922 -3.773 1 93.5 201 LYS B CA 1
ATOM 5084 C C . LYS B 1 201 ? 29.422 -20.75 -4.387 1 93.5 201 LYS B C 1
ATOM 5086 O O . LYS B 1 201 ? 29.766 -20.266 -5.465 1 93.5 201 LYS B O 1
ATOM 5091 N N . PRO B 1 202 ? 28.438 -20.328 -3.719 1 94.12 202 PRO B N 1
ATOM 5092 C CA . PRO B 1 202 ? 27.641 -19.219 -4.266 1 94.12 202 PRO B CA 1
ATOM 5093 C C . PRO B 1 202 ? 28.406 -17.906 -4.316 1 94.12 202 PRO B C 1
ATOM 5095 O O . PRO B 1 202 ? 29.188 -17.609 -3.402 1 94.12 202 PRO B O 1
ATOM 5098 N N . VAL B 1 203 ? 28.25 -17.156 -5.445 1 92.31 203 VAL B N 1
ATOM 5099 C CA . VAL B 1 203 ? 28.766 -15.805 -5.652 1 92.31 203 VAL B CA 1
ATOM 5100 C C . VAL B 1 203 ? 27.609 -14.836 -5.844 1 92.31 203 VAL B C 1
ATOM 5102 O O . VAL B 1 203 ? 26.781 -15.016 -6.746 1 92.31 203 VAL B O 1
ATOM 5105 N N . PRO B 1 204 ? 27.562 -13.797 -5.012 1 88.31 204 PRO B N 1
ATOM 5106 C CA . PRO B 1 204 ? 26.422 -12.891 -5.117 1 88.31 204 PRO B CA 1
ATOM 5107 C C . PRO B 1 204 ? 26.438 -12.055 -6.391 1 88.31 204 PRO B C 1
ATOM 5109 O O . PRO B 1 204 ? 27.484 -11.492 -6.746 1 88.31 204 PRO B O 1
ATOM 5112 N N . LEU B 1 205 ? 25.406 -12.086 -7.148 1 89.31 205 LEU B N 1
ATOM 5113 C CA . LEU B 1 205 ? 25.141 -11.156 -8.242 1 89.31 205 LEU B CA 1
ATOM 5114 C C . LEU B 1 205 ? 24.109 -10.109 -7.828 1 89.31 205 LEU B C 1
ATOM 5116 O O . LEU B 1 205 ? 22.906 -10.383 -7.793 1 89.31 205 LEU B O 1
ATOM 5120 N N . ARG B 1 206 ? 24.531 -8.93 -7.559 1 87.06 206 ARG B N 1
ATOM 5121 C CA . ARG B 1 206 ? 23.672 -7.926 -6.934 1 87.06 206 ARG B CA 1
ATOM 5122 C C . ARG B 1 206 ? 22.922 -7.125 -7.984 1 87.06 206 ARG B C 1
ATOM 5124 O O . ARG B 1 206 ? 23.453 -6.836 -9.055 1 87.06 206 ARG B O 1
ATOM 5131 N N . GLY B 1 207 ? 21.75 -6.781 -7.648 1 90.56 207 GLY B N 1
ATOM 5132 C CA . GLY B 1 207 ? 21 -5.84 -8.469 1 90.56 207 GLY B CA 1
ATOM 5133 C C . GLY B 1 207 ? 21.625 -4.457 -8.5 1 90.56 207 GLY B C 1
ATOM 5134 O O . GLY B 1 207 ? 22.391 -4.09 -7.605 1 90.56 207 GLY B O 1
ATOM 5135 N N . HIS B 1 208 ? 21.281 -3.672 -9.492 1 91.06 208 HIS B N 1
ATOM 5136 C CA . HIS B 1 208 ? 22.016 -2.43 -9.711 1 91.06 208 HIS B CA 1
ATOM 5137 C C . HIS B 1 208 ? 21.281 -1.242 -9.094 1 91.06 208 HIS B C 1
ATOM 5139 O O . HIS B 1 208 ? 21.859 -0.159 -8.953 1 91.06 208 HIS B O 1
ATOM 5145 N N . ASN B 1 209 ? 19.969 -1.42 -8.695 1 94.31 209 ASN B N 1
ATOM 5146 C CA . ASN B 1 209 ? 19.203 -0.251 -8.289 1 94.31 209 ASN B CA 1
ATOM 5147 C C . ASN B 1 209 ? 18.172 -0.607 -7.227 1 94.31 209 ASN B C 1
ATOM 5149 O O . ASN B 1 209 ? 17.047 -0.99 -7.551 1 94.31 209 ASN B O 1
ATOM 5153 N N . ALA B 1 210 ? 18.469 -0.346 -6 1 92.75 210 ALA B N 1
ATOM 5154 C CA . ALA B 1 210 ? 17.609 -0.699 -4.875 1 92.75 210 ALA B CA 1
ATOM 5155 C C . ALA B 1 210 ? 16.375 0.186 -4.84 1 92.75 210 ALA B C 1
ATOM 5157 O O . ALA B 1 210 ? 15.305 -0.247 -4.395 1 92.75 210 ALA B O 1
ATOM 5158 N N . THR B 1 211 ? 16.484 1.389 -5.301 1 94.31 211 THR B N 1
ATOM 5159 C CA . THR B 1 211 ? 15.367 2.314 -5.32 1 94.31 211 THR B CA 1
ATOM 5160 C C . THR B 1 211 ? 14.242 1.779 -6.203 1 94.31 211 THR B C 1
ATOM 5162 O O . THR B 1 211 ? 13.062 1.874 -5.844 1 94.31 211 THR B O 1
ATOM 5165 N N . LEU B 1 212 ? 14.602 1.182 -7.312 1 95.94 212 LEU B N 1
ATOM 5166 C CA . LEU B 1 212 ? 13.609 0.59 -8.203 1 95.94 212 LEU B CA 1
ATOM 5167 C C . LEU B 1 212 ? 12.938 -0.608 -7.539 1 95.94 212 LEU B C 1
ATOM 5169 O O . LEU B 1 212 ? 11.734 -0.819 -7.703 1 95.94 212 LEU B O 1
ATOM 5173 N N . VAL B 1 213 ? 13.695 -1.361 -6.789 1 96.19 213 VAL B N 1
ATOM 5174 C CA . VAL B 1 213 ? 13.148 -2.529 -6.109 1 96.19 213 VAL B CA 1
ATOM 5175 C C . VAL B 1 213 ? 12.117 -2.088 -5.078 1 96.19 213 VAL B C 1
ATOM 5177 O O . VAL B 1 213 ? 11.023 -2.654 -5.008 1 96.19 213 VAL B O 1
ATOM 5180 N N . VAL B 1 214 ? 12.438 -1.092 -4.324 1 96.62 214 VAL B N 1
ATOM 5181 C CA . VAL B 1 214 ? 11.516 -0.605 -3.303 1 96.62 214 VAL B CA 1
ATOM 5182 C C . VAL B 1 214 ? 10.289 0.007 -3.965 1 96.62 214 VAL B C 1
ATOM 5184 O O . VAL B 1 214 ? 9.156 -0.237 -3.533 1 96.62 214 VAL B O 1
ATOM 5187 N N . LEU B 1 215 ? 10.5 0.797 -5.012 1 97.19 215 LEU B N 1
ATOM 5188 C CA . LEU B 1 215 ? 9.383 1.346 -5.77 1 97.19 215 LEU B CA 1
ATOM 5189 C C . LEU B 1 215 ? 8.469 0.234 -6.273 1 97.19 215 LEU B C 1
ATOM 5191 O O . LEU B 1 215 ? 7.25 0.301 -6.102 1 97.19 215 LEU B O 1
ATOM 5195 N N . GLY B 1 216 ? 9.094 -0.745 -6.863 1 97.88 216 GLY B N 1
ATOM 5196 C CA . GLY B 1 216 ? 8.336 -1.875 -7.371 1 97.88 216 GLY B CA 1
ATOM 5197 C C . GLY B 1 216 ? 7.574 -2.617 -6.289 1 97.88 216 GLY B C 1
ATOM 5198 O O . GLY B 1 216 ? 6.43 -3.025 -6.492 1 97.88 216 GLY B O 1
ATOM 5199 N N . THR B 1 217 ? 8.172 -2.785 -5.152 1 98.12 217 THR B N 1
ATOM 5200 C CA . THR B 1 217 ? 7.543 -3.484 -4.039 1 98.12 217 THR B CA 1
ATOM 5201 C C . THR B 1 217 ? 6.277 -2.76 -3.586 1 98.12 217 THR B C 1
ATOM 5203 O O . THR B 1 217 ? 5.23 -3.383 -3.402 1 98.12 217 THR B O 1
ATOM 5206 N N . PHE B 1 218 ? 6.336 -1.478 -3.471 1 98.31 218 PHE B N 1
ATOM 5207 C CA . PHE B 1 218 ? 5.18 -0.698 -3.043 1 98.31 218 PHE B CA 1
ATOM 5208 C C . PHE B 1 218 ? 4.094 -0.708 -4.109 1 98.31 218 PHE B C 1
ATOM 5210 O O . PHE B 1 218 ? 2.904 -0.724 -3.791 1 98.31 218 PHE B O 1
ATOM 5217 N N . LEU B 1 219 ? 4.48 -0.662 -5.363 1 98.38 219 LEU B N 1
ATOM 5218 C CA . LEU B 1 219 ? 3.498 -0.696 -6.438 1 98.38 219 LEU B CA 1
ATOM 5219 C C . LEU B 1 219 ? 2.789 -2.047 -6.484 1 98.38 219 LEU B C 1
ATOM 5221 O O . LEU B 1 219 ? 1.587 -2.113 -6.75 1 98.38 219 LEU B O 1
ATOM 5225 N N . LEU B 1 220 ? 3.541 -3.08 -6.246 1 98.56 220 LEU B N 1
ATOM 5226 C CA . LEU B 1 220 ? 2.922 -4.398 -6.152 1 98.56 220 LEU B CA 1
ATOM 5227 C C . LEU B 1 220 ? 1.952 -4.461 -4.977 1 98.56 220 LEU B C 1
ATOM 5229 O O . LEU B 1 220 ? 0.828 -4.945 -5.121 1 98.56 220 LEU B O 1
ATOM 5233 N N . TRP B 1 221 ? 2.408 -3.965 -3.836 1 98.69 221 TRP B N 1
ATOM 5234 C CA . TRP B 1 221 ? 1.538 -3.914 -2.666 1 98.69 221 TRP B CA 1
ATOM 5235 C C . TRP B 1 221 ? 0.27 -3.121 -2.965 1 98.69 221 TRP B C 1
ATOM 5237 O O . TRP B 1 221 ? -0.835 -3.561 -2.639 1 98.69 221 TRP B O 1
ATOM 5247 N N . PHE B 1 222 ? 0.39 -2.016 -3.639 1 98.62 222 PHE B N 1
ATOM 5248 C CA . PHE B 1 222 ? -0.733 -1.181 -4.047 1 98.62 222 PHE B CA 1
ATOM 5249 C C . PHE B 1 222 ? -1.679 -1.951 -4.961 1 98.62 222 PHE B C 1
ATOM 5251 O O . PHE B 1 222 ? -2.898 -1.896 -4.789 1 98.62 222 PHE B O 1
ATOM 5258 N N . GLY B 1 223 ? -1.149 -2.633 -5.887 1 98.75 223 GLY B N 1
ATOM 5259 C CA . GLY B 1 223 ? -1.949 -3.432 -6.801 1 98.75 223 GLY B CA 1
ATOM 5260 C C . GLY B 1 223 ? -2.652 -4.594 -6.125 1 98.75 223 GLY B C 1
ATOM 5261 O O . GLY B 1 223 ? -3.736 -5 -6.547 1 98.75 223 GLY B O 1
ATOM 5262 N N . TRP B 1 224 ? -2.113 -5.086 -5.023 1 98.81 224 TRP B N 1
ATOM 5263 C CA . TRP B 1 224 ? -2.676 -6.238 -4.324 1 98.81 224 TRP B CA 1
ATOM 5264 C C . TRP B 1 224 ? -4.031 -5.898 -3.717 1 98.81 224 TRP B C 1
ATOM 5266 O O . TRP B 1 224 ? -4.82 -6.793 -3.406 1 98.81 224 TRP B O 1
ATOM 5276 N N . PHE B 1 225 ? -4.309 -4.586 -3.572 1 98.75 225 PHE B N 1
ATOM 5277 C CA . PHE B 1 225 ? -5.613 -4.16 -3.08 1 98.75 225 PHE B CA 1
ATOM 5278 C C . PHE B 1 225 ? -6.691 -4.383 -4.137 1 98.75 225 PHE B C 1
ATOM 5280 O O . PHE B 1 225 ? -7.879 -4.438 -3.816 1 98.75 225 PHE B O 1
ATOM 5287 N N . GLY B 1 226 ? -6.293 -4.441 -5.398 1 98.69 226 GLY B N 1
ATOM 5288 C CA . GLY B 1 226 ? -7.207 -4.875 -6.445 1 98.69 226 GLY B CA 1
ATOM 5289 C C . GLY B 1 226 ? -7.238 -6.383 -6.617 1 98.69 226 GLY B C 1
ATOM 5290 O O . GLY B 1 226 ? -8.266 -6.945 -7.004 1 98.69 226 GLY B O 1
ATOM 5291 N N . PHE B 1 227 ? -6.172 -6.992 -6.293 1 98.69 227 PHE B N 1
ATOM 5292 C CA . PHE B 1 227 ? -5.949 -8.414 -6.523 1 98.69 227 PHE B CA 1
ATOM 5293 C C . PHE B 1 227 ? -6.77 -9.258 -5.555 1 98.69 227 PHE B C 1
ATOM 5295 O O . PHE B 1 227 ? -7.641 -10.023 -5.977 1 98.69 227 PHE B O 1
ATOM 5302 N N . ASN B 1 228 ? -6.602 -9.039 -4.27 1 98.88 228 ASN B N 1
ATOM 5303 C CA . ASN B 1 228 ? -7.277 -9.859 -3.27 1 98.88 228 ASN B CA 1
ATOM 5304 C C . ASN B 1 228 ? -8.719 -9.398 -3.049 1 98.88 228 ASN B C 1
ATOM 5306 O O . ASN B 1 228 ? -9.656 -10.148 -3.303 1 98.88 228 ASN B O 1
ATOM 5310 N N . PRO B 1 229 ? -8.961 -8.133 -2.684 1 98.88 229 PRO B N 1
ATOM 5311 C CA . PRO B 1 229 ? -10.344 -7.699 -2.502 1 98.88 229 PRO B CA 1
ATOM 5312 C C . PRO B 1 229 ? -11.164 -7.777 -3.791 1 98.88 229 PRO B C 1
ATOM 5314 O O . PRO B 1 229 ? -12.344 -8.141 -3.758 1 98.88 229 PRO B O 1
ATOM 5317 N N . GLY B 1 230 ? -10.523 -7.469 -4.879 1 98.81 230 GLY B N 1
ATOM 5318 C CA . GLY B 1 230 ? -11.219 -7.43 -6.156 1 98.81 230 GLY B CA 1
ATOM 5319 C C . GLY B 1 230 ? -11.75 -8.781 -6.59 1 98.81 230 GLY B C 1
ATOM 5320 O O . GLY B 1 230 ? -12.703 -8.859 -7.371 1 98.81 230 GLY B O 1
ATOM 5321 N N . SER B 1 231 ? -11.312 -9.828 -6.035 1 98.75 231 SER B N 1
ATOM 5322 C CA . SER B 1 231 ? -11.648 -11.188 -6.465 1 98.75 231 SER B CA 1
ATOM 5323 C C . SER B 1 231 ? -13.047 -11.578 -6 1 98.75 231 SER B C 1
ATOM 5325 O O . SER B 1 231 ? -13.555 -12.641 -6.375 1 98.75 231 SER B O 1
ATOM 5327 N N . PHE B 1 232 ? -13.742 -10.703 -5.254 1 98.69 232 PHE B N 1
ATOM 5328 C CA . PHE B 1 232 ? -15.156 -10.922 -4.957 1 98.69 232 PHE B CA 1
ATOM 5329 C C . PHE B 1 232 ? -16.016 -10.703 -6.203 1 98.69 232 PHE B C 1
ATOM 5331 O O . PHE B 1 232 ? -17.172 -11.133 -6.25 1 98.69 232 PHE B O 1
ATOM 5338 N N . ASP B 1 233 ? -15.516 -9.961 -7.188 1 97.94 233 ASP B N 1
ATOM 5339 C CA . ASP B 1 233 ? -16.141 -9.688 -8.477 1 97.94 233 ASP B CA 1
ATOM 5340 C C . ASP B 1 233 ? -17.328 -8.727 -8.312 1 97.94 233 ASP B C 1
ATOM 5342 O O . ASP B 1 233 ? -17.594 -7.914 -9.203 1 97.94 233 ASP B O 1
ATOM 5346 N N . LYS B 1 234 ? -18.156 -8.93 -7.223 1 98.25 234 LYS B N 1
ATOM 5347 C CA . LYS B 1 234 ? -19.328 -8.117 -6.941 1 98.25 234 LYS B CA 1
ATOM 5348 C C . LYS B 1 234 ? -19.312 -7.598 -5.508 1 98.25 234 LYS B C 1
ATOM 5350 O O . LYS B 1 234 ? -18.938 -8.32 -4.586 1 98.25 234 LYS B O 1
ATOM 5355 N N . ILE B 1 235 ? -19.797 -6.363 -5.391 1 98.56 235 ILE B N 1
ATOM 5356 C CA . ILE B 1 235 ? -19.766 -5.793 -4.047 1 98.56 235 ILE B CA 1
ATOM 5357 C C . ILE B 1 235 ? -21.172 -5.688 -3.494 1 98.56 235 ILE B C 1
ATOM 5359 O O . ILE B 1 235 ? -21.391 -5.789 -2.283 1 98.56 235 ILE B O 1
ATOM 5363 N N . VAL B 1 236 ? -22.234 -5.582 -4.375 1 98.06 236 VAL B N 1
ATOM 5364 C CA . VAL B 1 236 ? -23.609 -5.449 -3.91 1 98.06 236 VAL B CA 1
ATOM 5365 C C . VAL B 1 236 ? -24.219 -6.832 -3.678 1 98.06 236 VAL B C 1
ATOM 5367 O O . VAL B 1 236 ? -25.062 -7.285 -4.453 1 98.06 236 VAL B O 1
ATOM 5370 N N . VAL B 1 237 ? -23.797 -7.477 -2.629 1 97.62 237 VAL B N 1
ATOM 5371 C CA . VAL B 1 237 ? -24.328 -8.758 -2.166 1 97.62 237 VAL B CA 1
ATOM 5372 C C . VAL B 1 237 ? -24.5 -8.727 -0.651 1 97.62 237 VAL B C 1
ATOM 5374 O O . VAL B 1 237 ? -23.531 -8.719 0.1 1 97.62 237 VAL B O 1
ATOM 5377 N N . SER B 1 238 ? -25.734 -8.75 -0.175 1 96.81 238 SER B N 1
ATOM 5378 C CA . SER B 1 238 ? -26.031 -8.719 1.255 1 96.81 238 SER B CA 1
ATOM 5379 C C . SER B 1 238 ? -26.016 -10.125 1.854 1 96.81 238 SER B C 1
ATOM 5381 O O . SER B 1 238 ? -26.266 -11.109 1.157 1 96.81 238 SER B O 1
ATOM 5383 N N . TYR B 1 239 ? -25.719 -10.203 3.111 1 96.88 239 TYR B N 1
ATOM 5384 C CA . TYR B 1 239 ? -25.75 -11.469 3.83 1 96.88 239 TYR B CA 1
ATOM 5385 C C . TYR B 1 239 ? -27.031 -11.625 4.625 1 96.88 239 TYR B C 1
ATOM 5387 O O . TYR B 1 239 ? -27.266 -10.891 5.59 1 96.88 239 TYR B O 1
ATOM 5395 N N . PRO B 1 240 ? -28.031 -12.5 4.328 1 92.62 240 PRO B N 1
ATOM 5396 C CA . PRO B 1 240 ? -29.359 -12.625 4.938 1 92.62 240 PRO B CA 1
ATOM 5397 C C . PRO B 1 240 ? -29.312 -12.789 6.453 1 92.62 240 PRO B C 1
ATOM 5399 O O . PRO B 1 240 ? -30.203 -12.336 7.16 1 92.62 240 PRO B O 1
ATOM 5402 N N . GLY B 1 241 ? -28.266 -13.219 7.129 1 86.5 241 GLY B N 1
ATOM 5403 C CA . GLY B 1 241 ? -28.188 -13.453 8.562 1 86.5 241 GLY B CA 1
ATOM 5404 C C . GLY B 1 241 ? -27.531 -12.305 9.32 1 86.5 241 GLY B C 1
ATOM 5405 O O . GLY B 1 241 ? -27.312 -12.398 10.523 1 86.5 241 GLY B O 1
ATOM 5406 N N . THR B 1 242 ? -27.422 -11.195 8.57 1 90.62 242 THR B N 1
ATOM 5407 C CA . THR B 1 242 ? -26.797 -10.031 9.188 1 90.62 242 THR B CA 1
ATOM 5408 C C . THR B 1 242 ? -27.547 -8.758 8.828 1 90.62 242 THR B C 1
ATOM 5410 O O . THR B 1 242 ? -28.25 -8.703 7.82 1 90.62 242 THR B O 1
ATOM 5413 N N . THR B 1 243 ? -27.469 -7.699 9.68 1 89.62 243 THR B N 1
ATOM 5414 C CA . THR B 1 243 ? -28.219 -6.461 9.477 1 89.62 243 THR B CA 1
ATOM 5415 C C . THR B 1 243 ? -27.406 -5.477 8.641 1 89.62 243 THR B C 1
ATOM 5417 O O . THR B 1 243 ? -27.984 -4.641 7.934 1 89.62 243 THR B O 1
ATOM 5420 N N . TYR B 1 244 ? -26.094 -5.605 8.656 1 92.94 244 TYR B N 1
ATOM 5421 C CA . TYR B 1 244 ? -25.328 -4.547 8 1 92.94 244 TYR B CA 1
ATOM 5422 C C . TYR B 1 244 ? -24.109 -5.117 7.297 1 92.94 244 TYR B C 1
ATOM 5424 O O . TYR B 1 244 ? -23.172 -4.379 6.969 1 92.94 244 TYR B O 1
ATOM 5432 N N . GLN B 1 245 ? -24.109 -6.406 7.105 1 96.19 245 GLN B N 1
ATOM 5433 C CA . GLN B 1 245 ? -22.922 -7.004 6.492 1 96.19 245 GLN B CA 1
ATOM 5434 C C . GLN B 1 245 ? -23.25 -7.551 5.105 1 96.19 245 GLN B C 1
ATOM 5436 O O . GLN B 1 245 ? -24.391 -7.883 4.809 1 96.19 245 GLN B O 1
ATOM 5441 N N . GLY B 1 246 ? -22.328 -7.641 4.305 1 97.94 246 GLY B N 1
ATOM 5442 C CA . GLY B 1 246 ? -22.328 -8.164 2.949 1 97.94 246 GLY B CA 1
ATOM 5443 C C . GLY B 1 246 ? -20.938 -8.289 2.361 1 97.94 246 GLY B C 1
ATOM 5444 O O . GLY B 1 246 ? -19.938 -8.25 3.092 1 97.94 246 GLY B O 1
ATOM 5445 N N . ASN B 1 247 ? -20.844 -8.484 1.034 1 98.69 247 ASN B N 1
ATOM 5446 C CA . ASN B 1 247 ? -19.547 -8.531 0.394 1 98.69 247 ASN B CA 1
ATOM 5447 C C . ASN B 1 247 ? -18.719 -7.289 0.718 1 98.69 247 ASN B C 1
ATOM 5449 O O . ASN B 1 247 ? -17.484 -7.363 0.823 1 98.69 247 ASN B O 1
ATOM 5453 N N . TRP B 1 248 ? -19.453 -6.133 0.939 1 98.56 248 TRP B N 1
ATOM 5454 C CA . TRP B 1 248 ? -18.734 -4.906 1.242 1 98.56 248 TRP B CA 1
ATOM 5455 C C . TRP B 1 248 ? -17.938 -5.047 2.539 1 98.56 248 TRP B C 1
ATOM 5457 O O . TRP B 1 248 ? -16.844 -4.5 2.666 1 98.56 248 TRP B O 1
ATOM 5467 N N . THR B 1 249 ? -18.391 -5.82 3.473 1 98.56 249 THR B N 1
ATOM 5468 C CA . THR B 1 249 ? -17.688 -6.078 4.719 1 98.56 249 THR B CA 1
ATOM 5469 C C . THR B 1 249 ? -16.516 -7.027 4.484 1 98.56 249 THR B C 1
ATOM 5471 O O . THR B 1 249 ? -15.398 -6.777 4.957 1 98.56 249 THR B O 1
ATOM 5474 N N . SER B 1 250 ? -16.781 -8.102 3.723 1 98.75 250 SER B N 1
ATOM 5475 C CA . SER B 1 250 ? -15.758 -9.109 3.453 1 98.75 250 SER B CA 1
ATOM 5476 C C . SER B 1 250 ? -14.617 -8.539 2.615 1 98.75 250 SER B C 1
ATOM 5478 O O . SER B 1 250 ? -13.461 -8.922 2.791 1 98.75 250 SER B O 1
ATOM 5480 N N . ILE B 1 251 ? -14.961 -7.68 1.732 1 98.88 251 ILE B N 1
ATOM 5481 C CA . ILE B 1 251 ? -13.969 -7.008 0.895 1 98.88 251 ILE B CA 1
ATOM 5482 C C . ILE B 1 251 ? -13.039 -6.164 1.766 1 98.88 251 ILE B C 1
ATOM 5484 O O . ILE B 1 251 ? -11.82 -6.219 1.617 1 98.88 251 ILE B O 1
ATOM 5488 N N . GLY B 1 252 ? -13.594 -5.406 2.699 1 98.88 252 GLY B N 1
ATOM 5489 C CA . GLY B 1 252 ? -12.781 -4.652 3.643 1 98.88 252 GLY B CA 1
ATOM 5490 C C . GLY B 1 252 ? -11.883 -5.527 4.488 1 98.88 252 GLY B C 1
ATOM 5491 O O . GLY B 1 252 ? -10.703 -5.215 4.676 1 98.88 252 GLY B O 1
ATOM 5492 N N . ARG B 1 253 ? -12.398 -6.621 4.977 1 98.81 253 ARG B N 1
ATOM 5493 C CA . ARG B 1 253 ? -11.617 -7.559 5.773 1 98.81 253 ARG B CA 1
ATOM 5494 C C . ARG B 1 253 ? -10.453 -8.125 4.961 1 98.81 253 ARG B C 1
ATOM 5496 O O . ARG B 1 253 ? -9.344 -8.273 5.477 1 98.81 253 ARG B O 1
ATOM 5503 N N . THR B 1 254 ? -10.773 -8.445 3.732 1 98.94 254 THR B N 1
ATOM 5504 C CA . THR B 1 254 ? -9.773 -9.008 2.838 1 98.94 254 THR B CA 1
ATOM 5505 C C . THR B 1 254 ? -8.617 -8.023 2.633 1 98.94 254 THR B C 1
ATOM 5507 O O . THR B 1 254 ? -7.453 -8.422 2.619 1 98.94 254 THR B O 1
ATOM 5510 N N . ALA B 1 255 ? -8.938 -6.727 2.496 1 98.88 255 ALA B N 1
ATOM 5511 C CA . ALA B 1 255 ? -7.898 -5.707 2.375 1 98.88 255 ALA B CA 1
ATOM 5512 C C . ALA B 1 255 ? -7.047 -5.645 3.639 1 98.88 255 ALA B C 1
ATOM 5514 O O . ALA B 1 255 ? -5.82 -5.539 3.562 1 98.88 255 ALA B O 1
ATOM 5515 N N . VAL B 1 256 ? -7.656 -5.797 4.785 1 98.88 256 VAL B N 1
ATOM 5516 C CA . VAL B 1 256 ? -6.977 -5.715 6.07 1 98.88 256 VAL B CA 1
ATOM 5517 C C . VAL B 1 256 ? -6.043 -6.91 6.238 1 98.88 256 VAL B C 1
ATOM 5519 O O . VAL B 1 256 ? -4.867 -6.746 6.574 1 98.88 256 VAL B O 1
ATOM 5522 N N . VAL B 1 257 ? -6.52 -8.117 5.957 1 98.88 257 VAL B N 1
ATOM 5523 C CA . VAL B 1 257 ? -5.703 -9.312 6.172 1 98.88 257 VAL B CA 1
ATOM 5524 C C . VAL B 1 257 ? -4.543 -9.328 5.184 1 98.88 257 VAL B C 1
ATOM 5526 O O . VAL B 1 257 ? -3.451 -9.805 5.508 1 98.88 257 VAL B O 1
ATOM 5529 N N . THR B 1 258 ? -4.781 -8.797 3.973 1 98.94 258 THR B N 1
ATOM 5530 C CA . THR B 1 258 ? -3.711 -8.664 2.99 1 98.94 258 THR B CA 1
ATOM 5531 C C . THR B 1 258 ? -2.568 -7.816 3.545 1 98.94 258 THR B C 1
ATOM 5533 O O . THR B 1 258 ? -1.408 -8.227 3.508 1 98.94 258 THR B O 1
ATOM 5536 N N . THR B 1 259 ? -2.916 -6.688 4.129 1 98.88 259 THR B N 1
ATOM 5537 C CA . THR B 1 259 ? -1.941 -5.762 4.691 1 98.88 259 THR B CA 1
ATOM 5538 C C . THR B 1 259 ? -1.21 -6.395 5.871 1 98.88 259 THR B C 1
ATOM 5540 O O . THR B 1 259 ? 0.012 -6.285 5.98 1 98.88 259 THR B O 1
ATOM 5543 N N . LEU B 1 260 ? -1.928 -7.09 6.68 1 98.94 260 LEU B N 1
ATOM 5544 C CA . LEU B 1 260 ? -1.346 -7.652 7.895 1 98.94 260 LEU B CA 1
ATOM 5545 C C . LEU B 1 260 ? -0.406 -8.805 7.562 1 98.94 260 LEU B C 1
ATOM 5547 O O . LEU B 1 260 ? 0.669 -8.93 8.156 1 98.94 260 LEU B O 1
ATOM 5551 N N . ALA B 1 261 ? -0.779 -9.633 6.625 1 98.94 261 ALA B N 1
ATOM 5552 C CA . ALA B 1 261 ? 0.07 -10.758 6.238 1 98.94 261 ALA B CA 1
ATOM 5553 C C . ALA B 1 261 ? 1.366 -10.273 5.598 1 98.94 261 ALA B C 1
ATOM 5555 O O . ALA B 1 261 ? 2.455 -10.719 5.965 1 98.94 261 ALA B O 1
ATOM 5556 N N . GLY B 1 262 ? 1.207 -9.383 4.633 1 98.94 262 GLY B N 1
ATOM 5557 C CA . GLY B 1 262 ? 2.395 -8.828 4 1 98.94 262 GLY B CA 1
ATOM 5558 C C . GLY B 1 262 ? 3.32 -8.133 4.98 1 98.94 262 GLY B C 1
ATOM 5559 O O . GLY B 1 262 ? 4.535 -8.352 4.957 1 98.94 262 GLY B O 1
ATOM 5560 N N . SER B 1 263 ? 2.766 -7.336 5.883 1 98.81 263 SER B N 1
ATOM 5561 C CA . SER B 1 263 ? 3.553 -6.578 6.848 1 98.81 263 SER B CA 1
ATOM 5562 C C . SER B 1 263 ? 4.273 -7.5 7.828 1 98.81 263 SER B C 1
ATOM 5564 O O . SER B 1 263 ? 5.453 -7.305 8.117 1 98.81 263 SER B O 1
ATOM 5566 N N . THR B 1 264 ? 3.572 -8.492 8.258 1 98.88 264 THR B N 1
ATOM 5567 C CA . THR B 1 264 ? 4.176 -9.438 9.195 1 98.88 264 THR B CA 1
ATOM 5568 C C . THR B 1 264 ? 5.328 -10.188 8.539 1 98.88 264 THR B C 1
ATOM 5570 O O . THR B 1 264 ? 6.406 -10.312 9.117 1 98.88 264 THR B O 1
ATOM 5573 N N . ALA B 1 265 ? 5.086 -10.648 7.367 1 98.94 265 ALA B N 1
ATOM 5574 C CA . ALA B 1 265 ? 6.141 -11.375 6.664 1 98.94 265 ALA B CA 1
ATOM 5575 C C . ALA B 1 265 ? 7.355 -10.484 6.422 1 98.94 265 ALA B C 1
ATOM 5577 O O . ALA B 1 265 ? 8.492 -10.945 6.508 1 98.94 265 ALA B O 1
ATOM 5578 N N . GLY B 1 266 ? 7.098 -9.242 6.066 1 98.5 266 GLY B N 1
ATOM 5579 C CA . GLY B 1 266 ? 8.188 -8.297 5.871 1 98.5 266 GLY B CA 1
ATOM 5580 C C . GLY B 1 266 ? 9.055 -8.125 7.105 1 98.5 266 GLY B C 1
ATOM 5581 O O . GLY B 1 266 ? 10.273 -8.266 7.043 1 98.5 266 GLY B O 1
ATOM 5582 N N . ILE B 1 267 ? 8.461 -7.93 8.219 1 97.56 267 ILE B N 1
ATOM 5583 C CA . ILE B 1 267 ? 9.18 -7.66 9.461 1 97.56 267 ILE B CA 1
ATOM 5584 C C . ILE B 1 267 ? 9.906 -8.93 9.922 1 97.56 267 ILE B C 1
ATOM 5586 O O . ILE B 1 267 ? 11.055 -8.867 10.359 1 97.56 267 ILE B O 1
ATOM 5590 N N . VAL B 1 268 ? 9.242 -10.016 9.82 1 98.56 268 VAL B N 1
ATOM 5591 C CA . VAL B 1 268 ? 9.828 -11.273 10.273 1 98.56 268 VAL B CA 1
ATOM 5592 C C . VAL B 1 268 ? 11 -11.656 9.375 1 98.56 268 VAL B C 1
ATOM 5594 O O . VAL B 1 268 ? 12.031 -12.141 9.852 1 98.56 268 VAL B O 1
ATOM 5597 N N . THR B 1 269 ? 10.891 -11.461 8.117 1 98.56 269 THR B N 1
ATOM 5598 C CA . THR B 1 269 ? 12 -11.734 7.211 1 98.56 269 THR B CA 1
ATOM 5599 C C . THR B 1 269 ? 13.188 -10.82 7.516 1 98.56 269 THR B C 1
ATOM 5601 O O . THR B 1 269 ? 14.336 -11.266 7.508 1 98.56 269 THR B O 1
ATOM 5604 N N . LEU B 1 270 ? 12.883 -9.555 7.738 1 96.62 270 LEU B N 1
ATOM 5605 C CA . LEU B 1 270 ? 13.93 -8.586 8.055 1 96.62 270 LEU B CA 1
ATOM 5606 C C . LEU B 1 270 ? 14.719 -9.023 9.289 1 96.62 270 LEU B C 1
ATOM 5608 O O . LEU B 1 270 ? 15.945 -9.086 9.25 1 96.62 270 LEU B O 1
ATOM 5612 N N . PHE B 1 271 ? 14.055 -9.398 10.344 1 96.62 271 PHE B N 1
ATOM 5613 C CA . PHE B 1 271 ? 14.711 -9.789 11.586 1 96.62 271 PHE B CA 1
ATOM 5614 C C . PHE B 1 271 ? 15.344 -11.172 11.461 1 96.62 271 PHE B C 1
ATOM 5616 O O . PHE B 1 271 ? 16.438 -11.406 11.977 1 96.62 271 PHE B O 1
ATOM 5623 N N . GLY B 1 272 ? 14.617 -12.07 10.82 1 97.25 272 GLY B N 1
ATOM 5624 C CA . GLY B 1 272 ? 15.18 -13.398 10.609 1 97.25 272 GLY B CA 1
ATOM 5625 C C . GLY B 1 272 ? 16.469 -13.383 9.82 1 97.25 272 GLY B C 1
ATOM 5626 O O . GLY B 1 272 ? 17.438 -14.047 10.195 1 97.25 272 GLY B O 1
ATOM 5627 N N . ARG B 1 273 ? 16.5 -12.656 8.797 1 96.12 273 ARG B N 1
ATOM 5628 C CA . ARG B 1 273 ? 17.703 -12.57 7.961 1 96.12 273 ARG B CA 1
ATOM 5629 C C . ARG B 1 273 ? 18.812 -11.828 8.688 1 96.12 273 ARG B C 1
ATOM 5631 O O . ARG B 1 273 ? 20 -12.164 8.531 1 96.12 273 ARG B O 1
ATOM 5638 N N . ARG B 1 274 ? 18.484 -10.781 9.398 1 93.5 274 ARG B N 1
ATOM 5639 C CA . ARG B 1 274 ? 19.469 -10.078 10.203 1 93.5 274 ARG B CA 1
ATOM 5640 C C . ARG B 1 274 ? 20.203 -11.047 11.133 1 93.5 274 ARG B C 1
ATOM 5642 O O . ARG B 1 274 ? 21.422 -10.938 11.32 1 93.5 274 ARG B O 1
ATOM 5649 N N . LEU B 1 275 ? 19.5 -11.953 11.711 1 94.31 275 LEU B N 1
ATOM 5650 C CA . LEU B 1 275 ? 20.094 -12.938 12.609 1 94.31 275 LEU B CA 1
ATOM 5651 C C . LEU B 1 275 ? 21.031 -13.867 11.859 1 94.31 275 LEU B C 1
ATOM 5653 O O . LEU B 1 275 ? 22.031 -14.344 12.422 1 94.31 275 LEU B O 1
ATOM 5657 N N . LEU B 1 276 ? 20.797 -14.047 10.625 1 92.69 276 LEU B N 1
ATOM 5658 C CA . LEU B 1 276 ? 21.562 -15 9.836 1 92.69 276 LEU B CA 1
ATOM 5659 C C . LEU B 1 276 ? 22.781 -14.328 9.195 1 92.69 276 LEU B C 1
ATOM 5661 O O . LEU B 1 276 ? 23.859 -14.93 9.109 1 92.69 276 LEU B O 1
ATOM 5665 N N . ILE B 1 277 ? 22.625 -13.055 8.773 1 89.81 277 ILE B N 1
ATOM 5666 C CA . ILE B 1 277 ? 23.672 -12.484 7.953 1 89.81 277 ILE B CA 1
ATOM 5667 C C . ILE B 1 277 ? 24.359 -11.336 8.703 1 89.81 277 ILE B C 1
ATOM 5669 O O . ILE B 1 277 ? 25.406 -10.852 8.289 1 89.81 277 ILE B O 1
ATOM 5673 N N . GLY B 1 278 ? 23.719 -10.734 9.703 1 89.44 278 GLY B N 1
ATOM 5674 C CA . GLY B 1 278 ? 24.391 -9.828 10.609 1 89.44 278 GLY B CA 1
ATOM 5675 C C . GLY B 1 278 ? 24.141 -8.359 10.305 1 89.44 278 GLY B C 1
ATOM 5676 O O . GLY B 1 278 ? 24.609 -7.477 11.023 1 89.44 278 GLY B O 1
ATOM 5677 N N . HIS B 1 279 ? 23.516 -8.07 9.164 1 88.31 279 HIS B N 1
ATOM 5678 C CA . HIS B 1 279 ? 23.188 -6.684 8.867 1 88.31 279 HIS B CA 1
ATOM 5679 C C . HIS B 1 279 ? 21.766 -6.547 8.328 1 88.31 279 HIS B C 1
ATOM 5681 O O . HIS B 1 279 ? 21.156 -7.535 7.914 1 88.31 279 HIS B O 1
ATOM 5687 N N . TRP B 1 280 ? 21.266 -5.336 8.398 1 90.81 280 TRP B N 1
ATOM 5688 C CA . TRP B 1 280 ? 19.922 -5.043 7.875 1 90.81 280 TRP B CA 1
ATOM 5689 C C . TRP B 1 280 ? 19.953 -4.906 6.355 1 90.81 280 TRP B C 1
ATOM 5691 O O . TRP B 1 280 ? 20.797 -4.195 5.805 1 90.81 280 TRP B O 1
ATOM 5701 N N . ASP B 1 281 ? 19.047 -5.613 5.699 1 89 281 ASP B N 1
ATOM 5702 C CA . ASP B 1 281 ? 19 -5.602 4.238 1 89 281 ASP B CA 1
ATOM 5703 C C . ASP B 1 281 ? 17.609 -5.215 3.742 1 89 281 ASP B C 1
ATOM 5705 O O . ASP B 1 281 ? 16.625 -5.898 4.035 1 89 281 ASP B O 1
ATOM 5709 N N . ALA B 1 282 ? 17.578 -4.18 2.939 1 89.88 282 ALA B N 1
ATOM 5710 C CA . ALA B 1 282 ? 16.312 -3.648 2.445 1 89.88 282 ALA B CA 1
ATOM 5711 C C . ALA B 1 282 ? 15.633 -4.641 1.511 1 89.88 282 ALA B C 1
ATOM 5713 O O . ALA B 1 282 ? 14.398 -4.699 1.449 1 89.88 282 ALA B O 1
ATOM 5714 N N . MET B 1 283 ? 16.344 -5.422 0.788 1 91.56 283 MET B N 1
ATOM 5715 C CA . MET B 1 283 ? 15.789 -6.391 -0.15 1 91.56 283 MET B CA 1
ATOM 5716 C C . MET B 1 283 ? 15.047 -7.5 0.591 1 91.56 283 MET B C 1
ATOM 5718 O O . MET B 1 283 ? 14.047 -8.023 0.093 1 91.56 283 MET B O 1
ATOM 5722 N N . ASP B 1 284 ? 15.547 -7.746 1.772 1 94.25 284 ASP B N 1
ATOM 5723 C CA . ASP B 1 284 ? 14.938 -8.82 2.551 1 94.25 284 ASP B CA 1
ATOM 5724 C C . ASP B 1 284 ? 13.523 -8.445 2.986 1 94.25 284 ASP B C 1
ATOM 5726 O O . ASP B 1 284 ? 12.609 -9.266 2.906 1 94.25 284 ASP B O 1
ATOM 5730 N N . VAL B 1 285 ? 13.352 -7.266 3.475 1 96.31 285 VAL B N 1
ATOM 5731 C CA . VAL B 1 285 ? 12.023 -6.848 3.914 1 96.31 285 VAL B CA 1
ATOM 5732 C C . VAL B 1 285 ? 11.078 -6.797 2.719 1 96.31 285 VAL B C 1
ATOM 5734 O O . VAL B 1 285 ? 9.906 -7.156 2.836 1 96.31 285 VAL B O 1
ATOM 5737 N N . CYS B 1 286 ? 11.539 -6.34 1.571 1 97.31 286 CYS B N 1
ATOM 5738 C CA . CYS B 1 286 ? 10.727 -6.266 0.367 1 97.31 286 CYS B CA 1
ATOM 5739 C C . CYS B 1 286 ? 10.273 -7.652 -0.072 1 97.31 286 CYS B C 1
ATOM 5741 O O . CYS B 1 286 ? 9.078 -7.883 -0.289 1 97.31 286 CYS B O 1
ATOM 5743 N N . ASN B 1 287 ? 11.211 -8.602 -0.162 1 97.81 287 ASN B N 1
ATOM 5744 C CA . ASN B 1 287 ? 10.875 -9.961 -0.577 1 97.81 287 ASN B CA 1
ATOM 5745 C C . ASN B 1 287 ? 9.969 -10.648 0.441 1 97.81 287 ASN B C 1
ATOM 5747 O O . ASN B 1 287 ? 9.047 -11.375 0.066 1 97.81 287 ASN B O 1
ATOM 5751 N N . GLY B 1 288 ? 10.32 -10.43 1.682 1 98.62 288 GLY B N 1
ATOM 5752 C CA . GLY B 1 288 ? 9.461 -10.984 2.715 1 98.62 288 GLY B CA 1
ATOM 5753 C C . GLY B 1 288 ? 8.031 -10.484 2.627 1 98.62 288 GLY B C 1
ATOM 5754 O O . GLY B 1 288 ? 7.09 -11.281 2.705 1 98.62 288 GLY B O 1
ATOM 5755 N N . LEU B 1 289 ? 7.906 -9.172 2.516 1 98.81 289 LEU B N 1
ATOM 5756 C CA . LEU B 1 289 ? 6.594 -8.547 2.367 1 98.81 289 LEU B CA 1
ATOM 5757 C C . LEU B 1 289 ? 5.82 -9.172 1.212 1 98.81 289 LEU B C 1
ATOM 5759 O O . LEU B 1 289 ? 4.66 -9.555 1.371 1 98.81 289 LEU B O 1
ATOM 5763 N N . LEU B 1 290 ? 6.453 -9.359 0.082 1 98.81 290 LEU B N 1
ATOM 5764 C CA . LEU B 1 290 ? 5.816 -9.961 -1.089 1 98.81 290 LEU B CA 1
ATOM 5765 C C . LEU B 1 290 ? 5.441 -11.414 -0.823 1 98.81 290 LEU B C 1
ATOM 5767 O O . LEU B 1 290 ? 4.387 -11.875 -1.26 1 98.81 290 LEU B O 1
ATOM 5771 N N . GLY B 1 291 ? 6.32 -12.102 -0.11 1 98.88 291 GLY B N 1
ATOM 5772 C CA . GLY B 1 291 ? 6 -13.469 0.255 1 98.88 291 GLY B CA 1
ATOM 5773 C C . GLY B 1 291 ? 4.73 -13.586 1.079 1 98.88 291 GLY B C 1
ATOM 5774 O O . GLY B 1 291 ? 3.93 -14.5 0.875 1 98.88 291 GLY B O 1
ATOM 5775 N N . GLY B 1 292 ? 4.559 -12.695 2.02 1 98.94 292 GLY B N 1
ATOM 5776 C CA . GLY B 1 292 ? 3.35 -12.672 2.824 1 98.94 292 GLY B CA 1
ATOM 5777 C C . GLY B 1 292 ? 2.102 -12.367 2.02 1 98.94 292 GLY B C 1
ATOM 5778 O O . GLY B 1 292 ? 1.044 -12.953 2.256 1 98.94 292 GLY B O 1
ATOM 5779 N N . LEU B 1 293 ? 2.219 -11.414 1.086 1 98.94 293 LEU B N 1
ATOM 5780 C CA . LEU B 1 293 ? 1.107 -11.078 0.203 1 98.94 293 LEU B CA 1
ATOM 5781 C C . LEU B 1 293 ? 0.705 -12.281 -0.647 1 98.94 293 LEU B C 1
ATOM 5783 O O . LEU B 1 293 ? -0.485 -12.555 -0.813 1 98.94 293 LEU B O 1
ATOM 5787 N N . VAL B 1 294 ? 1.685 -13.031 -1.147 1 98.94 294 VAL B N 1
ATOM 5788 C CA . VAL B 1 294 ? 1.445 -14.227 -1.954 1 98.94 294 VAL B CA 1
ATOM 5789 C C . VAL B 1 294 ? 0.75 -15.289 -1.108 1 98.94 294 VAL B C 1
ATOM 5791 O O . VAL B 1 294 ? -0.235 -15.891 -1.543 1 98.94 294 VAL B O 1
ATOM 5794 N N . ALA B 1 295 ? 1.16 -15.453 0.075 1 99 295 ALA B N 1
ATOM 5795 C CA . ALA B 1 295 ? 0.662 -16.516 0.936 1 99 295 ALA B CA 1
ATOM 5796 C C . ALA B 1 295 ? -0.8 -16.297 1.307 1 99 295 ALA B C 1
ATOM 5798 O O . ALA B 1 295 ? -1.616 -17.219 1.241 1 99 295 ALA B O 1
ATOM 5799 N N . ILE B 1 296 ? -1.157 -15.117 1.619 1 98.94 296 ILE B N 1
ATOM 5800 C CA . ILE B 1 296 ? -2.486 -14.844 2.158 1 98.94 296 ILE B CA 1
ATOM 5801 C C . ILE B 1 296 ? -3.512 -14.859 1.026 1 98.94 296 ILE B C 1
ATOM 5803 O O . ILE B 1 296 ? -4.719 -14.898 1.276 1 98.94 296 ILE B O 1
ATOM 5807 N N . THR B 1 297 ? -3.068 -14.844 -0.208 1 98.94 297 THR B N 1
ATOM 5808 C CA . THR B 1 297 ? -3.887 -14.641 -1.398 1 98.94 297 THR B CA 1
ATOM 5809 C C . THR B 1 297 ? -4.914 -15.758 -1.548 1 98.94 297 THR B C 1
ATOM 5811 O O . THR B 1 297 ? -6.043 -15.516 -1.978 1 98.94 297 THR B O 1
ATOM 5814 N N . SER B 1 298 ? -4.633 -16.969 -1.085 1 98.94 298 SER B N 1
ATOM 5815 C CA . SER B 1 298 ? -5.555 -18.094 -1.175 1 98.94 298 SER B CA 1
ATOM 5816 C C . SER B 1 298 ? -6.691 -17.969 -0.17 1 98.94 298 SER B C 1
ATOM 5818 O O . SER B 1 298 ? -7.855 -18.203 -0.506 1 98.94 298 SER B O 1
ATOM 5820 N N . GLY B 1 299 ? -6.363 -17.578 1.012 1 98.94 299 GLY B N 1
ATOM 5821 C CA . GLY B 1 299 ? -7.332 -17.625 2.094 1 98.94 299 GLY B CA 1
ATOM 5822 C C . GLY B 1 299 ? -7.805 -16.234 2.521 1 98.94 299 GLY B C 1
ATOM 5823 O O . GLY B 1 299 ? -8.516 -16.109 3.52 1 98.94 299 GLY B O 1
ATOM 5824 N N . CYS B 1 300 ? -7.516 -15.188 1.809 1 98.94 300 CYS B N 1
ATOM 5825 C CA . CYS B 1 300 ? -7.703 -13.812 2.264 1 98.94 300 CYS B CA 1
ATOM 5826 C C . CYS B 1 300 ? -9.172 -13.516 2.512 1 98.94 300 CYS B C 1
ATOM 5828 O O . CYS B 1 300 ? -9.508 -12.656 3.324 1 98.94 300 CYS B O 1
ATOM 5830 N N . SER B 1 301 ? -10.102 -14.258 1.906 1 98.88 301 SER B N 1
ATOM 5831 C CA . SER B 1 301 ? -11.523 -13.984 2.061 1 98.88 301 SER B CA 1
ATOM 5832 C C . SER B 1 301 ? -12.125 -14.781 3.213 1 98.88 301 SER B C 1
ATOM 5834 O O . SER B 1 301 ? -13.258 -14.531 3.623 1 98.88 301 SER B O 1
ATOM 5836 N N . VAL B 1 302 ? -11.352 -15.75 3.771 1 98.94 302 VAL B N 1
ATOM 5837 C CA . VAL B 1 302 ? -12.039 -16.703 4.645 1 98.94 302 VAL B CA 1
ATOM 5838 C C . VAL B 1 302 ? -11.305 -16.797 5.98 1 98.94 302 VAL B C 1
ATOM 5840 O O . VAL B 1 302 ? -11.469 -17.766 6.715 1 98.94 302 VAL B O 1
ATOM 5843 N N . VAL B 1 303 ? -10.453 -15.836 6.277 1 98.81 303 VAL B N 1
ATOM 5844 C CA . VAL B 1 303 ? -9.734 -15.914 7.543 1 98.81 303 VAL B CA 1
ATOM 5845 C C . VAL B 1 303 ? -9.891 -14.609 8.312 1 98.81 303 VAL B C 1
ATOM 5847 O O . VAL B 1 303 ? -10.227 -13.578 7.734 1 98.81 303 VAL B O 1
ATOM 5850 N N . GLU B 1 304 ? -9.625 -14.641 9.57 1 98.12 304 GLU B N 1
ATOM 5851 C CA . GLU B 1 304 ? -9.656 -13.492 10.469 1 98.12 304 GLU B CA 1
ATOM 5852 C C . GLU B 1 304 ? -8.336 -12.734 10.438 1 98.12 304 GLU B C 1
ATOM 5854 O O . GLU B 1 304 ? -7.297 -13.297 10.078 1 98.12 304 GLU B O 1
ATOM 5859 N N . PRO B 1 305 ? -8.336 -11.5 10.875 1 98.5 305 PRO B N 1
ATOM 5860 C CA . PRO B 1 305 ? -7.113 -10.695 10.891 1 98.5 305 PRO B CA 1
ATOM 5861 C C . PRO B 1 305 ? -5.996 -11.328 11.711 1 98.5 305 PRO B C 1
ATOM 5863 O O . PRO B 1 305 ? -4.832 -11.305 11.297 1 98.5 305 PRO B O 1
ATOM 5866 N N . TRP B 1 306 ? -6.289 -11.906 12.812 1 98.31 306 TRP B N 1
ATOM 5867 C CA . TRP B 1 306 ? -5.238 -12.508 13.633 1 98.31 306 TRP B CA 1
ATOM 5868 C C . TRP B 1 306 ? -4.555 -13.648 12.883 1 98.31 306 TRP B C 1
ATOM 5870 O O . TRP B 1 306 ? -3.35 -13.867 13.047 1 98.31 306 TRP B O 1
ATOM 5880 N N . ALA B 1 307 ? -5.293 -14.414 12.133 1 98.75 307 ALA B N 1
ATOM 5881 C CA . ALA B 1 307 ? -4.734 -15.531 11.375 1 98.75 307 ALA B CA 1
ATOM 5882 C C . ALA B 1 307 ? -3.785 -15.039 10.289 1 98.75 307 ALA B C 1
ATOM 5884 O O . ALA B 1 307 ? -2.822 -15.727 9.945 1 98.75 307 ALA B O 1
ATOM 5885 N N . ALA B 1 308 ? -4.086 -13.852 9.758 1 98.88 308 ALA B N 1
ATOM 5886 C CA . ALA B 1 308 ? -3.223 -13.273 8.727 1 98.88 308 ALA B CA 1
ATOM 5887 C C . ALA B 1 308 ? -1.82 -13.016 9.273 1 98.88 308 ALA B C 1
ATOM 5889 O O . ALA B 1 308 ? -0.833 -13.148 8.547 1 98.88 308 ALA B O 1
ATOM 5890 N N . ILE B 1 309 ? -1.719 -12.641 10.539 1 98.88 309 ILE B N 1
ATOM 5891 C CA . ILE B 1 309 ? -0.428 -12.453 11.195 1 98.88 309 ILE B CA 1
ATOM 5892 C C . ILE B 1 309 ? 0.353 -13.766 11.18 1 98.88 309 ILE B C 1
ATOM 5894 O O . ILE B 1 309 ? 1.538 -13.789 10.844 1 98.88 309 ILE B O 1
ATOM 5898 N N . LEU B 1 310 ? -0.288 -14.82 11.461 1 98.81 310 LEU B N 1
ATOM 5899 C CA . LEU B 1 310 ? 0.339 -16.141 11.477 1 98.81 310 LEU B CA 1
ATOM 5900 C C . LEU B 1 310 ? 0.753 -16.562 10.062 1 98.81 310 LEU B C 1
ATOM 5902 O O . LEU B 1 310 ? 1.821 -17.141 9.875 1 98.81 310 LEU B O 1
ATOM 5906 N N . CYS B 1 311 ? -0.12 -16.297 9.148 1 98.94 311 CYS B N 1
ATOM 5907 C CA . CYS B 1 311 ? 0.188 -16.609 7.762 1 98.94 311 CYS B CA 1
ATOM 5908 C C . CYS B 1 311 ? 1.486 -15.938 7.324 1 98.94 311 CYS B C 1
ATOM 5910 O O . CYS B 1 311 ? 2.361 -16.594 6.75 1 98.94 311 CYS B O 1
ATOM 5912 N N . GLY B 1 312 ? 1.565 -14.602 7.625 1 98.94 312 GLY B N 1
ATOM 5913 C CA . GLY B 1 312 ? 2.771 -13.867 7.277 1 98.94 312 GLY B CA 1
ATOM 5914 C C . GLY B 1 312 ? 4.004 -14.359 8.016 1 98.94 312 GLY B C 1
ATOM 5915 O O . GLY B 1 312 ? 5.086 -14.453 7.43 1 98.94 312 GLY B O 1
ATOM 5916 N N . PHE B 1 313 ? 3.812 -14.703 9.25 1 98.94 313 PHE B N 1
ATOM 5917 C CA . PHE B 1 313 ? 4.922 -15.172 10.07 1 98.94 313 PHE B CA 1
ATOM 5918 C C . PHE B 1 313 ? 5.547 -16.422 9.461 1 98.94 313 PHE B C 1
ATOM 5920 O O . PHE B 1 313 ? 6.766 -16.5 9.297 1 98.94 313 PHE B O 1
ATOM 5927 N N . VAL B 1 314 ? 4.766 -17.375 9.07 1 98.94 314 VAL B N 1
ATOM 5928 C CA . VAL B 1 314 ? 5.27 -18.641 8.547 1 98.94 314 VAL B CA 1
ATOM 5929 C C . VAL B 1 314 ? 5.801 -18.438 7.129 1 98.94 314 VAL B C 1
ATOM 5931 O O . VAL B 1 314 ? 6.797 -19.062 6.738 1 98.94 314 VAL B O 1
ATOM 5934 N N . ALA B 1 315 ? 5.125 -17.578 6.375 1 98.94 315 ALA B N 1
ATOM 5935 C CA . ALA B 1 315 ? 5.578 -17.297 5.016 1 98.94 315 ALA B CA 1
ATOM 5936 C C . ALA B 1 315 ? 7.023 -16.812 5.008 1 98.94 315 ALA B C 1
ATOM 5938 O O . ALA B 1 315 ? 7.809 -17.172 4.129 1 98.94 315 ALA B O 1
ATOM 5939 N N . ALA B 1 316 ? 7.359 -15.992 6.008 1 98.88 316 ALA B N 1
ATOM 5940 C CA . ALA B 1 316 ? 8.719 -15.484 6.113 1 98.88 316 ALA B CA 1
ATOM 5941 C C . ALA B 1 316 ? 9.727 -16.625 6.238 1 98.88 316 ALA B C 1
ATOM 5943 O O . ALA B 1 316 ? 10.75 -16.641 5.547 1 98.88 316 ALA B O 1
ATOM 5944 N N . TRP B 1 317 ? 9.453 -17.547 7.023 1 98.81 317 TRP B N 1
ATOM 5945 C CA . TRP B 1 317 ? 10.375 -18.656 7.266 1 98.81 317 TRP B CA 1
ATOM 5946 C C . TRP B 1 317 ? 10.406 -19.609 6.082 1 98.81 317 TRP B C 1
ATOM 5948 O O . TRP B 1 317 ? 11.445 -20.203 5.781 1 98.81 317 TRP B O 1
ATOM 5958 N N . VAL B 1 318 ? 9.289 -19.797 5.41 1 98.88 318 VAL B N 1
ATOM 5959 C CA . VAL B 1 318 ? 9.258 -20.578 4.184 1 98.88 318 VAL B CA 1
ATOM 5960 C C . VAL B 1 318 ? 10.203 -19.969 3.152 1 98.88 318 VAL B C 1
ATOM 5962 O O . VAL B 1 318 ? 11.016 -20.672 2.549 1 98.88 318 VAL B O 1
ATOM 5965 N N . LEU B 1 319 ? 10.102 -18.656 2.986 1 98.75 319 LEU B N 1
ATOM 5966 C CA . LEU B 1 319 ? 10.945 -17.953 2.023 1 98.75 319 LEU B CA 1
ATOM 5967 C C . LEU B 1 319 ? 12.414 -18.078 2.41 1 98.75 319 LEU B C 1
ATOM 5969 O O . LEU B 1 319 ? 13.258 -18.422 1.578 1 98.75 319 LEU B O 1
ATOM 5973 N N . ILE B 1 320 ? 12.742 -17.812 3.688 1 98.56 320 ILE B N 1
ATOM 5974 C CA . ILE B 1 320 ? 14.117 -17.891 4.172 1 98.56 320 ILE B CA 1
ATOM 5975 C C . ILE B 1 320 ? 14.656 -19.297 3.992 1 98.56 320 ILE B C 1
ATOM 5977 O O . ILE B 1 320 ? 15.758 -19.484 3.473 1 98.56 320 ILE B O 1
ATOM 5981 N N . GLY B 1 321 ? 13.875 -20.281 4.398 1 98.62 321 GLY B N 1
ATOM 5982 C CA . GLY B 1 321 ? 14.297 -21.672 4.293 1 98.62 321 GLY B CA 1
ATOM 5983 C C . GLY B 1 321 ? 14.523 -22.125 2.861 1 98.62 321 GLY B C 1
ATOM 5984 O O . GLY B 1 321 ? 15.531 -22.781 2.562 1 98.62 321 GLY B O 1
ATOM 5985 N N . LEU B 1 322 ? 13.648 -21.781 1.967 1 98.69 322 LEU B N 1
ATOM 5986 C CA . LEU B 1 322 ? 13.766 -22.203 0.58 1 98.69 322 LEU B CA 1
ATOM 5987 C C . LEU B 1 322 ? 14.906 -21.484 -0.121 1 98.69 322 LEU B C 1
ATOM 5989 O O . LEU B 1 322 ? 15.531 -22.031 -1.032 1 98.69 322 LEU B O 1
ATOM 5993 N N . ASN B 1 323 ? 15.188 -20.266 0.265 1 97.62 323 ASN B N 1
ATOM 5994 C CA . ASN B 1 323 ? 16.359 -19.578 -0.272 1 97.62 323 ASN B CA 1
ATOM 5995 C C . ASN B 1 323 ? 17.656 -20.281 0.125 1 97.62 323 ASN B C 1
ATOM 5997 O O . ASN B 1 323 ? 18.578 -20.391 -0.679 1 97.62 323 ASN B O 1
ATOM 6001 N N . ILE B 1 324 ? 17.719 -20.75 1.382 1 97.12 324 ILE B N 1
ATOM 6002 C CA . ILE B 1 324 ? 18.891 -21.5 1.849 1 97.12 324 ILE B CA 1
ATOM 6003 C C . ILE B 1 324 ? 19.016 -22.797 1.054 1 97.12 324 ILE B C 1
ATOM 6005 O O . ILE B 1 324 ? 20.109 -23.141 0.59 1 97.12 324 ILE B O 1
ATOM 6009 N N . VAL B 1 325 ? 17.906 -23.469 0.828 1 97.94 325 VAL B N 1
ATOM 6010 C CA . VAL B 1 325 ? 17.906 -24.734 0.1 1 97.94 325 VAL B CA 1
ATOM 6011 C C . VAL B 1 325 ? 18.312 -24.5 -1.35 1 97.94 325 VAL B C 1
ATOM 6013 O O . VAL B 1 325 ? 19.062 -25.297 -1.924 1 97.94 325 VAL B O 1
ATOM 6016 N N . ALA B 1 326 ? 17.797 -23.453 -1.96 1 97.38 326 ALA B N 1
ATOM 6017 C CA . ALA B 1 326 ? 18.125 -23.125 -3.344 1 97.38 326 ALA B CA 1
ATOM 6018 C C . ALA B 1 326 ? 19.641 -22.969 -3.52 1 97.38 326 ALA B C 1
ATOM 6020 O O . ALA B 1 326 ? 20.219 -23.469 -4.488 1 97.38 326 ALA B O 1
ATOM 6021 N N . LEU B 1 327 ? 20.266 -22.281 -2.605 1 95.81 327 LEU B N 1
ATOM 6022 C CA . LEU B 1 327 ? 21.703 -22.078 -2.674 1 95.81 327 LEU B CA 1
ATOM 6023 C C . LEU B 1 327 ? 22.453 -23.391 -2.512 1 95.81 327 LEU B C 1
ATOM 6025 O O . LEU B 1 327 ? 23.422 -23.641 -3.217 1 95.81 327 LEU B O 1
ATOM 6029 N N . LYS B 1 328 ? 22.031 -24.188 -1.601 1 96.19 328 LYS B N 1
ATOM 6030 C CA . LYS B 1 328 ? 22.656 -25.469 -1.354 1 96.19 328 LYS B CA 1
ATOM 6031 C C . LYS B 1 328 ? 22.547 -26.375 -2.574 1 96.19 328 LYS B C 1
ATOM 6033 O O . LYS B 1 328 ? 23.422 -27.219 -2.818 1 96.19 328 LYS B O 1
ATOM 6038 N N . MET B 1 329 ? 21.5 -26.156 -3.381 1 96.88 329 MET B N 1
ATOM 6039 C CA . MET B 1 329 ? 21.25 -27.016 -4.543 1 96.88 329 MET B CA 1
ATOM 6040 C C . MET B 1 329 ? 21.812 -26.359 -5.812 1 96.88 329 MET B C 1
ATOM 6042 O O . MET B 1 329 ? 21.578 -26.859 -6.914 1 96.88 329 MET B O 1
ATOM 6046 N N . ASN B 1 330 ? 22.438 -25.266 -5.711 1 96.75 330 ASN B N 1
ATOM 6047 C CA . ASN B 1 330 ? 22.984 -24.5 -6.832 1 96.75 330 ASN B CA 1
ATOM 6048 C C . ASN B 1 330 ? 21.891 -24.109 -7.828 1 96.75 330 ASN B C 1
ATOM 6050 O O . ASN B 1 330 ? 22.078 -24.219 -9.039 1 96.75 330 ASN B O 1
ATOM 6054 N N . TYR B 1 331 ? 20.719 -23.812 -7.273 1 97.38 331 TYR B N 1
ATOM 6055 C CA . TYR B 1 331 ? 19.578 -23.312 -8.047 1 97.38 331 TYR B CA 1
ATOM 6056 C C . TYR B 1 331 ? 19.625 -21.797 -8.172 1 97.38 331 TYR B C 1
ATOM 6058 O O . TYR B 1 331 ? 19.75 -21.094 -7.172 1 97.38 331 TYR B O 1
ATOM 6066 N N . ASP B 1 332 ? 19.594 -21.328 -9.43 1 97 332 ASP B N 1
ATOM 6067 C CA . ASP B 1 332 ? 19.734 -19.891 -9.68 1 97 332 ASP B CA 1
ATOM 6068 C C . ASP B 1 332 ? 18.422 -19.312 -10.227 1 97 332 ASP B C 1
ATOM 6070 O O . ASP B 1 332 ? 18.078 -19.547 -11.383 1 97 332 ASP B O 1
ATOM 6074 N N . ASP B 1 333 ? 17.766 -18.578 -9.414 1 96.38 333 ASP B N 1
ATOM 6075 C CA . ASP B 1 333 ? 16.547 -17.828 -9.711 1 96.38 333 ASP B CA 1
ATOM 6076 C C . ASP B 1 333 ? 16.719 -16.359 -9.32 1 96.38 333 ASP B C 1
ATOM 6078 O O . ASP B 1 333 ? 16.484 -15.984 -8.164 1 96.38 333 ASP B O 1
ATOM 6082 N N . PRO B 1 334 ? 17.062 -15.523 -10.297 1 94.19 334 PRO B N 1
ATOM 6083 C CA . PRO B 1 334 ? 17.453 -14.148 -10.008 1 94.19 334 PRO B CA 1
ATOM 6084 C C . PRO B 1 334 ? 16.422 -13.406 -9.164 1 94.19 334 PRO B C 1
ATOM 6086 O O . PRO B 1 334 ? 16.781 -12.531 -8.367 1 94.19 334 PRO B O 1
ATOM 6089 N N . LEU B 1 335 ? 15.164 -13.695 -9.305 1 94.69 335 LEU B N 1
ATOM 6090 C CA . LEU B 1 335 ? 14.125 -12.969 -8.57 1 94.69 335 LEU B CA 1
ATOM 6091 C C . LEU B 1 335 ? 13.484 -13.859 -7.516 1 94.69 335 LEU B C 1
ATOM 6093 O O . LEU B 1 335 ? 12.445 -13.516 -6.957 1 94.69 335 LEU B O 1
ATOM 6097 N N . GLU B 1 336 ? 14.023 -15.039 -7.293 1 96.19 336 GLU B N 1
ATOM 6098 C CA . GLU B 1 336 ? 13.57 -15.969 -6.27 1 96.19 336 GLU B CA 1
ATOM 6099 C C . GLU B 1 336 ? 12.094 -16.312 -6.449 1 96.19 336 GLU B C 1
ATOM 6101 O O . GLU B 1 336 ? 11.344 -16.391 -5.477 1 96.19 336 GLU B O 1
ATOM 6106 N N . ALA B 1 337 ? 11.656 -16.438 -7.641 1 96.81 337 ALA B N 1
ATOM 6107 C CA . ALA B 1 337 ? 10.242 -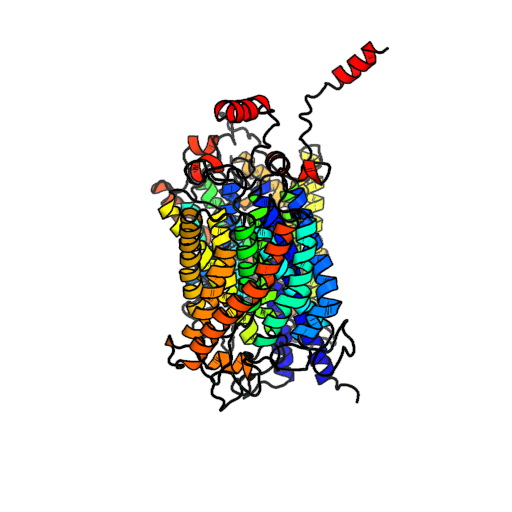16.656 -7.93 1 96.81 337 ALA B CA 1
ATOM 6108 C C . ALA B 1 337 ? 9.773 -18 -7.391 1 96.81 337 ALA B C 1
ATOM 6110 O O . ALA B 1 337 ? 8.695 -18.109 -6.805 1 96.81 337 ALA B O 1
ATOM 6111 N N . ALA B 1 338 ? 10.555 -19.031 -7.605 1 98.12 338 ALA B N 1
ATOM 6112 C CA . ALA B 1 338 ? 10.164 -20.359 -7.109 1 98.12 338 ALA B CA 1
ATOM 6113 C C . ALA B 1 338 ? 10.055 -20.359 -5.59 1 98.12 338 ALA B C 1
ATOM 6115 O O . ALA B 1 338 ? 9.117 -20.953 -5.031 1 98.12 338 ALA B O 1
ATOM 6116 N N . GLN B 1 339 ? 11.016 -19.781 -4.918 1 98.56 339 GLN B N 1
ATOM 6117 C CA . GLN B 1 339 ? 11.039 -19.734 -3.461 1 98.56 339 GLN B CA 1
ATOM 6118 C C . GLN B 1 339 ? 9.906 -18.875 -2.92 1 98.56 339 GLN B C 1
ATOM 6120 O O . GLN B 1 339 ? 9.195 -19.266 -1.996 1 98.56 339 GLN B O 1
ATOM 6125 N N . LEU B 1 340 ? 9.742 -17.719 -3.512 1 98.62 340 LEU B N 1
ATOM 6126 C CA . LEU B 1 340 ? 8.789 -16.734 -3.014 1 98.62 340 LEU B CA 1
ATOM 6127 C C . LEU B 1 340 ? 7.371 -17.078 -3.453 1 98.62 340 LEU B C 1
ATOM 6129 O O . LEU B 1 340 ? 6.504 -17.344 -2.617 1 98.62 340 LEU B O 1
ATOM 6133 N N . HIS B 1 341 ? 7.125 -17.109 -4.762 1 98.81 341 HIS B N 1
ATOM 6134 C CA . HIS B 1 341 ? 5.789 -17.375 -5.277 1 98.81 341 HIS B CA 1
ATOM 6135 C C . HIS B 1 341 ? 5.426 -18.859 -5.121 1 98.81 341 HIS B C 1
ATOM 6137 O O . HIS B 1 341 ? 4.285 -19.188 -4.785 1 98.81 341 HIS B O 1
ATOM 6143 N N . GLY B 1 342 ? 6.379 -19.734 -5.391 1 98.81 342 GLY B N 1
ATOM 6144 C CA . GLY B 1 342 ? 6.117 -21.156 -5.246 1 98.81 342 GLY B CA 1
ATOM 6145 C C . GLY B 1 342 ? 6 -21.594 -3.799 1 98.81 342 GLY B C 1
ATOM 6146 O O . GLY B 1 342 ? 5.012 -22.234 -3.414 1 98.81 342 GLY B O 1
ATOM 6147 N N . GLY B 1 343 ? 7.023 -21.297 -3.027 1 98.88 343 GLY B N 1
ATOM 6148 C CA . GLY B 1 343 ? 7.039 -21.688 -1.626 1 98.88 343 GLY B CA 1
ATOM 6149 C C . GLY B 1 343 ? 5.938 -21.031 -0.813 1 98.88 343 GLY B C 1
ATOM 6150 O O . GLY B 1 343 ? 5.148 -21.719 -0.163 1 98.88 343 GLY B O 1
ATOM 6151 N N . CYS B 1 344 ? 5.867 -19.734 -0.823 1 98.94 344 CYS B N 1
ATOM 6152 C CA . CYS B 1 344 ? 4.859 -19.016 -0.052 1 98.94 344 CYS B CA 1
ATOM 6153 C C . CYS B 1 344 ? 3.463 -19.266 -0.606 1 98.94 344 CYS B C 1
ATOM 6155 O O . CYS B 1 344 ? 2.488 -19.297 0.148 1 98.94 344 CYS B O 1
ATOM 6157 N N . GLY B 1 345 ? 3.354 -19.438 -1.952 1 98.94 345 GLY B N 1
ATOM 6158 C CA . GLY B 1 345 ? 2.076 -19.844 -2.523 1 98.94 345 GLY B CA 1
ATOM 6159 C C . GLY B 1 345 ? 1.58 -21.172 -2.006 1 98.94 345 GLY B C 1
ATOM 6160 O O . GLY B 1 345 ? 0.406 -21.312 -1.653 1 98.94 345 GLY B O 1
ATOM 6161 N N . THR B 1 346 ? 2.459 -22.109 -1.961 1 98.94 346 THR B N 1
ATOM 6162 C CA . THR B 1 346 ? 2.131 -23.422 -1.424 1 98.94 346 THR B CA 1
ATOM 6163 C C . THR B 1 346 ? 1.718 -23.328 0.041 1 98.94 346 THR B C 1
ATOM 6165 O O . THR B 1 346 ? 0.706 -23.906 0.448 1 98.94 346 THR B O 1
ATOM 6168 N N . TRP B 1 347 ? 2.471 -22.594 0.792 1 98.94 347 TRP B N 1
ATOM 6169 C CA . TRP B 1 347 ? 2.104 -22.359 2.186 1 98.94 347 TRP B CA 1
ATOM 6170 C C . TRP B 1 347 ? 0.724 -21.719 2.285 1 98.94 347 TRP B C 1
ATOM 6172 O O . TRP B 1 347 ? -0.082 -22.094 3.141 1 98.94 347 TRP B O 1
ATOM 6182 N N . GLY B 1 348 ? 0.461 -20.75 1.45 1 98.94 348 GLY B N 1
ATOM 6183 C CA . GLY B 1 348 ? -0.836 -20.094 1.45 1 98.94 348 GLY B CA 1
ATOM 6184 C C . GLY B 1 348 ? -1.994 -21.047 1.263 1 98.94 348 GLY B C 1
ATOM 6185 O O . GLY B 1 348 ? -3.01 -20.953 1.953 1 98.94 348 GLY B O 1
ATOM 6186 N N . LEU B 1 349 ? -1.817 -21.984 0.354 1 98.94 349 LEU B N 1
ATOM 6187 C CA . LEU B 1 349 ? -2.854 -22.984 0.102 1 98.94 349 LEU B CA 1
ATOM 6188 C C . LEU B 1 349 ? -3.047 -23.891 1.316 1 98.94 349 LEU B C 1
ATOM 6190 O O . LEU B 1 349 ? -4.18 -24.172 1.717 1 98.94 349 LEU B O 1
ATOM 6194 N N . LEU B 1 350 ? -1.975 -24.344 1.896 1 98.94 350 LEU B N 1
ATOM 6195 C CA . LEU B 1 350 ? -2.066 -25.172 3.098 1 98.94 350 LEU B CA 1
ATOM 6196 C C . LEU B 1 350 ? -2.682 -24.375 4.25 1 98.94 350 LEU B C 1
ATOM 6198 O O . LEU B 1 350 ? -3.535 -24.906 4.977 1 98.94 350 LEU B O 1
ATOM 6202 N N . PHE B 1 351 ? -2.266 -23.172 4.383 1 98.94 351 PHE B N 1
ATOM 6203 C CA . PHE B 1 351 ? -2.762 -22.281 5.426 1 98.94 351 PHE B CA 1
ATOM 6204 C C . PHE B 1 351 ? -4.277 -22.141 5.348 1 98.94 351 PHE B C 1
ATOM 6206 O O . PHE B 1 351 ? -4.965 -22.188 6.371 1 98.94 351 PHE B O 1
ATOM 6213 N N . THR B 1 352 ? -4.789 -21.969 4.164 1 98.94 352 THR B N 1
ATOM 6214 C CA . THR B 1 352 ? -6.23 -21.844 3.955 1 98.94 352 THR B CA 1
ATOM 6215 C C . THR B 1 352 ? -6.957 -23.078 4.465 1 98.94 352 THR B C 1
ATOM 6217 O O . THR B 1 352 ? -7.973 -22.969 5.156 1 98.94 352 THR B O 1
ATOM 6220 N N . GLY B 1 353 ? -6.402 -24.266 4.156 1 98.88 353 GLY B N 1
ATOM 6221 C CA . GLY B 1 353 ? -7.004 -25.516 4.605 1 98.88 353 GLY B CA 1
ATOM 6222 C C . GLY B 1 353 ? -6.953 -25.703 6.109 1 98.88 353 GLY B C 1
ATOM 6223 O O . GLY B 1 353 ? -7.75 -26.453 6.676 1 98.88 353 GLY B O 1
ATOM 6224 N N . LEU B 1 354 ? -6.121 -24.953 6.766 1 98.88 354 LEU B N 1
ATOM 6225 C CA . LEU B 1 354 ? -5.914 -25.094 8.203 1 98.88 354 LEU B CA 1
ATOM 6226 C C . LEU B 1 354 ? -6.734 -24.078 8.977 1 98.88 354 LEU B C 1
ATOM 6228 O O . LEU B 1 354 ? -7.18 -24.344 10.094 1 98.88 354 LEU B O 1
ATOM 6232 N N . PHE B 1 355 ? -7.051 -22.828 8.383 1 98.88 355 PHE B N 1
ATOM 6233 C CA . PHE B 1 355 ? -7.496 -21.75 9.25 1 98.88 355 PHE B CA 1
ATOM 6234 C C . PHE B 1 355 ? -8.742 -21.078 8.695 1 98.88 355 PHE B C 1
ATOM 6236 O O . PHE B 1 355 ? -9.242 -20.109 9.258 1 98.88 355 PHE B O 1
ATOM 6243 N N . ALA B 1 356 ? -9.305 -21.562 7.617 1 98.88 356 ALA B N 1
ATOM 6244 C CA . ALA B 1 356 ? -10.531 -20.969 7.082 1 98.88 356 ALA B CA 1
ATOM 6245 C C . ALA B 1 356 ? -11.656 -21.031 8.102 1 98.88 356 ALA B C 1
ATOM 6247 O O . ALA B 1 356 ? -11.867 -22.078 8.742 1 98.88 356 ALA B O 1
ATOM 6248 N N . LYS B 1 357 ? -12.367 -19.953 8.266 1 98.69 357 LYS B N 1
ATOM 6249 C CA . LYS B 1 357 ? -13.523 -19.875 9.156 1 98.69 357 LYS B CA 1
ATOM 6250 C C . LYS B 1 357 ? -14.805 -20.219 8.414 1 98.69 357 LYS B C 1
ATOM 6252 O O . LYS B 1 357 ? -15.07 -19.688 7.332 1 98.69 357 LYS B O 1
ATOM 6257 N N . GLN B 1 358 ? -15.625 -21.094 9.008 1 98.25 358 GLN B N 1
ATOM 6258 C CA . GLN B 1 358 ? -16.812 -21.594 8.328 1 98.25 358 GLN B CA 1
ATOM 6259 C C . GLN B 1 358 ? -17.719 -20.453 7.902 1 98.25 358 GLN B C 1
ATOM 6261 O O . GLN B 1 358 ? -18.219 -20.422 6.77 1 98.25 358 GLN B O 1
ATOM 6266 N N . GLU B 1 359 ? -17.938 -19.547 8.789 1 97.56 359 GLU B N 1
ATOM 6267 C CA . GLU B 1 359 ? -18.797 -18.406 8.508 1 97.56 359 GLU B CA 1
ATOM 6268 C C . GLU B 1 359 ? -18.328 -17.656 7.262 1 97.56 359 GLU B C 1
ATOM 6270 O O . GLU B 1 359 ? -19.141 -17.281 6.414 1 97.56 359 GLU B O 1
ATOM 6275 N N . PHE B 1 360 ? -17.078 -17.5 7.148 1 98.56 360 PHE B N 1
ATOM 6276 C CA . PHE B 1 360 ? -16.531 -16.719 6.047 1 98.56 360 PHE B CA 1
ATOM 6277 C C . PHE B 1 360 ? -16.547 -17.516 4.75 1 98.56 360 PHE B C 1
ATOM 6279 O O . PHE B 1 360 ? -16.719 -16.953 3.668 1 98.56 360 PHE B O 1
ATOM 6286 N N . VAL B 1 361 ? -16.375 -18.828 4.832 1 98.69 361 VAL B N 1
ATOM 6287 C CA . VAL B 1 361 ? -16.5 -19.688 3.658 1 98.69 361 VAL B CA 1
ATOM 6288 C C . VAL B 1 361 ? -17.906 -19.562 3.074 1 98.69 361 VAL B C 1
ATOM 6290 O O . VAL B 1 361 ? -18.078 -19.391 1.865 1 98.69 361 VAL B O 1
ATOM 6293 N N . ILE B 1 362 ? -18.906 -19.594 3.953 1 98.06 362 ILE B N 1
ATOM 6294 C CA . ILE B 1 362 ? -20.297 -19.5 3.527 1 98.06 362 ILE B CA 1
ATOM 6295 C C . ILE B 1 362 ? -20.578 -18.125 2.959 1 98.06 362 ILE B C 1
ATOM 6297 O O . ILE B 1 362 ? -21.281 -17.984 1.954 1 98.06 362 ILE B O 1
ATOM 6301 N N . GLN B 1 363 ? -20.016 -17.094 3.564 1 97.75 363 GLN B N 1
ATOM 6302 C CA . GLN B 1 363 ? -20.188 -15.727 3.064 1 97.75 363 GLN B CA 1
ATOM 6303 C C . GLN B 1 363 ? -19.594 -15.578 1.664 1 97.75 363 GLN B C 1
ATOM 6305 O O . GLN B 1 363 ? -20.219 -15 0.778 1 97.75 363 GLN B O 1
ATOM 6310 N N . THR B 1 364 ? -18.484 -16.172 1.438 1 98.19 364 THR B N 1
ATOM 6311 C CA . THR B 1 364 ? -17.734 -16 0.196 1 98.19 364 THR B CA 1
ATOM 6312 C C . THR B 1 364 ? -18.359 -16.844 -0.923 1 98.19 364 THR B C 1
ATOM 6314 O O . THR B 1 364 ? -18.5 -16.359 -2.053 1 98.19 364 THR B O 1
ATOM 6317 N N . TYR B 1 365 ? -18.797 -18.031 -0.594 1 97.81 365 TYR B N 1
ATOM 6318 C CA . TYR B 1 365 ? -19.125 -18.953 -1.674 1 97.81 365 TYR B CA 1
ATOM 6319 C C . TYR B 1 365 ? -20.625 -19.266 -1.693 1 97.81 365 TYR B C 1
ATOM 6321 O O . TYR B 1 365 ? -21.125 -19.859 -2.646 1 97.81 365 TYR B O 1
ATOM 6329 N N . ASN B 1 366 ? -21.375 -18.797 -0.599 1 96.88 366 ASN B N 1
ATOM 6330 C CA . ASN B 1 366 ? -22.828 -19 -0.54 1 96.88 366 ASN B CA 1
ATOM 6331 C C . ASN B 1 366 ? -23.547 -17.719 -0.138 1 96.88 366 ASN B C 1
ATOM 6333 O O . ASN B 1 366 ? -24.672 -17.781 0.386 1 96.88 366 ASN B O 1
ATOM 6337 N N . SER B 1 367 ? -22.891 -16.562 -0.289 1 95.38 367 SER B N 1
ATOM 6338 C CA . SER B 1 367 ? -23.469 -15.242 -0.023 1 95.38 367 SER B CA 1
ATOM 6339 C C . SER B 1 367 ? -24.062 -15.18 1.382 1 95.38 367 SER B C 1
ATOM 6341 O O . SER B 1 367 ? -25.109 -14.555 1.593 1 95.38 367 SER B O 1
ATOM 6343 N N . GLY B 1 368 ? -23.547 -15.992 2.281 1 93.44 368 GLY B N 1
ATOM 6344 C CA . GLY B 1 368 ? -23.969 -15.938 3.674 1 93.44 368 GLY B CA 1
ATOM 6345 C C . GLY B 1 368 ? -25.297 -16.609 3.924 1 93.44 368 GLY B C 1
ATOM 6346 O O . GLY B 1 368 ? -25.969 -16.328 4.918 1 93.44 368 GLY B O 1
ATOM 6347 N N . GLU B 1 369 ? -25.672 -17.469 3.082 1 94.12 369 GLU B N 1
ATOM 6348 C CA . GLU B 1 369 ? -26.938 -18.172 3.213 1 94.12 369 GLU B CA 1
ATOM 6349 C C . GLU B 1 369 ? -27.047 -18.891 4.559 1 94.12 369 GLU B C 1
ATOM 6351 O O . GLU B 1 369 ? -26.062 -19.469 5.035 1 94.12 369 GLU B O 1
ATOM 6356 N N . LEU B 1 370 ? -28.219 -18.828 5.145 1 94.5 370 LEU B N 1
ATOM 6357 C CA . LEU B 1 370 ? -28.453 -19.453 6.438 1 94.5 370 LEU B CA 1
ATOM 6358 C C . LEU B 1 370 ? -28.719 -20.953 6.27 1 94.5 370 LEU B C 1
ATOM 6360 O O . LEU B 1 370 ? -29.328 -21.359 5.281 1 94.5 370 LEU B O 1
ATOM 6364 N N . GLY B 1 371 ? -28.344 -21.75 7.145 1 94 371 GLY B N 1
ATOM 6365 C CA . GLY B 1 371 ? -28.656 -23.172 7.148 1 94 371 GLY B CA 1
ATOM 6366 C C . GLY B 1 371 ? -27.719 -23.984 6.277 1 94 371 GLY B C 1
ATOM 6367 O O . GLY B 1 371 ? -27.891 -25.203 6.152 1 94 371 GLY B O 1
ATOM 6368 N N . VAL B 1 372 ? -26.734 -23.391 5.625 1 94.38 372 VAL B N 1
ATOM 6369 C CA . VAL B 1 372 ? -25.75 -24.062 4.785 1 94.38 372 VAL B CA 1
ATOM 6370 C C . VAL B 1 372 ? -24.531 -24.438 5.613 1 94.38 372 VAL B C 1
ATOM 6372 O O . VAL B 1 372 ? -24.125 -23.672 6.5 1 94.38 372 VAL B O 1
ATOM 6375 N N . SER B 1 373 ? -24.031 -25.625 5.316 1 95.69 373 SER B N 1
ATOM 6376 C CA . SER B 1 373 ? -22.797 -26.062 5.953 1 95.69 373 SER B CA 1
ATOM 6377 C C . SER B 1 373 ? -21.703 -26.312 4.918 1 95.69 373 SER B C 1
ATOM 6379 O O . SER B 1 373 ? -21.969 -26.859 3.85 1 95.69 373 SER B O 1
ATOM 6381 N N . ARG B 1 374 ? -20.547 -25.859 5.168 1 97.5 374 ARG B N 1
ATOM 6382 C CA . ARG B 1 374 ? -19.375 -26.031 4.328 1 97.5 374 ARG B CA 1
ATOM 6383 C C . ARG B 1 374 ? -18.172 -26.484 5.156 1 97.5 374 ARG B C 1
ATOM 6385 O O . ARG B 1 374 ? -18 -26.047 6.297 1 97.5 374 ARG B O 1
ATOM 6392 N N . PRO B 1 375 ? -17.375 -27.375 4.582 1 98.25 375 PRO B N 1
ATOM 6393 C CA . PRO B 1 375 ? -16.109 -27.656 5.25 1 98.25 375 PRO B CA 1
ATOM 6394 C C . PRO B 1 375 ? -15.25 -26.406 5.43 1 98.25 375 PRO B C 1
ATOM 6396 O O . PRO B 1 375 ? -15.359 -25.469 4.648 1 98.25 375 PRO B O 1
ATOM 6399 N N . TYR B 1 376 ? -14.453 -26.406 6.523 1 98.44 376 TYR B N 1
ATOM 6400 C CA . TYR B 1 376 ? -13.602 -25.266 6.859 1 98.44 376 TYR B CA 1
ATOM 6401 C C . TYR B 1 376 ? -12.281 -25.734 7.461 1 98.44 376 TYR B C 1
ATOM 6403 O O . TYR B 1 376 ? -11.898 -26.906 7.305 1 98.44 376 TYR B O 1
ATOM 6411 N N . GLY B 1 377 ? -11.508 -24.875 8.031 1 98.75 377 GLY B N 1
ATOM 6412 C CA . GLY B 1 377 ? -10.141 -25.156 8.438 1 98.75 377 GLY B CA 1
ATOM 6413 C C . GLY B 1 377 ? -10.031 -26.297 9.438 1 98.75 377 GLY B C 1
ATOM 6414 O O . GLY B 1 377 ? -10.812 -26.359 10.391 1 98.75 377 GLY B O 1
ATOM 6415 N N . LEU B 1 378 ? -9.023 -27.078 9.227 1 98.75 378 LEU B N 1
ATOM 6416 C CA . LEU B 1 378 ? -8.805 -28.25 10.055 1 98.75 378 LEU B CA 1
ATOM 6417 C C . LEU B 1 378 ? -8.594 -27.875 11.516 1 98.75 378 LEU B C 1
ATOM 6419 O O . LEU B 1 378 ? -9.172 -28.484 12.414 1 98.75 378 LEU B O 1
ATOM 6423 N N . LEU B 1 379 ? -7.816 -26.844 11.758 1 98.56 379 LEU B N 1
ATOM 6424 C CA . LEU B 1 379 ? -7.422 -26.469 13.109 1 98.56 379 LEU B CA 1
ATOM 6425 C C . LEU B 1 379 ? -8.547 -25.734 13.82 1 98.56 379 LEU B C 1
ATOM 6427 O O . LEU B 1 379 ? -8.484 -25.5 15.031 1 98.56 379 LEU B O 1
ATOM 6431 N N . LEU B 1 380 ? -9.57 -25.406 13.062 1 98 380 LEU B N 1
ATOM 6432 C CA . LEU B 1 380 ? -10.742 -24.766 13.656 1 98 380 LEU B CA 1
ATOM 6433 C C . LEU B 1 380 ? -11.883 -25.766 13.797 1 98 380 LEU B C 1
ATOM 6435 O O . LEU B 1 380 ? -13.008 -25.375 14.133 1 98 380 LEU B O 1
ATOM 6439 N N . GLY B 1 381 ? -11.609 -27.031 13.453 1 97.5 381 GLY B N 1
ATOM 6440 C CA . GLY B 1 381 ? -12.578 -28.094 13.664 1 97.5 381 GLY B CA 1
ATOM 6441 C C . GLY B 1 381 ? -13.336 -28.469 12.398 1 97.5 381 GLY B C 1
ATOM 6442 O O . GLY B 1 381 ? -14.344 -29.172 12.453 1 97.5 381 GLY B O 1
ATOM 6443 N N . GLY B 1 382 ? -12.922 -28.062 11.18 1 97 382 GLY B N 1
ATOM 6444 C CA . GLY B 1 382 ? -13.68 -28.188 9.953 1 97 382 GLY B CA 1
ATOM 6445 C C . GLY B 1 382 ? -13.523 -29.531 9.273 1 97 382 GLY B C 1
ATOM 6446 O O . GLY B 1 382 ? -14.148 -29.797 8.25 1 97 382 GLY B O 1
ATOM 6447 N N . GLY B 1 383 ? -12.695 -30.438 9.797 1 96.25 383 GLY B N 1
ATOM 6448 C CA . GLY B 1 383 ? -12.5 -31.75 9.195 1 96.25 383 GLY B CA 1
ATOM 6449 C C . GLY B 1 383 ? -11.406 -31.766 8.133 1 96.25 383 GLY B C 1
ATOM 6450 O O . GLY B 1 383 ? -10.719 -30.766 7.945 1 96.25 383 GLY B O 1
ATOM 6451 N N . TRP B 1 384 ? -11.336 -32.875 7.348 1 98.31 384 TRP B N 1
ATOM 6452 C CA . TRP B 1 384 ? -10.195 -33.094 6.469 1 98.31 384 TRP B CA 1
ATOM 6453 C C . TRP B 1 384 ? -10.547 -32.75 5.027 1 98.31 384 TRP B C 1
ATOM 6455 O O . TRP B 1 384 ? -9.672 -32.75 4.156 1 98.31 384 TRP B O 1
ATOM 6465 N N . GLU B 1 385 ? -11.773 -32.375 4.781 1 98.62 385 GLU B N 1
ATOM 6466 C CA . GLU B 1 385 ? -12.25 -32.188 3.416 1 98.62 385 GLU B CA 1
ATOM 6467 C C . GLU B 1 385 ? -11.547 -31.016 2.736 1 98.62 385 GLU B C 1
ATOM 6469 O O . GLU B 1 385 ? -10.984 -31.172 1.651 1 98.62 385 GLU B O 1
ATOM 6474 N N . LEU B 1 386 ? -11.539 -29.875 3.426 1 98.81 386 LEU B N 1
ATOM 6475 C CA . LEU B 1 386 ? -10.945 -28.688 2.799 1 98.81 386 LEU B CA 1
ATOM 6476 C C . LEU B 1 386 ? -9.438 -28.859 2.645 1 98.81 386 LEU B C 1
ATOM 6478 O O . LEU B 1 386 ? -8.883 -28.594 1.576 1 98.81 386 LEU B O 1
ATOM 6482 N N . ILE B 1 387 ? -8.75 -29.266 3.682 1 98.81 387 ILE B N 1
ATOM 6483 C CA . ILE B 1 387 ? -7.305 -29.422 3.598 1 98.81 387 ILE B CA 1
ATOM 6484 C C . ILE B 1 387 ? -6.949 -30.469 2.549 1 98.81 387 ILE B C 1
ATOM 6486 O O . ILE B 1 387 ? -5.938 -30.344 1.854 1 98.81 387 ILE B O 1
ATOM 6490 N N . GLY B 1 388 ? -7.699 -31.531 2.459 1 98.81 388 GLY B N 1
ATOM 6491 C CA . GLY B 1 388 ? -7.512 -32.5 1.396 1 98.81 388 GLY B CA 1
ATOM 6492 C C . GLY B 1 388 ? -7.613 -31.906 0.009 1 98.81 388 GLY B C 1
ATOM 6493 O O . GLY B 1 388 ? -6.793 -32.188 -0.863 1 98.81 388 GLY B O 1
ATOM 6494 N N . ALA B 1 389 ? -8.648 -31.109 -0.196 1 98.88 389 ALA B N 1
ATOM 6495 C CA . ALA B 1 389 ? -8.82 -30.438 -1.48 1 98.88 389 ALA B CA 1
ATOM 6496 C C . ALA B 1 389 ? -7.641 -29.516 -1.778 1 98.88 389 ALA B C 1
ATOM 6498 O O . ALA B 1 389 ? -7.191 -29.422 -2.924 1 98.88 389 ALA B O 1
ATOM 6499 N N . GLN B 1 390 ? -7.184 -28.828 -0.715 1 98.94 390 GLN B N 1
ATOM 6500 C CA . GLN B 1 390 ? -6.031 -27.938 -0.875 1 98.94 390 GLN B CA 1
ATOM 6501 C C . GLN B 1 390 ? -4.801 -28.719 -1.331 1 98.94 390 GLN B C 1
ATOM 6503 O O . GLN B 1 390 ? -4.07 -28.266 -2.219 1 98.94 390 GLN B O 1
ATOM 6508 N N . VAL B 1 391 ? -4.539 -29.797 -0.753 1 98.88 391 VAL B N 1
ATOM 6509 C CA . VAL B 1 391 ? -3.381 -30.625 -1.093 1 98.88 391 VAL B CA 1
ATOM 6510 C C . VAL B 1 391 ? -3.498 -31.109 -2.535 1 98.88 391 VAL B C 1
ATOM 6512 O O . VAL B 1 391 ? -2.518 -31.094 -3.283 1 98.88 391 VAL B O 1
ATOM 6515 N N . VAL B 1 392 ? -4.652 -31.547 -2.896 1 98.88 392 VAL B N 1
ATOM 6516 C CA . VAL B 1 392 ? -4.863 -32 -4.262 1 98.88 392 VAL B CA 1
ATOM 6517 C C . VAL B 1 392 ? -4.609 -30.859 -5.242 1 98.88 392 VAL B C 1
ATOM 6519 O O . VAL B 1 392 ? -3.99 -31.062 -6.293 1 98.88 392 VAL B O 1
ATOM 6522 N N . GLU B 1 393 ? -5.137 -29.672 -4.918 1 98.94 393 GLU B N 1
ATOM 6523 C CA . GLU B 1 393 ? -4.879 -28.516 -5.773 1 98.94 393 GLU B CA 1
ATOM 6524 C C . GLU B 1 393 ? -3.381 -28.297 -5.969 1 98.94 393 GLU B C 1
ATOM 6526 O O . GLU B 1 393 ? -2.922 -28.078 -7.094 1 98.94 393 GLU B O 1
ATOM 6531 N N . ILE B 1 394 ? -2.619 -28.328 -4.879 1 98.94 394 ILE B N 1
ATOM 6532 C CA . ILE B 1 394 ? -1.175 -28.125 -4.926 1 98.94 394 ILE B CA 1
ATOM 6533 C C . ILE B 1 394 ? -0.542 -29.156 -5.859 1 98.94 394 ILE B C 1
ATOM 6535 O O . ILE B 1 394 ? 0.23 -28.797 -6.754 1 98.94 394 ILE B O 1
ATOM 6539 N N . LEU B 1 395 ? -0.895 -30.359 -5.746 1 98.88 395 LEU B N 1
ATOM 6540 C CA . LEU B 1 395 ? -0.291 -31.453 -6.496 1 98.88 395 LEU B CA 1
ATOM 6541 C C . LEU B 1 395 ? -0.664 -31.375 -7.973 1 98.88 395 LEU B C 1
ATOM 6543 O O . LEU B 1 395 ? 0.184 -31.578 -8.844 1 98.88 395 LEU B O 1
ATOM 6547 N N . VAL B 1 396 ? -1.902 -31.125 -8.258 1 98.81 396 VAL B N 1
ATOM 6548 C CA . VAL B 1 396 ? -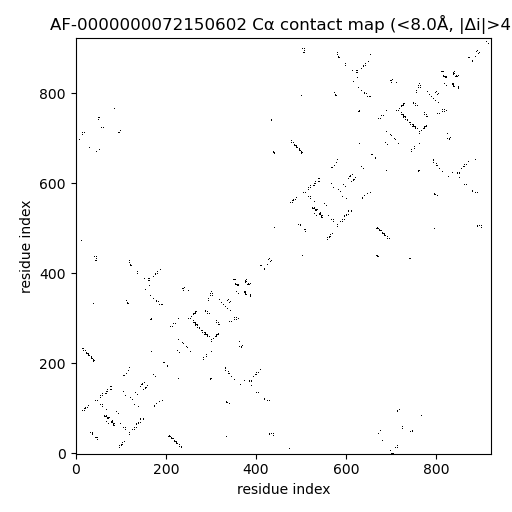2.35 -31.125 -9.648 1 98.81 396 VAL B CA 1
ATOM 6549 C C . VAL B 1 396 ? -1.774 -29.922 -10.383 1 98.81 396 VAL B C 1
ATOM 6551 O O . VAL B 1 396 ? -1.472 -30 -11.578 1 98.81 396 VAL B O 1
ATOM 6554 N N . ILE B 1 397 ? -1.707 -28.766 -9.711 1 98.88 397 ILE B N 1
ATOM 6555 C CA . ILE B 1 397 ? -1.093 -27.594 -10.344 1 98.88 397 ILE B CA 1
ATOM 6556 C C . ILE B 1 397 ? 0.382 -27.875 -10.625 1 98.88 397 ILE B C 1
ATOM 6558 O O . ILE B 1 397 ? 0.879 -27.609 -11.719 1 98.88 397 ILE B O 1
ATOM 6562 N N . PHE B 1 398 ? 1.087 -28.406 -9.602 1 98.81 398 PHE B N 1
ATOM 6563 C CA . PHE B 1 398 ? 2.488 -28.766 -9.797 1 98.81 398 PHE B CA 1
ATOM 6564 C C . PHE B 1 398 ? 2.652 -29.703 -10.984 1 98.81 398 PHE B C 1
ATOM 6566 O O . PHE B 1 398 ? 3.512 -29.484 -11.844 1 98.81 398 PHE B O 1
ATOM 6573 N N . ALA B 1 399 ? 1.859 -30.688 -11.07 1 98.88 399 ALA B N 1
ATOM 6574 C CA . ALA B 1 399 ? 1.94 -31.688 -12.133 1 98.88 399 ALA B CA 1
ATOM 6575 C C . ALA B 1 399 ? 1.597 -31.078 -13.484 1 98.88 399 ALA B C 1
ATOM 6577 O O . ALA B 1 399 ? 2.312 -31.281 -14.469 1 98.88 399 ALA B O 1
ATOM 6578 N N . TRP B 1 400 ? 0.503 -30.359 -13.555 1 98.88 400 TRP B N 1
ATOM 6579 C CA . TRP B 1 400 ? 0.013 -29.766 -14.797 1 98.88 400 TRP B CA 1
ATOM 6580 C C . TRP B 1 400 ? 1.053 -28.828 -15.398 1 98.88 400 TRP B C 1
ATOM 6582 O O . TRP B 1 400 ? 1.385 -28.938 -16.578 1 98.88 400 TRP B O 1
ATOM 6592 N N . VAL B 1 401 ? 1.577 -27.922 -14.578 1 98.88 401 VAL B N 1
ATOM 6593 C CA . VAL B 1 401 ? 2.537 -26.938 -15.07 1 98.88 401 VAL B CA 1
ATOM 6594 C C . VAL B 1 401 ? 3.846 -27.625 -15.438 1 98.88 401 VAL B C 1
ATOM 6596 O O . VAL B 1 401 ? 4.5 -27.266 -16.422 1 98.88 401 VAL B O 1
ATOM 6599 N N . SER B 1 402 ? 4.215 -28.688 -14.688 1 98.88 402 SER B N 1
ATOM 6600 C CA . SER B 1 402 ? 5.434 -29.438 -14.984 1 98.88 402 SER B CA 1
ATOM 6601 C C . SER B 1 402 ? 5.32 -30.156 -16.328 1 98.88 402 SER B C 1
ATOM 6603 O O . SER B 1 402 ? 6.254 -30.141 -17.125 1 98.88 402 SER B O 1
ATOM 6605 N N . VAL B 1 403 ? 4.215 -30.766 -16.625 1 98.69 403 VAL B N 1
ATOM 6606 C CA . VAL B 1 403 ? 4.078 -31.578 -17.828 1 98.69 403 VAL B CA 1
ATOM 6607 C C . VAL B 1 403 ? 3.852 -30.688 -19.031 1 98.69 403 VAL B C 1
ATOM 6609 O O . VAL B 1 403 ? 4.027 -31.125 -20.172 1 98.69 403 VAL B O 1
ATOM 6612 N N . THR B 1 404 ? 3.502 -29.438 -18.797 1 98.75 404 THR B N 1
ATOM 6613 C CA . THR B 1 404 ? 3.287 -28.547 -19.938 1 98.75 404 THR B CA 1
ATOM 6614 C C . THR B 1 404 ? 4.5 -27.641 -20.141 1 98.75 404 THR B C 1
ATOM 6616 O O . THR B 1 404 ? 5.133 -27.672 -21.203 1 98.75 404 THR B O 1
ATOM 6619 N N . MET B 1 405 ? 4.934 -26.922 -19.094 1 98.62 405 MET B N 1
ATOM 6620 C CA . MET B 1 405 ? 6.004 -25.938 -19.234 1 98.62 405 MET B CA 1
ATOM 6621 C C . MET B 1 405 ? 7.367 -26.625 -19.234 1 98.62 405 MET B C 1
ATOM 6623 O O . MET B 1 405 ? 8.312 -26.125 -19.859 1 98.62 405 MET B O 1
ATOM 6627 N N . GLY B 1 406 ? 7.492 -27.766 -18.531 1 98.44 406 GLY B N 1
ATOM 6628 C CA . GLY B 1 406 ? 8.734 -28.516 -18.578 1 98.44 406 GLY B CA 1
ATOM 6629 C C . GLY B 1 406 ? 9.164 -28.891 -19.984 1 98.44 406 GLY B C 1
ATOM 6630 O O . GLY B 1 406 ? 10.211 -28.453 -20.453 1 98.44 406 GLY B O 1
ATOM 6631 N N . PRO B 1 407 ? 8.328 -29.641 -20.641 1 98.56 407 PRO B N 1
ATOM 6632 C CA . PRO B 1 407 ? 8.648 -30 -22.016 1 98.56 407 PRO B CA 1
ATOM 6633 C C . PRO B 1 407 ? 8.789 -28.766 -22.922 1 98.56 407 PRO B C 1
ATOM 6635 O O . PRO B 1 407 ? 9.586 -28.781 -23.859 1 98.56 407 PRO B O 1
ATOM 6638 N N . MET B 1 408 ? 8.031 -27.75 -22.703 1 98.12 408 MET B N 1
ATOM 6639 C CA . MET B 1 408 ? 8.141 -26.531 -23.531 1 98.12 408 MET B CA 1
ATOM 6640 C C . MET B 1 408 ? 9.531 -25.922 -23.406 1 98.12 408 MET B C 1
ATOM 6642 O O . MET B 1 408 ? 10.195 -25.703 -24.422 1 98.12 408 MET B O 1
ATOM 6646 N N . PHE B 1 409 ? 10.008 -25.703 -22.219 1 98.44 409 PHE B N 1
ATOM 6647 C CA . PHE B 1 409 ? 11.336 -25.125 -22.016 1 98.44 409 PHE B CA 1
ATOM 6648 C C . PHE B 1 409 ? 12.414 -26.078 -22.516 1 98.44 409 PHE B C 1
ATOM 6650 O O . PHE B 1 409 ? 13.438 -25.641 -23.047 1 98.44 409 PHE B O 1
ATOM 6657 N N . TYR B 1 410 ? 12.195 -27.375 -22.297 1 98.5 410 TYR B N 1
ATOM 6658 C CA . TYR B 1 410 ? 13.156 -28.344 -22.797 1 98.5 410 TYR B CA 1
ATOM 6659 C C . TYR B 1 410 ? 13.227 -28.312 -24.328 1 98.5 410 TYR B C 1
ATOM 6661 O O . TYR B 1 410 ? 14.312 -28.422 -24.906 1 98.5 410 TYR B O 1
ATOM 6669 N N . GLY B 1 411 ? 12.07 -28.234 -24.969 1 98.31 411 GLY B N 1
ATOM 6670 C CA . GLY B 1 411 ? 12.047 -28.078 -26.406 1 98.31 411 GLY B CA 1
ATOM 6671 C C . GLY B 1 411 ? 12.797 -26.844 -26.891 1 98.31 411 GLY B C 1
ATOM 6672 O O . GLY B 1 411 ? 13.547 -26.906 -27.859 1 98.31 411 GLY B O 1
ATOM 6673 N N . LEU B 1 412 ? 12.625 -25.719 -26.219 1 98 412 LEU B N 1
ATOM 6674 C CA . LEU B 1 412 ? 13.344 -24.484 -26.547 1 98 412 LEU B CA 1
ATOM 6675 C C . LEU B 1 412 ? 14.844 -24.672 -26.359 1 98 412 LEU B C 1
ATOM 6677 O O . LEU B 1 412 ? 15.641 -24.156 -27.156 1 98 412 LEU B O 1
ATOM 6681 N N . HIS B 1 413 ? 15.211 -25.375 -25.312 1 98 413 HIS B N 1
ATOM 6682 C CA . HIS B 1 413 ? 16.609 -25.688 -25.062 1 98 413 HIS B CA 1
ATOM 6683 C C . HIS B 1 413 ? 17.203 -26.547 -26.172 1 98 413 HIS B C 1
ATOM 6685 O O . HIS B 1 413 ? 18.297 -26.266 -26.656 1 98 413 HIS B O 1
ATOM 6691 N N . LYS B 1 414 ? 16.5 -27.547 -26.594 1 97.94 414 LYS B N 1
ATOM 6692 C CA . LYS B 1 414 ? 16.969 -28.438 -27.641 1 97.94 414 LYS B CA 1
ATOM 6693 C C . LYS B 1 414 ? 17.094 -27.719 -28.984 1 97.94 414 LYS B C 1
ATOM 6695 O O . LYS B 1 414 ? 17.953 -28.047 -29.797 1 97.94 414 LYS B O 1
ATOM 6700 N N . LEU B 1 415 ? 16.312 -26.75 -29.141 1 97.31 415 LEU B N 1
ATOM 6701 C CA . LEU B 1 415 ? 16.328 -25.969 -30.375 1 97.31 415 LEU B CA 1
ATOM 6702 C C . LEU B 1 415 ? 17.344 -24.844 -30.297 1 97.31 415 LEU B C 1
ATOM 6704 O O . LEU B 1 415 ? 17.5 -24.078 -31.25 1 97.31 415 LEU B O 1
ATOM 6708 N N . ASN B 1 416 ? 17.969 -24.672 -29.219 1 96.25 416 ASN B N 1
ATOM 6709 C CA . ASN B 1 416 ? 19.016 -23.672 -28.984 1 96.25 416 ASN B CA 1
ATOM 6710 C C . ASN B 1 416 ? 18.453 -22.25 -29.078 1 96.25 416 ASN B C 1
ATOM 6712 O O . ASN B 1 416 ? 19.094 -21.359 -29.625 1 96.25 416 ASN B O 1
ATOM 6716 N N . ILE B 1 417 ? 17.234 -22.094 -28.516 1 95.69 417 ILE B N 1
ATOM 6717 C CA . ILE B 1 417 ? 16.656 -20.75 -28.547 1 95.69 417 ILE B CA 1
ATOM 6718 C C . ILE B 1 417 ? 16.25 -20.328 -27.141 1 95.69 417 ILE B C 1
ATOM 6720 O O . ILE B 1 417 ? 15.508 -19.359 -26.953 1 95.69 417 ILE B O 1
ATOM 6724 N N . LEU B 1 418 ? 16.703 -21.062 -26.188 1 97.31 418 LEU B N 1
ATOM 6725 C CA . LEU B 1 418 ? 16.375 -20.734 -24.797 1 97.31 418 LEU B CA 1
ATOM 6726 C C . LEU B 1 418 ? 17.438 -19.828 -24.188 1 97.31 418 LEU B C 1
ATOM 6728 O O . LEU B 1 418 ? 17.203 -18.641 -23.969 1 97.31 418 LEU B O 1
ATOM 6732 N N . ARG B 1 419 ? 18.688 -20.328 -24.125 1 97.06 419 ARG B N 1
ATOM 6733 C CA . ARG B 1 419 ? 19.766 -19.609 -23.453 1 97.06 419 ARG B CA 1
ATOM 6734 C C . ARG B 1 419 ? 20.641 -18.875 -24.453 1 97.06 419 ARG B C 1
ATOM 6736 O O . ARG B 1 419 ? 20.891 -19.375 -25.547 1 97.06 419 ARG B O 1
ATOM 6743 N N . ILE B 1 420 ? 21.094 -17.781 -24.078 1 95.44 420 ILE B N 1
ATOM 6744 C CA . ILE B 1 420 ? 22.047 -17.031 -24.891 1 95.44 420 ILE B CA 1
ATOM 6745 C C . ILE B 1 420 ? 23.453 -17.609 -24.719 1 95.44 420 ILE B C 1
ATOM 6747 O O . ILE B 1 420 ? 23.672 -18.453 -23.859 1 95.44 420 ILE B O 1
ATOM 6751 N N . SER B 1 421 ? 24.375 -17.109 -25.578 1 94.38 421 SER B N 1
ATOM 6752 C CA . SER B 1 421 ? 25.75 -17.562 -25.469 1 94.38 421 SER B CA 1
ATOM 6753 C C . SER B 1 421 ? 26.422 -17.016 -24.219 1 94.38 421 SER B C 1
ATOM 6755 O O . SER B 1 421 ? 26.016 -15.969 -23.703 1 94.38 421 SER B O 1
ATOM 6757 N N . ILE B 1 422 ? 27.391 -17.703 -23.797 1 92.75 422 ILE B N 1
ATOM 6758 C CA . ILE B 1 422 ? 28.125 -17.266 -22.609 1 92.75 422 ILE B CA 1
ATOM 6759 C C . ILE B 1 422 ? 28.75 -15.898 -22.844 1 92.75 422 ILE B C 1
ATOM 6761 O O . ILE B 1 422 ? 28.812 -15.07 -21.938 1 92.75 422 ILE B O 1
ATOM 6765 N N . ASP B 1 423 ? 29.156 -15.68 -24.047 1 91.25 423 ASP B N 1
ATOM 6766 C CA . ASP B 1 423 ? 29.75 -14.391 -24.391 1 91.25 423 ASP B CA 1
ATOM 6767 C C . ASP B 1 423 ? 28.734 -13.266 -24.266 1 91.25 423 ASP B C 1
ATOM 6769 O O . ASP B 1 423 ? 29.047 -12.195 -23.719 1 91.25 423 ASP B O 1
ATOM 6773 N N . ASP B 1 424 ? 27.641 -13.555 -24.703 1 91.38 424 ASP B N 1
ATOM 6774 C CA . ASP B 1 424 ? 26.562 -12.57 -24.609 1 91.38 424 ASP B CA 1
ATOM 6775 C C . ASP B 1 424 ? 26.172 -12.344 -23.141 1 91.38 424 ASP B C 1
ATOM 6777 O O . ASP B 1 424 ? 25.828 -11.219 -22.75 1 91.38 424 ASP B O 1
ATOM 6781 N N . GLU B 1 425 ? 26.234 -13.359 -22.391 1 92.25 425 GLU B N 1
ATOM 6782 C CA . GLU B 1 425 ? 25.875 -13.266 -20.984 1 92.25 425 GLU B CA 1
ATOM 6783 C C . GLU B 1 425 ? 26.875 -12.398 -20.219 1 92.25 425 GLU B C 1
ATOM 6785 O O . GLU B 1 425 ? 26.484 -11.602 -19.359 1 92.25 425 GLU B O 1
ATOM 6790 N N . VAL B 1 426 ? 28.094 -12.547 -20.516 1 88.44 426 VAL B N 1
ATOM 6791 C CA . VAL B 1 426 ? 29.156 -11.797 -19.844 1 88.44 426 VAL B CA 1
ATOM 6792 C C . VAL B 1 426 ? 29.109 -10.336 -20.297 1 88.44 426 VAL B C 1
ATOM 6794 O O . VAL B 1 426 ? 29.281 -9.43 -19.469 1 88.44 426 VAL B O 1
ATOM 6797 N N . ALA B 1 427 ? 28.828 -10.156 -21.516 1 87.62 427 ALA B N 1
ATOM 6798 C CA . ALA B 1 427 ? 28.75 -8.797 -22.047 1 87.62 427 ALA B CA 1
ATOM 6799 C C . ALA B 1 427 ? 27.516 -8.07 -21.547 1 87.62 427 ALA B C 1
ATOM 6801 O O . ALA B 1 427 ? 27.547 -6.859 -21.328 1 87.62 427 ALA B O 1
ATOM 6802 N N . GLY B 1 428 ? 26.469 -8.844 -21.438 1 89.38 428 GLY B N 1
ATOM 6803 C CA . GLY B 1 428 ? 25.172 -8.281 -21.125 1 89.38 428 GLY B CA 1
ATOM 6804 C C . GLY B 1 428 ? 24.234 -8.227 -22.312 1 89.38 428 GLY B C 1
ATOM 6805 O O . GLY B 1 428 ? 24.656 -7.949 -23.438 1 89.38 428 GLY B O 1
ATOM 6806 N N . LEU B 1 429 ? 23.062 -8.367 -22.062 1 87.75 429 LEU B N 1
ATOM 6807 C CA . LEU B 1 429 ? 22.062 -8.477 -23.141 1 87.75 429 LEU B CA 1
ATOM 6808 C C . LEU B 1 429 ? 21.766 -7.113 -23.734 1 87.75 429 LEU B C 1
ATOM 6810 O O . LEU B 1 429 ? 21.344 -7.023 -24.906 1 87.75 429 LEU B O 1
ATOM 6814 N N . ASP B 1 430 ? 21.891 -6.07 -22.969 1 87.62 430 ASP B N 1
ATOM 6815 C CA . ASP B 1 430 ? 21.562 -4.738 -23.453 1 87.62 430 ASP B CA 1
ATOM 6816 C C . ASP B 1 430 ? 22.391 -4.379 -24.688 1 87.62 430 ASP B C 1
ATOM 6818 O O . ASP B 1 430 ? 21.844 -3.967 -25.703 1 87.62 430 ASP B O 1
ATOM 6822 N N . ILE B 1 431 ? 23.594 -4.664 -24.578 1 81.19 431 ILE B N 1
ATOM 6823 C CA . ILE B 1 431 ? 24.5 -4.285 -25.656 1 81.19 431 ILE B CA 1
ATOM 6824 C C . ILE B 1 431 ? 24.484 -5.367 -26.734 1 81.19 431 ILE B C 1
ATOM 6826 O O . ILE B 1 431 ? 24.5 -5.059 -27.938 1 81.19 431 ILE B O 1
ATOM 6830 N N . SER B 1 432 ? 24.422 -6.539 -26.344 1 79 432 SER B N 1
ATOM 6831 C CA . SER B 1 432 ? 24.609 -7.637 -27.281 1 79 432 SER B CA 1
ATOM 6832 C C . SER B 1 432 ? 23.344 -7.867 -28.109 1 79 432 SER B C 1
ATOM 6834 O O . SER B 1 432 ? 23.438 -8.328 -29.25 1 79 432 SER B O 1
ATOM 6836 N N . ARG B 1 433 ? 22.234 -7.453 -27.562 1 81.62 433 ARG B N 1
ATOM 6837 C CA . ARG B 1 433 ? 21.016 -7.848 -28.266 1 81.62 433 ARG B CA 1
ATOM 6838 C C . ARG B 1 433 ? 20.094 -6.652 -28.484 1 81.62 433 ARG B C 1
ATOM 6840 O O . ARG B 1 433 ? 19.188 -6.703 -29.312 1 81.62 433 ARG B O 1
ATOM 6847 N N . HIS B 1 434 ? 20.344 -5.555 -27.781 1 84.62 434 HIS B N 1
ATOM 6848 C CA . HIS B 1 434 ? 19.375 -4.473 -27.859 1 84.62 434 HIS B CA 1
ATOM 6849 C C . HIS B 1 434 ? 20.016 -3.166 -28.297 1 84.62 434 HIS B C 1
ATOM 6851 O O . HIS B 1 434 ? 19.406 -2.104 -28.219 1 84.62 434 HIS B O 1
ATOM 6857 N N . GLY B 1 435 ? 21.234 -3.127 -28.625 1 77.25 435 GLY B N 1
ATOM 6858 C CA . GLY B 1 435 ? 21.891 -2.027 -29.312 1 77.25 435 GLY B CA 1
ATOM 6859 C C . GLY B 1 435 ? 22.391 -0.947 -28.375 1 77.25 435 GLY B C 1
ATOM 6860 O O . GLY B 1 435 ? 22.828 0.115 -28.812 1 77.25 435 GLY B O 1
ATOM 6861 N N . GLY B 1 436 ? 22.266 -1.086 -27.016 1 77.06 436 GLY B N 1
ATOM 6862 C CA . GLY B 1 436 ? 22.781 -0.084 -26.094 1 77.06 436 GLY B CA 1
ATOM 6863 C C . GLY B 1 436 ? 22.359 -0.336 -24.656 1 77.06 436 GLY B C 1
ATOM 6864 O O . GLY B 1 436 ? 21.641 -1.303 -24.375 1 77.06 436 GLY B O 1
ATOM 6865 N N . TYR B 1 437 ? 22.891 0.635 -23.812 1 78.19 437 TYR B N 1
ATOM 6866 C CA . TYR B 1 437 ? 22.641 0.472 -22.391 1 78.19 437 TYR B CA 1
ATOM 6867 C C . TYR B 1 437 ? 21.359 1.174 -21.984 1 78.19 437 TYR B C 1
ATOM 6869 O O . TYR B 1 437 ? 20.922 2.123 -22.641 1 78.19 437 TYR B O 1
ATOM 6877 N N . ALA B 1 438 ? 20.828 0.651 -20.969 1 76.69 438 ALA B N 1
ATOM 6878 C CA . ALA B 1 438 ? 19.609 1.256 -20.406 1 76.69 438 ALA B CA 1
ATOM 6879 C C . ALA B 1 438 ? 19.891 2.666 -19.906 1 76.69 438 ALA B C 1
ATOM 6881 O O . ALA B 1 438 ? 19.016 3.531 -19.938 1 76.69 438 ALA B O 1
ATOM 6882 N N . TYR B 1 439 ? 21.078 2.939 -19.359 1 77.06 439 TYR B N 1
ATOM 6883 C CA . TYR B 1 439 ? 21.469 4.227 -18.812 1 77.06 439 TYR B CA 1
ATOM 6884 C C . TYR B 1 439 ? 22.578 4.859 -19.625 1 77.06 439 TYR B C 1
ATOM 6886 O O . TYR B 1 439 ? 23.547 4.188 -20 1 77.06 439 TYR B O 1
ATOM 6894 N N . ALA B 1 440 ? 22.438 6.055 -19.953 1 70.31 440 ALA B N 1
ATOM 6895 C CA . ALA B 1 440 ? 23.484 6.762 -20.688 1 70.31 440 ALA B CA 1
ATOM 6896 C C . ALA B 1 440 ? 24.625 7.188 -19.75 1 70.31 440 ALA B C 1
ATOM 6898 O O . ALA B 1 440 ? 24.375 7.598 -18.609 1 70.31 440 ALA B O 1
ATOM 6899 N N . PRO B 1 441 ? 25.797 6.73 -20.203 1 62.84 441 PRO B N 1
ATOM 6900 C CA . PRO B 1 441 ? 26.938 7.117 -19.359 1 62.84 441 PRO B CA 1
ATOM 6901 C C . PRO B 1 441 ? 26.953 8.609 -19.031 1 62.84 441 PRO B C 1
ATOM 6903 O O . PRO B 1 441 ? 26.469 9.422 -19.828 1 62.84 441 PRO B O 1
ATOM 6906 N N . HIS B 1 442 ? 27.047 8.836 -17.75 1 57.25 442 HIS B N 1
ATOM 6907 C CA . HIS B 1 442 ? 27.281 10.234 -17.406 1 57.25 442 HIS B CA 1
ATOM 6908 C C . HIS B 1 442 ? 28.469 10.805 -18.188 1 57.25 442 HIS B C 1
ATOM 6910 O O . HIS B 1 442 ? 29.516 10.156 -18.297 1 57.25 442 HIS B O 1
ATOM 6916 N N . GLU B 1 443 ? 28.188 11.43 -19.266 1 46.72 443 GLU B N 1
ATOM 6917 C CA . GLU B 1 443 ? 29.328 12.086 -19.922 1 46.72 443 GLU B CA 1
ATOM 6918 C C . GLU B 1 443 ? 30.25 12.719 -18.891 1 46.72 443 GLU B C 1
ATOM 6920 O O . GLU B 1 443 ? 29.812 13.508 -18.047 1 46.72 443 GLU B O 1
ATOM 6925 N N . ASP B 1 444 ? 30.984 11.867 -18.234 1 45.53 444 ASP B N 1
ATOM 6926 C CA . ASP B 1 444 ? 32.031 12.578 -17.516 1 45.53 444 ASP B CA 1
ATOM 6927 C C . ASP B 1 444 ? 32.406 13.875 -18.234 1 45.53 444 ASP B C 1
ATOM 6929 O O . ASP B 1 444 ? 33 13.844 -19.312 1 45.53 444 ASP B O 1
ATOM 6933 N N . ASN B 1 445 ? 31.453 14.617 -18.375 1 39.53 445 ASN B N 1
ATOM 6934 C CA . ASN B 1 445 ? 31.828 15.922 -18.922 1 39.53 445 ASN B CA 1
ATOM 6935 C C . ASN B 1 445 ? 33.125 16.438 -18.297 1 39.53 445 ASN B C 1
ATOM 6937 O O . ASN B 1 445 ? 33.094 16.953 -17.172 1 39.53 445 ASN B O 1
ATOM 6941 N N . PHE B 1 446 ? 34.188 15.75 -18.359 1 40.06 446 PHE B N 1
ATOM 6942 C CA . PHE B 1 446 ? 35.281 16.719 -18.281 1 40.06 446 PHE B CA 1
ATOM 6943 C C . PHE B 1 446 ? 34.938 18 -19.016 1 40.06 446 PHE B C 1
ATOM 6945 O O . PHE B 1 446 ? 34.469 17.969 -20.156 1 40.06 446 PHE B O 1
ATOM 6952 N N . PRO B 1 447 ? 34.406 18.922 -18.266 1 39.81 447 PRO B N 1
ATOM 6953 C CA . PRO B 1 447 ? 34.312 20.172 -19 1 39.81 447 PRO B CA 1
ATOM 6954 C C . PRO B 1 447 ? 35.312 20.281 -20.125 1 39.81 447 PRO B C 1
ATOM 6956 O O . PRO B 1 447 ? 36.531 20.328 -19.875 1 39.81 447 PRO B O 1
ATOM 6959 N N . GLN B 1 448 ? 35.344 19.5 -21.078 1 40.09 448 GLN B N 1
ATOM 6960 C CA . GLN B 1 448 ? 36.094 20.156 -22.141 1 40.09 448 GLN B CA 1
ATOM 6961 C C . GLN B 1 448 ? 35.781 21.641 -22.203 1 40.09 448 GLN B C 1
ATOM 6963 O O . GLN B 1 448 ? 34.625 22.047 -22.344 1 40.09 448 GLN B O 1
ATOM 6968 N N . SER B 1 449 ? 36.438 22.359 -21.312 1 39.28 449 SER B N 1
ATOM 6969 C CA . SER B 1 449 ? 36.25 23.797 -21.203 1 39.28 449 SER B CA 1
ATOM 6970 C C . SER B 1 449 ? 35.75 24.406 -22.5 1 39.28 449 SER B C 1
ATOM 6972 O O . SER B 1 449 ? 36.219 24.031 -23.578 1 39.28 449 SER B O 1
ATOM 6974 N N . TYR B 1 450 ? 34.5 24.812 -22.438 1 42.62 450 TYR B N 1
ATOM 6975 C CA . TYR B 1 450 ? 34.125 25.703 -23.516 1 42.62 450 TYR B CA 1
ATOM 6976 C C . TYR B 1 450 ? 35.344 26.406 -24.094 1 42.62 450 TYR B C 1
ATOM 6978 O O . TYR B 1 450 ? 35.406 26.734 -25.281 1 42.62 450 TYR B O 1
ATOM 6986 N N . ALA B 1 451 ? 36.312 26.547 -23.203 1 44.97 451 ALA B N 1
ATOM 6987 C CA . ALA B 1 451 ? 37.594 27.109 -23.594 1 44.97 451 ALA B CA 1
ATOM 6988 C C . ALA B 1 451 ? 38.375 26.125 -24.469 1 44.97 451 ALA B C 1
ATOM 6990 O O . ALA B 1 451 ? 39.031 26.531 -25.438 1 44.97 451 ALA B O 1
ATOM 6991 N N . ASP B 1 452 ? 38.188 24.938 -24.109 1 46.25 452 ASP B N 1
ATOM 6992 C CA . ASP B 1 452 ? 38.875 23.969 -24.938 1 46.25 452 ASP B CA 1
ATOM 6993 C C . ASP B 1 452 ? 38.156 23.781 -26.281 1 46.25 452 ASP B C 1
ATOM 6995 O O . ASP B 1 452 ? 38.812 23.594 -27.312 1 46.25 452 ASP B O 1
ATOM 6999 N N . TYR B 1 453 ? 36.812 23.859 -26.188 1 47.38 453 TYR B N 1
ATOM 7000 C CA . TYR B 1 453 ? 36.062 23.891 -27.422 1 47.38 453 TYR B CA 1
ATOM 7001 C C . TYR B 1 453 ? 36.344 25.172 -28.203 1 47.38 453 TYR B C 1
ATOM 7003 O O . TYR B 1 453 ? 36.531 25.125 -29.422 1 47.38 453 TYR B O 1
ATOM 7011 N N . MET B 1 454 ? 36.406 26.297 -27.469 1 51.75 454 MET B N 1
ATOM 7012 C CA . MET B 1 454 ? 36.812 27.562 -28.078 1 51.75 454 MET B CA 1
ATOM 7013 C C . MET B 1 454 ? 38.25 27.516 -28.547 1 51.75 454 MET B C 1
ATOM 7015 O O . MET B 1 454 ? 38.594 28.062 -29.594 1 51.75 454 MET B O 1
ATOM 7019 N N . ARG B 1 455 ? 39.062 26.891 -27.766 1 50.19 455 ARG B N 1
ATOM 7020 C CA . ARG B 1 455 ? 40.469 26.734 -28.156 1 50.19 455 ARG B CA 1
ATOM 7021 C C . ARG B 1 455 ? 40.594 25.797 -29.359 1 50.19 455 ARG B C 1
ATOM 7023 O O . ARG B 1 455 ? 41.406 26.047 -30.266 1 50.19 455 ARG B O 1
ATOM 7030 N N . LEU B 1 456 ? 39.812 24.844 -29.344 1 48.34 456 LEU B N 1
ATOM 7031 C CA . LEU B 1 456 ? 39.844 23.969 -30.5 1 48.34 456 LEU B CA 1
ATOM 7032 C C . LEU B 1 456 ? 39.281 24.688 -31.734 1 48.34 456 LEU B C 1
ATOM 7034 O O . LEU B 1 456 ? 39.75 24.453 -32.844 1 48.34 456 LEU B O 1
ATOM 7038 N N . ARG B 1 457 ? 38.344 25.438 -31.438 1 49.75 457 ARG B N 1
ATOM 7039 C CA . ARG B 1 457 ? 37.812 26.234 -32.531 1 49.75 457 ARG B CA 1
ATOM 7040 C C . ARG B 1 457 ? 38.812 27.297 -32.969 1 49.75 457 ARG B C 1
ATOM 7042 O O . ARG B 1 457 ? 38.938 27.594 -34.156 1 49.75 457 ARG B O 1
ATOM 7049 N N . GLU B 1 458 ? 39.469 27.891 -31.875 1 51.97 458 GLU B N 1
ATOM 7050 C CA . GLU B 1 458 ? 40.5 28.875 -32.188 1 51.97 458 GLU B CA 1
ATOM 7051 C C . GLU B 1 458 ? 41.688 28.219 -32.875 1 51.97 458 GLU B C 1
ATOM 7053 O O . GLU B 1 458 ? 42.312 28.828 -33.75 1 51.97 458 GLU B O 1
ATOM 7058 N N . ASP B 1 459 ? 41.938 27.062 -32.5 1 52.84 459 ASP B N 1
ATOM 7059 C CA . ASP B 1 459 ? 43.062 26.406 -33.156 1 52.84 459 ASP B CA 1
ATOM 7060 C C . ASP B 1 459 ? 42.688 26 -34.594 1 52.84 459 ASP B C 1
ATOM 7062 O O . ASP B 1 459 ? 43.562 25.641 -35.375 1 52.84 459 ASP B O 1
ATOM 7066 N N . GLN B 1 460 ? 41.406 25.859 -34.781 1 49.28 460 GLN B N 1
ATOM 7067 C CA . GLN B 1 460 ? 41 25.516 -36.156 1 49.28 460 GLN B CA 1
ATOM 7068 C C . GLN B 1 460 ? 40.812 26.766 -37 1 49.28 460 GLN B C 1
ATOM 7070 O O . GLN B 1 460 ? 40.594 26.688 -38.219 1 49.28 460 GLN B O 1
ATOM 7075 N N . SER B 1 461 ? 40.781 27.891 -36.312 1 42.16 461 SER B N 1
ATOM 7076 C CA . SER B 1 461 ? 40.844 29.078 -37.188 1 42.16 461 SER B CA 1
ATOM 7077 C C . SER B 1 461 ? 42.281 29.516 -37.406 1 42.16 461 SER B C 1
ATOM 7079 O O . SER B 1 461 ? 43.125 29.406 -36.531 1 42.16 461 SER B O 1
#

Secondary structure (DSSP, 8-state):
-PPPHHHHHHHHHHHHHHHHHHHHHHHHHHHHHHHHHHHS-GGGHHHHHHHHHHHHHHHHHHIIIIIHHHHH-SB-SS-B-S-GGGTT-S-SS--HHHHHHHHHHHHHHHHHHHHHTTTSB-HHHHHHHHHHIIIIIHHHHHHHHHSTT-TT-TT-SS-GGGT----SS-IIIIIIHHHHHHHHHHHHH-PPTTSB-TTS-B-----S-HHHHHHHHHHHHHHHHHHTGGGG--S--B-TT-SS-BHHHHHHHHHHHHHHHHHHHHHHHHHHHHHHHSS--HHHHHHHHHHHHHHHTTTTTSS-HHHHHHHHHHHHHHHHHHHHHHHHTT---TT-HIIIIIIHHHHHHHHHHHH--HHHHHHHHHTT-TT------GGGT--SHHHHHHHHHHHHHHHHHHHHHHHHHHHHHHTT-SBPPHHHHHH-HHHHHSSS-SB----------HHHHHHHHHHH-/-PPPHHHHHHHHHHHHHHHHHHHHHHHHHHHHHHHHHHHS-GGGHHHHHHHHHHHHHHHHHHIIIIIHHHHH-SB-SS-B-S-GGGTT-S-SS--HHHHHHHHHHHHHHHHHHHHHTTTSB-HHHHHHHHHHIIIIIHHHHHHHHHSTT-TT-TT-SS-GGGT----SS-IIIIIIHHHHHHHHHHHHH-PPTTSB-TTS-B-----SBHHHHHHHHHHHHHHHHHHTGGGG--S--B-TT-SS-BHHHHHHHHHHHHHHHHHHHHHHHHHHHHHHHSS--HHHHHHHHHHHHHHHTTTTTSS-HHHHHHHHHHHHHHHHHHHHHHHHTT---TT-HIIIIIIHHHHHHHHHHHH--HHHHHHHHHTT-TT------GGGT--SHHHHHHHHHHHHHHHHHHHHHHHHHHHHHHTT-SBPPHHHHHH-HHHHHHSS-SS----------HHHHHHHHHHH-

Radius of gyration: 28.39 Å; Cα contacts (8 Å, |Δi|>4): 2079; chains: 2; bounding box: 83×70×65 Å

Sequence (922 aa):
MEASWEESVTYSINTIYLLFSAYLVFVMQIGFAMICAGSVRAKNAMNIMLTNVVDAVVGSISFYLFGFAFAYGNSNPFIGTDLFALVNIPNVTYDYAFFLYQWAFAIAVAGITSGSIAERTQFSAYLVFSFFLSGFVYPIAAHWVWSPSGWLSPFSTNLFLSSGAIDFAGSGVVHLVGAIAGLWGSIIEGPRAGRFDAFGKPVPLRGHNATLVVLGTFLLWFGWFGFNPGSFDKIVVSYPGTTYQGNWTSIGRTAVVTTLAGSTAGIVTLFGRRLLIGHWDAMDVCNGLLGGLVAITSGCSVVEPWAAILCGFVAAWVLIGLNIVALKMNYDDPLEAAQLHGGCGTWGLLFTGLFAKQEFVIQTYNSGELGVSRPYGLLLGGGWELIGAQVVEILVIFAWVSVTMGPMFYGLHKLNILRISIDDEVAGLDISRHGGYAYAPHEDNFPQSYADYMRLREDQSMEASWEESVTYSINTIYLLFSAYLVFVMQIGFAMICAGSVRAKNAMNIMLTNVVDAVVGSISFYLFGFAFAYGNSNPFIGTDLFALVNIPNVTYDYAFFLYQWAFAIAVAGITSGSIAERTQFSAYLVFSFFLSGFVYPIAAHWVWSPSGWLSPFSTNLFLSSGAIDFAGSGVVHLVGAIAGLWGSIIEGPRAGRFDAFGKPVPLRGHNATLVVLGTFLLWFGWFGFNPGSFDKIVVSYPGTTYQGNWTSIGRTAVVTTLAGSTAGIVTLFGRRLLIGHWDAMDVCNGLLGGLVAITSGCSVVEPWAAILCGFVAAWVLIGLNIVALKMNYDDPLEAAQLHGGCGTWGLLFTGLFAKQEFVIQTYNSGELGVSRPYGLLLGGGWELIGAQVVEILVIFAWVSVTMGPMFYGLHKLNILRISIDDEVAGLDISRHGGYAYAPHEDNFPQSYADYMRLREDQS

pLDDT: mean 93.83, std 11.68, range [31.98, 99.0]

Organism: Lupinus angustifolius (NCBI:txid3871)

Foldseek 3Di:
DDDDPVRVVQVVQLLVLLLVLLVLLLLLLVLLLLQLLQLAAQLANVVSNVLSVLLLVLLLVLCLQALVQQQAADDAQQTGDDCGNNPPPPDPPDHPSNSSSVSSLLSQLLSLLCQQQGLWWFSVLSSVVSSCSSNPLLRRLNNQDPYCRHAQHQQDPHHQLQGHAFQQQPLPSRQQLSLLLNQLLQVLQAAFPPQADPVLAGDDRGGDHVPSSVVSLVSNLSSLLSRQLSSLSGQPFAAVVDDPDFSVNLSVQLNLLLQLQLQLQLVLQQVVVCVVPVDGDPNRSSLSSLLSNSQQSRQSSFAGSVLSNVLSNVSNVQLVVVVVVCSVVSGGRSSSSCSRSVRSSLNSSLSFQAGGDFQRSCCSNVVNDPPDGHAGHVNVPRDCSHNVSSVVSSVVSSVSSCVPSNVVSNVCVVVVNTTDDSVCSVSGCCVVPVPHGPDDPPPPPPVPDVVVVVVVVVVVD/DDDDPVRVVQVVVLLVLLLVLLVLLLLLLVLLLLQLLQLAAQLANVVSNVLSVLLLVLLLVLCLQALVQQQAADDAQQTGDDCGNHPPPPDPPDHPSNSSSVSSLLSLLLSLLCQQQGLWWFSVLSSVVSSCRSNPLLSRLNSQDPYCRHQQHQQDPDHQLQGHEFQQQPLPSRQQLSLLLNQLLQVLQAAFPPQADPVLAGDDRGGDHVPSSVVSLVSNLSSLLSRQLSSLSGQPFAAPVDDDDFSVNLSVQLNLLLQLQLQLQLVLQQVVVCVVPVDGDPNRSSLSSLLSNSQQSRQSSFAGNVLSNVLSNVSNVQLVVVVVVCSVVSGGRSSSSCSRSVRSSLNSLLSFQAGGDFQRSCCRNVVNDPPDGHAGHVPVPRDCSHNVSSVVSSVVSSVSSCVPSNVVSNVCVVVVNTTDDSVCSVSHCCVVPVPDGPDDPPPPCPVCPVVVVVVVVVVVD

Nearest PDB structures (foldseek):
  8qj4-assembly1_A  TM=9.187E-01  e=9.310E-27  Shewanella denitrificans OS217
  5aex-assembly3_I  TM=8.891E-01  e=3.096E-21  Saccharomyces cerevisiae
  5aex-assembly3_H  TM=8.841E-01  e=1.310E-20  Saccharomyces cerevisiae
  5aex-assembly2_D  TM=8.931E-01  e=4.844E-20  Saccharomyces cerevisiae
  5aex-assembly3_J  TM=8.916E-01  e=4.829E-19  Saccharomyces cerevisiae